Protein AF-0000000078969799 (afdb_homodimer)

Radius of gyration: 35.67 Å; Cα contacts (8 Å, |Δi|>4): 1669; chains: 2; bounding box: 74×113×106 Å

Secondary structure (DSSP, 8-state):
-----------------------S-S-------TTTTTTSHHHHHT---GGGGTS--PPPS----------SSPBPHHHHHHGGGSTTEEEEEEETTEEEEEGGGGGSS-HHHHHHHHHHHHHHHHHHTPPSEEEEEE--SS-------SS-EEBS-EESS-S-TT--------B---HHHHHHH---HHHHHHHHHHHHHHS-GGG-EEEEEEEE-STTTT-S-SS-HHHHHHT----HHHHHHHS-HHHHHHHSHHHHHHHHHTT-TTEEEEES---GGGGT--S-HHHHHHHHHHHHHHHB-----GGGGGGEEEEEE---SS--SHHHHHHHSSS-EEEE--SEE-TTGGG--BTTTBEEE-TT-TTHHHHHHHHHHHHHTT-HHHHHHHHHHHHHHHHHSSHHHHHHHHHHHHHHHHTTB-S-----TTEEE----S--TTS-HHHHHHHHHH-GGG-/-----------------------TTTT------TTTTTTSHHHHHT---GGGGTS--PPPS----------SSPBPHHHHHHGGGSTTEEEEEEETTEEEEETT--S-S-HHHHHHHHHHHHHHHHHHTPPSEEEEEE--SS-------SS-EEES-EESS----S-----EEEE---HHHHHHH---HHHHHHHHHHHHHHS-GGG-EEEEEEEE-STTTT-S-SS-HHHHHHT----HHHHHHHS-HHHHHHHSHHHHHHHHHTT-TTEEEEES---GGGGT--S-HHHHHHHHHHHHHHHB-----GGGGGGEEEEEE---SS--SHHHHHHHSSS-EEEE--SEE-TTGGG--BTTTBEEE-TT-TTHHHHHHHHHHHHHTT-HHHHHHHHHHHHHHHHHSSHHHHHHHHHHHHHHHHTTB-S-----TTEEE----S--TTS-HHHHHHHHHH-GGG-

Organism: NCBI:txid3068

Sequence (926 aa):
MIYRFKTVKITFTIIIVLSVIVTASLLSPRLVTRRQHKDCLSFAQAEYFGDDLVSPRTVPAEFPLVENSWPRTPANQSYFYESWNRPFTTRFKVLNGTVYIDAKAGTYFGPEYVNTFGEMLVVASWLYQLPDMDLVYSSDDVPHIESQTEFPVISTCLGLNDILSDHGRFSMGYTVPHFLQWARYSMSSNQLLAFMQCLDAEYPWERKEAKVFWRGSSTGRLRGWDSPAWNTHHNVSWTPEEALANLDFAEKLAHNRRISASLMSFNYPWMDVGITHIHDYDFHNPGRLTEVNSQLEVFNKLVVRPGLPLEQWNNYLVNLHIHGHGFTDRLPFMLLSNTPLLAVKSHIKEWYHSFFKEGEHFLTASGDLHDLLYVAKQMLDRLRNGDKELRHMVARRQEISRQKFNTIAILDAFAWAVTQAWSWCNWKPDMQEGFEVFKVPKLNNNLPPYIWKTIKKTRPEQFMIYRFKTVKITFTIIIVLSVIVTASLLSPRLVTRRQHKDCLSFAQAEYFGDDLVSPRTVPAEFPLVENSWPRTPANQSYFYESWNRPFTTRFKVLNGTVYIDAKAGTYFGPEYVNTFGEMLVVASWLYQLPDMDLVYSSDDVPHIESQTEFPVISTCLGLNDILSDHGRFSMGYTVPHFLQWARYSMSSNQLLAFMQCLDAEYPWERKEAKVFWRGSSTGRLRGWDSPAWNTHHNVSWTPEEALANLDFAEKLAHNRRISASLMSFNYPWMDVGITHIHDYDFHNPGRLTEVNSQLEVFNKLVVRPGLPLEQWNNYLVNLHIHGHGFTDRLPFMLLSNTPLLAVKSHIKEWYHSFFKEGEHFLTASGDLHDLLYVAKQMLDRLRNGDKELRHMVARRQEISRQKFNTIAILDAFAWAVTQAWSWCNWKPDMQEGFEVFKVPKLNNNLPPYIWKTIKKTRPEQF

InterPro domains:
  IPR051091 Protein O-Glucosyltransferase/Glycosyltransferase 90 [PTHR12203] (86-421)

Nearest PDB structures (foldseek):
  5ub5-assembly1_A  TM=7.654E-01  e=3.758E-14  Homo sapiens
  5f87-assembly3_C  TM=7.331E-01  e=6.661E-11  Drosophila melanogaster
  3s27-assembly1_D  TM=4.113E-01  e=1.335E-02  Arabidopsis thaliana
  3s29-assembly1_B  TM=3.947E-01  e=9.577E-03  Arabidopsis thaliana
  3q3i-assembly2_B  TM=4.659E-01  e=6.458E-01  Actinobacillus pleuropneumoniae serovar 1 str. 4074

Foldseek 3Di:
DPPPPPPPPPPPPPPPPPPPPPPPPPPPQPPPAPVVCCVLVQLVPLLDLDCLLPAADAQDPDAPFPFQPQPLAFADPVLLVVCLPDAQKWKWWADQLFIKTQLSNPDHPDVLFVLLLSQLSSSLCVRHVDHIFMAMEGADQAQCQQPLRSAAYEYQKHQHPFPVPPRPHRRHGGHAHTSLLCLGFQARLSSLVSVQVSLCVVQPLVQAALAEADEEALFAFLTLDPDQCVCVVVVHDDDSVRCLVPPDLLVRQCNRQLLVLQLVCQVPPRYHRAYQYYDVVSSVPPPDVVVNVVSVVVSCVRGHDHDHRLSCSSSHQEYEADDGRGDDPNVLVVLQHQHAYEYEDHSMDGSCVSLDDDPQQHHYAYSNCPCVVVVSVVVSVCVVVPNVSSSNSSVRSNVSSSVQSYSVNSSSSSSNRSSSSRVSHDDGDDDDPRMDGAANDDDSPNDDPVSVVVSCVVPVRND/DDPCPPPPPPPPPPPPPPPPPPPPVVPPQVPPAPVVCCVQPQLVPLLDLDCLLVAADAQDPDAPFPFQPQPLAFADPVLLVVCLPDAQKWKWWADQLFIWTFLSSDDHDDVLFVLLLSQLSSSLCVRHVAHIFMAMEGPDQAQCQQDLRSAEYEYQKHQHPFCCPDRPGDRHGGHAHTSLLCLGFQARLSSLVSVQVSLCVVQPLVQAALAEADEEALFAFLTLDPDQCVCVVVVHDDDSVRCLVPDDLLVRQCNRQLLVLQLVCQVPPRYHRAYQYYDVVSSVPPPPVVVNVVSVVVSCVRGHDHDDRLSCSSSHQEYEADDGRGDDPNVLVVLQHQHAYEYEDHSMDGSCVSLDDDPQQHHYAYSNCPCVVVVSVVVSVCVVVPNVSSSNSSVRSNVSSSVQSYSVNSSSSSSNRSSSSRVSHDDGDDDDPRMDGAANDDDSPNDDPVSVVVSCVVPVRND

Solvent-accessible surface area (backbone atoms only — not comparable to full-atom values): 50503 Å² total; per-residue (Å²): 137,84,80,78,75,75,81,74,79,74,76,77,74,77,71,72,71,73,69,73,68,71,70,79,66,74,81,51,49,65,62,77,42,73,70,74,44,46,77,31,65,54,28,61,68,20,73,64,58,70,71,71,76,74,46,79,44,75,66,52,93,74,69,73,49,70,67,45,83,40,75,89,59,69,32,53,71,68,43,65,67,57,44,68,79,37,87,38,37,35,45,36,35,30,52,91,52,42,45,29,30,37,61,80,44,66,80,55,73,53,62,61,43,54,49,39,49,50,40,52,48,46,55,34,20,64,38,40,59,42,68,61,32,64,42,39,36,38,57,52,58,47,48,58,32,65,42,63,40,73,35,51,33,34,24,42,34,41,51,77,65,58,64,71,46,82,47,78,38,17,44,48,31,32,32,26,77,41,48,65,51,55,60,71,30,30,28,32,54,50,24,45,49,21,46,41,49,46,50,41,68,72,42,41,78,90,72,32,42,85,26,38,35,35,72,42,51,49,56,32,38,58,50,69,54,89,64,58,18,64,27,62,76,65,72,50,87,63,50,55,70,50,38,50,74,68,49,53,69,62,53,48,48,58,52,14,53,60,46,34,53,10,55,64,28,56,65,34,66,47,39,51,40,25,28,55,43,80,57,60,77,68,51,68,60,82,81,55,54,68,66,47,44,50,44,47,51,50,48,45,72,62,24,49,38,86,75,69,40,65,66,61,52,40,46,23,49,26,35,49,43,72,80,47,60,39,68,68,82,57,55,66,56,49,43,47,37,83,37,40,43,38,33,39,46,66,55,65,40,38,44,62,54,67,81,55,43,80,78,53,38,32,43,68,28,46,49,75,46,52,36,33,53,38,52,51,52,51,50,50,53,39,54,74,69,62,42,59,66,60,54,50,19,27,53,50,24,27,55,54,34,47,63,50,52,13,38,65,40,46,45,40,47,34,44,30,29,56,50,56,46,33,67,39,48,82,72,79,67,71,94,54,90,60,53,40,72,39,57,58,85,74,79,61,77,56,50,60,65,69,51,52,52,52,46,43,71,77,43,47,79,34,96,138,80,83,78,75,74,79,71,82,74,76,76,74,75,71,73,69,73,70,73,70,71,64,69,70,78,69,50,48,70,63,80,42,74,70,74,45,45,77,30,67,53,29,61,69,19,72,60,58,68,71,71,77,76,48,79,44,76,65,53,93,74,69,73,49,68,71,47,87,41,76,90,60,70,30,53,71,68,45,65,66,57,44,69,80,37,87,41,37,37,45,36,35,29,53,92,52,42,45,28,31,36,61,77,45,58,85,57,74,51,62,61,42,55,50,40,50,50,41,50,48,44,52,35,20,63,36,40,60,44,68,62,33,65,43,39,37,38,57,50,58,50,44,56,40,58,40,52,38,71,36,54,33,35,24,41,34,41,50,73,65,62,64,70,64,80,50,76,36,14,43,47,35,33,34,26,76,41,49,64,50,54,59,70,32,31,26,32,56,50,25,44,50,22,46,42,51,45,50,42,67,72,43,40,79,88,72,30,42,84,26,39,37,35,72,42,50,48,54,31,39,56,50,69,53,89,62,60,17,65,25,62,77,65,73,49,87,61,51,58,70,51,39,48,73,66,49,54,69,60,54,48,49,58,50,13,53,61,48,35,53,10,53,64,28,54,64,35,67,46,39,50,40,26,28,55,43,80,58,60,76,68,50,68,59,80,82,53,53,66,66,45,44,49,45,45,51,50,48,45,71,60,25,49,38,84,76,70,42,68,70,60,53,42,46,23,48,25,36,51,43,72,79,47,58,39,70,70,83,56,55,65,56,49,45,46,37,83,38,40,43,39,33,40,47,65,55,65,40,40,45,63,54,66,80,55,45,80,79,51,38,31,45,66,27,46,49,74,45,55,35,35,54,37,52,51,51,51,51,50,53,39,54,74,70,62,42,59,65,61,53,49,18,26,52,51,26,28,54,52,33,47,64,49,52,13,37,66,40,46,44,40,46,35,44,31,29,55,49,56,45,34,68,40,48,81,72,80,66,71,92,52,92,59,53,38,71,39,58,57,84,71,80,60,78,55,47,59,65,69,51,52,54,52,47,42,70,76,43,46,80,35,95

pLDDT: mean 79.21, std 20.75, range [23.05, 98.75]

Structure (mmCIF, N/CA/C/O backbone):
data_AF-0000000078969799-model_v1
#
loop_
_entity.id
_entity.type
_entity.pdbx_description
1 polymer 'Uncharacterized protein'
#
loop_
_atom_site.group_PDB
_atom_site.id
_atom_site.type_symbol
_atom_site.label_atom_id
_atom_site.label_alt_id
_atom_site.label_comp_id
_atom_site.label_asym_id
_atom_site.label_entity_id
_atom_site.label_seq_id
_atom_site.pdbx_PDB_ins_code
_atom_site.Cartn_x
_atom_site.Cartn_y
_atom_site.Cartn_z
_atom_site.occupancy
_atom_site.B_iso_or_equiv
_atom_site.auth_seq_id
_atom_site.auth_comp_id
_atom_site.auth_asym_id
_atom_site.auth_atom_id
_atom_site.pdbx_PDB_model_num
ATOM 1 N N . MET A 1 1 ? 49.375 13.625 44.688 1 24.94 1 MET A N 1
ATOM 2 C CA . MET A 1 1 ? 49.438 13.25 43.281 1 24.94 1 MET A CA 1
ATOM 3 C C . MET A 1 1 ? 48.562 14.164 42.438 1 24.94 1 MET A C 1
ATOM 5 O O . MET A 1 1 ? 47.375 14.258 42.656 1 24.94 1 MET A O 1
ATOM 9 N N . ILE A 1 2 ? 49.062 15.297 41.781 1 24.59 2 ILE A N 1
ATOM 10 C CA . ILE A 1 2 ? 48.594 16.484 41.094 1 24.59 2 ILE A CA 1
ATOM 11 C C . ILE A 1 2 ? 47.969 16.094 39.75 1 24.59 2 ILE A C 1
ATOM 13 O O . ILE A 1 2 ? 48.656 15.484 38.906 1 24.59 2 ILE A O 1
ATOM 17 N N . TYR A 1 3 ? 46.656 15.883 39.688 1 23.27 3 TYR A N 1
ATOM 18 C CA . TYR A 1 3 ? 45.844 15.422 38.562 1 23.27 3 TYR A CA 1
ATOM 19 C C . TYR A 1 3 ? 45.969 16.359 37.375 1 23.27 3 TYR A C 1
ATOM 21 O O . TYR A 1 3 ? 45.719 17.562 37.469 1 23.27 3 TYR A O 1
ATOM 29 N N . ARG A 1 4 ? 46.969 16.156 36.469 1 25.11 4 ARG A N 1
ATOM 30 C CA . ARG A 1 4 ? 47.375 16.953 35.344 1 25.11 4 ARG A CA 1
ATOM 31 C C . ARG A 1 4 ? 46.219 17.156 34.375 1 25.11 4 ARG A C 1
ATOM 33 O O . ARG A 1 4 ? 45.656 16.203 33.844 1 25.11 4 ARG A O 1
ATOM 40 N N . PHE A 1 5 ? 45.375 18.203 34.469 1 25.06 5 PHE A N 1
ATOM 41 C CA . PHE A 1 5 ? 44.188 18.625 33.719 1 25.06 5 PHE A CA 1
ATOM 42 C C . PHE A 1 5 ? 44.562 18.922 32.281 1 25.06 5 PHE A C 1
ATOM 44 O O . PHE A 1 5 ? 45.344 19.844 32 1 25.06 5 PHE A O 1
ATOM 51 N N . LYS A 1 6 ? 44.969 17.922 31.531 1 27.47 6 LYS A N 1
ATOM 52 C CA . LYS A 1 6 ? 45.406 18.297 30.188 1 27.47 6 LYS A CA 1
ATOM 53 C C . LYS A 1 6 ? 44.344 19.141 29.469 1 27.47 6 LYS A C 1
ATOM 55 O O . LYS A 1 6 ? 43.156 18.875 29.609 1 27.47 6 LYS A O 1
ATOM 60 N N . THR A 1 7 ? 44.562 20.391 29.141 1 25.92 7 THR A N 1
ATOM 61 C CA . THR A 1 7 ? 43.906 21.453 28.406 1 25.92 7 THR A CA 1
ATOM 62 C C . THR A 1 7 ? 43.406 20.938 27.047 1 25.92 7 THR A C 1
ATOM 64 O O . THR A 1 7 ? 44.219 20.578 26.188 1 25.92 7 THR A O 1
ATOM 67 N N . VAL A 1 8 ? 42.469 20.094 27.047 1 25.62 8 VAL A N 1
ATOM 68 C CA . VAL A 1 8 ? 41.906 19.562 25.812 1 25.62 8 VAL A CA 1
ATOM 69 C C . VAL A 1 8 ? 41.469 20.719 24.906 1 25.62 8 VAL A C 1
ATOM 71 O O . VAL A 1 8 ? 40.719 21.594 25.344 1 25.62 8 VAL A O 1
ATOM 74 N N . LYS A 1 9 ? 42.375 21.156 24 1 24.97 9 LYS A N 1
ATOM 75 C CA . LYS A 1 9 ? 42.156 22.109 22.922 1 24.97 9 LYS A CA 1
ATOM 76 C C . LYS A 1 9 ? 40.812 21.844 22.219 1 24.97 9 LYS A C 1
ATOM 78 O O . LYS A 1 9 ? 40.656 20.812 21.562 1 24.97 9 LYS A O 1
ATOM 83 N N . ILE A 1 10 ? 39.656 22.219 22.797 1 23.81 10 ILE A N 1
ATOM 84 C CA . ILE A 1 10 ? 38.312 22.234 22.219 1 23.81 10 ILE A CA 1
ATOM 85 C C . ILE A 1 10 ? 38.312 23.094 20.953 1 23.81 10 ILE A C 1
ATOM 87 O O . ILE A 1 10 ? 38.5 24.312 21.016 1 23.81 10 ILE A O 1
ATOM 91 N N . THR A 1 11 ? 39.094 22.75 19.938 1 24.45 11 THR A N 1
ATOM 92 C CA . THR A 1 11 ? 38.969 23.5 18.703 1 24.45 11 THR A CA 1
ATOM 93 C C . THR A 1 11 ? 37.469 23.656 18.312 1 24.45 11 THR A C 1
ATOM 95 O O . THR A 1 11 ? 36.781 22.656 18.141 1 24.45 11 THR A O 1
ATOM 98 N N . PHE A 1 12 ? 36.844 24.75 18.672 1 23.92 12 PHE A N 1
ATOM 99 C CA . PHE A 1 12 ? 35.562 25.328 18.281 1 23.92 12 PHE A CA 1
ATOM 100 C C . PHE A 1 12 ? 35.438 25.312 16.766 1 23.92 12 PHE A C 1
ATOM 102 O O . PHE A 1 12 ? 36 26.141 16.062 1 23.92 12 PHE A O 1
ATOM 109 N N . THR A 1 13 ? 35.625 24.219 16.047 1 25.41 13 THR A N 1
ATOM 110 C CA . THR A 1 13 ? 35.219 24.281 14.648 1 25.41 13 THR A CA 1
ATOM 111 C C . THR A 1 13 ? 33.812 24.844 14.523 1 25.41 13 THR A C 1
ATOM 113 O O . THR A 1 13 ? 32.844 24.297 15.086 1 25.41 13 THR A O 1
ATOM 116 N N . ILE A 1 14 ? 33.688 26.172 14.312 1 23.95 14 ILE A N 1
ATOM 117 C CA . ILE A 1 14 ? 32.531 26.953 13.852 1 23.95 14 ILE A CA 1
ATOM 118 C C . ILE A 1 14 ? 31.797 26.188 12.758 1 23.95 14 ILE A C 1
ATOM 120 O O . ILE A 1 14 ? 32.312 26.016 11.648 1 23.95 14 ILE A O 1
ATOM 124 N N . ILE A 1 15 ? 31.188 25.094 13.094 1 25.36 15 ILE A N 1
ATOM 125 C CA . ILE A 1 15 ? 30.188 24.562 12.188 1 25.36 15 ILE A CA 1
ATOM 126 C C . ILE A 1 15 ? 29.25 25.672 11.727 1 25.36 15 ILE A C 1
ATOM 128 O O . ILE A 1 15 ? 28.516 26.25 12.531 1 25.36 15 ILE A O 1
ATOM 132 N N . ILE A 1 16 ? 29.75 26.547 10.797 1 24.16 16 ILE A N 1
ATOM 133 C CA . ILE A 1 16 ? 28.891 27.391 10 1 24.16 16 ILE A CA 1
ATOM 134 C C . ILE A 1 16 ? 27.594 26.641 9.664 1 24.16 16 ILE A C 1
ATOM 136 O O . ILE A 1 16 ? 27.625 25.641 8.93 1 24.16 16 ILE A O 1
ATOM 140 N N . VAL A 1 17 ? 26.781 26.531 10.633 1 24.92 17 VAL A N 1
ATOM 141 C CA . VAL A 1 17 ? 25.359 26.297 10.359 1 24.92 17 VAL A CA 1
ATOM 142 C C . VAL A 1 17 ? 24.922 27.141 9.164 1 24.92 17 VAL A C 1
ATOM 144 O O . VAL A 1 17 ? 24.844 28.375 9.258 1 24.92 17 VAL A O 1
ATOM 147 N N . LEU A 1 18 ? 25.594 26.969 8.008 1 25.11 18 LEU A N 1
ATOM 148 C CA . LEU A 1 18 ? 24.875 27.453 6.832 1 25.11 18 LEU A CA 1
ATOM 149 C C . LEU A 1 18 ? 23.375 27.266 6.996 1 25.11 18 LEU A C 1
ATOM 151 O O . LEU A 1 18 ? 22.875 26.141 7.062 1 25.11 18 LEU A O 1
ATOM 155 N N . SER A 1 19 ? 22.812 28.141 7.781 1 25.03 19 SER A N 1
ATOM 156 C CA . SER A 1 19 ? 21.391 28.5 7.695 1 25.03 19 SER A CA 1
ATOM 157 C C . SER A 1 19 ? 20.906 28.484 6.246 1 25.03 19 SER A C 1
ATOM 159 O O . SER A 1 19 ? 21.281 29.359 5.461 1 25.03 19 SER A O 1
ATOM 161 N N . VAL A 1 20 ? 21.094 27.422 5.566 1 27.14 20 VAL A N 1
ATOM 162 C CA . VAL A 1 20 ? 20.25 27.344 4.375 1 27.14 20 VAL A CA 1
ATOM 163 C C . VAL A 1 20 ? 18.906 28.031 4.641 1 27.14 20 VAL A C 1
ATOM 165 O O . VAL A 1 20 ? 18.094 27.531 5.43 1 27.14 20 VAL A O 1
ATOM 168 N N . ILE A 1 21 ? 18.938 29.359 4.715 1 26 21 ILE A N 1
ATOM 169 C CA . ILE A 1 21 ? 17.781 30.156 4.375 1 26 21 ILE A CA 1
ATOM 170 C C . ILE A 1 21 ? 17.062 29.562 3.172 1 26 21 ILE A C 1
ATOM 172 O O . ILE A 1 21 ? 17.578 29.578 2.053 1 26 21 ILE A O 1
ATOM 176 N N . VAL A 1 22 ? 16.594 28.406 3.273 1 27.7 22 VAL A N 1
ATOM 177 C CA . VAL A 1 22 ? 15.5 28.094 2.363 1 27.7 22 VAL A CA 1
ATOM 178 C C . VAL A 1 22 ? 14.672 29.359 2.098 1 27.7 22 VAL A C 1
ATOM 180 O O . VAL A 1 22 ? 14.031 29.891 3.008 1 27.7 22 VAL A O 1
ATOM 183 N N . THR A 1 23 ? 15.219 30.266 1.33 1 27.02 23 THR A N 1
ATOM 184 C CA . THR A 1 23 ? 14.359 31.266 0.706 1 27.02 23 THR A CA 1
ATOM 185 C C . THR A 1 23 ? 12.984 30.688 0.388 1 27.02 23 THR A C 1
ATOM 187 O O . THR A 1 23 ? 12.883 29.641 -0.25 1 27.02 23 THR A O 1
ATOM 190 N N . ALA A 1 24 ? 12.047 30.875 1.206 1 30.72 24 ALA A N 1
ATOM 191 C CA . ALA A 1 24 ? 10.602 30.922 0.99 1 30.72 24 ALA A CA 1
ATOM 192 C C . ALA A 1 24 ? 10.273 31.469 -0.393 1 30.72 24 ALA A C 1
ATOM 194 O O . ALA A 1 24 ? 9.133 31.859 -0.657 1 30.72 24 ALA A O 1
ATOM 195 N N . SER A 1 25 ? 11.25 31.891 -1.227 1 28.5 25 SER A N 1
ATOM 196 C CA . SER A 1 25 ? 10.789 32.438 -2.498 1 28.5 25 SER A CA 1
ATOM 197 C C . SER A 1 25 ? 9.773 31.516 -3.16 1 28.5 25 SER A C 1
ATOM 199 O O . SER A 1 25 ? 8.734 31.969 -3.639 1 28.5 25 SER A O 1
ATOM 201 N N . LEU A 1 26 ? 10.305 30.469 -4.035 1 29.3 26 LEU A N 1
ATOM 202 C CA . LEU A 1 26 ? 9.734 29.953 -5.277 1 29.3 26 LEU A CA 1
ATOM 203 C C . LEU A 1 26 ? 8.469 29.156 -5.004 1 29.3 26 LEU A C 1
ATOM 205 O O . LEU A 1 26 ? 7.695 28.875 -5.922 1 29.3 26 LEU A O 1
ATOM 209 N N . LEU A 1 27 ? 8.609 28.109 -4.238 1 30.41 27 LEU A N 1
ATOM 210 C CA . LEU A 1 27 ? 7.48 27.219 -4.465 1 30.41 27 LEU A CA 1
ATOM 211 C C . LEU A 1 27 ? 6.176 27.844 -4 1 30.41 27 LEU A C 1
ATOM 213 O O . LEU A 1 27 ? 5.578 27.406 -3.02 1 30.41 27 LEU A O 1
ATOM 217 N N . SER A 1 28 ? 6.289 29.141 -3.785 1 30.23 28 SER A N 1
ATOM 218 C CA . SER A 1 28 ? 4.949 29.547 -3.385 1 30.23 28 SER A CA 1
ATOM 219 C C . SER A 1 28 ? 3.904 29.094 -4.398 1 30.23 28 SER A C 1
ATOM 221 O O . SER A 1 28 ? 3.988 29.438 -5.578 1 30.23 28 SER A O 1
ATOM 223 N N . PRO A 1 29 ? 3.424 28 -4.242 1 35.81 29 PRO A N 1
ATOM 224 C CA . PRO A 1 29 ? 2.279 27.797 -5.137 1 35.81 29 PRO A CA 1
ATOM 225 C C . PRO A 1 29 ? 1.536 29.094 -5.438 1 35.81 29 PRO A C 1
ATOM 227 O O . PRO A 1 29 ? 1.39 29.953 -4.555 1 35.81 29 PRO A O 1
ATOM 230 N N . ARG A 1 30 ? 1.609 29.656 -6.625 1 37 30 ARG A N 1
ATOM 231 C CA . ARG A 1 30 ? 0.666 30.719 -6.973 1 37 30 ARG A CA 1
ATOM 232 C C . ARG A 1 30 ? -0.628 30.578 -6.18 1 37 30 ARG A C 1
ATOM 234 O O . ARG A 1 30 ? -1.393 29.625 -6.387 1 37 30 ARG A O 1
ATOM 241 N N . LEU A 1 31 ? -0.494 30.906 -4.898 1 36.69 31 LEU A N 1
ATOM 242 C CA . LEU A 1 31 ? -1.653 30.984 -4.016 1 36.69 31 LEU A CA 1
ATOM 243 C C . LEU A 1 31 ? -2.879 31.484 -4.773 1 36.69 31 LEU A C 1
ATOM 245 O O . LEU A 1 31 ? -2.768 32.375 -5.625 1 36.69 31 LEU A O 1
ATOM 249 N N . VAL A 1 32 ? -3.73 30.781 -4.945 1 40.94 32 VAL A N 1
ATOM 250 C CA . VAL A 1 32 ? -5.047 31.25 -5.375 1 40.94 32 VAL A CA 1
ATOM 251 C C . VAL A 1 32 ? -5.402 32.531 -4.645 1 40.94 32 VAL A C 1
ATOM 253 O O . VAL A 1 32 ? -5.625 32.531 -3.432 1 40.94 32 VAL A O 1
ATOM 256 N N . THR A 1 33 ? -4.645 33.625 -4.91 1 42.47 33 THR A N 1
ATOM 257 C CA . THR A 1 33 ? -4.902 34.875 -4.238 1 42.47 33 THR A CA 1
ATOM 258 C C . THR A 1 33 ? -6.277 35.438 -4.629 1 42.47 33 THR A C 1
ATOM 260 O O . THR A 1 33 ? -6.855 35 -5.633 1 42.47 33 THR A O 1
ATOM 263 N N . ARG A 1 34 ? -6.785 36.219 -3.711 1 46.88 34 ARG A N 1
ATOM 264 C CA . ARG A 1 34 ? -7.883 37.156 -3.98 1 46.88 34 ARG A CA 1
ATOM 265 C C . ARG A 1 34 ? -7.758 37.75 -5.371 1 46.88 34 ARG A C 1
ATOM 267 O O . ARG A 1 34 ? -8.766 37.969 -6.055 1 46.88 34 ARG A O 1
ATOM 274 N N . ARG A 1 35 ? -6.57 37.906 -5.715 1 46.59 35 ARG A N 1
ATOM 275 C CA . ARG A 1 35 ? -6.348 38.688 -6.938 1 46.59 35 ARG A CA 1
ATOM 276 C C . ARG A 1 35 ? -6.746 37.875 -8.164 1 46.59 35 ARG A C 1
ATOM 278 O O . ARG A 1 35 ? -7.281 38.438 -9.133 1 46.59 35 ARG A O 1
ATOM 285 N N . GLN A 1 36 ? -6.488 36.625 -7.988 1 49.94 36 GLN A N 1
ATOM 286 C CA . GLN A 1 36 ? -6.695 35.875 -9.234 1 49.94 36 GLN A CA 1
ATOM 287 C C . GLN A 1 36 ? -8.18 35.75 -9.555 1 49.94 36 GLN A C 1
ATOM 289 O O . GLN A 1 36 ? -8.555 35.531 -10.711 1 49.94 36 GLN A O 1
ATOM 294 N N . HIS A 1 37 ? -9.008 35.812 -8.5 1 53.31 37 HIS A N 1
ATOM 295 C CA . HIS A 1 37 ? -10.406 35.625 -8.844 1 53.31 37 HIS A CA 1
ATOM 296 C C . HIS A 1 37 ? -11.18 36.938 -8.758 1 53.31 37 HIS A C 1
ATOM 298 O O . HIS A 1 37 ? -12.406 36.906 -8.586 1 53.31 37 HIS A O 1
ATOM 304 N N . LYS A 1 38 ? -10.43 37.969 -8.656 1 51.19 38 LYS A N 1
ATOM 305 C CA . LYS A 1 38 ? -11.102 39.25 -8.695 1 51.19 38 LYS A CA 1
ATOM 306 C C . LYS A 1 38 ? -12 39.375 -9.93 1 51.19 38 LYS A C 1
ATOM 308 O O . LYS A 1 38 ? -12.992 40.094 -9.914 1 51.19 38 LYS A O 1
ATOM 313 N N . ASP A 1 39 ? -11.523 38.594 -10.805 1 52.72 39 ASP A N 1
ATOM 314 C CA . ASP A 1 39 ? -12.305 38.719 -12.031 1 52.72 39 ASP A CA 1
ATOM 315 C C . ASP A 1 39 ? -13.586 37.906 -11.953 1 52.72 39 ASP A C 1
ATOM 317 O O . ASP A 1 39 ? -14.398 37.938 -12.891 1 52.72 39 ASP A O 1
ATOM 321 N N . CYS A 1 40 ? -13.602 37.188 -10.883 1 56 40 CYS A N 1
ATOM 322 C CA . CYS A 1 40 ? -14.891 36.531 -10.719 1 56 40 CYS A CA 1
ATOM 323 C C . CYS A 1 40 ? -15.945 37.5 -10.211 1 56 40 CYS A C 1
ATOM 325 O O . CYS A 1 40 ? -15.727 38.219 -9.211 1 56 40 CYS A O 1
ATOM 327 N N . LEU A 1 41 ? -16.875 37.844 -11.023 1 49.38 41 LEU A N 1
ATOM 328 C CA . LEU A 1 41 ? -17.922 38.812 -10.82 1 49.38 41 LEU A CA 1
ATOM 329 C C . LEU A 1 41 ? -18.453 38.781 -9.391 1 49.38 41 LEU A C 1
ATOM 331 O O . LEU A 1 41 ? -18.656 39.812 -8.758 1 49.38 41 LEU A O 1
ATOM 335 N N . SER A 1 42 ? -18.641 37.625 -8.953 1 52.41 42 SER A N 1
ATOM 336 C CA . SER A 1 42 ? -19.281 37.5 -7.652 1 52.41 42 SER A CA 1
ATOM 337 C C . SER A 1 42 ? -18.391 38 -6.531 1 52.41 42 SER A C 1
ATOM 339 O O . SER A 1 42 ? -18.859 38.656 -5.594 1 52.41 42 SER A O 1
ATOM 341 N N . PHE A 1 43 ? -17.125 37.781 -6.711 1 58.09 43 PHE A N 1
ATOM 342 C CA . PHE A 1 43 ? -16.219 38.219 -5.672 1 58.09 43 PHE A CA 1
ATOM 343 C C . PHE A 1 43 ? -16.141 39.75 -5.641 1 58.09 43 PHE A C 1
ATOM 345 O O . PHE A 1 43 ? -16.109 40.344 -4.566 1 58.09 43 PHE A O 1
ATOM 352 N N . ALA A 1 44 ? -16.141 40.281 -6.77 1 50.81 44 ALA A N 1
ATOM 353 C CA . ALA A 1 44 ? -16.062 41.75 -6.895 1 50.81 44 ALA A CA 1
ATOM 354 C C . ALA A 1 44 ? -17.234 42.406 -6.176 1 50.81 44 ALA A C 1
ATOM 356 O O . ALA A 1 44 ? -17.094 43.531 -5.656 1 50.81 44 ALA A O 1
ATOM 357 N N . GLN A 1 45 ? -18.328 41.719 -6.102 1 50.47 45 GLN A N 1
ATOM 358 C CA . GLN A 1 45 ? -19.531 42.312 -5.543 1 50.47 45 GLN A CA 1
ATOM 359 C C . GLN A 1 45 ? -19.594 42.125 -4.031 1 50.47 45 GLN A C 1
ATOM 361 O O . GLN A 1 45 ? -20.375 42.781 -3.344 1 50.47 45 GLN A O 1
ATOM 366 N N . ALA A 1 46 ? -18.797 41.25 -3.58 1 53.69 46 ALA A N 1
ATOM 367 C CA . ALA A 1 46 ? -18.969 40.781 -2.203 1 53.69 46 ALA A CA 1
ATOM 368 C C . ALA A 1 46 ? -18.109 41.594 -1.243 1 53.69 46 ALA A C 1
ATOM 370 O O . ALA A 1 46 ? -17.906 41.219 -0.093 1 53.69 46 ALA A O 1
ATOM 371 N N . GLU A 1 47 ? -17.656 42.719 -1.584 1 55.09 47 GLU A N 1
ATOM 372 C CA . GLU A 1 47 ? -16.641 43.406 -0.798 1 55.09 47 GLU A CA 1
ATOM 373 C C . GLU A 1 47 ? -17.219 43.906 0.522 1 55.09 47 GLU A C 1
ATOM 375 O O . GLU A 1 47 ? -16.5 44.469 1.35 1 55.09 47 GLU A O 1
ATOM 380 N N . TYR A 1 48 ? -18.484 43.688 0.814 1 54.38 48 TYR A N 1
ATOM 381 C CA . TYR A 1 48 ? -18.953 44.469 1.959 1 54.38 48 TYR A CA 1
ATOM 382 C C . TYR A 1 48 ? -18.953 43.594 3.225 1 54.38 48 TYR A C 1
ATOM 384 O O . TYR A 1 48 ? -19.562 42.531 3.258 1 54.38 48 TYR A O 1
ATOM 392 N N . PHE A 1 49 ? -17.969 43.812 4.176 1 57.41 49 PHE A N 1
ATOM 393 C CA . PHE A 1 49 ? -17.922 43.188 5.488 1 57.41 49 PHE A CA 1
ATOM 394 C C . PHE A 1 49 ? -19.141 43.562 6.324 1 57.41 49 PHE A C 1
ATOM 396 O O . PHE A 1 49 ? -19.391 43 7.383 1 57.41 49 PHE A O 1
ATOM 403 N N . GLY A 1 50 ? -20.016 44.188 5.707 1 53.41 50 GLY A N 1
ATOM 404 C CA . GLY A 1 50 ? -21.094 44.719 6.535 1 53.41 50 GLY A CA 1
ATOM 405 C C . GLY A 1 50 ? -20.578 45.438 7.777 1 53.41 50 GLY A C 1
ATOM 406 O O . GLY A 1 50 ? -19.453 45.906 7.805 1 53.41 50 GLY A O 1
ATOM 407 N N . ASP A 1 51 ? -21.391 45.562 8.883 1 54.06 51 ASP A N 1
ATOM 408 C CA . ASP A 1 51 ? -21.141 46.25 10.141 1 54.06 51 ASP A CA 1
ATOM 409 C C . ASP A 1 51 ? -20.375 45.375 11.117 1 54.06 51 ASP A C 1
ATOM 411 O O . ASP A 1 51 ? -20.047 45.781 12.227 1 54.06 51 ASP A O 1
ATOM 415 N N . ASP A 1 52 ? -19.953 44.25 10.734 1 62.12 52 ASP A N 1
ATOM 416 C CA . ASP A 1 52 ? -19.5 43.25 11.695 1 62.12 52 ASP A CA 1
ATOM 417 C C . ASP A 1 52 ? -18.094 43.562 12.195 1 62.12 52 ASP A C 1
ATOM 419 O O . ASP A 1 52 ? -17.719 43.156 13.297 1 62.12 52 ASP A O 1
ATOM 423 N N . LEU A 1 53 ? -17.375 44.469 11.5 1 67.38 53 LEU A N 1
ATOM 424 C CA . LEU A 1 53 ? -16.016 44.75 11.969 1 67.38 53 LEU A CA 1
ATOM 425 C C . LEU A 1 53 ? -15.898 46.156 12.531 1 67.38 53 LEU A C 1
ATOM 427 O O . LEU A 1 53 ? -14.797 46.688 12.672 1 67.38 53 LEU A O 1
ATOM 431 N N . VAL A 1 54 ? -17.047 46.75 12.75 1 66.31 54 VAL A N 1
ATOM 432 C CA . VAL A 1 54 ? -16.906 48.125 13.203 1 66.31 54 VAL A CA 1
ATOM 433 C C . VAL A 1 54 ? -17.453 48.281 14.625 1 66.31 54 VAL A C 1
ATOM 435 O O . VAL A 1 54 ? -17.172 49.25 15.32 1 66.31 54 VAL A O 1
ATOM 438 N N . SER A 1 55 ? -18.094 47.281 15.117 1 74.69 55 SER A N 1
ATOM 439 C CA . SER A 1 55 ? -18.609 47.344 16.484 1 74.69 55 SER A CA 1
ATOM 440 C C . SER A 1 55 ? -17.859 46.406 17.406 1 74.69 55 SER A C 1
ATOM 442 O O . SER A 1 55 ? -17.406 45.344 16.984 1 74.69 55 SER A O 1
ATOM 444 N N . PRO A 1 56 ? -17.734 46.906 18.688 1 84 56 PRO A N 1
ATOM 445 C CA . PRO A 1 56 ? -17.094 46.031 19.656 1 84 56 PRO A CA 1
ATOM 446 C C . PRO A 1 56 ? -17.766 44.656 19.766 1 84 56 PRO A C 1
ATOM 448 O O . PRO A 1 56 ? -19 44.562 19.672 1 84 56 PRO A O 1
ATOM 451 N N . ARG A 1 57 ? -16.906 43.656 19.922 1 90.75 57 ARG A N 1
ATOM 452 C CA . ARG A 1 57 ? -17.391 42.281 20.016 1 90.75 57 ARG A CA 1
ATOM 453 C C . ARG A 1 57 ? -17 41.656 21.344 1 90.75 57 ARG A C 1
ATOM 455 O O . ARG A 1 57 ? -16.094 42.125 22.016 1 90.75 57 ARG A O 1
ATOM 462 N N . THR A 1 58 ? -17.766 40.625 21.688 1 91.94 58 THR A N 1
ATOM 463 C CA . THR A 1 58 ? -17.438 39.844 22.875 1 91.94 58 THR A CA 1
ATOM 464 C C . THR A 1 58 ? -16.688 38.562 22.484 1 91.94 58 THR A C 1
ATOM 466 O O . THR A 1 5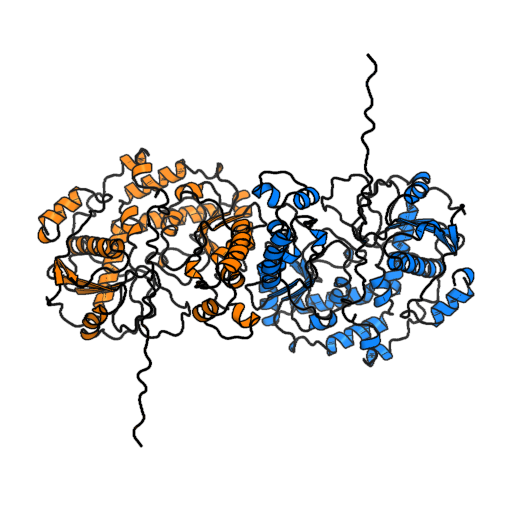8 ? -17.047 37.906 21.5 1 91.94 58 THR A O 1
ATOM 469 N N . VAL A 1 59 ? -15.664 38.281 23.281 1 92.25 59 VAL A N 1
ATOM 470 C CA . VAL A 1 59 ? -14.969 37 23.078 1 92.25 59 VAL A CA 1
ATOM 471 C C . VAL A 1 59 ? -15.945 35.844 23.266 1 92.25 59 VAL A C 1
ATOM 473 O O . VAL A 1 59 ? -16.688 35.812 24.25 1 92.25 59 VAL A O 1
ATOM 476 N N . PRO A 1 60 ? -15.914 34.938 22.297 1 88.06 60 PRO A N 1
ATOM 477 C CA . PRO A 1 60 ? -16.828 33.812 22.453 1 88.06 60 PRO A CA 1
ATOM 478 C C . PRO A 1 60 ? -16.547 33 23.719 1 88.06 60 PRO A C 1
ATOM 480 O O . PRO A 1 60 ? -15.391 32.812 24.109 1 88.06 60 PRO A O 1
ATOM 483 N N . ALA A 1 61 ? -17.625 32.531 24.391 1 76.75 61 ALA A N 1
ATOM 484 C CA . ALA A 1 61 ? -17.516 31.766 25.641 1 76.75 61 ALA A CA 1
ATOM 485 C C . ALA A 1 61 ? -16.906 30.391 25.391 1 76.75 61 ALA A C 1
ATOM 487 O O . ALA A 1 61 ? -16.188 29.859 26.25 1 76.75 61 ALA A O 1
ATOM 488 N N . GLU A 1 62 ? -17.312 29.797 24.266 1 72.19 62 GLU A N 1
ATOM 489 C CA . GLU A 1 62 ? -16.812 28.453 23.953 1 72.19 62 GLU A CA 1
ATOM 490 C C . GLU A 1 62 ? -16.266 28.391 22.516 1 72.19 62 GLU A C 1
ATOM 492 O O . GLU A 1 62 ? -16.828 29.016 21.609 1 72.19 62 GLU A O 1
ATOM 497 N N . PHE A 1 63 ? -15.102 27.938 22.484 1 66.88 63 PHE A N 1
ATOM 498 C CA . PHE A 1 63 ? -14.555 27.594 21.172 1 66.88 63 PHE A CA 1
ATOM 499 C C . PHE A 1 63 ? -13.977 26.188 21.188 1 66.88 63 PHE A C 1
ATOM 501 O O . PHE A 1 63 ? -13.188 25.844 22.062 1 66.88 63 PHE A O 1
ATOM 508 N N . PRO A 1 64 ? -14.664 25.234 20.406 1 59.03 64 PRO A N 1
ATOM 509 C CA . PRO A 1 64 ? -14.234 23.828 20.438 1 59.03 64 PRO A CA 1
ATOM 510 C C . PRO A 1 64 ? -12.758 23.656 20.109 1 59.03 64 PRO A C 1
ATOM 512 O O . PRO A 1 64 ? -12.414 23.344 18.969 1 59.03 64 PRO A O 1
ATOM 515 N N . LEU A 1 65 ? -11.977 24.375 20.797 1 57.16 65 LEU A N 1
ATOM 516 C CA . LEU A 1 65 ? -10.57 24.219 20.438 1 57.16 65 LEU A CA 1
ATOM 517 C C . LEU A 1 65 ? -10.031 22.875 20.938 1 57.16 65 LEU A C 1
ATOM 519 O O . LEU A 1 65 ? -10.555 22.312 21.891 1 57.16 65 LEU A O 1
ATOM 523 N N . VAL A 1 66 ? -9.109 22.281 20.125 1 53.75 66 VAL A N 1
ATOM 524 C CA . VAL A 1 66 ? -8.383 21.078 20.469 1 53.75 66 VAL A CA 1
ATOM 525 C C . VAL A 1 66 ? -7.512 21.328 21.703 1 53.75 66 VAL A C 1
ATOM 527 O O . VAL A 1 66 ? -6.625 22.188 21.688 1 53.75 66 VAL A O 1
ATOM 530 N N . GLU A 1 67 ? -8.203 21.406 22.906 1 50.38 67 GLU A N 1
ATOM 531 C CA . GLU A 1 67 ? -7.445 21.75 24.109 1 50.38 67 GLU A CA 1
ATOM 532 C C . GLU A 1 67 ? -6.453 20.656 24.484 1 50.38 67 GLU A C 1
ATOM 534 O O . GLU A 1 67 ? -6.727 19.469 24.281 1 50.38 67 GLU A O 1
ATOM 539 N N . ASN A 1 68 ? -5.191 21.016 24.375 1 53.97 68 ASN A N 1
ATOM 540 C CA . ASN A 1 68 ? -4.246 20.141 25.062 1 53.97 68 ASN A CA 1
ATOM 541 C C . ASN A 1 68 ? -4.465 20.125 26.562 1 53.97 68 ASN A C 1
ATOM 543 O O . ASN A 1 68 ? -4.996 21.094 27.125 1 53.97 68 ASN A O 1
ATOM 547 N N . SER A 1 69 ? -4.461 18.969 27.156 1 50.5 69 SER A N 1
ATOM 548 C CA . SER A 1 69 ? -4.586 18.797 28.609 1 50.5 69 SER A CA 1
ATOM 549 C C . SER A 1 69 ? -3.541 19.609 29.359 1 50.5 69 SER A C 1
ATOM 551 O O . SER A 1 69 ? -2.375 19.203 29.438 1 50.5 69 SER A O 1
ATOM 553 N N . TRP A 1 70 ? -3.424 20.844 29.219 1 52.84 70 TRP A N 1
ATOM 554 C CA . TRP A 1 70 ? -2.529 21.609 30.078 1 52.84 70 TRP A CA 1
ATOM 555 C C . TRP A 1 70 ? -2.887 21.406 31.547 1 52.84 70 TRP A C 1
ATOM 557 O O . TRP A 1 70 ? -4.062 21.25 31.891 1 52.84 70 TRP A O 1
ATOM 567 N N . PRO A 1 71 ? -1.679 21.016 32.25 1 53.66 71 PRO A N 1
ATOM 568 C CA . PRO A 1 71 ? -2.004 20.906 33.656 1 53.66 71 PRO A CA 1
ATOM 569 C C . PRO A 1 71 ? -2.738 22.125 34.219 1 53.66 71 PRO A C 1
ATOM 571 O O . PRO A 1 71 ? -2.445 23.25 33.812 1 53.66 71 PRO A O 1
ATOM 574 N N . ARG A 1 72 ? -3.82 21.891 34.75 1 56.34 72 ARG A N 1
ATOM 575 C CA . ARG A 1 72 ? -4.809 22.812 35.344 1 56.34 72 ARG A CA 1
ATOM 576 C C . ARG A 1 72 ? -4.23 23.578 36.531 1 56.34 72 ARG A C 1
ATOM 578 O O . ARG A 1 72 ? -4.973 24 37.406 1 56.34 72 ARG A O 1
ATOM 585 N N . THR A 1 73 ? -2.826 23.703 36.531 1 62.38 73 THR A N 1
ATOM 586 C CA . THR A 1 73 ? -2.361 24.594 37.594 1 62.38 73 THR A CA 1
ATOM 587 C C . THR A 1 73 ? -2.057 25.984 37.031 1 62.38 73 THR A C 1
ATOM 589 O O . THR A 1 73 ? -1.548 26.109 35.906 1 62.38 73 THR A O 1
ATOM 592 N N . PRO A 1 74 ? -2.373 26.984 37.844 1 70.12 74 PRO A N 1
ATOM 593 C CA . PRO A 1 74 ? -2.1 28.359 37.438 1 70.12 74 PRO A CA 1
ATOM 594 C C . PRO A 1 74 ? -0.622 28.594 37.125 1 70.12 74 PRO A C 1
ATOM 596 O O . PRO A 1 74 ? 0.247 28.078 37.844 1 70.12 74 PRO A O 1
ATOM 599 N N . ALA A 1 75 ? -0.382 29.328 36.031 1 75.38 75 ALA A N 1
ATOM 600 C CA . ALA A 1 75 ? 0.986 29.641 35.625 1 75.38 75 ALA A CA 1
ATOM 601 C C . ALA A 1 75 ? 1.621 30.641 36.594 1 75.38 75 ALA A C 1
ATOM 603 O O . ALA A 1 75 ? 0.928 31.484 37.156 1 75.38 75 ALA A O 1
ATOM 604 N N . ASN A 1 76 ? 2.869 30.375 36.812 1 75.31 76 ASN A N 1
ATOM 605 C CA . ASN A 1 76 ? 3.67 31.328 37.594 1 75.31 76 ASN A CA 1
ATOM 606 C C . ASN A 1 76 ? 4.305 32.375 36.656 1 75.31 76 ASN A C 1
ATOM 608 O O . ASN A 1 76 ? 4.789 32.062 35.594 1 75.31 76 ASN A O 1
ATOM 612 N N . GLN A 1 77 ? 4.262 33.688 37.156 1 82.44 77 GLN A N 1
ATOM 613 C CA . GLN A 1 77 ? 4.773 34.781 36.406 1 82.44 77 GLN A CA 1
ATOM 614 C C . GLN A 1 77 ? 6.242 34.594 36.031 1 82.44 77 GLN A C 1
ATOM 616 O O . GLN A 1 77 ? 6.695 35.031 34.969 1 82.44 77 GLN A O 1
ATOM 621 N N . SER A 1 78 ? 6.906 33.938 36.875 1 78.44 78 SER A N 1
ATOM 622 C CA . SER A 1 78 ? 8.328 33.719 36.625 1 78.44 78 SER A CA 1
ATOM 623 C C . SER A 1 78 ? 8.531 32.938 35.312 1 78.44 78 SER A C 1
ATOM 625 O O . SER A 1 78 ? 9.531 33.156 34.625 1 78.44 78 SER A O 1
ATOM 627 N N . TYR A 1 79 ? 7.543 32.188 34.969 1 76.31 79 TYR A N 1
ATOM 628 C CA . TYR A 1 79 ? 7.656 31.391 33.781 1 76.31 79 TYR A CA 1
ATOM 629 C C . TYR A 1 79 ? 7.512 32.25 32.531 1 76.31 79 TYR A C 1
ATOM 631 O O . TYR A 1 79 ? 8.125 31.969 31.484 1 76.31 79 TYR A O 1
ATOM 639 N N . PHE A 1 80 ? 6.695 33.25 32.594 1 82.12 80 PHE A N 1
ATOM 640 C CA . PHE A 1 80 ? 6.574 34.188 31.5 1 82.12 80 PHE A CA 1
ATOM 641 C C . PHE A 1 80 ? 7.918 34.875 31.203 1 82.12 80 PHE A C 1
ATOM 643 O O . PHE A 1 80 ? 8.336 34.938 30.047 1 82.12 80 PHE A O 1
ATOM 650 N N . TYR A 1 81 ? 8.633 35.156 32.281 1 76.12 81 TYR A N 1
ATOM 651 C CA . TYR A 1 81 ? 9.891 35.875 32.094 1 76.12 81 TYR A CA 1
ATOM 652 C C . TYR A 1 81 ? 11.008 34.906 31.688 1 76.12 81 TYR A C 1
ATOM 654 O O . TYR A 1 81 ? 11.945 35.312 30.984 1 76.12 81 TYR A O 1
ATOM 662 N N . GLU A 1 82 ? 10.859 33.688 32 1 71.56 82 GLU A N 1
ATOM 663 C CA . GLU A 1 82 ? 11.875 32.688 31.656 1 71.56 82 GLU A CA 1
ATOM 664 C C . GLU A 1 82 ? 11.719 32.219 30.219 1 71.56 82 GLU A C 1
ATOM 666 O O . GLU A 1 82 ? 12.648 31.656 29.641 1 71.56 82 GLU A O 1
ATOM 671 N N . SER A 1 83 ? 10.555 32.5 29.688 1 69.5 83 SER A N 1
ATOM 672 C CA . SER A 1 83 ? 10.281 32 28.328 1 69.5 83 SER A CA 1
ATOM 673 C C . SER A 1 83 ? 11.117 32.75 27.297 1 69.5 83 SER A C 1
ATOM 675 O O . SER A 1 83 ? 11.242 32.312 26.156 1 69.5 83 SER A O 1
ATOM 677 N N . TRP A 1 84 ? 11.781 33.812 27.672 1 63.41 84 TRP A N 1
ATOM 678 C CA . TRP A 1 84 ? 12.57 34.625 26.75 1 63.41 84 TRP A CA 1
ATOM 679 C C . TRP A 1 84 ? 13.742 33.844 26.188 1 63.41 84 TRP A C 1
ATOM 681 O O . TRP A 1 84 ? 14.219 34.125 25.094 1 63.41 84 TRP A O 1
ATOM 691 N N . ASN A 1 85 ? 14.125 32.812 26.75 1 60.69 85 ASN A N 1
ATOM 692 C CA . ASN A 1 85 ? 15.344 32.125 26.375 1 60.69 85 ASN A CA 1
ATOM 693 C C . ASN A 1 85 ? 15.039 30.891 25.516 1 60.69 85 ASN A C 1
ATOM 695 O O . ASN A 1 85 ? 15.945 30.141 25.156 1 60.69 85 ASN A O 1
ATOM 699 N N . ARG A 1 86 ? 13.867 30.953 25.094 1 66.5 86 ARG A N 1
ATOM 700 C CA . ARG A 1 86 ? 13.531 29.766 24.312 1 66.5 86 ARG A CA 1
ATOM 701 C C . ARG A 1 86 ? 13.484 30.094 22.828 1 66.5 86 ARG A C 1
ATOM 703 O O . ARG A 1 86 ? 13 31.156 22.438 1 66.5 86 ARG A O 1
ATOM 710 N N . PRO A 1 87 ? 13.945 29.078 22.141 1 69.06 87 PRO A N 1
ATOM 711 C CA . PRO A 1 87 ? 13.891 29.328 20.688 1 69.06 87 PRO A CA 1
ATOM 712 C C . PRO A 1 87 ? 12.469 29.438 20.156 1 69.06 87 PRO A C 1
ATOM 714 O O . PRO A 1 87 ? 11.57 28.734 20.641 1 69.06 87 PRO A O 1
ATOM 717 N N . PHE A 1 88 ? 12.195 30.375 19.359 1 75.75 88 PHE A N 1
ATOM 718 C CA . PHE A 1 88 ? 10.984 30.562 18.578 1 75.75 88 PHE A CA 1
ATOM 719 C C . PHE A 1 88 ? 9.844 31.062 19.438 1 75.75 88 PHE A C 1
ATOM 721 O O . PHE A 1 88 ? 8.672 30.891 19.109 1 75.75 88 PHE A O 1
ATOM 728 N N . THR A 1 89 ? 10.227 31.562 20.625 1 80.75 89 THR A N 1
ATOM 729 C CA . THR A 1 89 ? 9.188 32.125 21.5 1 80.75 89 THR A CA 1
ATOM 730 C C . THR A 1 89 ? 9.258 33.656 21.516 1 80.75 89 THR A C 1
ATOM 732 O O . THR A 1 89 ? 10.344 34.219 21.547 1 80.75 89 THR A O 1
ATOM 735 N N . THR A 1 90 ? 8.125 34.219 21.438 1 85.94 90 THR A N 1
ATOM 736 C CA . THR A 1 90 ? 7.996 35.688 21.531 1 85.94 90 THR A CA 1
ATOM 737 C C . THR A 1 90 ? 6.949 36.062 22.578 1 85.94 90 THR A C 1
ATOM 739 O O . THR A 1 90 ? 5.844 35.531 22.578 1 85.94 90 THR A O 1
ATOM 742 N N . ARG A 1 91 ? 7.348 37.031 23.406 1 90.81 91 ARG A N 1
ATOM 743 C CA . ARG A 1 91 ? 6.434 37.5 24.438 1 90.81 91 ARG A CA 1
ATOM 744 C C . ARG A 1 91 ? 5.688 38.75 23.969 1 90.81 91 ARG A C 1
ATOM 746 O O . ARG A 1 91 ? 6.281 39.656 23.359 1 90.81 91 ARG A O 1
ATOM 753 N N . PHE A 1 92 ? 4.41 38.719 24.219 1 93.31 92 PHE A N 1
ATOM 754 C CA . PHE A 1 92 ? 3.541 39.875 23.938 1 93.31 92 PHE A CA 1
ATOM 755 C C . PHE A 1 92 ? 2.807 40.312 25.203 1 93.31 92 PHE A C 1
ATOM 757 O O . PHE A 1 92 ? 2.596 39.5 26.109 1 93.31 92 PHE A O 1
ATOM 764 N N . LYS A 1 93 ? 2.49 41.625 25.25 1 95.56 93 LYS A N 1
ATOM 765 C CA . LYS A 1 93 ? 1.618 42.188 26.281 1 95.56 93 LYS A CA 1
ATOM 766 C C . LYS A 1 93 ? 0.489 43 25.672 1 95.56 93 LYS A C 1
ATOM 768 O O . LYS A 1 93 ? 0.668 43.625 24.625 1 95.56 93 LYS A O 1
ATOM 773 N N . VAL A 1 94 ? -0.585 42.906 26.219 1 97.25 94 VAL A N 1
ATOM 774 C CA . VAL A 1 94 ? -1.653 43.875 26 1 97.25 94 VAL A CA 1
ATOM 775 C C . VAL A 1 94 ? -1.884 44.688 27.266 1 97.25 94 VAL A C 1
ATOM 777 O O . VAL A 1 94 ? -2.176 44.125 28.328 1 97.25 94 VAL A O 1
ATOM 780 N N . LEU A 1 95 ? -1.721 45.969 27.219 1 96.88 95 LEU A N 1
ATOM 781 C CA . LEU A 1 95 ? -1.964 46.875 28.328 1 96.88 95 LEU A CA 1
ATOM 782 C C . LEU A 1 95 ? -2.848 48.031 27.875 1 96.88 95 LEU A C 1
ATOM 784 O O . LEU A 1 95 ? -2.484 48.812 26.969 1 96.88 95 LEU A O 1
ATOM 788 N N . ASN A 1 96 ? -3.986 48.188 28.531 1 94.38 96 ASN A N 1
ATOM 789 C CA . ASN A 1 96 ? -4.949 49.219 28.188 1 94.38 96 ASN A CA 1
ATOM 790 C C . ASN A 1 96 ? -5.25 49.219 26.688 1 94.38 96 ASN A C 1
ATOM 792 O O . ASN A 1 96 ? -5.238 50.281 26.062 1 94.38 96 ASN A O 1
ATOM 796 N N . GLY A 1 97 ? -5.258 48.031 26.078 1 93.94 97 GLY A N 1
ATOM 797 C CA . GLY A 1 97 ? -5.629 47.875 24.688 1 93.94 97 GLY A CA 1
ATOM 798 C C . GLY A 1 97 ? -4.449 47.969 23.734 1 93.94 97 GLY A C 1
ATOM 799 O O . GLY A 1 97 ? -4.562 47.625 22.562 1 93.94 97 GLY A O 1
ATOM 800 N N . THR A 1 98 ? -3.316 48.438 24.219 1 96.38 98 THR A N 1
ATOM 801 C CA . THR A 1 98 ? -2.125 48.562 23.391 1 96.38 98 THR A CA 1
ATOM 802 C C . THR A 1 98 ? -1.304 47.281 23.422 1 96.38 98 THR A C 1
ATOM 804 O O . THR A 1 98 ? -1.095 46.688 24.5 1 96.38 98 THR A O 1
ATOM 807 N N . VAL A 1 99 ? -0.862 46.875 22.203 1 97.19 99 VAL A N 1
ATOM 808 C CA . VAL A 1 99 ? -0.074 45.656 22.078 1 97.19 99 VAL A CA 1
ATOM 809 C C . VAL A 1 99 ? 1.414 46 22.156 1 97.19 99 VAL A C 1
ATOM 811 O O . VAL A 1 99 ? 1.887 46.906 21.469 1 97.19 99 VAL A O 1
ATOM 814 N N . TYR A 1 100 ? 2.145 45.25 23 1 95.69 100 TYR A N 1
ATOM 815 C CA . TYR A 1 100 ? 3.59 45.375 23.156 1 95.69 100 TYR A CA 1
ATOM 816 C C . TYR A 1 100 ? 4.285 44.062 22.797 1 95.69 100 TYR A C 1
ATOM 818 O O . TYR A 1 100 ? 3.703 43 22.953 1 95.69 100 TYR A O 1
ATOM 826 N N . ILE A 1 101 ? 5.473 44.125 22.297 1 93.19 101 ILE A N 1
ATOM 827 C CA . ILE A 1 101 ? 6.281 42.969 21.938 1 93.19 101 ILE A CA 1
ATOM 828 C C . ILE A 1 101 ? 7.633 43.062 22.641 1 93.19 101 ILE A C 1
ATOM 830 O O . ILE A 1 101 ? 8.156 44.156 22.859 1 93.19 101 ILE A O 1
ATOM 834 N N . ASP A 1 102 ? 8.102 41.875 23.094 1 89.5 102 ASP A N 1
ATOM 835 C CA . ASP A 1 102 ? 9.445 41.812 23.672 1 89.5 102 ASP A CA 1
ATOM 836 C C . ASP A 1 102 ? 10.508 42.156 22.641 1 89.5 102 ASP A C 1
ATOM 838 O O . ASP A 1 102 ? 10.633 41.469 21.609 1 89.5 102 ASP A O 1
ATOM 842 N N . ALA A 1 103 ? 11.258 43.25 22.891 1 76.5 103 ALA A N 1
ATOM 843 C CA . ALA A 1 103 ? 12.234 43.781 21.953 1 76.5 103 ALA A CA 1
ATOM 844 C C . ALA A 1 103 ? 13.297 42.75 21.594 1 76.5 103 ALA A C 1
ATOM 846 O O . ALA A 1 103 ? 13.938 42.844 20.547 1 76.5 103 ALA A O 1
ATOM 847 N N . LYS A 1 104 ? 13.555 41.875 22.469 1 67.62 104 LYS A N 1
ATOM 848 C CA . LYS A 1 104 ? 14.539 40.844 22.203 1 67.62 104 LYS A CA 1
ATOM 849 C C . LYS A 1 104 ? 13.961 39.75 21.297 1 67.62 104 LYS A C 1
ATOM 851 O O . LYS A 1 104 ? 14.648 38.781 20.969 1 67.62 104 LYS A O 1
ATOM 856 N N . ALA A 1 105 ? 12.68 39.844 21.031 1 59.66 105 ALA A N 1
ATOM 857 C CA . ALA A 1 105 ? 11.977 38.844 20.234 1 59.66 105 ALA A CA 1
ATOM 858 C C . ALA A 1 105 ? 12.523 38.812 18.812 1 59.66 105 ALA A C 1
ATOM 860 O O . ALA A 1 105 ? 12.172 37.906 18.047 1 59.66 105 ALA A O 1
ATOM 861 N N . GLY A 1 106 ? 13.32 39.781 18.391 1 50.16 106 GLY A N 1
ATOM 862 C CA . GLY A 1 106 ? 13.617 39.969 16.984 1 50.16 106 GLY A CA 1
ATOM 863 C C . GLY A 1 106 ? 14.141 38.719 16.312 1 50.16 106 GLY A C 1
ATOM 864 O O . GLY A 1 106 ? 14.094 38.594 15.078 1 50.16 106 GLY A O 1
ATOM 865 N N . THR A 1 107 ? 15.234 38.125 16.812 1 47.56 107 THR A N 1
ATOM 866 C CA . THR A 1 107 ? 16.203 37.5 15.922 1 47.56 107 THR A CA 1
ATOM 867 C C . THR A 1 107 ? 15.711 36.156 15.438 1 47.56 107 THR A C 1
ATOM 869 O O . THR A 1 107 ? 16.422 35.438 14.719 1 47.56 107 THR A O 1
ATOM 872 N N . TYR A 1 108 ? 14.695 35.688 16.016 1 49.16 108 TYR A N 1
ATOM 873 C CA . TYR A 1 108 ? 14.641 34.281 15.586 1 49.16 108 TYR A CA 1
ATOM 874 C C . TYR A 1 108 ? 13.914 34.156 14.25 1 49.16 108 TYR A C 1
ATOM 876 O O . TYR A 1 108 ? 13.406 35.156 13.711 1 49.16 108 TYR A O 1
ATOM 884 N N . PHE A 1 109 ? 13.602 32.875 13.938 1 53.28 109 PHE A N 1
ATOM 885 C CA . PHE A 1 109 ? 13.078 32.281 12.719 1 53.28 109 PHE A CA 1
ATOM 886 C C . PHE A 1 109 ? 11.609 32.656 12.516 1 53.28 109 PHE A C 1
ATOM 888 O O . PHE A 1 109 ? 10.805 32.531 13.445 1 53.28 109 PHE A O 1
ATOM 895 N N . GLY A 1 110 ? 11.242 33.438 11.477 1 62.94 110 GLY A N 1
ATOM 896 C CA . GLY A 1 110 ? 9.922 33.562 10.883 1 62.94 110 GLY A CA 1
ATOM 897 C C . GLY A 1 110 ? 9.234 34.875 11.234 1 62.94 110 GLY A C 1
ATOM 898 O O . GLY A 1 110 ? 8.172 34.875 11.852 1 62.94 110 GLY A O 1
ATOM 899 N N . PRO A 1 111 ? 9.852 35.969 10.992 1 75.88 111 PRO A N 1
ATOM 900 C CA . PRO A 1 111 ? 9.25 37.281 11.305 1 75.88 111 PRO A CA 1
ATOM 901 C C . PRO A 1 111 ? 7.805 37.375 10.836 1 75.88 111 PRO A C 1
ATOM 903 O O . PRO A 1 111 ? 6.996 38.062 11.469 1 75.88 111 PRO A O 1
ATOM 906 N N . GLU A 1 112 ? 7.551 36.625 9.867 1 81.88 112 GLU A N 1
ATOM 907 C CA . GLU A 1 112 ? 6.184 36.656 9.352 1 81.88 112 GLU A CA 1
ATOM 908 C C . GLU A 1 112 ? 5.188 36.094 10.359 1 81.88 112 GLU A C 1
ATOM 910 O O . GLU A 1 112 ? 4.082 36.625 10.5 1 81.88 112 GLU A O 1
ATOM 915 N N . TYR A 1 113 ? 5.621 35.094 11.125 1 85.62 113 TYR A N 1
ATOM 916 C CA . TYR A 1 113 ? 4.754 34.5 12.133 1 85.62 113 TYR A CA 1
ATOM 917 C C . TYR A 1 113 ? 4.469 35.5 13.258 1 85.62 113 TYR A C 1
ATOM 919 O O . TYR A 1 113 ? 3.312 35.688 13.641 1 85.62 113 TYR A O 1
ATOM 927 N N . VAL A 1 114 ? 5.492 36.062 13.641 1 87.19 114 VAL A N 1
ATOM 928 C CA . VAL A 1 114 ? 5.406 36.969 14.797 1 87.19 114 VAL A CA 1
ATOM 929 C C . VAL A 1 114 ? 4.641 38.219 14.414 1 87.19 114 VAL A C 1
ATOM 931 O O . VAL A 1 114 ? 3.77 38.688 15.156 1 87.19 114 VAL A O 1
ATOM 934 N N . ASN A 1 115 ? 4.934 38.75 13.242 1 89.19 115 ASN A N 1
ATOM 935 C CA . ASN A 1 115 ? 4.27 39.969 12.781 1 89.19 115 ASN A CA 1
ATOM 936 C C . ASN A 1 115 ? 2.773 39.75 12.578 1 89.19 115 ASN A C 1
ATOM 938 O O . ASN A 1 115 ? 1.964 40.594 12.922 1 89.19 115 ASN A O 1
ATOM 942 N N . THR A 1 116 ? 2.48 38.656 12.055 1 91.06 116 THR A N 1
ATOM 943 C CA . THR A 1 116 ? 1.072 38.375 11.805 1 91.06 116 THR A CA 1
ATOM 944 C C . THR A 1 116 ? 0.333 38.125 13.109 1 91.06 116 THR A C 1
ATOM 946 O O . THR A 1 116 ? -0.816 38.531 13.273 1 91.06 116 THR A O 1
ATOM 949 N N . PHE A 1 117 ? 0.994 37.406 13.977 1 91.75 117 PHE A N 1
ATOM 950 C CA . PHE A 1 117 ? 0.399 37.25 15.297 1 91.75 117 PHE A CA 1
ATOM 951 C C . PHE A 1 117 ? 0.138 38.594 15.945 1 91.75 117 PHE A C 1
ATOM 953 O O . PHE A 1 117 ? -0.949 38.844 16.469 1 91.75 117 PHE A O 1
ATOM 960 N N . GLY A 1 118 ? 1.131 39.469 15.891 1 93.25 118 GLY A N 1
ATOM 961 C CA . GLY A 1 118 ? 0.979 40.812 16.422 1 93.25 118 GLY A CA 1
ATOM 962 C C . GLY A 1 118 ? -0.152 41.594 15.781 1 93.25 118 GLY A C 1
ATOM 963 O O . GLY A 1 118 ? -0.914 42.281 16.469 1 93.25 118 GLY A O 1
ATOM 964 N N . GLU A 1 119 ? -0.247 41.469 14.5 1 93.94 119 GLU A N 1
ATOM 965 C CA . GLU A 1 119 ? -1.324 42.156 13.797 1 93.94 119 GLU A CA 1
ATOM 966 C C . GLU A 1 119 ? -2.691 41.656 14.25 1 93.94 119 GLU A C 1
ATOM 968 O O . GLU A 1 119 ? -3.592 42.469 14.516 1 93.94 119 GLU A O 1
ATOM 973 N N . MET A 1 120 ? -2.812 40.406 14.328 1 94.25 120 MET A N 1
ATOM 974 C CA . MET A 1 120 ? -4.078 39.844 14.797 1 94.25 120 MET A CA 1
ATOM 975 C C . MET A 1 120 ? -4.391 40.281 16.219 1 94.25 120 MET A C 1
ATOM 977 O O . MET A 1 120 ? -5.543 40.594 16.547 1 94.25 120 MET A O 1
ATOM 981 N N . LEU A 1 121 ? -3.369 40.375 17 1 96.31 121 LEU A N 1
ATOM 982 C CA . LEU A 1 121 ? -3.547 40.781 18.391 1 96.31 121 LEU A CA 1
ATOM 983 C C . LEU A 1 121 ? -3.998 42.25 18.453 1 96.31 121 LEU A C 1
ATOM 985 O O . LEU A 1 121 ? -4.844 42.594 19.281 1 96.31 121 LEU A O 1
ATOM 989 N N . VAL A 1 122 ? -3.463 43.062 17.609 1 95.62 122 VAL A N 1
ATOM 990 C CA . VAL A 1 122 ? -3.867 44.469 17.531 1 95.62 122 VAL A CA 1
ATOM 991 C C . VAL A 1 122 ? -5.34 44.562 17.141 1 95.62 122 VAL A C 1
ATOM 993 O O . VAL A 1 122 ? -6.121 45.25 17.797 1 95.62 122 VAL A O 1
ATOM 996 N N . VAL A 1 123 ? -5.703 43.844 16.125 1 92.81 123 VAL A N 1
ATOM 997 C CA . VAL A 1 123 ? -7.074 43.906 15.625 1 92.81 123 VAL A CA 1
ATOM 998 C C . VAL A 1 123 ? -8.023 43.312 16.672 1 92.81 123 VAL A C 1
ATOM 1000 O O . VAL A 1 123 ? -9.078 43.906 16.938 1 92.81 123 VAL A O 1
ATOM 1003 N N . ALA A 1 124 ? -7.617 42.25 17.266 1 94.44 124 ALA A N 1
ATOM 1004 C CA . ALA A 1 124 ? -8.453 41.594 18.281 1 94.44 124 ALA A CA 1
ATOM 1005 C C . ALA A 1 124 ? -8.602 42.5 19.516 1 94.44 124 ALA A C 1
ATOM 1007 O O . ALA A 1 124 ? -9.68 42.594 20.094 1 94.44 124 ALA A O 1
ATOM 1008 N N . SER A 1 125 ? -7.48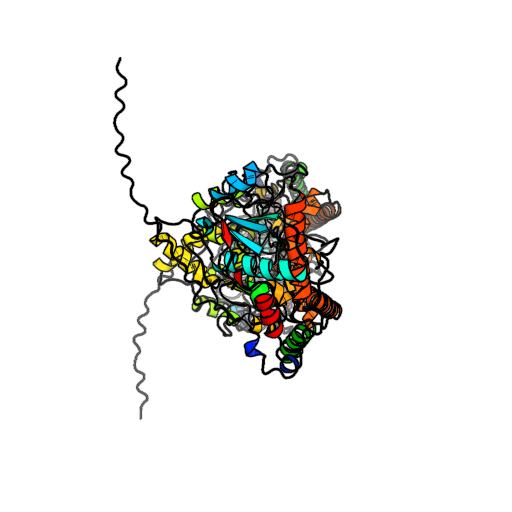 43.062 19.922 1 95.19 125 SER A N 1
ATOM 1009 C CA . SER A 1 125 ? -7.539 43.938 21.078 1 95.19 125 SER A CA 1
ATOM 1010 C C . SER A 1 125 ? -8.516 45.094 20.859 1 95.19 125 SER A C 1
ATOM 1012 O O . SER A 1 125 ? -9.242 45.469 21.766 1 95.19 125 SER A O 1
ATOM 1014 N N . TRP A 1 126 ? -8.469 45.625 19.719 1 92.62 126 TRP A N 1
ATOM 1015 C CA . TRP A 1 126 ? -9.352 46.719 19.359 1 92.62 126 TRP A CA 1
ATOM 1016 C C . TRP A 1 126 ? -10.805 46.25 19.281 1 92.62 126 TRP A C 1
ATOM 1018 O O . TRP A 1 126 ? -11.695 46.875 19.828 1 92.62 126 TRP A O 1
ATOM 1028 N N . LEU A 1 127 ? -11.078 45.188 18.625 1 91.88 127 LEU A N 1
ATOM 1029 C CA . LEU A 1 127 ? -12.43 44.719 18.328 1 91.88 127 LEU A CA 1
ATOM 1030 C C . LEU A 1 127 ? -13.078 44.125 19.578 1 91.88 127 LEU A C 1
ATOM 1032 O O . LEU A 1 127 ? -14.281 44.281 19.781 1 91.88 127 LEU A O 1
ATOM 1036 N N . TYR A 1 128 ? -12.258 43.438 20.406 1 94.5 128 TYR A N 1
ATOM 1037 C CA . TYR A 1 128 ? -12.836 42.688 21.516 1 94.5 128 TYR A CA 1
ATOM 1038 C C . TYR A 1 128 ? -12.523 43.375 22.844 1 94.5 128 TYR A C 1
ATOM 1040 O O . TYR A 1 128 ? -12.93 42.875 23.906 1 94.5 128 TYR A O 1
ATOM 1048 N N . GLN A 1 129 ? -11.844 44.469 22.797 1 92.81 129 GLN A N 1
ATOM 1049 C CA . GLN A 1 129 ? -11.422 45.125 24.031 1 92.81 129 GLN A CA 1
ATOM 1050 C C . GLN A 1 129 ? -10.773 44.125 25 1 92.81 129 GLN A C 1
ATOM 1052 O O . GLN A 1 129 ? -11.188 44.031 26.156 1 92.81 129 GLN A O 1
ATOM 1057 N N . LEU A 1 130 ? -9.797 43.469 24.562 1 96.06 130 LEU A N 1
ATOM 1058 C CA . LEU A 1 130 ? -9.109 42.469 25.344 1 96.06 130 LEU A CA 1
ATOM 1059 C C . LEU A 1 130 ? -8.562 43.031 26.641 1 96.06 130 LEU A C 1
ATOM 1061 O O . LEU A 1 130 ? -8.133 44.188 26.688 1 96.06 130 LEU A O 1
ATOM 1065 N N . PRO A 1 131 ? -8.648 42.219 27.703 1 95.25 131 PRO A N 1
ATOM 1066 C CA . PRO A 1 131 ? -8.039 42.719 28.953 1 95.25 131 PRO A CA 1
ATOM 1067 C C . PRO A 1 131 ? -6.52 42.781 28.875 1 95.25 131 PRO A C 1
ATOM 1069 O O . PRO A 1 131 ? -5.922 42.281 27.906 1 95.25 131 PRO A O 1
ATOM 1072 N N . ASP A 1 132 ? -5.973 43.375 29.906 1 97.06 132 ASP A N 1
ATOM 1073 C CA . ASP A 1 132 ? -4.52 43.312 30.016 1 97.06 132 ASP A CA 1
ATOM 1074 C C . ASP A 1 132 ? -4.051 41.875 30.172 1 97.06 132 ASP A C 1
ATOM 1076 O O . ASP A 1 132 ? -4.617 41.094 30.953 1 97.06 132 ASP A O 1
ATOM 1080 N N . MET A 1 133 ? -3.059 41.469 29.391 1 95.88 133 MET A N 1
ATOM 1081 C CA . MET A 1 133 ? -2.607 40.094 29.422 1 95.88 133 MET A CA 1
ATOM 1082 C C . MET A 1 133 ? -1.146 39.969 29 1 95.88 133 MET A C 1
ATOM 1084 O O . MET A 1 133 ? -0.643 40.844 28.266 1 95.88 133 MET A O 1
ATOM 1088 N N . ASP A 1 134 ? -0.46 38.969 29.531 1 93.31 134 ASP A N 1
ATOM 1089 C CA . ASP A 1 134 ? 0.859 38.5 29.109 1 93.31 134 ASP A CA 1
ATOM 1090 C C . ASP A 1 134 ? 0.757 37.219 28.297 1 93.31 134 ASP A C 1
ATOM 1092 O O . ASP A 1 134 ? 0.091 36.25 28.719 1 93.31 134 ASP A O 1
ATOM 1096 N N . LEU A 1 135 ? 1.391 37.25 27.109 1 90.5 135 LEU A N 1
ATOM 1097 C CA . LEU A 1 135 ? 1.267 36.125 26.203 1 90.5 135 LEU A CA 1
ATOM 1098 C C . LEU A 1 135 ? 2.639 35.625 25.734 1 90.5 135 LEU A C 1
ATOM 1100 O O . LEU A 1 135 ? 3.553 36.438 25.562 1 90.5 135 LEU A O 1
ATOM 1104 N N . VAL A 1 136 ? 2.695 34.344 25.531 1 85.19 136 VAL A N 1
ATOM 1105 C CA . VAL A 1 136 ? 3.867 33.719 24.906 1 85.19 136 VAL A CA 1
ATOM 1106 C C . VAL A 1 136 ? 3.451 33 23.625 1 85.19 136 VAL A C 1
ATOM 1108 O O . VAL A 1 136 ? 2.615 32.094 23.656 1 85.19 136 VAL A O 1
ATOM 1111 N N . TYR A 1 137 ? 3.99 33.438 22.5 1 85.56 137 TYR A N 1
ATOM 1112 C CA . TYR A 1 137 ? 3.709 32.875 21.188 1 85.56 137 TYR A CA 1
ATOM 1113 C C . TYR A 1 137 ? 4.91 32.094 20.672 1 85.56 137 TYR A C 1
ATOM 1115 O O . TYR A 1 137 ? 6.039 32.594 20.703 1 85.56 137 TYR A O 1
ATOM 1123 N N . SER A 1 138 ? 4.574 30.844 20.281 1 81.31 138 SER A N 1
ATOM 1124 C CA . SER A 1 138 ? 5.602 30.047 19.625 1 81.31 138 SER A CA 1
ATOM 1125 C C . SER A 1 138 ? 5.441 30.094 18.109 1 81.31 138 SER A C 1
ATOM 1127 O O . SER A 1 138 ? 4.406 29.703 17.578 1 81.31 138 SER A O 1
ATOM 1129 N N . SER A 1 139 ? 6.562 30.531 17.422 1 79.25 139 SER A N 1
ATOM 1130 C CA . SER A 1 139 ? 6.543 30.578 15.953 1 79.25 139 SER A CA 1
ATOM 1131 C C . SER A 1 139 ? 7.117 29.297 15.352 1 79.25 139 SER A C 1
ATOM 1133 O O . SER A 1 139 ? 7.371 29.234 14.148 1 79.25 139 SER A O 1
ATOM 1135 N N . ASP A 1 140 ? 7.273 28.266 16.172 1 73.31 140 ASP A N 1
ATOM 1136 C CA . ASP A 1 140 ? 7.832 27 15.695 1 73.31 140 ASP A CA 1
ATOM 1137 C C . ASP A 1 140 ? 6.773 26.188 14.961 1 73.31 140 ASP A C 1
ATOM 1139 O O . ASP A 1 140 ? 5.59 26.25 15.297 1 73.31 140 ASP A O 1
ATOM 1143 N N . ASP A 1 141 ? 7.301 25.422 13.906 1 67.12 141 ASP A N 1
ATOM 1144 C CA . ASP A 1 141 ? 6.422 24.516 13.164 1 67.12 141 ASP A CA 1
ATOM 1145 C C . ASP A 1 141 ? 6.094 23.266 13.984 1 67.12 141 ASP A C 1
ATOM 1147 O O . ASP A 1 141 ? 5.066 22.625 13.758 1 67.12 141 ASP A O 1
ATOM 1151 N N . VAL A 1 142 ? 7.211 22.969 14.836 1 60.97 142 VAL A N 1
ATOM 1152 C CA . VAL A 1 142 ? 7.074 21.688 15.516 1 60.97 142 VAL A CA 1
ATOM 1153 C C . VAL A 1 142 ? 6.219 21.844 16.766 1 60.97 142 VAL A C 1
ATOM 1155 O O . VAL A 1 142 ? 6.367 22.828 17.516 1 60.97 142 VAL A O 1
ATOM 1158 N N . PRO A 1 143 ? 5.16 21.125 16.766 1 52.5 143 PRO A N 1
ATOM 1159 C CA . PRO A 1 143 ? 4.418 21.203 18.031 1 52.5 143 PRO A CA 1
ATOM 1160 C C . PRO A 1 143 ? 5.324 21.125 19.25 1 52.5 143 PRO A C 1
ATOM 1162 O O . PRO A 1 143 ? 6.129 20.203 19.375 1 52.5 143 PRO A O 1
ATOM 1165 N N . HIS A 1 144 ? 6.012 22.219 19.484 1 48.53 144 HIS A N 1
ATOM 1166 C CA . HIS A 1 144 ? 7.066 22.328 20.484 1 48.53 144 HIS A CA 1
ATOM 1167 C C . HIS A 1 144 ? 6.656 21.656 21.797 1 48.53 144 HIS A C 1
ATOM 1169 O O . HIS A 1 144 ? 5.773 22.141 22.5 1 48.53 144 HIS A O 1
ATOM 1175 N N . ILE A 1 145 ? 6.586 20.469 21.859 1 46.88 145 ILE A N 1
ATOM 1176 C CA . ILE A 1 145 ? 6.391 19.844 23.172 1 46.88 145 ILE A CA 1
ATOM 1177 C C . ILE A 1 145 ? 7.551 20.203 24.094 1 46.88 145 ILE A C 1
ATOM 1179 O O . ILE A 1 145 ? 7.453 20.031 25.312 1 46.88 145 ILE A O 1
ATOM 1183 N N . GLU A 1 146 ? 8.711 20.641 23.5 1 46.12 146 GLU A N 1
ATOM 1184 C CA . GLU A 1 146 ? 9.789 20.625 24.484 1 46.12 146 GLU A CA 1
ATOM 1185 C C . GLU A 1 146 ? 9.625 21.766 25.5 1 46.12 146 GLU A C 1
ATOM 1187 O O . GLU A 1 146 ? 10.508 21.984 26.328 1 46.12 146 GLU A O 1
ATOM 1192 N N . SER A 1 147 ? 8.602 22.5 25.328 1 45.19 147 SER A N 1
ATOM 1193 C CA . SER A 1 147 ? 8.859 23.656 26.172 1 45.19 147 SER A CA 1
ATOM 1194 C C . SER A 1 147 ? 8.406 23.391 27.609 1 45.19 147 SER A C 1
ATOM 1196 O O . SER A 1 147 ? 7.336 22.828 27.828 1 45.19 147 SER A O 1
ATOM 1198 N N . GLN A 1 148 ? 9.359 22.969 28.469 1 47.69 148 GLN A N 1
ATOM 1199 C CA . GLN A 1 148 ? 9.188 22.875 29.906 1 47.69 148 GLN A CA 1
ATOM 1200 C C . GLN A 1 148 ? 8.555 24.141 30.469 1 47.69 148 GLN A C 1
ATOM 1202 O O . GLN A 1 148 ? 8.93 24.609 31.547 1 47.69 148 GLN A O 1
ATOM 1207 N N . THR A 1 149 ? 7.762 24.734 29.562 1 53.91 149 THR A N 1
ATOM 1208 C CA . THR A 1 149 ? 7.262 25.938 30.234 1 53.91 149 THR A CA 1
ATOM 1209 C C . THR A 1 149 ? 5.906 25.672 30.875 1 53.91 149 THR A C 1
ATOM 1211 O O . THR A 1 149 ? 5.055 25 30.281 1 53.91 149 THR A O 1
ATOM 1214 N N . GLU A 1 150 ? 5.816 25.688 32.125 1 63.56 150 GLU A N 1
ATOM 1215 C CA . GLU A 1 150 ? 4.586 25.672 32.906 1 63.56 150 GLU A CA 1
ATOM 1216 C C . GLU A 1 150 ? 3.709 26.875 32.562 1 63.56 150 GLU A C 1
ATOM 1218 O O . GLU A 1 150 ? 2.879 27.297 33.375 1 63.56 150 GLU A O 1
ATOM 1223 N N . PHE A 1 151 ? 4.027 27.469 31.406 1 71.88 151 PHE A N 1
ATOM 1224 C CA . PHE A 1 151 ? 3.234 28.578 30.906 1 71.88 151 PHE A CA 1
ATOM 1225 C C . PHE A 1 151 ? 2.516 28.219 29.609 1 71.88 151 PHE A C 1
ATOM 1227 O O . PHE A 1 151 ? 3.096 27.562 28.734 1 71.88 151 PHE A O 1
ATOM 1234 N N . PRO A 1 152 ? 1.239 28.594 29.531 1 77.94 152 PRO A N 1
ATOM 1235 C CA . PRO A 1 152 ? 0.56 28.281 28.281 1 77.94 152 PRO A CA 1
ATOM 1236 C C . PRO A 1 152 ? 1.199 28.984 27.078 1 77.94 152 PRO A C 1
ATOM 1238 O O . PRO A 1 152 ? 1.369 30.219 27.094 1 77.94 152 PRO A O 1
ATOM 1241 N N . VAL A 1 153 ? 1.538 28.172 26.125 1 79 153 VAL A N 1
ATOM 1242 C CA . VAL A 1 153 ? 2.135 28.719 24.906 1 79 153 VAL A CA 1
ATOM 1243 C C . VAL A 1 153 ? 1.133 28.641 23.75 1 79 153 VAL A C 1
ATOM 1245 O O . VAL A 1 153 ? 0.487 27.609 23.562 1 79 153 VAL A O 1
ATOM 1248 N N . ILE A 1 154 ? 0.96 29.781 23.125 1 83.94 154 ILE A N 1
ATOM 1249 C CA . ILE A 1 154 ? 0.106 29.844 21.953 1 83.94 154 ILE A CA 1
ATOM 1250 C C . ILE A 1 154 ? 0.902 29.438 20.703 1 83.94 154 ILE A C 1
ATOM 1252 O O . ILE A 1 154 ? 2.045 29.859 20.531 1 83.94 154 ILE A O 1
ATOM 1256 N N . SER A 1 155 ? 0.294 28.484 19.953 1 82.56 155 SER A N 1
ATOM 1257 C CA . SER A 1 155 ? 0.976 28.016 18.75 1 82.56 155 SER A CA 1
ATOM 1258 C C . SER A 1 155 ? 0.001 27.844 17.594 1 82.56 155 SER A C 1
ATOM 1260 O O . SER A 1 155 ? -1.203 28.062 17.75 1 82.56 155 SER A O 1
ATOM 1262 N N . THR A 1 156 ? 0.584 27.562 16.438 1 82.75 156 THR A N 1
ATOM 1263 C CA . THR A 1 156 ? -0.258 27.391 15.258 1 82.75 156 THR A CA 1
ATOM 1264 C C . THR A 1 156 ? -0.814 25.969 15.188 1 82.75 156 THR A C 1
ATOM 1266 O O . THR A 1 156 ? -1.803 25.719 14.5 1 82.75 156 THR A O 1
ATOM 1269 N N . CYS A 1 157 ? -0.182 25.047 15.766 1 82.75 157 CYS A N 1
ATOM 1270 C CA . CYS A 1 157 ? -0.686 23.672 15.797 1 82.75 157 CYS A CA 1
ATOM 1271 C C . CYS A 1 157 ? -0.253 22.969 17.078 1 82.75 157 CYS A C 1
ATOM 1273 O O . CYS A 1 157 ? 0.632 23.438 17.781 1 82.75 157 CYS A O 1
ATOM 1275 N N . LEU A 1 158 ? -1.047 21.891 17.359 1 75.19 158 LEU A N 1
ATOM 1276 C CA . LEU A 1 158 ? -0.724 21 18.469 1 75.19 158 LEU A CA 1
ATOM 1277 C C . LEU A 1 158 ? -0.432 19.594 17.969 1 75.19 158 LEU A C 1
ATOM 1279 O O . LEU A 1 158 ? -0.902 19.203 16.906 1 75.19 158 LEU A O 1
ATOM 1283 N N . GLY A 1 159 ? 0.683 18.922 18.594 1 65.44 159 GLY A N 1
ATOM 1284 C CA . GLY A 1 159 ? 0.918 17.516 18.312 1 65.44 159 GLY A CA 1
ATOM 1285 C C . GLY A 1 159 ? 0.621 16.625 19.5 1 65.44 159 GLY A C 1
ATOM 1286 O O . GLY A 1 159 ? 1.097 16.875 20.609 1 65.44 159 GLY A O 1
ATOM 1287 N N . LEU A 1 160 ? -0.62 15.992 19.781 1 51.97 160 LEU A N 1
ATOM 1288 C CA . LEU A 1 160 ? -1.003 15.258 20.984 1 51.97 160 LEU A CA 1
ATOM 1289 C C . LEU A 1 160 ? 0.011 14.156 21.297 1 51.97 160 LEU A C 1
ATOM 1291 O O . LEU A 1 160 ? 0.416 13.992 22.438 1 51.97 160 LEU A O 1
ATOM 1295 N N . ASN A 1 161 ? 0.021 13.102 20.578 1 47.91 161 ASN A N 1
ATOM 1296 C CA . ASN A 1 161 ? 0.783 11.891 20.875 1 47.91 161 ASN A CA 1
ATOM 1297 C C . ASN A 1 161 ? 2.082 11.844 20.078 1 47.91 161 ASN A C 1
ATOM 1299 O O . ASN A 1 161 ? 2.785 10.828 20.094 1 47.91 161 ASN A O 1
ATOM 1303 N N . ASP A 1 162 ? 2.125 12.648 19.344 1 44.94 162 ASP A N 1
ATOM 1304 C CA . ASP A 1 162 ? 3.297 12.32 18.547 1 44.94 162 ASP A CA 1
ATOM 1305 C C . ASP A 1 162 ? 4.559 12.266 19.406 1 44.94 162 ASP A C 1
ATOM 1307 O O . ASP A 1 162 ? 4.777 13.141 20.234 1 44.94 162 ASP A O 1
ATOM 1311 N N . ILE A 1 163 ? 4.859 11.055 19.781 1 37.22 163 ILE A N 1
ATOM 1312 C CA . ILE A 1 163 ? 5.949 10.531 20.594 1 37.22 163 ILE A CA 1
ATOM 1313 C C . ILE A 1 163 ? 7.168 11.445 20.484 1 37.22 163 ILE A C 1
ATOM 1315 O O . ILE A 1 163 ? 8.086 11.172 19.703 1 37.22 163 ILE A O 1
ATOM 1319 N N . LEU A 1 164 ? 7.117 12.32 19.75 1 39.62 164 LEU A N 1
ATOM 1320 C CA . LEU A 1 164 ? 8.406 12.828 20.203 1 39.62 164 LEU A CA 1
ATOM 1321 C C . LEU A 1 164 ? 8.398 13.023 21.719 1 39.62 164 LEU A C 1
ATOM 1323 O O . LEU A 1 164 ? 8.039 14.094 22.219 1 39.62 164 LEU A O 1
ATOM 1327 N N . SER A 1 165 ? 7.562 12.102 22.266 1 35.22 165 SER A N 1
ATOM 1328 C CA . SER A 1 165 ? 7.141 12.172 23.656 1 35.22 165 SER A CA 1
ATOM 1329 C C . SER A 1 165 ? 8.32 12.469 24.578 1 35.22 165 SER A C 1
ATOM 1331 O O . SER A 1 165 ? 8.164 12.523 25.797 1 35.22 165 SER A O 1
ATOM 1333 N N . ASP A 1 166 ? 9.352 11.945 24.25 1 34.09 166 ASP A N 1
ATOM 1334 C CA . ASP A 1 166 ? 10.109 11.906 25.5 1 34.09 166 ASP A CA 1
ATOM 1335 C C . ASP A 1 166 ? 10.055 13.258 26.219 1 34.09 166 ASP A C 1
ATOM 1337 O O . ASP A 1 166 ? 10.672 13.43 27.266 1 34.09 166 ASP A O 1
ATOM 1341 N N . HIS A 1 167 ? 9.82 14.234 25.422 1 33.56 167 HIS A N 1
ATOM 1342 C CA . HIS A 1 167 ? 10.18 15.422 26.203 1 33.56 167 HIS A CA 1
ATOM 1343 C C . HIS A 1 167 ? 8.969 15.977 26.938 1 33.56 167 HIS A C 1
ATOM 1345 O O . HIS A 1 167 ? 7.98 16.375 26.312 1 33.56 167 HIS A O 1
ATOM 1351 N N . GLY A 1 168 ? 8.664 15.469 28.109 1 32.91 168 GLY A N 1
ATOM 1352 C CA . GLY A 1 168 ? 7.688 15.703 29.156 1 32.91 168 GLY A CA 1
ATOM 1353 C C . GLY A 1 168 ? 7.266 17.156 29.266 1 32.91 168 GLY A C 1
ATOM 1354 O O . GLY A 1 168 ? 6.434 17.5 30.109 1 32.91 168 GLY A O 1
ATOM 1355 N N . ARG A 1 169 ? 8.039 18.188 28.953 1 37.66 169 ARG A N 1
ATOM 1356 C CA . ARG A 1 169 ? 7.758 19.375 29.75 1 37.66 169 ARG A CA 1
ATOM 1357 C C . ARG A 1 169 ? 6.746 20.281 29.062 1 37.66 169 ARG A C 1
ATOM 1359 O O . ARG A 1 169 ? 6.391 21.344 29.594 1 37.66 169 ARG A O 1
ATOM 1366 N N . PHE A 1 170 ? 6.91 20.734 27.891 1 41.53 170 PHE A N 1
ATOM 1367 C CA . PHE A 1 170 ? 5.957 21.75 27.484 1 41.53 170 PHE A CA 1
ATOM 1368 C C . PHE A 1 170 ? 4.59 21.141 27.203 1 41.53 170 PHE A C 1
ATOM 1370 O O . PHE A 1 170 ? 4.492 20.094 26.562 1 41.53 170 PHE A O 1
ATOM 1377 N N . SER A 1 171 ? 3.615 21.578 28.172 1 48.38 171 SER A N 1
ATOM 1378 C CA . SER A 1 171 ? 2.256 21.188 27.812 1 48.38 171 SER A CA 1
ATOM 1379 C C . SER A 1 171 ? 1.611 22.203 26.891 1 48.38 171 SER A C 1
ATOM 1381 O O . SER A 1 171 ? 1.638 23.406 27.172 1 48.38 171 SER A O 1
ATOM 1383 N N . MET A 1 172 ? 1.579 22.109 25.562 1 57.28 172 MET A N 1
ATOM 1384 C CA . MET A 1 172 ? 0.988 22.984 24.547 1 57.28 172 MET A CA 1
ATOM 1385 C C . MET A 1 172 ? -0.428 23.391 24.938 1 57.28 172 MET A C 1
ATOM 1387 O O . MET A 1 172 ? -1.169 22.594 25.516 1 57.28 172 MET A O 1
ATOM 1391 N N . GLY A 1 173 ? -0.572 24.844 25.047 1 67.75 173 GLY A N 1
ATOM 1392 C CA . GLY A 1 173 ? -1.812 25.484 25.453 1 67.75 173 GLY A CA 1
ATOM 1393 C C . GLY A 1 173 ? -2.869 25.5 24.375 1 67.75 173 GLY A C 1
ATOM 1394 O O . GLY A 1 173 ? -3.488 24.469 24.078 1 67.75 173 GLY A O 1
ATOM 1395 N N . TYR A 1 174 ? -2.92 26.609 23.5 1 78.31 174 TYR A N 1
ATOM 1396 C CA . TYR A 1 174 ? -4.023 26.859 22.578 1 78.31 174 TYR A CA 1
ATOM 1397 C C . TYR A 1 174 ? -3.502 27.188 21.188 1 78.31 174 TYR A C 1
ATOM 1399 O O . TYR A 1 174 ? -2.457 27.828 21.047 1 78.31 174 TYR A O 1
ATOM 1407 N N . THR A 1 175 ? -4.238 26.719 20.203 1 84.06 175 THR A N 1
ATOM 1408 C CA . THR A 1 175 ? -3.863 27 18.828 1 84.06 175 THR A CA 1
ATOM 1409 C C . THR A 1 175 ? -4.586 28.234 18.297 1 84.06 175 THR A C 1
ATOM 1411 O O . THR A 1 175 ? -5.734 28.484 18.672 1 84.06 175 THR A O 1
ATOM 1414 N N . VAL A 1 176 ? -3.867 28.953 17.469 1 88.56 176 VAL A N 1
ATOM 1415 C CA . VAL A 1 176 ? -4.438 30.109 16.797 1 88.56 176 VAL A CA 1
ATOM 1416 C C . VAL A 1 176 ? -4.316 29.969 15.289 1 88.56 176 VAL A C 1
ATOM 1418 O O . VAL A 1 176 ? -3.523 29.156 14.805 1 88.56 176 VAL A O 1
ATOM 1421 N N . PRO A 1 177 ? -5.109 30.766 14.57 1 89.94 177 PRO A N 1
ATOM 1422 C CA . PRO A 1 177 ? -4.945 30.734 13.109 1 89.94 177 PRO A CA 1
ATOM 1423 C C . PRO A 1 177 ? -3.531 31.109 12.672 1 89.94 177 PRO A C 1
ATOM 1425 O O . PRO A 1 177 ? -2.918 32 13.258 1 89.94 177 PRO A O 1
ATOM 1428 N N . HIS A 1 178 ? -3.123 30.391 11.703 1 85.62 178 HIS A N 1
ATOM 1429 C CA . HIS A 1 178 ? -1.784 30.609 11.164 1 85.62 178 HIS A CA 1
ATOM 1430 C C . HIS A 1 178 ? -1.729 31.875 10.328 1 85.62 178 HIS A C 1
ATOM 1432 O O . HIS A 1 178 ? -2.758 32.344 9.836 1 85.62 178 HIS A O 1
ATOM 1438 N N . PHE A 1 179 ? -0.489 32.406 10.156 1 82.56 179 PHE A N 1
ATOM 1439 C CA . PHE A 1 179 ? -0.298 33.656 9.461 1 82.56 179 PHE A CA 1
ATOM 1440 C C . PHE A 1 179 ? -0.835 33.594 8.039 1 82.56 179 PHE A C 1
ATOM 1442 O O . PHE A 1 179 ? -1.412 34.562 7.531 1 82.56 179 PHE A O 1
ATOM 1449 N N . LEU A 1 180 ? -0.745 32.406 7.473 1 82.5 180 LEU A N 1
ATOM 1450 C CA . LEU A 1 180 ? -1.223 32.25 6.102 1 82.5 180 LEU A CA 1
ATOM 1451 C C . LEU A 1 180 ? -2.746 32.25 6.055 1 82.5 180 LEU A C 1
ATOM 1453 O O . LEU A 1 180 ? -3.346 32.75 5.098 1 82.5 180 LEU A O 1
ATOM 1457 N N . GLN A 1 181 ? -3.32 31.781 7.023 1 85.5 181 GLN A N 1
ATOM 1458 C CA . GLN A 1 181 ? -4.777 31.766 7.098 1 85.5 181 GLN A CA 1
ATOM 1459 C C . GLN A 1 181 ? -5.332 33.188 7.289 1 85.5 181 GLN A C 1
ATOM 1461 O O . GLN A 1 181 ? -6.336 33.531 6.676 1 85.5 181 GLN A O 1
ATOM 1466 N N . TRP A 1 182 ? -4.641 33.906 8.125 1 87 182 TRP A N 1
ATOM 1467 C CA . TRP A 1 182 ? -5.004 35.281 8.305 1 87 182 TRP A CA 1
ATOM 1468 C C . TRP A 1 182 ? -4.816 36.062 7.008 1 87 182 TRP A C 1
ATOM 1470 O O . TRP A 1 182 ? -5.695 36.844 6.609 1 87 182 TRP A O 1
ATOM 1480 N N . ALA A 1 183 ? -3.771 35.781 6.398 1 79.94 183 ALA A N 1
ATOM 1481 C CA . ALA A 1 183 ? -3.459 36.531 5.176 1 79.94 183 ALA A CA 1
ATOM 1482 C C . ALA A 1 183 ? -4.414 36.156 4.047 1 79.94 183 ALA A C 1
ATOM 1484 O O . ALA A 1 183 ? -4.816 37 3.254 1 79.94 183 ALA A O 1
ATOM 1485 N N . ARG A 1 184 ? -4.887 34.938 4.008 1 78.25 184 ARG A N 1
ATOM 1486 C CA . ARG A 1 184 ? -5.598 34.438 2.838 1 78.25 184 ARG A CA 1
ATOM 1487 C C . ARG A 1 184 ? -7.109 34.5 3.051 1 78.25 184 ARG A C 1
ATOM 1489 O O . ARG A 1 184 ? -7.867 34.656 2.098 1 78.25 184 ARG A O 1
ATOM 1496 N N . TYR A 1 185 ? -7.52 34.344 4.234 1 79 185 TYR A N 1
ATOM 1497 C CA . TYR A 1 185 ? -8.945 34.094 4.43 1 79 185 TYR A CA 1
ATOM 1498 C C . TYR A 1 185 ? -9.57 35.219 5.258 1 79 185 TYR A C 1
ATOM 1500 O O . TYR A 1 185 ? -10.664 35.062 5.812 1 79 185 TYR A O 1
ATOM 1508 N N . SER A 1 186 ? -8.844 36.281 5.363 1 78.06 186 SER A N 1
ATOM 1509 C CA . SER A 1 186 ? -9.438 37.438 6 1 78.06 186 SER A CA 1
ATOM 1510 C C . SER A 1 186 ? -10.453 38.125 5.082 1 78.06 186 SER A C 1
ATOM 1512 O O . SER A 1 186 ? -10.266 39.25 4.66 1 78.06 186 SER A O 1
ATOM 1514 N N . MET A 1 187 ? -11.516 37.281 4.797 1 79.69 187 MET A N 1
ATOM 1515 C CA . MET A 1 187 ? -12.617 37.688 3.93 1 79.69 187 MET A CA 1
ATOM 1516 C C . MET A 1 187 ? -13.945 37.656 4.688 1 79.69 187 MET A C 1
ATOM 1518 O O . MET A 1 187 ? -14.102 36.875 5.637 1 79.69 187 MET A O 1
ATOM 1522 N N . SER A 1 188 ? -14.812 38.594 4.156 1 77.25 188 SER A N 1
ATOM 1523 C CA . SER A 1 188 ? -16.156 38.5 4.695 1 77.25 188 SER A CA 1
ATOM 1524 C C . SER A 1 188 ? -16.844 37.219 4.262 1 77.25 188 SER A C 1
ATOM 1526 O O . SER A 1 188 ? -16.375 36.531 3.34 1 77.25 188 SER A O 1
ATOM 1528 N N . SER A 1 189 ? -17.906 36.875 4.941 1 78.62 189 SER A N 1
ATOM 1529 C CA . SER A 1 189 ? -18.672 35.688 4.582 1 78.62 189 SER A CA 1
ATOM 1530 C C . SER A 1 189 ? -19.141 35.75 3.131 1 78.62 189 SER A C 1
ATOM 1532 O O . SER A 1 189 ? -19.125 34.719 2.432 1 78.62 189 SER A O 1
ATOM 1534 N N . ASN A 1 190 ? -19.484 36.938 2.719 1 78.94 190 ASN A N 1
ATOM 1535 C CA . ASN A 1 190 ? -19.969 37.125 1.351 1 78.94 190 ASN A CA 1
ATOM 1536 C C . ASN A 1 190 ? -18.828 37 0.34 1 78.94 190 ASN A C 1
ATOM 1538 O O . ASN A 1 190 ? -19.016 36.438 -0.746 1 78.94 190 ASN A O 1
ATOM 1542 N N . GLN A 1 191 ? -17.719 37.531 0.689 1 79.81 191 GLN A N 1
ATOM 1543 C CA . GLN A 1 191 ? -16.562 37.375 -0.18 1 79.81 191 GLN A CA 1
ATOM 1544 C C . GLN A 1 191 ? -16.109 35.938 -0.292 1 79.81 191 GLN A C 1
ATOM 1546 O O . GLN A 1 191 ? -15.734 35.469 -1.373 1 79.81 191 GLN A O 1
ATOM 1551 N N . LEU A 1 192 ? -16.188 35.312 0.831 1 84.44 192 LEU A N 1
ATOM 1552 C CA . LEU A 1 192 ? -15.797 33.906 0.846 1 84.44 192 LEU A CA 1
ATOM 1553 C C . LEU A 1 192 ? -16.766 33.062 0.006 1 84.44 192 LEU A C 1
ATOM 1555 O O . LEU A 1 192 ? -16.328 32.188 -0.727 1 84.44 192 LEU A O 1
ATOM 1559 N N . LEU A 1 193 ? -18.047 33.344 0.134 1 84.62 193 LEU A N 1
ATOM 1560 C CA . LEU A 1 193 ? -19.047 32.656 -0.682 1 84.62 193 LEU A CA 1
ATOM 1561 C C . LEU A 1 193 ? -18.781 32.875 -2.166 1 84.62 193 LEU A C 1
ATOM 1563 O O . LEU A 1 193 ? -18.859 31.938 -2.963 1 84.62 193 LEU A O 1
ATOM 1567 N N . ALA A 1 194 ? -18.516 34.156 -2.473 1 83.94 194 ALA A N 1
ATOM 1568 C CA . ALA A 1 194 ? -18.234 34.469 -3.867 1 83.94 194 ALA A CA 1
ATOM 1569 C C . ALA A 1 194 ? -16.984 33.719 -4.355 1 83.94 194 ALA A C 1
ATOM 1571 O O . ALA A 1 194 ? -16.953 33.25 -5.488 1 83.94 194 ALA A O 1
ATOM 1572 N N . PHE A 1 195 ? -16.047 33.688 -3.52 1 83.31 195 PHE A N 1
ATOM 1573 C CA . PHE A 1 195 ? -14.82 32.969 -3.83 1 83.31 195 PHE A CA 1
ATOM 1574 C C . PHE A 1 195 ? -15.109 31.5 -4.094 1 83.31 195 PHE A C 1
ATOM 1576 O O . PHE A 1 195 ? -14.648 30.938 -5.09 1 83.31 195 PHE A O 1
ATOM 1583 N N . MET A 1 196 ? -15.852 30.875 -3.275 1 88.12 196 MET A N 1
ATOM 1584 C CA . MET A 1 196 ? -16.203 29.453 -3.393 1 88.12 196 MET A CA 1
ATOM 1585 C C . MET A 1 196 ? -17 29.203 -4.668 1 88.12 196 MET A C 1
ATOM 1587 O O . MET A 1 196 ? -16.766 28.203 -5.355 1 88.12 196 MET A O 1
ATOM 1591 N N . GLN A 1 197 ? -17.859 30.094 -4.941 1 87.25 197 GLN A N 1
ATOM 1592 C CA . GLN A 1 197 ? -18.672 29.969 -6.148 1 87.25 197 GLN A CA 1
ATOM 1593 C C . GLN A 1 197 ? -17.812 30.062 -7.402 1 87.25 197 GLN A C 1
ATOM 1595 O O . GLN A 1 197 ? -18.047 29.375 -8.391 1 87.25 197 GLN A O 1
ATOM 1600 N N . CYS A 1 198 ? -16.859 30.984 -7.355 1 85.56 198 CYS A N 1
ATOM 1601 C CA . CYS A 1 198 ? -15.914 31.109 -8.469 1 85.56 198 CYS A CA 1
ATOM 1602 C C . CYS A 1 198 ? -15.109 29.828 -8.656 1 85.56 198 CYS A C 1
ATOM 1604 O O . CYS A 1 198 ? -14.906 29.391 -9.789 1 85.56 198 CYS A O 1
ATOM 1606 N N . LEU A 1 199 ? -14.68 29.281 -7.594 1 87.69 199 LEU A N 1
ATOM 1607 C CA . LEU A 1 199 ? -13.93 28.031 -7.637 1 87.69 199 LEU A CA 1
ATOM 1608 C C . LEU A 1 199 ? -14.789 26.906 -8.203 1 87.69 199 LEU A C 1
ATOM 1610 O O . LEU A 1 199 ? -14.32 26.125 -9.031 1 87.69 199 LEU A O 1
ATOM 1614 N N . ASP A 1 200 ? -16.016 26.859 -7.781 1 90.25 200 ASP A N 1
ATOM 1615 C CA . ASP A 1 200 ? -16.938 25.812 -8.242 1 90.25 200 ASP A CA 1
ATOM 1616 C C . ASP A 1 200 ? -17.188 25.922 -9.742 1 90.25 200 ASP A C 1
ATOM 1618 O O . ASP A 1 200 ? -17.312 24.922 -10.43 1 90.25 200 ASP A O 1
ATOM 1622 N N . ALA A 1 201 ? -17.297 27.141 -10.141 1 88.38 201 ALA A N 1
ATOM 1623 C CA . ALA A 1 201 ? -17.562 27.375 -11.562 1 88.38 201 ALA A CA 1
ATOM 1624 C C . ALA A 1 201 ? -16.359 27 -12.414 1 88.38 201 ALA A C 1
ATOM 1626 O O . ALA A 1 201 ? -16.5 26.516 -13.539 1 88.38 201 ALA A O 1
ATOM 1627 N N . GLU A 1 202 ? -15.25 27.234 -11.875 1 90.31 202 GLU A N 1
ATOM 1628 C CA . GLU A 1 202 ? -14.016 26.969 -12.609 1 90.31 202 GLU A CA 1
ATOM 1629 C C . GLU A 1 202 ? -13.711 25.484 -12.641 1 90.31 202 GLU A C 1
ATOM 1631 O O . GLU A 1 202 ? -13.148 24.969 -13.617 1 90.31 202 GLU A O 1
ATOM 1636 N N . TYR A 1 203 ? -14.031 24.766 -11.617 1 94.44 203 TYR A N 1
ATOM 1637 C CA . TYR A 1 203 ? -13.703 23.359 -11.5 1 94.44 203 TYR A CA 1
ATOM 1638 C C . TYR A 1 203 ? -14.953 22.531 -11.25 1 94.44 203 TYR A C 1
ATOM 1640 O O . TYR A 1 203 ? -15.086 21.875 -10.203 1 94.44 203 TYR A O 1
ATOM 1648 N N . PRO A 1 204 ? -15.758 22.422 -12.266 1 93.06 204 PRO A N 1
ATOM 1649 C CA . PRO A 1 204 ? -17 21.641 -12.094 1 93.06 204 PRO A CA 1
ATOM 1650 C C . PRO A 1 204 ? -16.734 20.141 -11.992 1 93.06 204 PRO A C 1
ATOM 1652 O O . PRO A 1 204 ? -15.742 19.641 -12.523 1 93.06 204 PRO A O 1
ATOM 1655 N N . TRP A 1 205 ? -17.641 19.438 -11.359 1 92 205 TRP A N 1
ATOM 1656 C CA . TRP A 1 205 ? -17.516 18.016 -11.086 1 92 205 TRP A CA 1
ATOM 1657 C C . TRP A 1 205 ? -17.312 17.219 -12.375 1 92 205 TRP A C 1
ATOM 1659 O O . TRP A 1 205 ? -16.516 16.297 -12.422 1 92 205 TRP A O 1
ATOM 1669 N N . GLU A 1 206 ? -17.969 17.578 -13.383 1 91.12 206 GLU A N 1
ATOM 1670 C CA . GLU A 1 206 ? -18.031 16.828 -14.641 1 91.12 206 GLU A CA 1
ATOM 1671 C C . GLU A 1 206 ? -16.703 16.844 -15.375 1 91.12 206 GLU A C 1
ATOM 1673 O O . GLU A 1 206 ? -16.438 15.992 -16.234 1 91.12 206 GLU A O 1
ATOM 1678 N N . ARG A 1 207 ? -15.891 17.781 -15.039 1 94.56 207 ARG A N 1
ATOM 1679 C CA . ARG A 1 207 ? -14.641 17.953 -15.773 1 94.56 207 ARG A CA 1
ATOM 1680 C C . ARG A 1 207 ? -13.461 17.375 -15 1 94.56 207 ARG A C 1
ATOM 1682 O O . ARG A 1 207 ? -12.344 17.312 -15.508 1 94.56 207 ARG A O 1
ATOM 1689 N N . LYS A 1 208 ? -13.672 16.891 -13.875 1 96.19 208 LYS A N 1
ATOM 1690 C CA . LYS A 1 208 ? -12.578 16.422 -13.023 1 96.19 208 LYS A CA 1
ATOM 1691 C C . LYS A 1 208 ? -12.078 15.062 -13.484 1 96.19 208 LYS A C 1
ATOM 1693 O O . LYS A 1 208 ? -12.867 14.195 -13.859 1 96.19 208 LYS A O 1
ATOM 1698 N N . GLU A 1 209 ? -10.734 14.969 -13.469 1 96.5 209 GLU A N 1
ATOM 1699 C CA . GLU A 1 209 ? -10.109 13.68 -13.758 1 96.5 209 GLU A CA 1
ATOM 1700 C C . GLU A 1 209 ? -10.297 12.703 -12.602 1 96.5 209 GLU A C 1
ATOM 1702 O O . GLU A 1 209 ? -10.172 13.086 -11.438 1 96.5 209 GLU A O 1
ATOM 1707 N N . ALA A 1 210 ? -10.516 11.438 -12.938 1 95.88 210 ALA A N 1
ATOM 1708 C CA . ALA A 1 210 ? -10.812 10.422 -11.93 1 95.88 210 ALA A CA 1
ATOM 1709 C C . ALA A 1 210 ? -9.531 9.922 -11.266 1 95.88 210 ALA A C 1
ATOM 1711 O O . ALA A 1 210 ? -9.156 8.758 -11.43 1 95.88 210 ALA A O 1
ATOM 1712 N N . LYS A 1 211 ? -8.914 10.836 -10.469 1 97.62 211 LYS A N 1
ATOM 1713 C CA . LYS A 1 211 ? -7.68 10.523 -9.742 1 97.62 211 LYS A CA 1
ATOM 1714 C C . LYS A 1 211 ? -7.707 11.117 -8.336 1 97.62 211 LYS A C 1
ATOM 1716 O O . LYS A 1 211 ? -8.43 12.078 -8.07 1 97.62 211 LYS A O 1
ATOM 1721 N N . VAL A 1 212 ? -6.988 10.422 -7.5 1 98.62 212 VAL A N 1
ATOM 1722 C CA . VAL A 1 212 ? -6.59 11.008 -6.227 1 98.62 212 VAL A CA 1
ATOM 1723 C C . VAL A 1 212 ? -5.293 11.789 -6.398 1 98.62 212 VAL A C 1
ATOM 1725 O O . VAL A 1 212 ? -4.32 11.281 -6.961 1 98.62 212 VAL A O 1
ATOM 1728 N N . PHE A 1 213 ? -5.301 13.07 -5.957 1 98.5 213 PHE A N 1
ATOM 1729 C CA . PHE A 1 213 ? -4.168 13.945 -6.23 1 98.5 213 PHE A CA 1
ATOM 1730 C C . PHE A 1 213 ? -3.541 14.438 -4.934 1 98.5 213 PHE A C 1
ATOM 1732 O O . PHE A 1 213 ? -4.254 14.805 -3.992 1 98.5 213 PHE A O 1
ATOM 1739 N N . TRP A 1 214 ? -2.203 14.453 -4.906 1 98.44 214 TRP A N 1
ATOM 1740 C CA . TRP A 1 214 ? -1.478 15.062 -3.799 1 98.44 214 TRP A CA 1
ATOM 1741 C C . TRP A 1 214 ? -0.065 15.453 -4.223 1 98.44 214 TRP A C 1
ATOM 1743 O O . TRP A 1 214 ? 0.592 14.719 -4.965 1 98.44 214 TRP A O 1
ATOM 1753 N N . ARG A 1 215 ? 0.379 16.625 -3.711 1 97.56 215 ARG A N 1
ATOM 1754 C CA . ARG A 1 215 ? 1.767 17.062 -3.826 1 97.56 215 ARG A CA 1
ATOM 1755 C C . ARG A 1 215 ? 2.275 17.625 -2.504 1 97.56 215 ARG A C 1
ATOM 1757 O O . ARG A 1 215 ? 1.546 18.328 -1.8 1 97.56 215 ARG A O 1
ATOM 1764 N N . GLY A 1 216 ? 3.434 17.344 -2.139 1 95.38 216 GLY A N 1
ATOM 1765 C CA . GLY A 1 216 ? 4.117 17.906 -0.987 1 95.38 216 GLY A CA 1
ATOM 1766 C C . GLY A 1 216 ? 5.586 17.531 -0.924 1 95.38 216 GLY A C 1
ATOM 1767 O O . GLY A 1 216 ? 6.051 16.688 -1.688 1 95.38 216 GLY A O 1
ATOM 1768 N N . SER A 1 217 ? 6.305 18.219 -0.115 1 93.69 217 SER A N 1
ATOM 1769 C CA . SER A 1 217 ? 7.711 17.875 0.072 1 93.69 217 SER A CA 1
ATOM 1770 C C . SER A 1 217 ? 7.879 16.766 1.104 1 93.69 217 SER A C 1
ATOM 1772 O O . SER A 1 217 ? 6.891 16.25 1.633 1 93.69 217 SER A O 1
ATOM 1774 N N . SER A 1 218 ? 9.164 16.422 1.343 1 91.81 218 SER A N 1
ATOM 1775 C CA . SER A 1 218 ? 9.453 15.32 2.248 1 91.81 218 SER A CA 1
ATOM 1776 C C . SER A 1 218 ? 9.461 15.781 3.701 1 91.81 218 SER A C 1
ATOM 1778 O O . SER A 1 218 ? 9.992 15.086 4.574 1 91.81 218 SER A O 1
ATOM 1780 N N . THR A 1 219 ? 8.812 16.875 3.922 1 86.81 219 THR A N 1
ATOM 1781 C CA . THR A 1 219 ? 8.797 17.375 5.297 1 86.81 219 THR A CA 1
ATOM 1782 C C . THR A 1 219 ? 8.047 16.391 6.203 1 86.81 219 THR A C 1
ATOM 1784 O O . THR A 1 219 ? 7.246 15.594 5.73 1 86.81 219 THR A O 1
ATOM 1787 N N . GLY A 1 220 ? 8.445 16.266 7.414 1 83.88 220 GLY A N 1
ATOM 1788 C CA . GLY A 1 220 ? 7.824 15.367 8.383 1 83.88 220 GLY A CA 1
ATOM 1789 C C . GLY A 1 220 ? 8.789 14.344 8.945 1 83.88 220 GLY A C 1
ATOM 1790 O O . GLY A 1 220 ? 8.5 13.703 9.953 1 83.88 220 GLY A O 1
ATOM 1791 N N . ARG A 1 221 ? 9.914 14.148 8.203 1 86.25 221 ARG A N 1
ATOM 1792 C CA . ARG A 1 221 ? 10.953 13.219 8.641 1 86.25 221 ARG A CA 1
ATOM 1793 C C . ARG A 1 221 ? 10.383 11.812 8.836 1 86.25 221 ARG A C 1
ATOM 1795 O O . ARG A 1 221 ? 9.75 11.266 7.938 1 86.25 221 ARG A O 1
ATOM 1802 N N . LEU A 1 222 ? 10.578 11.297 10.094 1 88 222 LEU A N 1
ATOM 1803 C CA . LEU A 1 222 ? 10.109 9.938 10.328 1 88 222 LEU A CA 1
ATOM 1804 C C . LEU A 1 222 ? 8.914 9.93 11.289 1 88 222 LEU A C 1
ATOM 1806 O O . LEU A 1 222 ? 8.609 8.906 11.898 1 88 222 LEU A O 1
ATOM 1810 N N . ARG A 1 223 ? 8.141 11.016 11.211 1 80.25 223 ARG A N 1
ATOM 1811 C CA . ARG A 1 223 ? 7.039 11.18 12.148 1 80.25 223 ARG A CA 1
ATOM 1812 C C . ARG A 1 223 ? 5.75 10.594 11.578 1 80.25 223 ARG A C 1
ATOM 1814 O O . ARG A 1 223 ? 5.648 10.352 10.375 1 80.25 223 ARG A O 1
ATOM 1821 N N . GLY A 1 224 ? 4.844 10.305 12.531 1 78.25 224 GLY A N 1
ATOM 1822 C CA . GLY A 1 224 ? 3.49 9.977 12.117 1 78.25 224 GLY A CA 1
ATOM 1823 C C . GLY A 1 224 ? 3.182 8.492 12.211 1 78.25 224 GLY A C 1
ATOM 1824 O O . GLY A 1 224 ? 2.045 8.07 11.984 1 78.25 224 GLY A O 1
ATOM 1825 N N . TRP A 1 225 ? 4.23 7.707 12.625 1 82.06 225 TRP A N 1
ATOM 1826 C CA . TRP A 1 225 ? 4.008 6.27 12.75 1 82.06 225 TRP A CA 1
ATOM 1827 C C . TRP A 1 225 ? 3.691 5.895 14.195 1 82.06 225 TRP A C 1
ATOM 1829 O O . TRP A 1 225 ? 4.41 6.285 15.117 1 82.06 225 TRP A O 1
ATOM 1839 N N . ASP A 1 226 ? 2.594 5.188 14.391 1 71.69 226 ASP A N 1
ATOM 1840 C CA . ASP A 1 226 ? 2.277 4.715 15.734 1 71.69 226 ASP A CA 1
ATOM 1841 C C . ASP A 1 226 ? 3.24 3.615 16.172 1 71.69 226 ASP A C 1
ATOM 1843 O O . ASP A 1 226 ? 3.668 3.578 17.328 1 71.69 226 ASP A O 1
ATOM 1847 N N . SER A 1 227 ? 3.545 2.73 15.305 1 77.62 227 SER A N 1
ATOM 1848 C CA . SER A 1 227 ? 4.465 1.62 15.523 1 77.62 227 SER A CA 1
ATOM 1849 C C . SER A 1 227 ? 5.512 1.541 14.422 1 77.62 227 SER A C 1
ATOM 1851 O O . SER A 1 227 ? 5.324 0.825 13.43 1 77.62 227 SER A O 1
ATOM 1853 N N . PRO A 1 228 ? 6.605 2.281 14.703 1 85.38 228 PRO A N 1
ATOM 1854 C CA . PRO A 1 228 ? 7.578 2.346 13.617 1 85.38 228 PRO A CA 1
ATOM 1855 C C . PRO A 1 228 ? 8.211 0.99 13.305 1 85.38 228 PRO A C 1
ATOM 1857 O O . PRO A 1 228 ? 8.75 0.34 14.203 1 85.38 228 PRO A O 1
ATOM 1860 N N . ALA A 1 229 ? 8.266 0.653 12.094 1 91.25 229 ALA A N 1
ATOM 1861 C CA . ALA A 1 229 ? 8.711 -0.662 11.633 1 91.25 229 ALA A CA 1
ATOM 1862 C C . ALA A 1 229 ? 10.227 -0.814 11.789 1 91.25 229 ALA A C 1
ATOM 1864 O O . ALA A 1 229 ? 10.734 -1.934 11.852 1 91.25 229 ALA A O 1
ATOM 1865 N N . TRP A 1 230 ? 10.945 0.327 11.883 1 92.88 230 TRP A N 1
ATOM 1866 C CA . TRP A 1 230 ? 12.398 0.226 11.969 1 92.88 230 TRP A CA 1
ATOM 1867 C C . TRP A 1 230 ? 12.812 -0.439 13.281 1 92.88 230 TRP A C 1
ATOM 1869 O O . TRP A 1 230 ? 13.883 -1.05 13.352 1 92.88 230 TRP A O 1
ATOM 1879 N N . ASN A 1 231 ? 12.016 -0.341 14.281 1 91.38 231 ASN A N 1
ATOM 1880 C CA . ASN A 1 231 ? 12.344 -1 15.547 1 91.38 231 ASN A CA 1
ATOM 1881 C C . ASN A 1 231 ? 12.305 -2.52 15.406 1 91.38 231 ASN A C 1
ATOM 1883 O O . ASN A 1 231 ? 13.172 -3.217 15.938 1 91.38 231 ASN A O 1
ATOM 1887 N N . THR A 1 232 ? 11.344 -2.959 14.68 1 90.38 232 THR A N 1
ATOM 1888 C CA . THR A 1 232 ? 11.227 -4.395 14.438 1 90.38 232 THR A CA 1
ATOM 1889 C C . THR A 1 232 ? 12.312 -4.867 13.469 1 90.38 232 THR A C 1
ATOM 1891 O O . THR A 1 232 ? 12.953 -5.895 13.703 1 90.38 232 THR A O 1
ATOM 1894 N N . HIS A 1 233 ? 12.57 -4.125 12.461 1 90.06 233 HIS A N 1
ATOM 1895 C CA . HIS A 1 233 ? 13.531 -4.5 11.43 1 90.06 233 HIS A CA 1
ATOM 1896 C C . HIS A 1 233 ? 14.938 -4.617 12.016 1 90.06 233 HIS A C 1
ATOM 1898 O O . HIS A 1 233 ? 15.719 -5.48 11.602 1 90.06 233 HIS A O 1
ATOM 1904 N N . HIS A 1 234 ? 15.18 -3.762 12.953 1 92.31 234 HIS A N 1
ATOM 1905 C CA . HIS A 1 234 ? 16.547 -3.676 13.445 1 92.31 234 HIS A CA 1
ATOM 1906 C C . HIS A 1 234 ? 16.641 -4.195 14.883 1 92.31 234 HIS A C 1
ATOM 1908 O O . HIS A 1 234 ? 17.719 -4.141 15.492 1 92.31 234 HIS A O 1
ATOM 1914 N N . ASN A 1 235 ? 15.562 -4.707 15.375 1 92.75 235 ASN A N 1
ATOM 1915 C CA . ASN A 1 235 ? 15.5 -5.199 16.75 1 92.75 235 ASN A CA 1
ATOM 1916 C C . ASN A 1 235 ? 16.031 -4.164 17.734 1 92.75 235 ASN A C 1
ATOM 1918 O O . ASN A 1 235 ? 16.953 -4.449 18.5 1 92.75 235 ASN A O 1
ATOM 1922 N N . VAL A 1 236 ? 15.422 -2.912 17.609 1 94.31 236 VAL A N 1
ATOM 1923 C CA . VAL A 1 236 ? 15.828 -1.775 18.438 1 94.31 236 VAL A CA 1
ATOM 1924 C C . VAL A 1 236 ? 14.594 -1.085 19.016 1 94.31 236 VAL A C 1
ATOM 1926 O O . VAL A 1 236 ? 13.469 -1.52 18.781 1 94.31 236 VAL A O 1
ATOM 1929 N N . SER A 1 237 ? 14.883 -0.098 19.859 1 91.69 237 SER A N 1
ATOM 1930 C CA . SER A 1 237 ? 13.836 0.766 20.391 1 91.69 237 SER A CA 1
ATOM 1931 C C . SER A 1 237 ? 14.188 2.238 20.203 1 91.69 237 SER A C 1
ATOM 1933 O O . SER A 1 237 ? 14.172 3.014 21.156 1 91.69 237 SER A O 1
ATOM 1935 N N . TRP A 1 238 ? 14.43 2.602 18.922 1 88.69 238 TRP A N 1
ATOM 1936 C CA . TRP A 1 238 ? 14.836 3.965 18.594 1 88.69 238 TRP A CA 1
ATOM 1937 C C . TRP A 1 238 ? 13.625 4.891 18.516 1 88.69 238 TRP A C 1
ATOM 1939 O O . TRP A 1 238 ? 12.57 4.508 18 1 88.69 238 TRP A O 1
ATOM 1949 N N . THR A 1 239 ? 13.781 6.066 19.062 1 81.25 239 THR A N 1
ATOM 1950 C CA . THR A 1 239 ? 12.883 7.168 18.734 1 81.25 239 THR A CA 1
ATOM 1951 C C . THR A 1 239 ? 13.055 7.59 17.266 1 81.25 239 THR A C 1
ATOM 1953 O O . THR A 1 239 ? 14.016 7.195 16.609 1 81.25 239 THR A O 1
ATOM 1956 N N . PRO A 1 240 ? 12.141 8.336 16.734 1 82.12 240 PRO A N 1
ATOM 1957 C CA . PRO A 1 240 ? 12.305 8.828 15.367 1 82.12 240 PRO A CA 1
ATOM 1958 C C . PRO A 1 240 ? 13.625 9.57 15.164 1 82.12 240 PRO A C 1
ATOM 1960 O O . PRO A 1 240 ? 14.258 9.438 14.117 1 82.12 240 PRO A O 1
ATOM 1963 N N . GLU A 1 241 ? 14.07 10.312 16.188 1 78.38 241 GLU A N 1
ATOM 1964 C CA . GLU A 1 241 ? 15.328 11.047 16.062 1 78.38 241 GLU A CA 1
ATOM 1965 C C . GLU A 1 241 ? 16.531 10.102 16.062 1 78.38 241 GLU A C 1
ATOM 1967 O O . GLU A 1 241 ? 17.484 10.305 15.312 1 78.38 241 GLU A O 1
ATOM 1972 N N . GLU A 1 242 ? 16.422 9.078 16.844 1 84.5 242 GLU A N 1
ATOM 1973 C CA . GLU A 1 242 ? 17.484 8.07 16.859 1 84.5 242 GLU A CA 1
ATOM 1974 C C . GLU A 1 242 ? 17.516 7.297 15.539 1 84.5 242 GLU A C 1
ATOM 1976 O O . GLU A 1 242 ? 18.594 6.984 15.023 1 84.5 242 GLU A O 1
ATOM 1981 N N . ALA A 1 243 ? 16.328 7.027 15.078 1 89.12 243 ALA A N 1
ATOM 1982 C CA . ALA A 1 243 ? 16.25 6.336 13.797 1 89.12 243 ALA A CA 1
ATOM 1983 C C . ALA A 1 243 ? 16.859 7.176 12.68 1 89.12 243 ALA A C 1
ATOM 1985 O O . ALA A 1 243 ? 17.578 6.652 11.82 1 89.12 243 ALA A O 1
ATOM 1986 N N . LEU A 1 244 ? 16.609 8.453 12.758 1 87.12 244 LEU A N 1
ATOM 1987 C CA . LEU A 1 244 ? 17.172 9.367 11.766 1 87.12 244 LEU A CA 1
ATOM 1988 C C . LEU A 1 244 ? 18.703 9.344 11.812 1 87.12 244 LEU A C 1
ATOM 1990 O O . LEU A 1 244 ? 19.359 9.5 10.781 1 87.12 244 LEU A O 1
ATOM 1994 N N . ALA A 1 245 ? 19.234 9.133 12.953 1 85.12 245 ALA A N 1
ATOM 1995 C CA . ALA A 1 245 ? 20.688 9.156 13.133 1 85.12 245 ALA A CA 1
ATOM 1996 C C . ALA A 1 245 ? 21.312 7.836 12.703 1 85.12 245 ALA A C 1
ATOM 1998 O O . ALA A 1 245 ? 22.469 7.797 12.289 1 85.12 245 ALA A O 1
ATOM 1999 N N . ASN A 1 246 ? 20.484 6.734 12.688 1 89.81 246 ASN A N 1
ATOM 2000 C CA . ASN A 1 246 ? 21.125 5.426 12.609 1 89.81 246 ASN A CA 1
ATOM 2001 C C . ASN A 1 246 ? 20.75 4.699 11.312 1 89.81 246 ASN A C 1
ATOM 2003 O O . ASN A 1 246 ? 21.5 3.842 10.844 1 89.81 246 ASN A O 1
ATOM 2007 N N . LEU A 1 247 ? 19.609 5.031 10.758 1 90.62 247 LEU A N 1
ATOM 2008 C CA . LEU A 1 247 ? 19.156 4.316 9.57 1 90.62 247 LEU A CA 1
ATOM 2009 C C . LEU A 1 247 ? 19.953 4.742 8.336 1 90.62 247 LEU A C 1
ATOM 2011 O O . LEU A 1 247 ? 20.469 5.859 8.281 1 90.62 247 LEU A O 1
ATOM 2015 N N . ASP A 1 248 ? 19.984 3.811 7.48 1 87.69 248 ASP A N 1
ATOM 2016 C CA . ASP A 1 248 ? 20.5 4.152 6.16 1 87.69 248 ASP A CA 1
ATOM 2017 C C . ASP A 1 248 ? 19.578 5.152 5.457 1 87.69 248 ASP A C 1
ATOM 2019 O O . ASP A 1 248 ? 18.375 5.207 5.727 1 87.69 248 ASP A O 1
ATOM 2023 N N . PHE A 1 249 ? 20.219 5.891 4.535 1 89.12 249 PHE A N 1
ATOM 2024 C CA . PHE A 1 249 ? 19.5 6.98 3.879 1 89.12 249 PHE A CA 1
ATOM 2025 C C . PHE A 1 249 ? 18.266 6.465 3.168 1 89.12 249 PHE A C 1
ATOM 2027 O O . PHE A 1 249 ? 17.188 7.051 3.283 1 89.12 249 PHE A O 1
ATOM 2034 N N . ALA A 1 250 ? 18.375 5.355 2.453 1 90.62 250 ALA A N 1
ATOM 2035 C CA . ALA A 1 250 ? 17.234 4.797 1.732 1 90.62 250 ALA A CA 1
ATOM 2036 C C . ALA A 1 250 ? 16.109 4.395 2.697 1 90.62 250 ALA A C 1
ATOM 2038 O O . ALA A 1 250 ? 14.938 4.594 2.408 1 90.62 250 ALA A O 1
ATOM 2039 N N . GLU A 1 251 ? 16.469 3.885 3.824 1 92.62 251 GLU A N 1
ATOM 2040 C CA . GLU A 1 251 ? 15.492 3.508 4.832 1 92.62 251 GLU A CA 1
ATOM 2041 C C . GLU A 1 251 ? 14.789 4.738 5.406 1 92.62 251 GLU A C 1
ATOM 2043 O O . GLU A 1 251 ? 13.578 4.727 5.621 1 92.62 251 GLU A O 1
ATOM 2048 N N . LYS A 1 252 ? 15.602 5.746 5.652 1 92.31 252 LYS A N 1
ATOM 2049 C CA . LYS A 1 252 ? 15.008 6.988 6.145 1 92.31 252 LYS A CA 1
ATOM 2050 C C . LYS A 1 252 ? 13.938 7.504 5.188 1 92.31 252 LYS A C 1
ATOM 2052 O O . LYS A 1 252 ? 12.836 7.844 5.613 1 92.31 252 LYS A O 1
ATOM 2057 N N . LEU A 1 253 ? 14.281 7.48 3.92 1 93.44 253 LEU A N 1
ATOM 2058 C CA . LEU A 1 253 ? 13.336 7.969 2.924 1 93.44 253 LEU A CA 1
ATOM 2059 C C . LEU A 1 253 ? 12.094 7.09 2.879 1 93.44 253 LEU A C 1
ATOM 2061 O O . LEU A 1 253 ? 10.969 7.598 2.842 1 93.44 253 LEU A O 1
ATOM 2065 N N . ALA A 1 254 ? 12.289 5.805 2.986 1 94.94 254 ALA A N 1
ATOM 2066 C CA . ALA A 1 254 ? 11.18 4.863 2.881 1 94.94 254 ALA A CA 1
ATOM 2067 C C . ALA A 1 254 ? 10.266 4.957 4.098 1 94.94 254 ALA A C 1
ATOM 2069 O O . ALA A 1 254 ? 9.078 4.617 4.016 1 94.94 254 ALA A O 1
ATOM 2070 N N . HIS A 1 255 ? 10.805 5.488 5.234 1 95 255 HIS A N 1
ATOM 2071 C CA . HIS A 1 255 ? 10.016 5.605 6.453 1 95 255 HIS A CA 1
ATOM 2072 C C . HIS A 1 255 ? 9.312 6.961 6.527 1 95 255 HIS A C 1
ATOM 2074 O O . HIS A 1 255 ? 8.477 7.184 7.41 1 95 255 HIS A O 1
ATOM 2080 N N . ASN A 1 256 ? 9.672 7.895 5.652 1 94.19 256 ASN A N 1
ATOM 2081 C CA . ASN A 1 256 ? 8.914 9.133 5.574 1 94.19 256 ASN A CA 1
ATOM 2082 C C . ASN A 1 256 ? 7.488 8.891 5.086 1 94.19 256 ASN A C 1
ATOM 2084 O O . ASN A 1 256 ? 7.285 8.328 4.008 1 94.19 256 ASN A O 1
ATOM 2088 N N . ARG A 1 257 ? 6.574 9.281 5.84 1 94.06 257 ARG A N 1
ATOM 2089 C CA . ARG A 1 257 ? 5.184 8.93 5.586 1 94.06 257 ARG A CA 1
ATOM 2090 C C . ARG A 1 257 ? 4.727 9.453 4.227 1 94.06 257 ARG A C 1
ATOM 2092 O O . ARG A 1 257 ? 3.959 8.789 3.527 1 94.06 257 ARG A O 1
ATOM 2099 N N . ARG A 1 258 ? 5.129 10.594 3.846 1 96.25 258 ARG A N 1
ATOM 2100 C CA . ARG A 1 258 ? 4.734 11.188 2.574 1 96.25 258 ARG A CA 1
ATOM 2101 C C . ARG A 1 258 ? 5.402 10.469 1.403 1 96.25 258 ARG A C 1
ATOM 2103 O O . ARG A 1 258 ? 4.758 10.195 0.389 1 96.25 258 ARG A O 1
ATOM 2110 N N . ILE A 1 259 ? 6.629 10.141 1.607 1 96.75 259 ILE A N 1
ATOM 2111 C CA . ILE A 1 259 ? 7.316 9.367 0.579 1 96.75 259 ILE A CA 1
ATOM 2112 C C . ILE A 1 259 ? 6.699 7.973 0.481 1 96.75 259 ILE A C 1
ATOM 2114 O O . ILE A 1 259 ? 6.484 7.457 -0.619 1 96.75 259 ILE A O 1
ATOM 2118 N N . SER A 1 260 ? 6.426 7.43 1.618 1 96.75 260 SER A N 1
ATOM 2119 C CA . SER A 1 260 ? 5.785 6.117 1.64 1 96.75 260 SER A CA 1
ATOM 2120 C C . SER A 1 260 ? 4.453 6.145 0.893 1 96.75 260 SER A C 1
ATOM 2122 O O . SER A 1 260 ? 4.152 5.227 0.123 1 96.75 260 SER A O 1
ATOM 2124 N N . ALA A 1 261 ? 3.643 7.148 1.11 1 97.75 261 ALA A N 1
ATOM 2125 C CA . ALA A 1 261 ? 2.375 7.289 0.4 1 97.75 261 ALA A CA 1
ATOM 2126 C C . ALA A 1 261 ? 2.596 7.355 -1.108 1 97.75 261 ALA A C 1
ATOM 2128 O O . ALA A 1 261 ? 1.844 6.758 -1.881 1 97.75 261 ALA A O 1
ATOM 2129 N N . SER A 1 262 ? 3.594 8.086 -1.492 1 97.81 262 SER A N 1
ATOM 2130 C CA . SER A 1 262 ? 3.912 8.203 -2.912 1 97.81 262 SER A CA 1
ATOM 2131 C C . SER A 1 262 ? 4.379 6.867 -3.486 1 97.81 262 SER A C 1
ATOM 2133 O O . SER A 1 262 ? 3.943 6.469 -4.566 1 97.81 262 SER A O 1
ATOM 2135 N N . LEU A 1 263 ? 5.23 6.172 -2.783 1 96.94 263 LEU A N 1
ATOM 2136 C CA . LEU A 1 263 ? 5.727 4.875 -3.227 1 96.94 263 LEU A CA 1
ATOM 2137 C C . LEU A 1 263 ? 4.578 3.881 -3.389 1 96.94 263 LEU A C 1
ATOM 2139 O O . LEU A 1 263 ? 4.504 3.17 -4.391 1 96.94 263 LEU A O 1
ATOM 2143 N N . MET A 1 264 ? 3.703 3.865 -2.439 1 96.69 264 MET A N 1
ATOM 2144 C CA . MET A 1 264 ? 2.572 2.941 -2.479 1 96.69 264 MET A CA 1
ATOM 2145 C C . MET A 1 264 ? 1.656 3.254 -3.658 1 96.69 264 MET A C 1
ATOM 2147 O O . MET A 1 264 ? 0.972 2.365 -4.168 1 96.69 264 MET A O 1
ATOM 2151 N N . SER A 1 265 ? 1.649 4.469 -4.066 1 96.69 265 SER A N 1
ATOM 2152 C CA . SER A 1 265 ? 0.746 4.938 -5.113 1 96.69 265 SER A CA 1
ATOM 2153 C C . SER A 1 265 ? 1.336 4.703 -6.5 1 96.69 265 SER A C 1
ATOM 2155 O O . SER A 1 265 ? 0.643 4.852 -7.508 1 96.69 265 SER A O 1
ATOM 2157 N N . PHE A 1 266 ? 2.531 4.246 -6.57 1 96.25 266 PHE A N 1
ATOM 2158 C CA . PHE A 1 266 ? 3.34 4.242 -7.785 1 96.25 266 PHE A CA 1
ATOM 2159 C C . PHE A 1 266 ? 2.676 3.408 -8.875 1 96.25 266 PHE A C 1
ATOM 2161 O O . PHE A 1 266 ? 2.732 3.76 -10.055 1 96.25 266 PHE A O 1
ATOM 2168 N N . ASN A 1 267 ? 2.055 2.373 -8.508 1 96.31 267 ASN A N 1
ATOM 2169 C CA . ASN A 1 267 ? 1.591 1.411 -9.5 1 96.31 267 ASN A CA 1
ATOM 2170 C C . ASN A 1 267 ? 0.121 1.628 -9.852 1 96.31 267 ASN A C 1
ATOM 2172 O O . ASN A 1 267 ? -0.493 0.795 -10.516 1 96.31 267 ASN A O 1
ATOM 2176 N N . TYR A 1 268 ? -0.481 2.703 -9.484 1 96.5 268 TYR A N 1
ATOM 2177 C CA . TYR A 1 268 ? -1.907 2.916 -9.703 1 96.5 268 TYR A CA 1
ATOM 2178 C C . TYR A 1 268 ? -2.15 4.176 -10.531 1 96.5 268 TYR A C 1
ATOM 2180 O O . TYR A 1 268 ? -1.963 5.293 -10.039 1 96.5 268 TYR A O 1
ATOM 2188 N N . PRO A 1 269 ? -2.602 4.016 -11.75 1 94.81 269 PRO A N 1
ATOM 2189 C CA . PRO A 1 269 ? -2.826 5.18 -12.609 1 94.81 269 PRO A CA 1
ATOM 2190 C C . PRO A 1 269 ? -3.855 6.148 -12.031 1 94.81 269 PRO A C 1
ATOM 2192 O O . PRO A 1 269 ? -3.883 7.324 -12.414 1 94.81 269 PRO A O 1
ATOM 2195 N N . TRP A 1 270 ? -4.664 5.707 -11.125 1 96.75 270 TRP A N 1
ATOM 2196 C CA . TRP A 1 270 ? -5.711 6.543 -10.539 1 96.75 270 TRP A CA 1
ATOM 2197 C C . TRP A 1 270 ? -5.199 7.277 -9.305 1 96.75 270 TRP A C 1
ATOM 2199 O O . TRP A 1 270 ? -5.941 8.023 -8.672 1 96.75 270 TRP A O 1
ATOM 2209 N N . MET A 1 271 ? -3.918 7.07 -8.961 1 97.38 271 MET A N 1
ATOM 2210 C CA . MET A 1 271 ? -3.24 7.816 -7.91 1 97.38 271 MET A CA 1
ATOM 2211 C C . MET A 1 271 ? -2.172 8.734 -8.492 1 97.38 271 MET A C 1
ATOM 2213 O O . MET A 1 271 ? -1.214 8.266 -9.109 1 97.38 271 MET A O 1
ATOM 2217 N N . ASP A 1 272 ? -2.322 9.992 -8.367 1 97.5 272 ASP A N 1
ATOM 2218 C CA . ASP A 1 272 ? -1.277 10.953 -8.695 1 97.5 272 ASP A CA 1
ATOM 2219 C C . ASP A 1 272 ? -0.735 11.625 -7.43 1 97.5 272 ASP A C 1
ATOM 2221 O O . ASP A 1 272 ? -0.997 12.805 -7.184 1 97.5 272 ASP A O 1
ATOM 2225 N N . VAL A 1 273 ? -0.042 10.891 -6.656 1 98.25 273 VAL A N 1
ATOM 2226 C CA . VAL A 1 273 ? 0.536 11.258 -5.367 1 98.25 273 VAL A CA 1
ATOM 2227 C C . VAL A 1 273 ? 2.055 11.352 -5.492 1 98.25 273 VAL A C 1
ATOM 2229 O O . VAL A 1 273 ? 2.723 10.359 -5.785 1 98.25 273 VAL A O 1
ATOM 2232 N N . GLY A 1 274 ? 2.584 12.562 -5.312 1 97.5 274 GLY A N 1
ATOM 2233 C CA . GLY A 1 274 ? 4.008 12.727 -5.566 1 97.5 274 GLY A CA 1
ATOM 2234 C C . GLY A 1 274 ? 4.668 13.719 -4.625 1 97.5 274 GLY A C 1
ATOM 2235 O O . GLY A 1 274 ? 4 14.586 -4.059 1 97.5 274 GLY A O 1
ATOM 2236 N N . ILE A 1 275 ? 5.961 13.539 -4.531 1 97.12 275 ILE A N 1
ATOM 2237 C CA . ILE A 1 275 ? 6.836 14.43 -3.779 1 97.12 275 ILE A CA 1
ATOM 2238 C C . ILE A 1 275 ? 7.379 15.516 -4.703 1 97.12 275 ILE A C 1
ATOM 2240 O O . ILE A 1 275 ? 7.863 15.219 -5.801 1 97.12 275 ILE A O 1
ATOM 2244 N N . THR A 1 276 ? 7.238 16.75 -4.258 1 96.19 276 THR A N 1
ATOM 2245 C CA . THR A 1 276 ? 7.75 17.828 -5.09 1 96.19 276 THR A CA 1
ATOM 2246 C C . THR A 1 276 ? 9.258 17.969 -4.93 1 96.19 276 THR A C 1
ATOM 2248 O O . THR A 1 276 ? 9.961 18.312 -5.883 1 96.19 276 THR A O 1
ATOM 2251 N N . HIS A 1 277 ? 9.664 17.75 -3.66 1 92.38 277 HIS A N 1
ATOM 2252 C CA . HIS A 1 277 ? 11.086 17.875 -3.359 1 92.38 277 HIS A CA 1
ATOM 2253 C C . HIS A 1 277 ? 11.461 17.062 -2.117 1 92.38 277 HIS A C 1
ATOM 2255 O O . HIS A 1 277 ? 10.734 17.078 -1.119 1 92.38 277 HIS A O 1
ATOM 2261 N N . ILE A 1 278 ? 12.586 16.328 -2.254 1 90.5 278 ILE A N 1
ATOM 2262 C CA . ILE A 1 278 ? 13.133 15.633 -1.092 1 90.5 278 ILE A CA 1
ATOM 2263 C C . ILE A 1 278 ? 14.188 16.5 -0.413 1 90.5 278 ILE A C 1
ATOM 2265 O O . ILE A 1 278 ? 15.227 16.797 -1.001 1 90.5 278 ILE A O 1
ATOM 2269 N N . HIS A 1 279 ? 13.867 16.875 0.817 1 83 279 HIS A N 1
ATOM 2270 C CA . HIS A 1 279 ? 14.805 17.688 1.592 1 83 279 HIS A CA 1
ATOM 2271 C C . HIS A 1 279 ? 15.867 16.812 2.256 1 83 279 HIS A C 1
ATOM 2273 O O . HIS A 1 279 ? 15.602 16.172 3.273 1 83 279 HIS A O 1
ATOM 2279 N N . ASP A 1 280 ? 17.016 16.844 1.733 1 72.44 280 ASP A N 1
ATOM 2280 C CA . ASP A 1 280 ? 18.078 15.984 2.229 1 72.44 280 ASP A CA 1
ATOM 2281 C C . ASP A 1 280 ? 18.438 16.328 3.672 1 72.44 280 ASP A C 1
ATOM 2283 O O . ASP A 1 280 ? 18.781 15.445 4.457 1 72.44 280 ASP A O 1
ATOM 2287 N N . TYR A 1 281 ? 18.297 17.625 4.008 1 67.56 281 TYR A N 1
ATOM 2288 C CA . TYR A 1 281 ? 18.688 18.062 5.34 1 67.56 281 TYR A CA 1
ATOM 2289 C C . TYR A 1 281 ? 17.797 17.438 6.406 1 67.56 281 TYR A C 1
ATOM 2291 O O . TYR A 1 281 ? 18.203 17.297 7.562 1 67.56 281 TYR A O 1
ATOM 2299 N N . ASP A 1 282 ? 16.672 17.047 5.98 1 71.38 282 ASP A N 1
ATOM 2300 C CA . ASP A 1 282 ? 15.742 16.422 6.91 1 71.38 282 ASP A CA 1
ATOM 2301 C C . ASP A 1 282 ? 16.234 15.023 7.309 1 71.38 282 ASP A C 1
ATOM 2303 O O . ASP A 1 282 ? 15.797 14.469 8.32 1 71.38 282 ASP A O 1
ATOM 2307 N N . PHE A 1 283 ? 17.156 14.586 6.582 1 76.44 283 PHE A N 1
ATOM 2308 C CA . PHE A 1 283 ? 17.562 13.203 6.805 1 76.44 283 PHE A CA 1
ATOM 2309 C C . PHE A 1 283 ? 19.047 13.125 7.18 1 76.44 283 PHE A C 1
ATOM 2311 O O . PHE A 1 283 ? 19.641 12.047 7.141 1 76.44 283 PHE A O 1
ATOM 2318 N N . HIS A 1 284 ? 19.672 14.25 7.902 1 62.16 284 HIS A N 1
ATOM 2319 C CA . HIS A 1 284 ? 20.984 14.438 8.508 1 62.16 284 HIS A CA 1
ATOM 2320 C C . HIS A 1 284 ? 22.062 13.742 7.695 1 62.16 284 HIS A C 1
ATOM 2322 O O . HIS A 1 284 ? 22.969 13.133 8.266 1 62.16 284 HIS A O 1
ATOM 2328 N N . ASN A 1 285 ? 22.094 13.711 6.422 1 56.19 285 ASN A N 1
ATOM 2329 C CA . ASN A 1 285 ? 23.125 12.836 5.891 1 56.19 285 ASN A CA 1
ATOM 2330 C C . ASN A 1 285 ? 24.375 13.617 5.484 1 56.19 285 ASN A C 1
ATOM 2332 O O . ASN A 1 285 ? 24.609 13.844 4.297 1 56.19 285 ASN A O 1
ATOM 2336 N N . PRO A 1 286 ? 25.078 14.359 6.453 1 53.38 286 PRO A N 1
ATOM 2337 C CA . PRO A 1 286 ? 26.203 15.211 6.07 1 53.38 286 PRO A CA 1
ATOM 2338 C C . PRO A 1 286 ? 27.266 14.453 5.277 1 53.38 286 PRO A C 1
ATOM 2340 O O . PRO A 1 286 ? 27.938 15.039 4.43 1 53.38 286 PRO A O 1
ATOM 2343 N N . GLY A 1 287 ? 27.703 13.32 5.766 1 50.53 287 GLY A N 1
ATOM 2344 C CA . GLY A 1 287 ? 28.984 12.797 5.328 1 50.53 287 GLY A CA 1
ATOM 2345 C C . GLY A 1 287 ? 28.922 12.102 3.986 1 50.53 287 GLY A C 1
ATOM 2346 O O . GLY A 1 287 ? 29.969 11.852 3.359 1 50.53 287 GLY A O 1
ATOM 2347 N N . ARG A 1 288 ? 28.141 11.219 3.793 1 52.38 288 ARG A N 1
ATOM 2348 C CA . ARG A 1 288 ? 28.266 10.273 2.686 1 52.38 288 ARG A CA 1
ATOM 2349 C C . ARG A 1 288 ? 27.438 10.727 1.488 1 52.38 288 ARG A C 1
ATOM 2351 O O . ARG A 1 288 ? 26.516 10.023 1.071 1 52.38 288 ARG A O 1
ATOM 2358 N N . LEU A 1 289 ? 27.812 11.742 0.913 1 54.5 289 LEU A N 1
ATOM 2359 C CA . LEU A 1 289 ? 27.078 12.445 -0.131 1 54.5 289 LEU A CA 1
ATOM 2360 C C . LEU A 1 289 ? 26.875 11.555 -1.349 1 54.5 289 LEU A C 1
ATOM 2362 O O . LEU A 1 289 ? 25.797 11.539 -1.942 1 54.5 289 LEU A O 1
ATOM 2366 N N . THR A 1 290 ? 27.953 10.781 -1.7 1 52.75 290 THR A N 1
ATOM 2367 C CA . THR A 1 290 ? 27.844 10.008 -2.934 1 52.75 290 THR A CA 1
ATOM 2368 C C . THR A 1 290 ? 26.766 8.938 -2.814 1 52.75 290 THR A C 1
ATOM 2370 O O . THR A 1 290 ? 25.969 8.742 -3.732 1 52.75 290 THR A O 1
ATOM 2373 N N . GLU A 1 291 ? 26.922 8.211 -1.762 1 58 291 GLU A N 1
ATOM 2374 C CA . GLU A 1 291 ? 25.938 7.16 -1.547 1 58 291 GLU A CA 1
ATOM 2375 C C . GLU A 1 291 ? 24.531 7.746 -1.433 1 58 291 GLU A C 1
ATOM 2377 O O . GLU A 1 291 ? 23.578 7.191 -1.985 1 58 291 GLU A O 1
ATOM 2382 N N . VAL A 1 292 ? 24.578 8.828 -0.939 1 64.69 292 VAL A N 1
ATOM 2383 C CA . VAL A 1 292 ? 23.312 9.531 -0.744 1 64.69 292 VAL A CA 1
ATOM 2384 C C . VAL A 1 292 ? 22.766 9.969 -2.094 1 64.69 292 VAL A C 1
ATOM 2386 O O . VAL A 1 292 ? 21.562 9.852 -2.342 1 64.69 292 VAL A O 1
ATOM 2389 N N . ASN A 1 293 ? 23.672 10.109 -2.928 1 74.62 293 ASN A N 1
ATOM 2390 C CA . ASN A 1 293 ? 23.219 10.617 -4.219 1 74.62 293 ASN A CA 1
ATOM 2391 C C . ASN A 1 293 ? 22.578 9.523 -5.055 1 74.62 293 ASN A C 1
ATOM 2393 O O . ASN A 1 293 ? 21.531 9.742 -5.676 1 74.62 293 ASN A O 1
ATOM 2397 N N . SER A 1 294 ? 23.219 8.43 -4.996 1 77.81 294 SER A N 1
ATOM 2398 C CA . SER A 1 294 ? 22.672 7.34 -5.797 1 77.81 294 SER A CA 1
ATOM 2399 C C . SER A 1 294 ? 21.312 6.887 -5.258 1 77.81 294 SER A C 1
ATOM 2401 O O . SER A 1 294 ? 20.406 6.574 -6.027 1 77.81 294 SER A O 1
ATOM 2403 N N . GLN A 1 295 ? 21.156 6.859 -4.012 1 85.44 295 GLN A N 1
ATOM 2404 C CA . GLN A 1 295 ? 19.891 6.48 -3.395 1 85.44 295 GLN A CA 1
ATOM 2405 C C . GLN A 1 295 ? 18.812 7.527 -3.666 1 85.44 295 GLN A C 1
ATOM 2407 O O . GLN A 1 295 ? 17.672 7.18 -3.979 1 85.44 295 GLN A O 1
ATOM 2412 N N . LEU A 1 296 ? 19.297 8.719 -3.629 1 87.5 296 LEU A N 1
ATOM 2413 C CA . LEU A 1 296 ? 18.375 9.828 -3.904 1 87.5 296 LEU A CA 1
ATOM 2414 C C . LEU A 1 296 ? 17.859 9.758 -5.336 1 87.5 296 LEU A C 1
ATOM 2416 O O . LEU A 1 296 ? 16.688 10.047 -5.594 1 87.5 296 LEU A O 1
ATOM 2420 N N . GLU A 1 297 ? 18.703 9.383 -6.172 1 88.12 297 GLU A N 1
ATOM 2421 C CA . GLU A 1 297 ? 18.312 9.297 -7.574 1 88.12 297 GLU A CA 1
ATOM 2422 C C . GLU A 1 297 ? 17.188 8.273 -7.773 1 88.12 297 GLU A C 1
ATOM 2424 O O . GLU A 1 297 ? 16.266 8.508 -8.547 1 88.12 297 GLU A O 1
ATOM 2429 N N . VAL A 1 298 ? 17.297 7.18 -7.121 1 91.25 298 VAL A N 1
ATOM 2430 C CA . VAL A 1 298 ? 16.281 6.137 -7.219 1 91.25 298 VAL A CA 1
ATOM 2431 C C . VAL A 1 298 ? 14.93 6.672 -6.727 1 91.25 298 VAL A C 1
ATOM 2433 O O . VAL A 1 298 ? 13.914 6.539 -7.41 1 91.25 298 VAL A O 1
ATOM 2436 N N . PHE A 1 299 ? 14.93 7.324 -5.633 1 93.38 299 PHE A N 1
ATOM 2437 C CA . PHE A 1 299 ? 13.695 7.852 -5.066 1 93.38 299 PHE A CA 1
ATOM 2438 C C . PHE A 1 299 ? 13.148 8.984 -5.926 1 93.38 299 PHE A C 1
ATOM 2440 O O . PHE A 1 299 ? 11.938 9.109 -6.105 1 93.38 299 PHE A O 1
ATOM 2447 N N . ASN A 1 300 ? 14.008 9.805 -6.457 1 92.56 300 ASN A N 1
ATOM 2448 C CA . ASN A 1 300 ? 13.555 10.867 -7.348 1 92.56 300 ASN A CA 1
ATOM 2449 C C . ASN A 1 300 ? 12.766 10.305 -8.531 1 92.56 300 ASN A C 1
ATOM 2451 O O . ASN A 1 300 ? 11.711 10.844 -8.883 1 92.56 300 ASN A O 1
ATOM 2455 N N . LYS A 1 301 ? 13.219 9.234 -9.008 1 90.69 301 LYS A N 1
ATOM 2456 C CA . LYS A 1 301 ? 12.57 8.617 -10.164 1 90.69 301 LYS A CA 1
ATOM 2457 C C . LYS A 1 301 ? 11.211 8.039 -9.781 1 90.69 301 LYS A C 1
ATOM 2459 O O . LYS A 1 301 ? 10.273 8.062 -10.586 1 90.69 301 LYS A O 1
ATOM 2464 N N . LEU A 1 302 ? 11.109 7.578 -8.641 1 94.75 302 LEU A N 1
ATOM 2465 C CA . LEU A 1 302 ? 9.922 6.832 -8.242 1 94.75 302 LEU A CA 1
ATOM 2466 C C . LEU A 1 302 ? 8.859 7.766 -7.668 1 94.75 302 LEU A C 1
ATOM 2468 O O . LEU A 1 302 ? 7.66 7.547 -7.867 1 94.75 302 LEU A O 1
ATOM 2472 N N . VAL A 1 303 ? 9.305 8.891 -6.984 1 96.38 303 VAL A N 1
ATOM 2473 C CA . VAL A 1 303 ? 8.289 9.531 -6.156 1 96.38 303 VAL A CA 1
ATOM 2474 C C . VAL A 1 303 ? 8.195 11.016 -6.516 1 96.38 303 VAL A C 1
ATOM 2476 O O . VAL A 1 303 ? 7.219 11.68 -6.172 1 96.38 303 VAL A O 1
ATOM 2479 N N . VAL A 1 304 ? 9.156 11.609 -7.145 1 95.75 304 VAL A N 1
ATOM 2480 C CA . VAL A 1 304 ? 9.141 13.047 -7.387 1 95.75 304 VAL A CA 1
ATOM 2481 C C . VAL A 1 304 ? 8.289 13.359 -8.609 1 95.75 304 VAL A C 1
ATOM 2483 O O . VAL A 1 304 ? 8.406 12.695 -9.641 1 95.75 304 VAL A O 1
ATOM 2486 N N . ARG A 1 305 ? 7.441 14.25 -8.477 1 95.75 305 ARG A N 1
ATOM 2487 C CA . ARG A 1 305 ? 6.547 14.75 -9.516 1 95.75 305 ARG A CA 1
ATOM 2488 C C . ARG A 1 305 ? 6.492 16.266 -9.5 1 95.75 305 ARG A C 1
ATOM 2490 O O . ARG A 1 305 ? 6.688 16.891 -8.453 1 95.75 305 ARG A O 1
ATOM 2497 N N . PRO A 1 306 ? 6.199 16.859 -10.641 1 94.88 306 PRO A N 1
ATOM 2498 C CA . PRO A 1 306 ? 6.066 18.312 -10.664 1 94.88 306 PRO A CA 1
ATOM 2499 C C . PRO A 1 306 ? 4.898 18.812 -9.812 1 94.88 306 PRO A C 1
ATOM 2501 O O . PRO A 1 306 ? 3.844 18.172 -9.773 1 94.88 306 PRO A O 1
ATOM 2504 N N . GLY A 1 307 ? 5.121 19.938 -9.172 1 95.12 307 GLY A N 1
ATOM 2505 C CA . GLY A 1 307 ? 4.062 20.578 -8.398 1 95.12 307 GLY A CA 1
ATOM 2506 C C . GLY A 1 307 ? 2.984 21.203 -9.258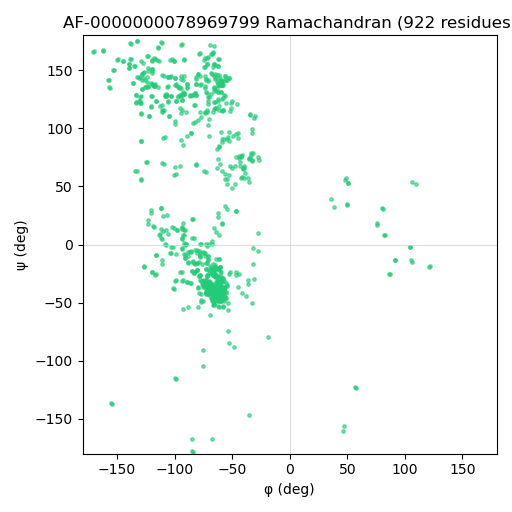 1 95.12 307 GLY A C 1
ATOM 2507 O O . GLY A 1 307 ? 3.17 21.375 -10.461 1 95.12 307 GLY A O 1
ATOM 2508 N N . LEU A 1 308 ? 1.858 21.422 -8.617 1 94.19 308 LEU A N 1
ATOM 2509 C CA . LEU A 1 308 ? 0.738 22.156 -9.188 1 94.19 308 LEU A CA 1
ATOM 2510 C C . LEU A 1 308 ? 0.242 23.234 -8.219 1 94.19 308 LEU A C 1
ATOM 2512 O O . LEU A 1 308 ? 0.215 23.016 -7.008 1 94.19 308 LEU A O 1
ATOM 2516 N N . PRO A 1 309 ? -0.141 24.328 -8.852 1 91.25 309 PRO A N 1
ATOM 2517 C CA . PRO A 1 309 ? -0.799 25.281 -7.953 1 91.25 309 PRO A CA 1
ATOM 2518 C C . PRO A 1 309 ? -1.99 24.672 -7.219 1 91.25 309 PRO A C 1
ATOM 2520 O O . PRO A 1 309 ? -2.729 23.859 -7.789 1 91.25 309 PRO A O 1
ATOM 2523 N N . LEU A 1 310 ? -2.188 25.078 -6.027 1 90.88 310 LEU A N 1
ATOM 2524 C CA . LEU A 1 310 ? -3.168 24.469 -5.141 1 90.88 310 LEU A CA 1
ATOM 2525 C C . LEU A 1 310 ? -4.559 24.5 -5.762 1 90.88 310 LEU A C 1
ATOM 2527 O O . LEU A 1 310 ? -5.305 23.516 -5.66 1 90.88 310 LEU A O 1
ATOM 2531 N N . GLU A 1 311 ? -4.91 25.516 -6.457 1 91.06 311 GLU A N 1
ATOM 2532 C CA . GLU A 1 311 ? -6.223 25.625 -7.082 1 91.06 311 GLU A CA 1
ATOM 2533 C C . GLU A 1 311 ? -6.434 24.531 -8.117 1 91.06 311 GLU A C 1
ATOM 2535 O O . GLU A 1 311 ? -7.547 24.016 -8.273 1 91.06 311 GLU A O 1
ATOM 2540 N N . GLN A 1 312 ? -5.375 24.172 -8.727 1 95.31 312 GLN A N 1
ATOM 2541 C CA . GLN A 1 312 ? -5.457 23.203 -9.82 1 95.31 312 GLN A CA 1
ATOM 2542 C C . GLN A 1 312 ? -5.613 21.781 -9.281 1 95.31 312 GLN A C 1
ATOM 2544 O O . GLN A 1 312 ? -5.922 20.859 -10.039 1 95.31 312 GLN A O 1
ATOM 2549 N N . TRP A 1 313 ? -5.457 21.625 -7.996 1 97.06 313 TRP A N 1
ATOM 2550 C CA . TRP A 1 313 ? -5.762 20.328 -7.414 1 97.06 313 TRP A CA 1
ATOM 2551 C C . TRP A 1 313 ? -7.23 19.969 -7.621 1 97.06 313 TRP A C 1
ATOM 2553 O O . TRP A 1 313 ? -7.59 18.781 -7.621 1 97.06 313 TRP A O 1
ATOM 2563 N N . ASN A 1 314 ? -8.031 20.969 -7.863 1 96.69 314 ASN A N 1
ATOM 2564 C CA . ASN A 1 314 ? -9.461 20.781 -8.055 1 96.69 314 ASN A CA 1
ATOM 2565 C C . ASN A 1 314 ? -9.773 20.234 -9.445 1 96.69 314 ASN A C 1
ATOM 2567 O O . ASN A 1 314 ? -10.93 19.969 -9.773 1 96.69 314 ASN A O 1
ATOM 2571 N N . ASN A 1 315 ? -8.734 20 -10.258 1 97.62 315 ASN A N 1
ATOM 2572 C CA . ASN A 1 315 ? -8.922 19.312 -11.523 1 97.62 315 ASN A CA 1
ATOM 2573 C C . ASN A 1 315 ? -9.148 17.812 -11.32 1 97.62 315 ASN A C 1
ATOM 2575 O O . ASN A 1 315 ? -9.562 17.109 -12.242 1 97.62 315 ASN A O 1
ATOM 2579 N N . TYR A 1 316 ? -9 17.344 -10.117 1 97.94 316 TYR A N 1
ATOM 2580 C CA . TYR A 1 316 ? -9.07 15.922 -9.82 1 97.94 316 TYR A CA 1
ATOM 2581 C C . TYR A 1 316 ? -10.234 15.617 -8.883 1 97.94 316 TYR A C 1
ATOM 2583 O O . TYR A 1 316 ? -10.695 16.5 -8.156 1 97.94 316 TYR A O 1
ATOM 2591 N N . LEU A 1 317 ? -10.672 14.406 -8.836 1 97.5 317 LEU A N 1
ATOM 2592 C CA . LEU A 1 317 ? -11.914 14.047 -8.156 1 97.5 317 LEU A CA 1
ATOM 2593 C C . LEU A 1 317 ? -11.711 14.008 -6.645 1 97.5 317 LEU A C 1
ATOM 2595 O O . LEU A 1 317 ? -12.656 14.211 -5.883 1 97.5 317 LEU A O 1
ATOM 2599 N N . VAL A 1 318 ? -10.469 13.641 -6.234 1 98.5 318 VAL A N 1
ATOM 2600 C CA . VAL A 1 318 ? -10.211 13.547 -4.801 1 98.5 318 VAL A CA 1
ATOM 2601 C C . VAL A 1 318 ? -8.898 14.242 -4.465 1 98.5 318 VAL A C 1
ATOM 2603 O O . VAL A 1 318 ? -7.883 14.031 -5.133 1 98.5 318 VAL A O 1
ATOM 2606 N N . ASN A 1 319 ? -8.938 15.109 -3.506 1 98.38 319 ASN A N 1
ATOM 2607 C CA . ASN A 1 319 ? -7.711 15.648 -2.928 1 98.38 319 ASN A CA 1
ATOM 2608 C C . ASN A 1 319 ? -7.281 14.859 -1.696 1 98.38 319 ASN A C 1
ATOM 2610 O O . ASN A 1 319 ? -8.086 14.617 -0.794 1 98.38 319 ASN A O 1
ATOM 2614 N N . LEU A 1 320 ? -6.055 14.461 -1.696 1 98.69 320 LEU A N 1
ATOM 2615 C CA . LEU A 1 320 ? -5.445 13.781 -0.554 1 98.69 320 LEU A CA 1
ATOM 2616 C C . LEU A 1 320 ? -4.672 14.773 0.311 1 98.69 320 LEU A C 1
ATOM 2618 O O . LEU A 1 320 ? -3.988 15.656 -0.21 1 98.69 320 LEU A O 1
ATOM 2622 N N . HIS A 1 321 ? -4.867 14.648 1.602 1 98 321 HIS A N 1
ATOM 2623 C CA . HIS A 1 321 ? -4.102 15.477 2.531 1 98 321 HIS A CA 1
ATOM 2624 C C . HIS A 1 321 ? -3.26 14.609 3.465 1 98 321 HIS A C 1
ATOM 2626 O O . HIS A 1 321 ? -3.781 13.703 4.117 1 98 321 HIS A O 1
ATOM 2632 N N . ILE A 1 322 ? -1.997 14.906 3.523 1 96 322 ILE A N 1
ATOM 2633 C CA . ILE A 1 322 ? -1.043 14.273 4.43 1 96 322 ILE A CA 1
ATOM 2634 C C . ILE A 1 322 ? -0.242 15.344 5.164 1 96 322 ILE A C 1
ATOM 2636 O O . ILE A 1 322 ? 0.435 16.156 4.535 1 96 322 ILE A O 1
ATOM 2640 N N . HIS A 1 323 ? -0.292 15.289 6.473 1 91.25 323 HIS A N 1
ATOM 2641 C CA . HIS A 1 323 ? 0.484 16.266 7.242 1 91.25 323 HIS A CA 1
ATOM 2642 C C . HIS A 1 323 ? 1.98 16.016 7.086 1 91.25 323 HIS A C 1
ATOM 2644 O O . HIS A 1 323 ? 2.41 14.875 6.902 1 91.25 323 HIS A O 1
ATOM 265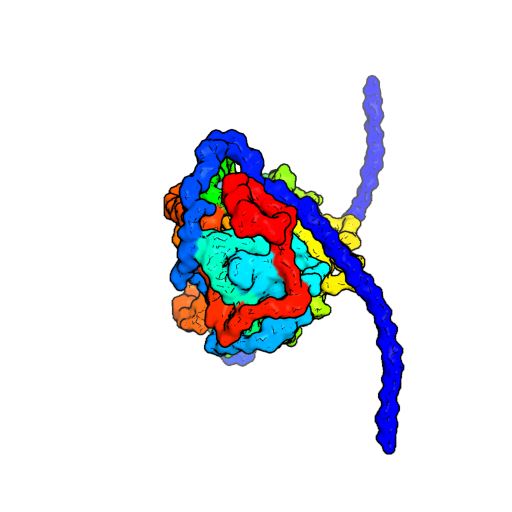0 N N . GLY A 1 324 ? 2.729 17.125 7.137 1 86.69 324 GLY A N 1
ATOM 2651 C CA . GLY A 1 324 ? 4.18 17.047 7.227 1 86.69 324 GLY A CA 1
ATOM 2652 C C . GLY A 1 324 ? 4.699 17.25 8.633 1 86.69 324 GLY A C 1
ATOM 2653 O O . GLY A 1 324 ? 4.273 16.562 9.57 1 86.69 324 GLY A O 1
ATOM 2654 N N . HIS A 1 325 ? 5.41 18.297 8.797 1 79.12 325 HIS A N 1
ATOM 2655 C CA . HIS A 1 325 ? 6.094 18.594 10.055 1 79.12 325 HIS A CA 1
ATOM 2656 C C . HIS A 1 325 ? 5.176 19.344 11.023 1 79.12 325 HIS A C 1
ATOM 2658 O O . HIS A 1 325 ? 5.262 19.141 12.234 1 79.12 325 HIS A O 1
ATOM 2664 N N . GLY A 1 326 ? 4.32 20.141 10.547 1 80.56 326 GLY A N 1
ATOM 2665 C CA . GLY A 1 326 ? 3.504 20.984 11.391 1 80.56 326 GLY A CA 1
ATOM 2666 C C . GLY A 1 326 ? 2.197 21.406 10.742 1 80.56 326 GLY A C 1
ATOM 2667 O O . GLY A 1 326 ? 1.531 20.578 10.102 1 80.56 326 GLY A O 1
ATOM 2668 N N . PHE A 1 327 ? 1.893 22.609 10.891 1 83.31 327 PHE A N 1
ATOM 2669 C CA . PHE A 1 327 ? 0.643 23.141 10.352 1 83.31 327 PHE A CA 1
ATOM 2670 C C . PHE A 1 327 ? 0.615 23.016 8.836 1 83.31 327 PHE A C 1
ATOM 2672 O O . PHE A 1 327 ? 1.657 22.828 8.203 1 83.31 327 PHE A O 1
ATOM 2679 N N . THR A 1 328 ? -0.604 23.062 8.328 1 87.81 328 THR A N 1
ATOM 2680 C CA . THR A 1 328 ? -0.75 22.969 6.879 1 87.81 328 THR A CA 1
ATOM 2681 C C . THR A 1 328 ? -1.503 24.172 6.328 1 87.81 328 THR A C 1
ATOM 2683 O O . THR A 1 328 ? -2.496 24.609 6.914 1 87.81 328 THR A O 1
ATOM 2686 N N . ASP A 1 329 ? -0.977 24.656 5.289 1 82.38 329 ASP A N 1
ATOM 2687 C CA . ASP A 1 329 ? -1.639 25.781 4.629 1 82.38 329 ASP A CA 1
ATOM 2688 C C . ASP A 1 329 ? -2.611 25.281 3.559 1 82.38 329 ASP A C 1
ATOM 2690 O O . ASP A 1 329 ? -3.457 26.047 3.084 1 82.38 329 ASP A O 1
ATOM 2694 N N . ARG A 1 330 ? -2.596 24.094 3.283 1 90.81 330 ARG A N 1
ATOM 2695 C CA . ARG A 1 330 ? -3.371 23.594 2.148 1 90.81 330 ARG A CA 1
ATOM 2696 C C . ARG A 1 330 ? -4.75 23.125 2.594 1 90.81 330 ARG A C 1
ATOM 2698 O O . ARG A 1 330 ? -5.723 23.234 1.848 1 90.81 330 ARG A O 1
ATOM 2705 N N . LEU A 1 331 ? -4.82 22.656 3.787 1 93.69 331 LEU A N 1
ATOM 2706 C CA . LEU A 1 331 ? -6.039 21.969 4.215 1 93.69 331 LEU A CA 1
ATOM 2707 C C . LEU A 1 331 ? -7.211 22.953 4.273 1 93.69 331 LEU A C 1
ATOM 2709 O O . LEU A 1 331 ? -8.305 22.641 3.801 1 93.69 331 LEU A O 1
ATOM 2713 N N . PRO A 1 332 ? -7.074 24.141 4.809 1 92.19 332 PRO A N 1
ATOM 2714 C CA . PRO A 1 332 ? -8.195 25.078 4.781 1 92.19 332 PRO A CA 1
ATOM 2715 C C . PRO A 1 332 ? -8.719 25.328 3.369 1 92.19 332 PRO A C 1
ATOM 2717 O O . PRO A 1 332 ? -9.938 25.391 3.16 1 92.19 332 PRO A O 1
ATOM 2720 N N . PHE A 1 333 ? -7.832 25.453 2.461 1 92.06 333 PHE A N 1
ATOM 2721 C CA . PHE A 1 333 ? -8.242 25.641 1.074 1 92.06 333 PHE A CA 1
ATOM 2722 C C . PHE A 1 333 ? -9.039 24.438 0.584 1 92.06 333 PHE A C 1
ATOM 2724 O O . PHE A 1 333 ? -10.062 24.578 -0.08 1 92.06 333 PHE A O 1
ATOM 2731 N N . MET A 1 334 ? -8.586 23.312 0.908 1 96 334 MET A N 1
ATOM 2732 C CA . MET A 1 334 ? -9.266 22.078 0.505 1 96 334 MET A CA 1
ATOM 2733 C C . MET A 1 334 ? -10.641 21.984 1.146 1 96 334 MET A C 1
ATOM 2735 O O . MET A 1 334 ? -11.578 21.469 0.533 1 96 334 MET A O 1
ATOM 2739 N N . LEU A 1 335 ? -10.727 22.438 2.312 1 95.81 335 LEU A N 1
ATOM 2740 C CA . LEU A 1 335 ? -11.992 22.406 3.031 1 95.81 335 LEU A CA 1
ATOM 2741 C C . LEU A 1 335 ? -13.008 23.344 2.381 1 95.81 335 LEU A C 1
ATOM 2743 O O . LEU A 1 335 ? -14.211 23.094 2.43 1 95.81 335 LEU A O 1
ATOM 2747 N N . LEU A 1 336 ? -12.539 24.359 1.691 1 93.31 336 LEU A N 1
ATOM 2748 C CA . LEU A 1 336 ? -13.398 25.328 1.026 1 93.31 336 LEU A CA 1
ATOM 2749 C C . LEU A 1 336 ? -13.82 24.844 -0.354 1 93.31 336 LEU A C 1
ATOM 2751 O O . LEU A 1 336 ? -14.836 25.281 -0.897 1 93.31 336 LEU A O 1
ATOM 2755 N N . SER A 1 337 ? -13.062 23.953 -0.91 1 94.75 337 SER A N 1
ATOM 2756 C CA . SER A 1 337 ? -13.242 23.547 -2.299 1 94.75 337 SER A CA 1
ATOM 2757 C C . SER A 1 337 ? -14.406 22.578 -2.443 1 94.75 337 SER A C 1
ATOM 2759 O O . SER A 1 337 ? -14.898 22.031 -1.451 1 94.75 337 SER A O 1
ATOM 2761 N N . ASN A 1 338 ? -14.859 22.375 -3.664 1 95.19 338 ASN A N 1
ATOM 2762 C CA . ASN A 1 338 ? -15.938 21.438 -3.93 1 95.19 338 ASN A CA 1
ATOM 2763 C C . ASN A 1 338 ? -15.398 20.047 -4.262 1 95.19 338 ASN A C 1
ATOM 2765 O O . ASN A 1 338 ? -16.125 19.203 -4.801 1 95.19 338 ASN A O 1
ATOM 2769 N N . THR A 1 339 ? -14.141 19.828 -4.023 1 97.44 339 THR A N 1
ATOM 2770 C CA . THR A 1 339 ? -13.5 18.562 -4.301 1 97.44 339 THR A CA 1
ATOM 2771 C C . THR A 1 339 ? -13.492 17.672 -3.057 1 97.44 339 THR A C 1
ATOM 2773 O O . THR A 1 339 ? -13.102 18.125 -1.976 1 97.44 339 THR A O 1
ATOM 2776 N N . PRO A 1 340 ? -13.961 16.422 -3.168 1 97.81 340 PRO A N 1
ATOM 2777 C CA . PRO A 1 340 ? -13.883 15.5 -2.027 1 97.81 340 PRO A CA 1
ATOM 2778 C C . PRO A 1 340 ? -12.477 15.398 -1.447 1 97.81 340 PRO A C 1
ATOM 2780 O O . PRO A 1 340 ? -11.492 15.453 -2.189 1 97.81 340 PRO A O 1
ATOM 2783 N N . LEU A 1 341 ? -12.461 15.273 -0.125 1 98.44 341 LEU A N 1
ATOM 2784 C CA . LEU A 1 341 ? -11.203 15.281 0.61 1 98.44 341 LEU A CA 1
ATOM 2785 C C . LEU A 1 341 ? -10.969 13.938 1.301 1 98.44 341 LEU A C 1
ATOM 2787 O O . LEU A 1 341 ? -11.836 13.453 2.027 1 98.44 341 LEU A O 1
ATOM 2791 N N . LEU A 1 342 ? -9.852 13.305 1.026 1 98.75 342 LEU A N 1
ATOM 2792 C CA . LEU A 1 342 ? -9.32 12.18 1.79 1 98.75 342 LEU A CA 1
ATOM 2793 C C . LEU A 1 342 ? -8.148 12.609 2.656 1 98.75 342 LEU A C 1
ATOM 2795 O O . LEU A 1 342 ? -7.074 12.938 2.141 1 98.75 342 LEU A O 1
ATOM 2799 N N . ALA A 1 343 ? -8.367 12.609 3.971 1 98.12 343 ALA A N 1
ATOM 2800 C CA . ALA A 1 343 ? -7.32 13.07 4.875 1 98.12 343 ALA A CA 1
ATOM 2801 C C . ALA A 1 343 ? -6.703 11.906 5.645 1 98.12 343 ALA A C 1
ATOM 2803 O O . ALA A 1 343 ? -7.418 11.102 6.238 1 98.12 343 ALA A O 1
ATOM 2804 N N . VAL A 1 344 ? -5.391 11.805 5.625 1 96.44 344 VAL A N 1
ATOM 2805 C CA . VAL A 1 344 ? -4.711 10.836 6.473 1 96.44 344 VAL A CA 1
ATOM 2806 C C . VAL A 1 344 ? -4.762 11.297 7.93 1 96.44 344 VAL A C 1
ATOM 2808 O O . VAL A 1 344 ? -4.445 12.445 8.234 1 96.44 344 VAL A O 1
ATOM 2811 N N . LYS A 1 345 ? -5.141 10.422 8.766 1 92.5 345 LYS A N 1
ATOM 2812 C CA . LYS A 1 345 ? -5.254 10.766 10.18 1 92.5 345 LYS A CA 1
ATOM 2813 C C . LYS A 1 345 ? -3.908 11.227 10.742 1 92.5 345 LYS A C 1
ATOM 2815 O O . LYS A 1 345 ? -2.863 10.664 10.398 1 92.5 345 LYS A O 1
ATOM 2820 N N . SER A 1 346 ? -3.99 12.234 11.5 1 86.94 346 SER A N 1
ATOM 2821 C CA . SER A 1 346 ? -2.795 12.852 12.062 1 86.94 346 SER A CA 1
ATOM 2822 C C . SER A 1 346 ? -3.02 13.266 13.516 1 86.94 346 SER A C 1
ATOM 2824 O O . SER A 1 346 ? -4.152 13.523 13.93 1 86.94 346 SER A O 1
ATOM 2826 N N . HIS A 1 347 ? -1.95 13.352 14.234 1 78.56 347 HIS A N 1
ATOM 2827 C CA . HIS A 1 347 ? -2.018 13.836 15.609 1 78.56 347 HIS A CA 1
ATOM 2828 C C . HIS A 1 347 ? -1.9 15.359 15.664 1 78.56 347 HIS A C 1
ATOM 2830 O O . HIS A 1 347 ? -2.074 15.953 16.734 1 78.56 347 HIS A O 1
ATOM 2836 N N . ILE A 1 348 ? -1.637 15.93 14.539 1 82.12 348 ILE A N 1
ATOM 2837 C CA . ILE A 1 348 ? -1.52 17.391 14.477 1 82.12 348 ILE A CA 1
ATOM 2838 C C . ILE A 1 348 ? -2.91 18.016 14.391 1 82.12 348 ILE A C 1
ATOM 2840 O O . ILE A 1 348 ? -3.729 17.609 13.562 1 82.12 348 ILE A O 1
ATOM 2844 N N . LYS A 1 349 ? -3.102 18.969 15.305 1 82.56 349 LYS A N 1
ATOM 2845 C CA . LYS A 1 349 ? -4.383 19.672 15.312 1 82.56 349 LYS A CA 1
ATOM 2846 C C . LYS A 1 349 ? -4.188 21.188 15.219 1 82.56 349 LYS A C 1
ATOM 2848 O O . LYS A 1 349 ? -3.273 21.734 15.836 1 82.56 349 LYS A O 1
ATOM 2853 N N . GLU A 1 350 ? -4.949 21.734 14.422 1 87 350 GLU A N 1
ATOM 2854 C CA . GLU A 1 350 ? -5.031 23.188 14.297 1 87 350 GLU A CA 1
ATOM 2855 C C . GLU A 1 350 ? -6.367 23.703 14.812 1 87 350 GLU A C 1
ATOM 2857 O O . GLU A 1 350 ? -7.246 22.922 15.18 1 87 350 GLU A O 1
ATOM 2862 N N . TRP A 1 351 ? -6.555 24.969 14.891 1 86.44 351 TRP A N 1
ATOM 2863 C CA . TRP A 1 351 ? -7.664 25.625 15.578 1 86.44 351 TRP A CA 1
ATOM 2864 C C . TRP A 1 351 ? -9 25.188 14.977 1 86.44 351 TRP A C 1
ATOM 2866 O O . TRP A 1 351 ? -10.023 25.203 15.664 1 86.44 351 TRP A O 1
ATOM 2876 N N . TYR A 1 352 ? -9.055 24.75 13.773 1 90.5 352 TYR A N 1
ATOM 2877 C CA . TYR A 1 352 ? -10.32 24.547 13.078 1 90.5 352 TYR A CA 1
ATOM 2878 C C . TYR A 1 352 ? -10.688 23.078 13.023 1 90.5 352 TYR A C 1
ATOM 2880 O O . TYR A 1 352 ? -11.797 22.719 12.602 1 90.5 352 TYR A O 1
ATOM 2888 N N . HIS A 1 353 ? -9.852 22.156 13.422 1 89.5 353 HIS A N 1
ATOM 2889 C CA . HIS A 1 353 ? -10.047 20.734 13.219 1 89.5 353 HIS A CA 1
ATOM 2890 C C . HIS A 1 353 ? -11.312 20.25 13.914 1 89.5 353 HIS A C 1
ATOM 2892 O O . HIS A 1 353 ? -11.977 19.328 13.438 1 89.5 353 HIS A O 1
ATOM 2898 N N . SER A 1 354 ? -11.688 20.875 14.977 1 86.62 354 SER A N 1
ATOM 2899 C CA . SER A 1 354 ? -12.82 20.422 15.766 1 86.62 354 SER A CA 1
ATOM 2900 C C . SER A 1 354 ? -14.141 20.672 15.047 1 86.62 354 SER A C 1
ATOM 2902 O O . SER A 1 354 ? -15.172 20.094 15.398 1 86.62 354 SER A O 1
ATOM 2904 N N . PHE A 1 355 ? -14.148 21.516 14.023 1 91.62 355 PHE A N 1
ATOM 2905 C CA . PHE A 1 355 ? -15.383 21.859 13.32 1 91.62 355 PHE A CA 1
ATOM 2906 C C . PHE A 1 355 ? -15.75 20.781 12.312 1 91.62 355 PHE A C 1
ATOM 2908 O O . PHE A 1 355 ? -16.875 20.75 11.812 1 91.62 355 PHE A O 1
ATOM 2915 N N . PHE A 1 356 ? -14.781 19.953 12.031 1 94.38 356 PHE A N 1
ATOM 2916 C CA . PHE A 1 356 ? -14.984 19 10.953 1 94.38 356 PHE A CA 1
ATOM 2917 C C . PHE A 1 356 ? -14.914 17.562 11.477 1 94.38 356 PHE A C 1
ATOM 2919 O O . PHE A 1 356 ? -14.062 17.25 12.305 1 94.38 356 PHE A O 1
ATOM 2926 N N . LYS A 1 357 ? -15.852 16.828 10.977 1 93.94 357 LYS A N 1
ATOM 2927 C CA . LYS A 1 357 ? -15.969 15.453 11.438 1 93.94 357 LYS A CA 1
ATOM 2928 C C . LYS A 1 357 ? -15.766 14.469 10.289 1 93.94 357 LYS A C 1
ATOM 2930 O O . LYS A 1 357 ? -16.312 14.664 9.203 1 93.94 357 LYS A O 1
ATOM 2935 N N . GLU A 1 358 ? -14.992 13.445 10.656 1 95.19 358 GLU A N 1
ATOM 2936 C CA . GLU A 1 358 ? -14.844 12.336 9.719 1 95.19 358 GLU A CA 1
ATOM 2937 C C . GLU A 1 358 ? -16.188 11.711 9.383 1 95.19 358 GLU A C 1
ATOM 2939 O O . GLU A 1 358 ? -17.031 11.531 10.266 1 95.19 358 GLU A O 1
ATOM 2944 N N . GLY A 1 359 ? -16.438 11.375 8.07 1 95.88 359 GLY A N 1
ATOM 2945 C CA . GLY A 1 359 ? -17.688 10.766 7.637 1 95.88 359 GLY A CA 1
ATOM 2946 C C . GLY A 1 359 ? -18.766 11.789 7.309 1 95.88 359 GLY A C 1
ATOM 2947 O O . GLY A 1 359 ? -19.688 11.508 6.531 1 95.88 359 GLY A O 1
ATOM 2948 N N . GLU A 1 360 ? -18.688 12.93 7.891 1 97.38 360 GLU A N 1
ATOM 2949 C CA . GLU A 1 360 ? -19.672 13.977 7.641 1 97.38 360 GLU A CA 1
ATOM 2950 C C . GLU A 1 360 ? -19.141 15.016 6.66 1 97.38 360 GLU A C 1
ATOM 2952 O O . GLU A 1 360 ? -19.891 15.508 5.809 1 97.38 360 GLU A O 1
ATOM 2957 N N . HIS A 1 361 ? -17.828 15.336 6.801 1 97.94 361 HIS A N 1
ATOM 2958 C CA . HIS A 1 361 ? -17.281 16.438 6.02 1 97.94 361 HIS A CA 1
ATOM 2959 C C . HIS A 1 361 ? -16.156 15.961 5.102 1 97.94 361 HIS A C 1
ATOM 2961 O O . HIS A 1 361 ? -15.797 16.656 4.148 1 97.94 361 HIS A O 1
ATOM 2967 N N . PHE A 1 362 ? -15.578 14.883 5.477 1 98.19 362 PHE A N 1
ATOM 2968 C CA . PHE A 1 362 ? -14.523 14.266 4.684 1 98.19 362 PHE A CA 1
ATOM 2969 C C . PHE A 1 362 ? -14.32 12.812 5.102 1 98.19 362 PHE A C 1
ATOM 2971 O O . PHE A 1 362 ? -14.898 12.352 6.086 1 98.19 362 PHE A O 1
ATOM 2978 N N . LEU A 1 363 ? -13.602 12.078 4.316 1 98.19 363 LEU A N 1
ATOM 2979 C CA . LEU A 1 363 ? -13.195 10.719 4.684 1 98.19 363 LEU A CA 1
ATOM 2980 C C . LEU A 1 363 ? -11.727 10.688 5.105 1 98.19 363 LEU A C 1
ATOM 2982 O O . LEU A 1 363 ? -10.977 11.617 4.809 1 98.19 363 LEU A O 1
ATOM 2986 N N . THR A 1 364 ? -11.383 9.633 5.855 1 98 364 THR A N 1
ATOM 2987 C CA . THR A 1 364 ? -10.016 9.555 6.355 1 98 364 THR A CA 1
ATOM 2988 C C . THR A 1 364 ? -9.375 8.219 5.988 1 98 364 THR A C 1
ATOM 2990 O O . THR A 1 364 ? -10.078 7.23 5.754 1 98 364 THR A O 1
ATOM 2993 N N . ALA A 1 365 ? -8.117 8.164 5.77 1 97.56 365 ALA A N 1
ATOM 2994 C CA . ALA A 1 365 ? -7.27 6.973 5.828 1 97.56 365 ALA A CA 1
ATOM 2995 C C . ALA A 1 365 ? -6.5 6.914 7.145 1 97.56 365 ALA A C 1
ATOM 2997 O O . ALA A 1 365 ? -6.301 7.941 7.801 1 97.56 365 ALA A O 1
ATOM 2998 N N . SER A 1 366 ? -6.086 5.773 7.504 1 95.38 366 SER A N 1
ATOM 2999 C CA . SER A 1 366 ? -5.344 5.57 8.742 1 95.38 366 SER A CA 1
ATOM 3000 C C . SER A 1 366 ? -4.023 6.336 8.727 1 95.38 366 SER A C 1
ATOM 3002 O O . SER A 1 366 ? -3.418 6.516 7.664 1 95.38 366 SER A O 1
ATOM 3004 N N . GLY A 1 367 ? -3.561 6.668 9.938 1 93.06 367 GLY A N 1
ATOM 3005 C CA . GLY A 1 367 ? -2.316 7.41 10.07 1 93.06 367 GLY A CA 1
ATOM 3006 C C . GLY A 1 367 ? -1.106 6.645 9.57 1 93.06 367 GLY A C 1
ATOM 3007 O O . GLY A 1 367 ? -0.129 7.246 9.117 1 93.06 367 GLY A O 1
ATOM 3008 N N . ASP A 1 368 ? -1.2 5.352 9.609 1 93.75 368 ASP A N 1
ATOM 3009 C CA . ASP A 1 368 ? -0.069 4.547 9.156 1 93.75 368 ASP A CA 1
ATOM 3010 C C . ASP A 1 368 ? -0.216 4.164 7.688 1 93.75 368 ASP A C 1
ATOM 3012 O O . ASP A 1 368 ? 0.62 3.441 7.145 1 93.75 368 ASP A O 1
ATOM 3016 N N . LEU A 1 369 ? -1.321 4.496 7 1 96.81 369 LEU A N 1
ATOM 3017 C CA . LEU A 1 369 ? -1.53 4.422 5.559 1 96.81 369 LEU A CA 1
ATOM 3018 C C . LEU A 1 369 ? -1.925 3.01 5.137 1 96.81 369 LEU A C 1
ATOM 3020 O O . LEU A 1 369 ? -2.053 2.725 3.945 1 96.81 369 LEU A O 1
ATOM 3024 N N . HIS A 1 370 ? -2.203 2.049 6.055 1 96.81 370 HIS A N 1
ATOM 3025 C CA . HIS A 1 370 ? -2.412 0.667 5.637 1 96.81 370 HIS A CA 1
ATOM 3026 C C . HIS A 1 370 ? -3.688 0.528 4.809 1 96.81 370 HIS A C 1
ATOM 3028 O O . HIS A 1 370 ? -3.852 -0.449 4.074 1 96.81 370 HIS A O 1
ATOM 3034 N N . ASP A 1 371 ? -4.605 1.481 4.941 1 97.94 371 ASP A N 1
ATOM 3035 C CA . ASP A 1 371 ? -5.871 1.389 4.215 1 97.94 371 ASP A CA 1
ATOM 3036 C C . ASP A 1 371 ? -5.98 2.488 3.162 1 97.94 371 ASP A C 1
ATOM 3038 O O . ASP A 1 371 ? -7.043 2.686 2.572 1 97.94 371 ASP A O 1
ATOM 3042 N N . LEU A 1 372 ? -4.918 3.227 2.918 1 98.38 372 LEU A N 1
ATOM 3043 C CA . LEU A 1 372 ? -4.957 4.391 2.041 1 98.38 372 LEU A CA 1
ATOM 3044 C C . LEU A 1 372 ? -5.441 4.008 0.648 1 98.38 372 LEU A C 1
ATOM 3046 O O . LEU A 1 372 ? -6.398 4.598 0.134 1 98.38 372 LEU A O 1
ATOM 3050 N N . LEU A 1 373 ? -4.793 2.98 0.01 1 98.5 373 LEU A N 1
ATOM 3051 C CA . LEU A 1 373 ? -5.145 2.592 -1.352 1 98.5 373 LEU A CA 1
ATOM 3052 C C . LEU A 1 373 ? -6.566 2.053 -1.411 1 98.5 373 LEU A C 1
ATOM 3054 O O . LEU A 1 373 ? -7.305 2.34 -2.355 1 98.5 373 LEU A O 1
ATOM 3058 N N . TYR A 1 374 ? -6.941 1.359 -0.415 1 98.44 374 TYR A N 1
ATOM 3059 C CA . TYR A 1 374 ? -8.273 0.762 -0.364 1 98.44 374 TYR A CA 1
ATOM 3060 C C . TYR A 1 374 ? -9.352 1.837 -0.295 1 98.44 374 TYR A C 1
ATOM 3062 O O . TYR A 1 374 ? -10.281 1.84 -1.1 1 98.44 374 TYR A O 1
ATOM 3070 N N . VAL A 1 375 ? -9.203 2.752 0.635 1 98.56 375 VAL A N 1
ATOM 3071 C CA . VAL A 1 375 ? -10.195 3.799 0.837 1 98.56 375 VAL A CA 1
ATOM 3072 C C . VAL A 1 375 ? -10.227 4.727 -0.376 1 98.56 375 VAL A C 1
ATOM 3074 O O . VAL A 1 375 ? -11.297 5.148 -0.817 1 98.56 375 VAL A O 1
ATOM 3077 N N . ALA A 1 376 ? -9.039 5.039 -0.919 1 98.62 376 ALA A N 1
ATOM 3078 C CA . ALA A 1 376 ? -8.953 5.891 -2.104 1 98.62 376 ALA A CA 1
ATOM 3079 C C . ALA A 1 376 ? -9.695 5.266 -3.281 1 98.62 376 ALA A C 1
ATOM 3081 O O . ALA A 1 376 ? -10.484 5.934 -3.953 1 98.62 376 ALA A O 1
ATOM 3082 N N . LYS A 1 377 ? -9.453 3.992 -3.545 1 97.88 377 LYS A N 1
ATOM 3083 C CA . LYS A 1 377 ? -10.109 3.295 -4.645 1 97.88 377 LYS A CA 1
ATOM 3084 C C . LYS A 1 377 ? -11.625 3.27 -4.453 1 97.88 377 LYS A C 1
ATOM 3086 O O . LYS A 1 377 ? -12.375 3.529 -5.391 1 97.88 377 LYS A O 1
ATOM 3091 N N . GLN A 1 378 ? -12.031 2.967 -3.246 1 97.69 378 GLN A N 1
ATOM 3092 C CA . GLN A 1 378 ? -13.453 2.941 -2.941 1 97.69 378 GLN A CA 1
ATOM 3093 C C . GLN A 1 378 ? -14.094 4.305 -3.184 1 97.69 378 GLN A C 1
ATOM 3095 O O . GLN A 1 378 ? -15.188 4.395 -3.756 1 97.69 378 GLN A O 1
ATOM 3100 N N . MET A 1 379 ? -13.414 5.316 -2.75 1 97.81 379 MET A N 1
ATOM 3101 C CA . MET A 1 379 ? -13.938 6.672 -2.92 1 97.81 379 MET A CA 1
ATOM 3102 C C . MET A 1 379 ? -14.078 7.02 -4.398 1 97.81 379 MET A C 1
ATOM 3104 O O . MET A 1 379 ? -15.117 7.523 -4.824 1 97.81 379 MET A O 1
ATOM 3108 N N . LEU A 1 380 ? -13.078 6.711 -5.195 1 97.62 380 LEU A N 1
ATOM 3109 C CA . LEU A 1 380 ? -13.109 7 -6.625 1 97.62 380 LEU A CA 1
ATOM 3110 C C . LEU A 1 380 ? -14.227 6.223 -7.312 1 97.62 380 LEU A C 1
ATOM 3112 O O . LEU A 1 380 ? -14.953 6.77 -8.141 1 97.62 380 LEU A O 1
ATOM 3116 N N . ASP A 1 381 ? -14.344 4.965 -6.977 1 96.69 381 ASP A N 1
ATOM 3117 C CA . ASP A 1 381 ? -15.383 4.141 -7.574 1 96.69 381 ASP A CA 1
ATOM 3118 C C . ASP A 1 381 ? -16.766 4.676 -7.238 1 96.69 381 ASP A C 1
ATOM 3120 O O . ASP A 1 381 ? -17.656 4.734 -8.102 1 96.69 381 ASP A O 1
ATOM 3124 N N . ARG A 1 382 ? -16.969 5.086 -5.984 1 96.62 382 ARG A N 1
ATOM 3125 C CA . ARG A 1 382 ? -18.234 5.656 -5.551 1 96.62 382 ARG A CA 1
ATOM 3126 C C . ARG A 1 382 ? -18.547 6.945 -6.305 1 96.62 382 ARG A C 1
ATOM 3128 O O . ARG A 1 382 ? -19.672 7.156 -6.746 1 96.62 382 ARG A O 1
ATOM 3135 N N . LEU A 1 383 ? -17.562 7.785 -6.48 1 95.94 383 LEU A N 1
ATOM 3136 C CA . LEU A 1 383 ? -17.75 9.062 -7.164 1 95.94 383 LEU A CA 1
ATOM 3137 C C . LEU A 1 383 ? -18.031 8.844 -8.648 1 95.94 383 LEU A C 1
ATOM 3139 O O . LEU A 1 383 ? -18.922 9.492 -9.211 1 95.94 383 LEU A O 1
ATOM 3143 N N . ARG A 1 384 ? -17.328 7.91 -9.227 1 93 384 ARG A N 1
ATOM 3144 C CA . ARG A 1 384 ? -17.547 7.586 -10.633 1 93 384 ARG A CA 1
ATOM 3145 C C . ARG A 1 384 ? -18.938 7.023 -10.859 1 93 384 ARG A C 1
ATOM 3147 O O . ARG A 1 384 ? -19.547 7.234 -11.922 1 93 384 ARG A O 1
ATOM 3154 N N . ASN A 1 385 ? -19.422 6.438 -9.891 1 92.31 385 ASN A N 1
ATOM 3155 C CA . ASN A 1 385 ? -20.75 5.828 -10 1 92.31 385 ASN A CA 1
ATOM 3156 C C . ASN A 1 385 ? -21.844 6.785 -9.555 1 92.31 385 ASN A C 1
ATOM 3158 O O . ASN A 1 385 ? -23 6.379 -9.391 1 92.31 385 ASN A O 1
ATOM 3162 N N . GLY A 1 386 ? -21.516 8.023 -9.312 1 88.62 386 GLY A N 1
ATOM 3163 C CA . GLY A 1 386 ? -22.5 9.055 -9.031 1 88.62 386 GLY A CA 1
ATOM 3164 C C . GLY A 1 386 ? -23 9.039 -7.598 1 88.62 386 GLY A C 1
ATOM 3165 O O . GLY A 1 386 ? -24.156 9.359 -7.324 1 88.62 386 GLY A O 1
ATOM 3166 N N . ASP A 1 387 ? -22.156 8.633 -6.699 1 89.5 387 ASP A N 1
ATOM 3167 C CA . ASP A 1 387 ? -22.516 8.578 -5.285 1 89.5 387 ASP A CA 1
ATOM 3168 C C . ASP A 1 387 ? -22.938 9.953 -4.777 1 89.5 387 ASP A C 1
ATOM 3170 O O . ASP A 1 387 ? -22.094 10.836 -4.586 1 89.5 387 ASP A O 1
ATOM 3174 N N . LYS A 1 388 ? -24.125 10.156 -4.379 1 92.81 388 LYS A N 1
ATOM 3175 C CA . LYS A 1 388 ? -24.688 11.43 -3.939 1 92.81 388 LYS A CA 1
ATOM 3176 C C . LYS A 1 388 ? -24.266 11.742 -2.506 1 92.81 388 LYS A C 1
ATOM 3178 O O . LYS A 1 388 ? -24.203 12.914 -2.117 1 92.81 388 LYS A O 1
ATOM 3183 N N . GLU A 1 389 ? -24.016 10.68 -1.812 1 95.69 389 GLU A N 1
ATOM 3184 C CA . GLU A 1 389 ? -23.656 10.898 -0.417 1 95.69 389 GLU A CA 1
ATOM 3185 C C . GLU A 1 389 ? -22.328 11.641 -0.308 1 95.69 389 GLU A C 1
ATOM 3187 O O . GLU A 1 389 ? -22.156 12.516 0.548 1 95.69 389 GLU A O 1
ATOM 3192 N N . LEU A 1 390 ? -21.406 11.352 -1.12 1 95.94 390 LEU A N 1
ATOM 3193 C CA . LEU A 1 390 ? -20.125 12.031 -1.104 1 95.94 390 LEU A CA 1
ATOM 3194 C C . LEU A 1 390 ? -20.266 13.484 -1.547 1 95.94 390 LEU A C 1
ATOM 3196 O O . LEU A 1 390 ? -19.578 14.367 -1.029 1 95.94 390 LEU A O 1
ATOM 3200 N N . ARG A 1 391 ? -21.141 13.734 -2.422 1 93.56 391 ARG A N 1
ATOM 3201 C CA . ARG A 1 391 ? -21.406 15.109 -2.854 1 93.56 391 ARG A CA 1
ATOM 3202 C C . ARG A 1 391 ? -22.047 15.922 -1.739 1 93.56 391 ARG A C 1
ATOM 3204 O O . ARG A 1 391 ? -21.719 17.094 -1.546 1 93.56 391 ARG A O 1
ATOM 3211 N N . HIS A 1 392 ? -22.953 15.281 -1.067 1 96.88 392 HIS A N 1
ATOM 3212 C CA . HIS A 1 392 ? -23.578 15.945 0.074 1 96.88 392 HIS A CA 1
ATOM 3213 C C . HIS A 1 392 ? -22.547 16.234 1.168 1 96.88 392 HIS A C 1
ATOM 3215 O O . HIS A 1 392 ? -22.625 17.266 1.84 1 96.88 392 HIS A O 1
ATOM 3221 N N . MET A 1 393 ? -21.656 15.32 1.338 1 97.88 393 MET A N 1
ATOM 3222 C CA . MET A 1 393 ? -20.562 15.516 2.295 1 97.88 393 MET A CA 1
ATOM 3223 C C . MET A 1 393 ? -19.766 16.766 1.961 1 97.88 393 MET A C 1
ATOM 3225 O O . MET A 1 393 ? -19.453 17.562 2.848 1 97.88 393 MET A O 1
ATOM 3229 N N . VAL A 1 394 ? -19.5 16.969 0.7 1 97.19 394 VAL A N 1
ATOM 3230 C CA . VAL A 1 394 ? -18.75 18.125 0.237 1 97.19 394 VAL A CA 1
ATOM 3231 C C . VAL A 1 394 ? -19.531 19.406 0.484 1 97.19 394 VAL A C 1
ATOM 3233 O O . VAL A 1 394 ? -18.984 20.406 0.944 1 97.19 394 VAL A O 1
ATOM 3236 N N . ALA A 1 395 ? -20.812 19.328 0.22 1 96.31 395 ALA A N 1
ATOM 3237 C CA . ALA A 1 395 ? -21.672 20.5 0.426 1 96.31 395 ALA A CA 1
ATOM 3238 C C . ALA A 1 395 ? -21.719 20.891 1.9 1 96.31 395 ALA A C 1
ATOM 3240 O O . ALA A 1 395 ? -21.656 22.062 2.238 1 96.31 395 ALA A O 1
ATOM 3241 N N . ARG A 1 396 ? -21.828 19.906 2.75 1 97.62 396 ARG A N 1
ATOM 3242 C CA . ARG A 1 396 ? -21.828 20.156 4.188 1 97.62 396 ARG A CA 1
ATOM 3243 C C . ARG A 1 396 ? -20.516 20.781 4.629 1 97.62 396 ARG A C 1
ATOM 3245 O O . ARG A 1 396 ? -20.5 21.719 5.441 1 97.62 396 ARG A O 1
ATOM 3252 N N . ARG A 1 397 ? -19.469 20.266 4.094 1 97.81 397 ARG A N 1
ATOM 3253 C CA . ARG A 1 397 ? -18.141 20.781 4.414 1 97.81 397 ARG A CA 1
ATOM 3254 C C . ARG A 1 397 ? -18 22.234 3.975 1 97.81 397 ARG A C 1
ATOM 3256 O O . ARG A 1 397 ? -17.5 23.062 4.73 1 97.81 397 ARG A O 1
ATOM 3263 N N . GLN A 1 398 ? -18.422 22.531 2.82 1 95.31 398 GLN A N 1
ATOM 3264 C CA . GLN A 1 398 ? -18.344 23.891 2.303 1 95.31 398 GLN A CA 1
ATOM 3265 C C . GLN A 1 398 ? -19.141 24.859 3.168 1 95.31 398 GLN A C 1
ATOM 3267 O O . GLN A 1 398 ? -18.703 25.984 3.428 1 95.31 398 GLN A O 1
ATOM 3272 N N . GLU A 1 399 ? -20.25 24.438 3.586 1 94.69 399 GLU A N 1
ATOM 3273 C CA . GLU A 1 399 ? -21.109 25.297 4.406 1 94.69 399 GLU A CA 1
ATOM 3274 C C . GLU A 1 399 ? -20.422 25.641 5.727 1 94.69 399 GLU A C 1
ATOM 3276 O O . GLU A 1 399 ? -20.391 26.812 6.113 1 94.69 399 GLU A O 1
ATOM 3281 N N . ILE A 1 400 ? -19.906 24.672 6.359 1 95.06 400 ILE A N 1
ATOM 3282 C CA . ILE A 1 400 ? -19.234 24.922 7.633 1 95.06 400 ILE A CA 1
ATOM 3283 C C . ILE A 1 400 ? -17.969 25.75 7.398 1 95.06 400 ILE A C 1
ATOM 3285 O O . ILE A 1 400 ? -17.641 26.609 8.211 1 95.06 400 ILE A O 1
ATOM 3289 N N . SER A 1 401 ? -17.312 25.5 6.316 1 94.06 401 SER A N 1
ATOM 3290 C CA . SER A 1 401 ? -16.094 26.234 6 1 94.06 401 SER A CA 1
ATOM 3291 C C . SER A 1 401 ? -16.391 27.719 5.797 1 94.06 401 SER A C 1
ATOM 3293 O O . SER A 1 401 ? -15.641 28.578 6.273 1 94.06 401 SER A O 1
ATOM 3295 N N . ARG A 1 402 ? -17.422 27.984 5.133 1 89.94 402 ARG A N 1
ATOM 3296 C CA . ARG A 1 402 ? -17.844 29.375 4.922 1 89.94 402 ARG A CA 1
ATOM 3297 C C . ARG A 1 402 ? -18.109 30.078 6.246 1 89.94 402 ARG A C 1
ATOM 3299 O O . ARG A 1 402 ? -17.75 31.25 6.418 1 89.94 402 ARG A O 1
ATOM 3306 N N . GLN A 1 403 ? -18.594 29.391 7.105 1 89.62 403 GLN A N 1
ATOM 3307 C CA . GLN A 1 403 ? -18.969 29.953 8.398 1 89.62 403 GLN A CA 1
ATOM 3308 C C . GLN A 1 403 ? -17.734 30.141 9.289 1 89.62 403 GLN A C 1
ATOM 3310 O O . GLN A 1 403 ? -17.688 31.062 10.109 1 89.62 403 GLN A O 1
ATOM 3315 N N . LYS A 1 404 ? -16.75 29.297 8.977 1 90.19 404 LYS A N 1
ATOM 3316 C CA . LYS A 1 404 ? -15.695 29.25 9.992 1 90.19 404 LYS A CA 1
ATOM 3317 C C . LYS A 1 404 ? -14.406 29.859 9.469 1 90.19 404 LYS A C 1
ATOM 3319 O O . LYS A 1 404 ? -13.508 30.188 10.258 1 90.19 404 LYS A O 1
ATOM 3324 N N . PHE A 1 405 ? -14.289 30.078 8.211 1 89.94 405 PHE A N 1
ATOM 3325 C CA . PHE A 1 405 ? -13.023 30.578 7.688 1 89.94 405 PHE A CA 1
ATOM 3326 C C . PHE A 1 405 ? -13.172 32.031 7.227 1 89.94 405 PHE A C 1
ATOM 3328 O O . PHE A 1 405 ? -12.383 32.5 6.41 1 89.94 405 PHE A O 1
ATOM 3335 N N . ASN A 1 406 ? -14.102 32.719 7.762 1 84.94 406 ASN A N 1
ATOM 3336 C CA . ASN A 1 406 ? -14.195 34.156 7.484 1 84.94 406 ASN A CA 1
ATOM 3337 C C . ASN A 1 406 ? -13.469 35 8.547 1 84.94 406 ASN A C 1
ATOM 3339 O O . ASN A 1 406 ? -13.07 34.469 9.578 1 84.94 406 ASN A O 1
ATOM 3343 N N . THR A 1 407 ? -13.375 36.25 8.289 1 85.88 407 THR A N 1
ATOM 3344 C CA . THR A 1 407 ? -12.57 37.156 9.109 1 85.88 407 THR A CA 1
ATOM 3345 C C . THR A 1 407 ? -13.047 37.125 10.562 1 85.88 407 THR A C 1
ATOM 3347 O O . THR A 1 407 ? -12.242 37.062 11.484 1 85.88 407 THR A O 1
ATOM 3350 N N . ILE A 1 408 ? -14.273 37.188 10.758 1 85.94 408 ILE A N 1
ATOM 3351 C CA . ILE A 1 408 ? -14.836 37.25 12.102 1 85.94 408 ILE A CA 1
ATOM 3352 C C . ILE A 1 408 ? -14.578 35.938 12.852 1 85.94 408 ILE A C 1
ATOM 3354 O O . ILE A 1 408 ? -14.188 35.969 14.023 1 85.94 408 ILE A O 1
ATOM 3358 N N . ALA A 1 409 ? -14.812 34.875 12.219 1 88 409 ALA A N 1
ATOM 3359 C CA . ALA A 1 409 ? -14.594 33.562 12.844 1 88 409 ALA A CA 1
ATOM 3360 C C . ALA A 1 409 ? -13.125 33.375 13.203 1 88 409 ALA A C 1
ATOM 3362 O O . ALA A 1 409 ? -12.805 32.812 14.258 1 88 409 ALA A O 1
ATOM 3363 N N . ILE A 1 410 ? -12.258 33.812 12.367 1 90.56 410 ILE A N 1
ATOM 3364 C CA . ILE A 1 410 ? -10.82 33.719 12.609 1 90.56 410 ILE A CA 1
ATOM 3365 C C . ILE A 1 410 ? -10.453 34.562 13.828 1 90.56 410 ILE A C 1
ATOM 3367 O O . ILE A 1 410 ? -9.734 34.094 14.719 1 90.56 410 ILE A O 1
ATOM 3371 N N . LEU A 1 411 ? -11.023 35.75 13.891 1 91.25 411 LEU A N 1
ATOM 3372 C CA . LEU A 1 411 ? -10.734 36.625 15.008 1 91.25 411 LEU A CA 1
ATOM 3373 C C . LEU A 1 411 ? -11.383 36.125 16.297 1 91.25 411 LEU A C 1
ATOM 3375 O O . LEU A 1 411 ? -10.828 36.281 17.375 1 91.25 411 LEU A O 1
ATOM 3379 N N . ASP A 1 412 ? -12.562 35.5 16.156 1 91.31 412 ASP A N 1
ATOM 3380 C CA . ASP A 1 412 ? -13.188 34.844 17.312 1 91.31 412 ASP A CA 1
ATOM 3381 C C . ASP A 1 412 ? -12.289 33.75 17.875 1 91.31 412 ASP A C 1
ATOM 3383 O O . ASP A 1 412 ? -12.094 33.688 19.094 1 91.31 412 ASP A O 1
ATOM 3387 N N . ALA A 1 413 ? -11.773 32.969 17.016 1 91.19 413 ALA A N 1
ATOM 3388 C CA . ALA A 1 413 ? -10.891 31.875 17.438 1 91.19 413 ALA A CA 1
ATOM 3389 C C . ALA A 1 413 ? -9.625 32.438 18.094 1 91.19 413 ALA A C 1
ATOM 3391 O O . ALA A 1 413 ? -9.18 31.922 19.125 1 91.19 413 ALA A O 1
ATOM 3392 N N . PHE A 1 414 ? -9.086 33.406 17.484 1 93.12 414 PHE A N 1
ATOM 3393 C CA . PHE A 1 414 ? -7.871 34.031 18 1 93.12 414 PHE A CA 1
ATOM 3394 C C . PHE A 1 414 ? -8.102 34.625 19.375 1 93.12 414 PHE A C 1
ATOM 3396 O O . PHE A 1 414 ? -7.355 34.344 20.312 1 93.12 414 PHE A O 1
ATOM 3403 N N . ALA A 1 415 ? -9.125 35.469 19.469 1 93.88 415 ALA A N 1
ATOM 3404 C CA . ALA A 1 415 ? -9.445 36.156 20.719 1 93.88 415 ALA A CA 1
ATOM 3405 C C . ALA A 1 415 ? -9.734 35.125 21.828 1 93.88 415 ALA A C 1
ATOM 3407 O O . ALA A 1 415 ? -9.312 35.312 22.969 1 93.88 415 ALA A O 1
ATOM 3408 N N . TRP A 1 416 ? -10.43 34.156 21.438 1 91.88 416 TRP A N 1
ATOM 3409 C CA . TRP A 1 416 ? -10.727 33.125 22.422 1 91.88 416 TRP A CA 1
ATOM 3410 C C . TRP A 1 416 ? -9.445 32.469 22.906 1 91.88 416 TRP A C 1
ATOM 3412 O O . TRP A 1 416 ? -9.25 32.281 24.109 1 91.88 416 TRP A O 1
ATOM 3422 N N . ALA A 1 417 ? -8.562 32.062 22.047 1 89.12 417 ALA A N 1
ATOM 3423 C CA . ALA A 1 417 ? -7.34 31.344 22.375 1 89.12 417 ALA A CA 1
ATOM 3424 C C . ALA A 1 417 ? -6.441 32.156 23.297 1 89.12 417 ALA A C 1
ATOM 3426 O O . ALA A 1 417 ? -5.934 31.656 24.297 1 89.12 417 ALA A O 1
ATOM 3427 N N . VAL A 1 418 ? -6.258 33.438 22.969 1 91.94 418 VAL A N 1
ATOM 3428 C CA . VAL A 1 418 ? -5.348 34.25 23.766 1 91.94 418 VAL A CA 1
ATOM 3429 C C . VAL A 1 418 ? -5.965 34.5 25.125 1 91.94 418 VAL A C 1
ATOM 3431 O O . VAL A 1 418 ? -5.254 34.562 26.141 1 91.94 418 VAL A O 1
ATOM 3434 N N . THR A 1 419 ? -7.266 34.656 25.141 1 91.38 419 THR A N 1
ATOM 3435 C CA . THR A 1 419 ? -7.941 34.875 26.406 1 91.38 419 THR A CA 1
ATOM 3436 C C . THR A 1 419 ? -7.879 33.625 27.281 1 91.38 419 THR A C 1
ATOM 3438 O O . THR A 1 419 ? -7.668 33.719 28.484 1 91.38 419 THR A O 1
ATOM 3441 N N . GLN A 1 420 ? -8.055 32.531 26.641 1 86.19 420 GLN A N 1
ATOM 3442 C CA . GLN A 1 420 ? -7.977 31.266 27.375 1 86.19 420 GLN A CA 1
ATOM 3443 C C . GLN A 1 420 ? -6.562 31.031 27.906 1 86.19 420 GLN A C 1
ATOM 3445 O O . GLN A 1 420 ? -6.387 30.562 29.031 1 86.19 420 GLN A O 1
ATOM 3450 N N . ALA A 1 421 ? -5.586 31.297 27.078 1 84.19 421 ALA A N 1
ATOM 3451 C CA . ALA A 1 421 ? -4.203 31.156 27.531 1 84.19 421 ALA A CA 1
ATOM 3452 C C . ALA A 1 421 ? -3.934 32.062 28.734 1 84.19 421 ALA A C 1
ATOM 3454 O O . ALA A 1 421 ? -3.303 31.609 29.703 1 84.19 421 ALA A O 1
ATOM 3455 N N . TRP A 1 422 ? -4.438 33.188 28.734 1 89.19 422 TRP A N 1
ATOM 3456 C CA . TRP A 1 422 ? -4.223 34.156 29.812 1 89.19 422 TRP A CA 1
ATOM 3457 C C . TRP A 1 422 ? -4.996 33.75 31.062 1 89.19 422 TRP A C 1
ATOM 3459 O O . TRP A 1 422 ? -4.562 34 32.188 1 89.19 422 TRP A O 1
ATOM 3469 N N . SER A 1 423 ? -6.117 33.094 30.906 1 86 423 SER A N 1
ATOM 3470 C CA . SER A 1 423 ? -6.988 32.75 32.031 1 86 423 SER A CA 1
ATOM 3471 C C . SER A 1 423 ? -6.27 31.828 33.031 1 86 423 SER A C 1
ATOM 3473 O O . SER A 1 423 ? -6.711 31.688 34.156 1 86 423 SER A O 1
ATOM 3475 N N . TRP A 1 424 ? -5.18 31.344 32.594 1 81.25 424 TRP A N 1
ATOM 3476 C CA . TRP A 1 424 ? -4.422 30.469 33.5 1 81.25 424 TRP A CA 1
ATOM 3477 C C . TRP A 1 424 ? -3.406 31.266 34.312 1 81.25 424 TRP A C 1
ATOM 3479 O O . TRP A 1 424 ? -2.695 30.703 35.156 1 81.25 424 TRP A O 1
ATOM 3489 N N . CYS A 1 425 ? -3.391 32.531 34.094 1 82.88 425 CYS A N 1
ATOM 3490 C CA . CYS A 1 425 ? -2.451 33.406 34.781 1 82.88 425 CYS A CA 1
ATOM 3491 C C . CYS A 1 425 ? -3.15 34.188 35.875 1 82.88 425 CYS A C 1
ATOM 3493 O O . CYS A 1 425 ? -4.324 34.531 35.75 1 82.88 425 CYS A O 1
ATOM 3495 N N . ASN A 1 426 ? -2.389 34.406 37.031 1 82.94 426 ASN A N 1
ATOM 3496 C CA . ASN A 1 426 ? -3.051 35 38.156 1 82.94 426 ASN A CA 1
ATOM 3497 C C . ASN A 1 426 ? -2.35 36.281 38.594 1 82.94 426 ASN A C 1
ATOM 3499 O O . ASN A 1 426 ? -2.48 36.719 39.75 1 82.94 426 ASN A O 1
ATOM 3503 N N . TRP A 1 427 ? -1.628 36.875 37.812 1 90.06 427 TRP A N 1
ATOM 3504 C CA . TRP A 1 427 ? -1.006 38.125 38.156 1 90.06 427 TRP A CA 1
ATOM 3505 C C . TRP A 1 427 ? -1.539 39.281 37.281 1 90.06 427 TRP A C 1
ATOM 3507 O O . TRP A 1 427 ? -2.281 39.031 36.312 1 90.06 427 TRP A O 1
ATOM 3517 N N . LYS A 1 428 ? -1.179 40.438 37.688 1 91.56 428 LYS A N 1
ATOM 3518 C CA . LYS A 1 428 ? -1.541 41.594 36.906 1 91.56 428 LYS A CA 1
ATOM 3519 C C . LYS A 1 428 ? -0.422 41.969 35.938 1 91.56 428 LYS A C 1
ATOM 3521 O O . LYS A 1 428 ? 0.717 42.188 36.344 1 91.56 428 LYS A O 1
ATOM 3526 N N . PRO A 1 429 ? -0.834 42.031 34.625 1 93.88 429 PRO A N 1
ATOM 3527 C CA . PRO A 1 429 ? 0.189 42.469 33.688 1 93.88 429 PRO A CA 1
ATOM 3528 C C . PRO A 1 429 ? 0.683 43.875 33.938 1 93.88 429 PRO A C 1
ATOM 3530 O O . PRO A 1 429 ? -0.105 44.75 34.312 1 93.88 429 PRO A O 1
ATOM 3533 N N . ASP A 1 430 ? 1.956 44.031 33.844 1 90.94 430 ASP A N 1
ATOM 3534 C CA . ASP A 1 430 ? 2.559 45.375 34 1 90.94 430 ASP A CA 1
ATOM 3535 C C . ASP A 1 430 ? 3.643 45.594 32.969 1 90.94 430 ASP A C 1
ATOM 3537 O O . ASP A 1 430 ? 4.109 44.656 32.312 1 90.94 430 ASP A O 1
ATOM 3541 N N . MET A 1 431 ? 3.879 46.906 32.812 1 90.5 431 MET A N 1
ATOM 3542 C CA . MET A 1 431 ? 4.93 47.25 31.859 1 90.5 431 MET A CA 1
ATOM 3543 C C . MET A 1 431 ? 6.305 46.875 32.406 1 90.5 431 MET A C 1
ATOM 3545 O O . MET A 1 431 ? 6.59 47.125 33.594 1 90.5 431 MET A O 1
ATOM 3549 N N . GLN A 1 432 ? 6.98 46.125 31.734 1 83.56 432 GLN A N 1
ATOM 3550 C CA . GLN A 1 432 ? 8.328 45.75 32.094 1 83.56 432 GLN A CA 1
ATOM 3551 C C . GLN A 1 432 ? 9.359 46.25 31.109 1 83.56 432 GLN A C 1
ATOM 3553 O O . GLN A 1 432 ? 9.016 46.562 29.953 1 83.56 432 GLN A O 1
ATOM 3558 N N . GLU A 1 433 ? 10.562 46.312 31.609 1 83.81 433 GLU A N 1
ATOM 3559 C CA . GLU A 1 433 ? 11.648 46.688 30.719 1 83.81 433 GLU A CA 1
ATOM 3560 C C . GLU A 1 433 ? 11.828 45.688 29.578 1 83.81 433 GLU A C 1
ATOM 3562 O O . GLU A 1 433 ? 11.664 44.5 29.766 1 83.81 433 GLU A O 1
ATOM 3567 N N . GLY A 1 434 ? 12.078 46.312 28.391 1 87.19 434 GLY A N 1
ATOM 3568 C CA . GLY A 1 434 ? 12.383 45.438 27.25 1 87.19 434 GLY A CA 1
ATOM 3569 C C . GLY A 1 434 ? 11.227 45.344 26.266 1 87.19 434 GLY A C 1
ATOM 3570 O O . GLY A 1 434 ? 11.406 44.844 25.156 1 87.19 434 GLY A O 1
ATOM 3571 N N . PHE A 1 435 ? 10.094 45.781 26.734 1 91.88 435 PHE A N 1
ATOM 3572 C CA . PHE A 1 435 ? 8.945 45.75 25.844 1 91.88 435 PHE A CA 1
ATOM 3573 C C . PHE A 1 435 ? 8.781 47.062 25.109 1 91.88 435 PHE A C 1
ATOM 3575 O O . PHE A 1 435 ? 9.031 48.125 25.688 1 91.88 435 PHE A O 1
ATOM 3582 N N . GLU A 1 436 ? 8.406 46.969 23.875 1 93.19 436 GLU A N 1
ATOM 3583 C CA . GLU A 1 436 ? 8.094 48.156 23.078 1 93.19 436 GLU A CA 1
ATOM 3584 C C . GLU A 1 436 ? 6.73 48 22.406 1 93.19 436 GLU A C 1
ATOM 3586 O O . GLU A 1 436 ? 6.219 46.906 22.25 1 93.19 436 GLU A O 1
ATOM 3591 N N . VAL A 1 437 ? 6.18 49.125 22.062 1 95.06 437 VAL A N 1
ATOM 3592 C CA . VAL A 1 437 ? 4.918 49.094 21.328 1 95.06 437 VAL A CA 1
ATOM 3593 C C . VAL A 1 437 ? 5.094 48.312 20.016 1 95.06 437 VAL A C 1
ATOM 3595 O O . VAL A 1 437 ? 6.039 48.562 19.266 1 95.06 437 VAL A O 1
ATOM 3598 N N . PHE A 1 438 ? 4.246 47.312 19.828 1 94.31 438 PHE A N 1
ATOM 3599 C CA . PHE A 1 438 ? 4.262 46.594 18.562 1 94.31 438 PHE A CA 1
ATOM 3600 C C . PHE A 1 438 ? 3.719 47.469 17.438 1 94.31 438 PHE A C 1
ATOM 3602 O O . PHE A 1 438 ? 2.607 48 17.531 1 94.31 438 PHE A O 1
ATOM 3609 N N . LYS A 1 439 ? 4.477 47.594 16.375 1 93.25 439 LYS A N 1
ATOM 3610 C CA . LYS A 1 439 ? 4.051 48.312 15.18 1 93.25 439 LYS A CA 1
ATOM 3611 C C . LYS A 1 439 ? 3.703 47.344 14.055 1 93.25 439 LYS A C 1
ATOM 3613 O O . LYS A 1 439 ? 4.535 46.531 13.648 1 93.25 439 LYS A O 1
ATOM 3618 N N . VAL A 1 440 ? 2.492 47.469 13.578 1 91.19 440 VAL A N 1
ATOM 3619 C CA . VAL A 1 440 ? 2.064 46.594 12.477 1 91.19 440 VAL A CA 1
ATOM 3620 C C . VAL A 1 440 ? 2.883 46.906 11.227 1 91.19 440 VAL A C 1
ATOM 3622 O O . VAL A 1 440 ? 2.77 48 10.664 1 91.19 440 VAL A O 1
ATOM 3625 N N . PRO A 1 441 ? 3.609 45.969 10.82 1 84.25 441 PRO A N 1
ATOM 3626 C CA . PRO A 1 441 ? 4.508 46.281 9.711 1 84.25 441 PRO A CA 1
ATOM 3627 C C . PRO A 1 441 ? 3.781 46.344 8.367 1 84.25 441 PRO A C 1
ATOM 3629 O O . PRO A 1 441 ? 4.055 47.25 7.555 1 84.25 441 PRO A O 1
ATOM 3632 N N . LYS A 1 442 ? 2.98 45.344 8.047 1 81.69 442 LYS A N 1
ATOM 3633 C CA . LYS A 1 442 ? 2.217 45.25 6.805 1 81.69 442 LYS A CA 1
ATOM 3634 C C . LYS A 1 442 ? 0.769 44.844 7.078 1 81.69 442 LYS A C 1
ATOM 3636 O O . LYS A 1 442 ? 0.506 43.812 7.668 1 81.69 442 LYS A O 1
ATOM 3641 N N . LEU A 1 443 ? -0.015 45.781 6.57 1 79.44 443 LEU A N 1
ATOM 3642 C CA . LEU A 1 443 ? -1.437 45.531 6.812 1 79.44 443 LEU A CA 1
ATOM 3643 C C . LEU A 1 443 ? -1.964 44.406 5.934 1 79.44 443 LEU A C 1
ATOM 3645 O O . LEU A 1 443 ? -1.6 44.312 4.762 1 79.44 443 LEU A O 1
ATOM 3649 N N . ASN A 1 444 ? -2.711 43.562 6.508 1 81.94 444 ASN A N 1
ATOM 3650 C CA . ASN A 1 444 ? -3.445 42.562 5.727 1 81.94 444 ASN A CA 1
ATOM 3651 C C . ASN A 1 444 ? -4.422 43.219 4.762 1 81.94 444 ASN A C 1
ATOM 3653 O O . ASN A 1 444 ? -5.43 43.812 5.184 1 81.94 444 ASN A O 1
ATOM 3657 N N . ASN A 1 445 ? -4.188 43.031 3.539 1 74.06 445 ASN A N 1
ATOM 3658 C CA . ASN A 1 445 ? -4.922 43.781 2.51 1 74.06 445 ASN A CA 1
ATOM 3659 C C . ASN A 1 445 ? -6.301 43.156 2.268 1 74.06 445 ASN A C 1
ATOM 3661 O O . ASN A 1 445 ? -7.125 43.75 1.566 1 74.06 445 ASN A O 1
ATOM 3665 N N . ASN A 1 446 ? -6.543 42.125 2.865 1 73.19 446 ASN A N 1
ATOM 3666 C CA . ASN A 1 446 ? -7.859 41.531 2.693 1 73.19 446 ASN A CA 1
ATOM 3667 C C . ASN A 1 446 ? -8.891 42.156 3.619 1 73.19 446 ASN A C 1
ATOM 3669 O O . ASN A 1 446 ? -10.102 42.031 3.393 1 73.19 446 ASN A O 1
ATOM 3673 N N . LEU A 1 447 ? -8.398 42.906 4.625 1 77.44 447 LEU A N 1
ATOM 3674 C CA . LEU A 1 447 ? -9.312 43.688 5.445 1 77.44 447 LEU A CA 1
ATOM 3675 C C . LEU A 1 447 ? -9.672 45 4.762 1 77.44 447 LEU A C 1
ATOM 3677 O O . LEU A 1 447 ? -8.82 45.625 4.125 1 77.44 447 LEU A O 1
ATOM 3681 N N . PRO A 1 448 ? -10.883 45.406 4.895 1 72.75 448 PRO A N 1
ATOM 3682 C CA . PRO A 1 448 ? -11.266 46.688 4.277 1 72.75 448 PRO A CA 1
ATOM 3683 C C . PRO A 1 448 ? -10.469 47.875 4.832 1 72.75 448 PRO A C 1
ATOM 3685 O O . PRO A 1 448 ? -10.219 47.938 6.039 1 72.75 448 PRO A O 1
ATOM 3688 N N . PRO A 1 449 ? -10.258 48.75 3.957 1 77.25 449 PRO A N 1
ATOM 3689 C CA . PRO A 1 449 ? -9.461 49.906 4.371 1 77.25 449 PRO A CA 1
ATOM 3690 C C . PRO A 1 449 ? -10.109 50.688 5.512 1 77.25 449 PRO A C 1
ATOM 3692 O O . PRO A 1 449 ? -9.406 51.25 6.348 1 77.25 449 PRO A O 1
ATOM 3695 N N . TYR A 1 450 ? -11.406 50.75 5.527 1 78.88 450 TYR A N 1
ATOM 3696 C CA . TYR A 1 450 ? -12.07 51.562 6.547 1 78.88 450 TYR A CA 1
ATOM 3697 C C . TYR A 1 450 ? -11.844 50.969 7.934 1 78.88 450 TYR A C 1
ATOM 3699 O O . TYR A 1 450 ? -11.82 51.719 8.93 1 78.88 450 TYR A O 1
ATOM 3707 N N . ILE A 1 451 ? -11.547 49.719 8.047 1 80.69 451 ILE A N 1
ATOM 3708 C CA . ILE A 1 451 ? -11.242 49.094 9.328 1 80.69 451 ILE A CA 1
ATOM 3709 C C . ILE A 1 451 ? -9.867 49.531 9.812 1 80.69 451 ILE A C 1
ATOM 3711 O O . ILE A 1 451 ? -9.711 49.938 10.969 1 80.69 451 ILE A O 1
ATOM 3715 N N . TRP A 1 452 ? -9.008 49.562 8.938 1 86.44 452 TRP A N 1
ATOM 3716 C CA . TRP A 1 452 ? -7.656 50 9.289 1 86.44 452 TRP A CA 1
ATOM 3717 C C . TRP A 1 452 ? -7.645 51.469 9.672 1 86.44 452 TRP A C 1
ATOM 3719 O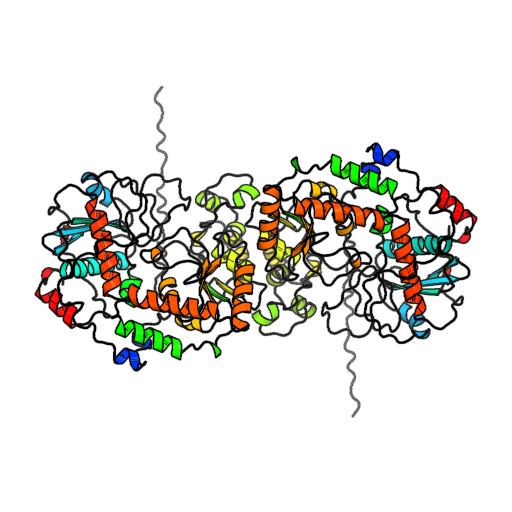 O . TRP A 1 452 ? -6.949 51.875 10.609 1 86.44 452 TRP A O 1
ATOM 3729 N N . LYS A 1 453 ? -8.422 52.219 8.914 1 86.38 453 LYS A N 1
ATOM 3730 C CA . LYS A 1 453 ? -8.516 53.625 9.234 1 86.38 453 LYS A CA 1
ATOM 3731 C C . LYS A 1 453 ? -9.047 53.844 10.648 1 86.38 453 LYS A C 1
ATOM 3733 O O . LYS A 1 453 ? -8.57 54.719 11.375 1 86.38 453 LYS A O 1
ATOM 3738 N N . THR A 1 454 ? -10.008 53.094 11 1 86 454 THR A N 1
ATOM 3739 C CA . THR A 1 454 ? -10.609 53.188 12.32 1 86 454 THR A CA 1
ATOM 3740 C C . THR A 1 454 ? -9.617 52.781 13.406 1 86 454 THR A C 1
ATOM 3742 O O . THR A 1 454 ? -9.492 53.438 14.43 1 86 454 THR A O 1
ATOM 3745 N N . ILE A 1 455 ? -8.875 51.75 13.195 1 89 455 ILE A N 1
ATOM 3746 C CA . ILE A 1 455 ? -7.906 51.281 14.164 1 89 455 ILE A CA 1
ATOM 3747 C C . ILE A 1 455 ? -6.766 52.281 14.305 1 89 455 ILE A C 1
ATOM 3749 O O . ILE A 1 455 ? -6.332 52.594 15.414 1 89 455 ILE A O 1
ATOM 3753 N N . LYS A 1 456 ? -6.367 52.812 13.227 1 91.12 456 LYS A N 1
ATOM 3754 C CA . LYS A 1 456 ? -5.297 53.812 13.227 1 91.12 456 LYS A CA 1
ATOM 3755 C C . LYS A 1 456 ? -5.707 55.062 14 1 91.12 456 LYS A C 1
ATOM 3757 O O . LYS A 1 456 ? -4.883 55.688 14.672 1 91.12 456 LYS A O 1
ATOM 3762 N N . LYS A 1 457 ? -6.891 55.375 13.891 1 90.44 457 LYS A N 1
ATOM 3763 C CA . LYS A 1 457 ? -7.398 56.562 14.578 1 90.44 457 LYS A CA 1
ATOM 3764 C C . LYS A 1 457 ? -7.434 56.344 16.094 1 90.44 457 LYS A C 1
ATOM 3766 O O . LYS A 1 457 ? -7.152 57.25 16.859 1 90.44 457 LYS A O 1
ATOM 3771 N N . THR A 1 458 ? -7.734 55.125 16.484 1 88.38 458 THR A N 1
ATOM 3772 C CA . THR A 1 458 ? -7.953 54.875 17.906 1 88.38 458 THR A CA 1
ATOM 3773 C C . THR A 1 458 ? -6.668 54.375 18.562 1 88.38 458 THR A C 1
ATOM 3775 O O . THR A 1 458 ? -6.5 54.5 19.781 1 88.38 458 THR A O 1
ATOM 3778 N N . ARG A 1 459 ? -5.809 53.812 17.719 1 90.81 459 ARG A N 1
ATOM 3779 C CA . ARG A 1 459 ? -4.543 53.281 18.234 1 90.81 459 ARG A CA 1
ATOM 3780 C C . ARG A 1 459 ? -3.381 53.719 17.344 1 90.81 459 ARG A C 1
ATOM 3782 O O . ARG A 1 459 ? -2.656 52.875 16.812 1 90.81 459 ARG A O 1
ATOM 3789 N N . PRO A 1 460 ? -3.123 54.969 17.25 1 93 460 PRO A N 1
ATOM 3790 C CA . PRO A 1 460 ? -2.105 55.438 16.312 1 93 460 PRO A CA 1
ATOM 3791 C C . PRO A 1 460 ? -0.701 54.969 16.672 1 93 460 PRO A C 1
ATOM 3793 O O . PRO A 1 460 ? 0.142 54.781 15.781 1 93 460 PRO A O 1
ATOM 3796 N N . GLU A 1 461 ? -0.44 54.688 17.859 1 93 461 GLU A N 1
ATOM 3797 C CA . GLU A 1 461 ? 0.887 54.281 18.328 1 93 461 GLU A CA 1
ATOM 3798 C C . GLU A 1 461 ? 1.304 52.969 17.719 1 93 461 GLU A C 1
ATOM 3800 O O . GLU A 1 461 ? 2.488 52.625 17.719 1 93 461 GLU A O 1
ATOM 3805 N N . GLN A 1 462 ? 0.404 52.219 17.234 1 94.56 462 GLN A N 1
ATOM 3806 C CA . GLN A 1 462 ? 0.69 50.875 16.766 1 94.56 462 GLN A CA 1
ATOM 3807 C C . GLN A 1 462 ? 0.985 50.875 15.266 1 94.56 462 GLN A C 1
ATOM 3809 O O . GLN A 1 462 ? 1.147 49.812 14.656 1 94.56 462 GLN A O 1
ATOM 3814 N N . PHE A 1 463 ? 1.036 52.062 14.688 1 92.75 463 PHE A N 1
ATOM 3815 C CA . PHE A 1 463 ? 1.283 52.219 13.25 1 92.75 463 PHE A CA 1
ATOM 3816 C C . PHE A 1 463 ? 2.359 53.25 12.984 1 92.75 463 PHE A C 1
ATOM 3818 O O . PHE A 1 463 ? 2.582 54.156 13.805 1 92.75 463 PHE A O 1
ATOM 3825 N N . MET B 1 1 ? 17.219 -1.897 -63.781 1 24.59 1 MET B N 1
ATOM 3826 C CA . MET B 1 1 ? 17.656 -1.235 -62.562 1 24.59 1 MET B CA 1
ATOM 3827 C C . MET B 1 1 ? 17.609 -2.197 -61.375 1 24.59 1 MET B C 1
ATOM 3829 O O . MET B 1 1 ? 16.531 -2.541 -60.906 1 24.59 1 MET B O 1
ATOM 3833 N N . ILE B 1 2 ? 18.547 -3.162 -61.188 1 24.56 2 ILE B N 1
ATOM 3834 C CA . ILE B 1 2 ? 18.812 -4.348 -60.375 1 24.56 2 ILE B CA 1
ATOM 3835 C C . ILE B 1 2 ? 19.109 -3.936 -58.938 1 24.56 2 ILE B C 1
ATOM 3837 O O . ILE B 1 2 ? 19.953 -3.082 -58.688 1 24.56 2 ILE B O 1
ATOM 3841 N N . TYR B 1 3 ? 18.078 -4.117 -58.031 1 23.05 3 TYR B N 1
ATOM 3842 C CA . TYR B 1 3 ? 18.016 -3.783 -56.594 1 23.05 3 TYR B CA 1
ATOM 3843 C C . TYR B 1 3 ? 19.188 -4.418 -55.844 1 23.05 3 TYR B C 1
ATOM 3845 O O . TYR B 1 3 ? 19.375 -5.637 -55.875 1 23.05 3 TYR B O 1
ATOM 3853 N N . ARG B 1 4 ? 20.328 -3.77 -55.688 1 24.88 4 ARG B N 1
ATOM 3854 C CA . ARG B 1 4 ? 21.641 -4.168 -55.156 1 24.88 4 ARG B CA 1
ATOM 3855 C C . ARG B 1 4 ? 21.516 -4.582 -53.688 1 24.88 4 ARG B C 1
ATOM 3857 O O . ARG B 1 4 ? 21.141 -3.773 -52.844 1 24.88 4 ARG B O 1
ATOM 3864 N N . PHE B 1 5 ? 21.156 -5.867 -53.375 1 25.39 5 PHE B N 1
ATOM 3865 C CA . PHE B 1 5 ? 20.969 -6.484 -52.062 1 25.39 5 PHE B CA 1
ATOM 3866 C C . PHE B 1 5 ? 22.266 -6.449 -51.25 1 25.39 5 PHE B C 1
ATOM 3868 O O . PHE B 1 5 ? 23.266 -7.051 -51.656 1 25.39 5 PHE B O 1
ATOM 3875 N N . LYS B 1 6 ? 22.656 -5.285 -50.844 1 27.09 6 LYS B N 1
ATOM 3876 C CA . LYS B 1 6 ? 23.938 -5.254 -50.125 1 27.09 6 LYS B CA 1
ATOM 3877 C C . LYS B 1 6 ? 23.969 -6.281 -49 1 27.09 6 LYS B C 1
ATOM 3879 O O . LYS B 1 6 ? 22.953 -6.5 -48.312 1 27.09 6 LYS B O 1
ATOM 3884 N N . THR B 1 7 ? 24.812 -7.254 -49 1 25.78 7 THR B N 1
ATOM 3885 C CA . THR B 1 7 ? 25.203 -8.328 -48.094 1 25.78 7 THR B CA 1
ATOM 3886 C C . THR B 1 7 ? 25.484 -7.797 -46.719 1 25.78 7 THR B C 1
ATOM 3888 O O . THR B 1 7 ? 26.438 -7.043 -46.5 1 25.78 7 THR B O 1
ATOM 3891 N N . VAL B 1 8 ? 24.5 -7.297 -46.062 1 25.58 8 VAL B N 1
ATOM 3892 C CA . VAL B 1 8 ? 24.688 -6.805 -44.688 1 25.58 8 VAL B CA 1
ATOM 3893 C C . VAL B 1 8 ? 25.344 -7.891 -43.844 1 25.58 8 VAL B C 1
ATOM 3895 O O . VAL B 1 8 ? 24.875 -9.031 -43.812 1 25.58 8 VAL B O 1
ATOM 3898 N N . LYS B 1 9 ? 26.672 -7.809 -43.688 1 24.8 9 LYS B N 1
ATOM 3899 C CA . LYS B 1 9 ? 27.516 -8.586 -42.781 1 24.8 9 LYS B CA 1
ATOM 3900 C C . LYS B 1 9 ? 26.859 -8.734 -41.406 1 24.8 9 LYS B C 1
ATOM 3902 O O . LYS B 1 9 ? 26.734 -7.758 -40.656 1 24.8 9 LYS B O 1
ATOM 3907 N N . ILE B 1 10 ? 25.828 -9.586 -41.219 1 24.14 10 ILE B N 1
ATOM 3908 C CA . ILE B 1 10 ? 25.203 -9.977 -39.938 1 24.14 10 ILE B CA 1
ATOM 3909 C C . ILE B 1 10 ? 26.25 -10.609 -39.031 1 24.14 10 ILE B C 1
ATOM 3911 O O . ILE B 1 10 ? 26.781 -11.68 -39.344 1 24.14 10 ILE B O 1
ATOM 3915 N N . THR B 1 11 ? 27.297 -9.836 -38.625 1 24.44 11 THR B N 1
ATOM 3916 C CA . THR B 1 11 ? 28.172 -10.391 -37.625 1 24.44 11 THR B CA 1
ATOM 3917 C C . THR B 1 11 ? 27.359 -11.047 -36.5 1 24.44 11 THR B C 1
ATOM 3919 O O . THR B 1 11 ? 26.531 -10.391 -35.844 1 24.44 11 THR B O 1
ATOM 3922 N N . PHE B 1 12 ? 27.156 -12.344 -36.562 1 23.89 12 PHE B N 1
ATOM 3923 C CA . PHE B 1 12 ? 26.641 -13.289 -35.594 1 23.89 12 PHE B CA 1
ATOM 3924 C C . PHE B 1 12 ? 27.359 -13.141 -34.25 1 23.89 12 PHE B C 1
ATOM 3926 O O . PHE B 1 12 ? 28.5 -13.602 -34.094 1 23.89 12 PHE B O 1
ATOM 3933 N N . THR B 1 13 ? 27.516 -11.938 -33.688 1 25.23 13 THR B N 1
ATOM 3934 C CA . THR B 1 13 ? 27.969 -11.961 -32.281 1 25.23 13 THR B CA 1
ATOM 3935 C C . THR B 1 13 ? 27.188 -13.008 -31.484 1 25.23 13 THR B C 1
ATOM 3937 O O . THR B 1 13 ? 25.953 -12.938 -31.406 1 25.23 13 THR B O 1
ATOM 3940 N N . ILE B 1 14 ? 27.703 -14.219 -31.406 1 23.98 14 ILE B N 1
ATOM 3941 C CA . ILE B 1 14 ? 27.375 -15.312 -30.5 1 23.98 14 ILE B CA 1
ATOM 3942 C C . ILE B 1 14 ? 27.141 -14.758 -29.094 1 23.98 14 ILE B C 1
ATOM 3944 O O . ILE B 1 14 ? 28.078 -14.305 -28.438 1 23.98 14 ILE B O 1
ATOM 3948 N N . ILE B 1 15 ? 26.141 -13.969 -28.922 1 25.55 15 ILE B N 1
ATOM 3949 C CA . ILE B 1 15 ? 25.656 -13.734 -27.562 1 25.55 15 ILE B CA 1
ATOM 3950 C C . ILE B 1 15 ? 25.594 -15.055 -26.812 1 25.55 15 ILE B C 1
ATOM 3952 O O . ILE B 1 15 ? 24.812 -15.945 -27.172 1 25.55 15 ILE B O 1
ATOM 3956 N N . ILE B 1 16 ? 26.797 -15.555 -26.391 1 23.67 16 ILE B N 1
ATOM 3957 C CA . ILE B 1 16 ? 26.859 -16.562 -25.344 1 23.67 16 ILE B CA 1
ATOM 3958 C C . ILE B 1 16 ? 25.766 -16.312 -24.312 1 23.67 16 ILE B C 1
ATOM 3960 O O . ILE B 1 16 ? 25.797 -15.305 -23.609 1 23.67 16 ILE B O 1
ATOM 3964 N N . VAL B 1 17 ? 24.594 -16.609 -24.703 1 24.95 17 VAL B N 1
ATOM 3965 C CA . VAL B 1 17 ? 23.562 -16.859 -23.719 1 24.95 17 VAL B CA 1
ATOM 3966 C C . VAL B 1 17 ? 24.141 -17.703 -22.578 1 24.95 17 VAL B C 1
ATOM 3968 O O . VAL B 1 17 ? 24.453 -18.891 -22.766 1 24.95 17 VAL B O 1
ATOM 3971 N N . LEU B 1 18 ? 25.234 -17.203 -21.922 1 25.5 18 LEU B N 1
ATOM 3972 C CA . LEU B 1 18 ? 25.453 -17.812 -20.609 1 25.5 18 LEU B CA 1
ATOM 3973 C C . LEU B 1 18 ? 24.125 -18.172 -19.953 1 25.5 18 LEU B C 1
ATOM 3975 O O . LEU B 1 18 ? 23.328 -17.297 -19.641 1 25.5 18 LEU B O 1
ATOM 3979 N N . SER B 1 19 ? 23.578 -19.266 -20.406 1 25.62 19 SER B N 1
ATOM 3980 C CA . SER B 1 19 ? 22.641 -20.062 -19.641 1 25.62 19 SER B CA 1
ATOM 3981 C C . SER B 1 19 ? 23 -20.094 -18.156 1 25.62 19 SER B C 1
ATOM 3983 O O . SER B 1 19 ? 23.984 -20.703 -17.766 1 25.62 19 SER B O 1
ATOM 3985 N N . VAL B 1 20 ? 23.094 -18.969 -17.547 1 27.19 20 VAL B N 1
ATOM 3986 C CA . VAL B 1 20 ? 23.031 -19.062 -16.094 1 27.19 20 VAL B CA 1
ATOM 3987 C C . VAL B 1 20 ? 22.078 -20.188 -15.703 1 27.19 20 VAL B C 1
ATOM 3989 O O . VAL B 1 20 ? 20.875 -20.094 -15.906 1 27.19 20 VAL B O 1
ATOM 3992 N N . ILE B 1 21 ? 22.547 -21.422 -15.875 1 26.16 21 ILE B N 1
ATOM 3993 C CA . ILE B 1 21 ? 22.078 -22.547 -15.07 1 26.16 21 ILE B CA 1
ATOM 3994 C C . ILE B 1 21 ? 21.938 -22.109 -13.617 1 26.16 21 ILE B C 1
ATOM 3996 O O . ILE B 1 21 ? 22.938 -21.875 -12.922 1 26.16 21 ILE B O 1
ATOM 4000 N N . VAL B 1 22 ? 21.188 -21.156 -13.336 1 28.34 22 VAL B N 1
ATOM 4001 C CA . VAL B 1 22 ? 20.703 -21.125 -11.961 1 28.34 22 VAL B CA 1
ATOM 4002 C C . VAL B 1 22 ? 20.547 -22.547 -11.43 1 28.34 22 VAL B C 1
ATOM 4004 O O . VAL B 1 22 ? 19.734 -23.328 -11.945 1 28.34 22 VAL B O 1
ATOM 4007 N N . THR B 1 23 ? 21.656 -23.156 -11.047 1 27.08 23 THR B N 1
ATOM 4008 C CA . THR B 1 23 ? 21.609 -24.359 -10.234 1 27.08 23 THR B CA 1
ATOM 4009 C C . THR B 1 23 ? 20.406 -24.328 -9.281 1 27.08 23 THR B C 1
ATOM 4011 O O . THR B 1 23 ? 20.219 -23.359 -8.562 1 27.08 23 THR B O 1
ATOM 4014 N N . ALA B 1 24 ? 19.359 -24.969 -9.609 1 30.62 24 ALA B N 1
ATOM 4015 C CA . ALA B 1 24 ? 18.219 -25.484 -8.836 1 30.62 24 ALA B CA 1
ATOM 4016 C C . ALA B 1 24 ? 18.656 -25.891 -7.434 1 30.62 24 ALA B C 1
ATOM 4018 O O . ALA B 1 24 ? 17.812 -26.281 -6.609 1 30.62 24 ALA B O 1
ATOM 4019 N N . SER B 1 25 ? 19.984 -26.078 -7.176 1 29.69 25 SER B N 1
ATOM 4020 C CA . SER B 1 25 ? 20.344 -26.594 -5.859 1 29.69 25 SER B CA 1
ATOM 4021 C C . SER B 1 25 ? 20 -25.578 -4.766 1 29.69 25 SER B C 1
ATOM 4023 O O . SER B 1 25 ? 19.797 -25.953 -3.609 1 29.69 25 SER B O 1
ATOM 4025 N N . LEU B 1 26 ? 20.375 -24.344 -4.914 1 30.69 26 LEU B N 1
ATOM 4026 C CA . LEU B 1 26 ? 20.312 -23.422 -3.783 1 30.69 26 LEU B CA 1
ATOM 4027 C C . LEU B 1 26 ? 18.875 -23.094 -3.424 1 30.69 26 LEU B C 1
ATOM 4029 O O . LEU B 1 26 ? 18.609 -22.516 -2.365 1 30.69 26 LEU B O 1
ATOM 4033 N N . LEU B 1 27 ? 18.125 -22.969 -4.406 1 31.48 27 LEU B N 1
ATOM 4034 C CA . LEU B 1 27 ? 16.781 -22.594 -4.004 1 31.48 27 LEU B CA 1
ATOM 4035 C C . LEU B 1 27 ? 16.031 -23.781 -3.416 1 31.48 27 LEU B C 1
ATOM 4037 O O . LEU B 1 27 ? 14.805 -23.75 -3.285 1 31.48 27 LEU B O 1
ATOM 4041 N N . SER B 1 28 ? 16.688 -24.969 -3.504 1 30.66 28 SER B N 1
ATOM 4042 C CA . SER B 1 28 ? 15.711 -25.969 -3.043 1 30.66 28 SER B CA 1
ATOM 4043 C C . SER B 1 28 ? 15.344 -25.734 -1.581 1 30.66 28 SER B C 1
ATOM 4045 O O . SER B 1 28 ? 16.203 -25.812 -0.699 1 30.66 28 SER B O 1
ATOM 4047 N N . PRO B 1 29 ? 14.492 -24.891 -1.336 1 35.91 29 PRO B N 1
ATOM 4048 C CA . PRO B 1 29 ? 14.039 -24.984 0.055 1 35.91 29 PRO B CA 1
ATOM 4049 C C . PRO B 1 29 ? 14.117 -26.406 0.617 1 35.91 29 PRO B C 1
ATOM 4051 O O . PRO B 1 29 ? 13.883 -27.375 -0.108 1 35.91 29 PRO B O 1
ATOM 4054 N N . ARG B 1 30 ? 15 -26.703 1.541 1 37.72 30 ARG B N 1
ATOM 4055 C CA . ARG B 1 30 ? 14.805 -27.969 2.236 1 37.72 30 ARG B CA 1
ATOM 4056 C C . ARG B 1 30 ? 13.328 -28.375 2.252 1 37.72 30 ARG B C 1
ATOM 4058 O O . ARG B 1 30 ? 12.508 -27.703 2.889 1 37.72 30 ARG B O 1
ATOM 4065 N N . LEU B 1 31 ? 12.875 -28.844 1.078 1 36.62 31 LEU B N 1
ATOM 4066 C CA . LEU B 1 31 ? 11.531 -29.391 0.913 1 36.62 31 LEU B CA 1
ATOM 4067 C C . LEU B 1 31 ? 11.086 -30.125 2.176 1 36.62 31 LEU B C 1
ATOM 4069 O O . LEU B 1 31 ? 11.883 -30.797 2.82 1 36.62 31 LEU B O 1
ATOM 4073 N N . VAL B 1 32 ? 10.258 -29.672 2.789 1 40.62 32 VAL B N 1
ATOM 4074 C CA . VAL B 1 32 ? 9.555 -30.453 3.807 1 40.62 32 VAL B CA 1
ATOM 4075 C C . VAL B 1 32 ? 9.328 -31.875 3.303 1 40.62 32 VAL B C 1
ATOM 4077 O O . VAL B 1 32 ? 8.547 -32.094 2.375 1 40.62 32 VAL B O 1
ATOM 4080 N N . THR B 1 33 ? 10.406 -32.656 3.098 1 43.41 33 THR B N 1
ATOM 4081 C CA . THR B 1 33 ? 10.266 -34 2.562 1 43.41 33 THR B CA 1
ATOM 4082 C C . THR B 1 33 ? 9.547 -34.906 3.557 1 43.41 33 THR B C 1
ATOM 4084 O O . THR B 1 33 ? 9.461 -34.594 4.746 1 43.41 33 THR B O 1
ATOM 4087 N N . ARG B 1 34 ? 8.898 -35.906 2.996 1 47.47 34 ARG B N 1
ATOM 4088 C CA . ARG B 1 34 ? 8.461 -37.094 3.709 1 47.47 34 ARG B CA 1
ATOM 4089 C C . ARG B 1 34 ? 9.469 -37.5 4.773 1 47.47 34 ARG B C 1
ATOM 4091 O O . ARG B 1 34 ? 9.094 -37.969 5.852 1 47.47 34 ARG B O 1
ATOM 4098 N N . ARG B 1 35 ? 10.625 -37.188 4.445 1 46.88 35 ARG B N 1
ATOM 4099 C CA . ARG B 1 35 ? 11.688 -37.719 5.301 1 46.88 35 ARG B CA 1
ATOM 4100 C C . ARG B 1 35 ? 11.719 -37 6.637 1 46.88 35 ARG B C 1
ATOM 4102 O O . ARG B 1 35 ? 11.969 -37.594 7.68 1 46.88 35 ARG B O 1
ATOM 4109 N N . GLN B 1 36 ? 11.414 -35.719 6.488 1 50.25 36 GLN B N 1
ATOM 4110 C CA . GLN B 1 36 ? 11.633 -35 7.738 1 50.25 36 GLN B CA 1
ATOM 4111 C C . GLN B 1 36 ? 10.57 -35.375 8.773 1 50.25 36 GLN B C 1
ATOM 4113 O O . GLN B 1 36 ? 10.789 -35.219 9.977 1 50.25 36 GLN B O 1
ATOM 4118 N N . HIS B 1 37 ? 9.398 -35.781 8.281 1 53.78 37 HIS B N 1
ATOM 4119 C CA . HIS B 1 37 ? 8.391 -36.062 9.297 1 53.78 37 HIS B CA 1
ATOM 4120 C C . HIS B 1 37 ? 8.172 -37.562 9.484 1 53.78 37 HIS B C 1
ATOM 4122 O O . HIS B 1 37 ? 7.125 -37.969 9.984 1 53.78 37 HIS B O 1
ATOM 4128 N N . LYS B 1 38 ? 9.031 -38.281 8.867 1 52.09 38 LYS B N 1
ATOM 4129 C CA . LYS B 1 38 ? 8.961 -39.719 9.109 1 52.09 38 LYS B CA 1
ATOM 4130 C C . LYS B 1 38 ? 8.977 -40 10.609 1 52.09 38 LYS B C 1
ATOM 4132 O O . LYS B 1 38 ? 8.461 -41.031 11.047 1 52.09 38 LYS B O 1
ATOM 4137 N N . ASP B 1 39 ? 9.539 -39 11.18 1 54.12 39 ASP B N 1
ATOM 4138 C CA . ASP B 1 39 ? 9.648 -39.281 12.609 1 54.12 39 ASP B CA 1
ATOM 4139 C C . ASP B 1 39 ? 8.328 -38.969 13.328 1 54.12 39 ASP B C 1
ATOM 4141 O O . ASP B 1 39 ? 8.211 -39.188 14.531 1 54.12 39 ASP B O 1
ATOM 4145 N N . CYS B 1 40 ? 7.473 -38.438 12.484 1 58.38 40 CYS B N 1
ATOM 4146 C CA . CYS B 1 40 ? 6.16 -38.281 13.094 1 58.38 40 CYS B CA 1
ATOM 4147 C C . CYS B 1 40 ? 5.414 -39.625 13.125 1 58.38 40 CYS B C 1
ATOM 4149 O O . CYS B 1 40 ? 5.324 -40.312 12.109 1 58.38 40 CYS B O 1
ATOM 4151 N N . LEU B 1 41 ? 5.18 -40.125 14.281 1 50.09 41 LEU B N 1
ATOM 4152 C CA . LEU B 1 41 ? 4.574 -41.406 14.555 1 50.09 41 LEU B CA 1
ATOM 4153 C C . LEU B 1 41 ? 3.398 -41.688 13.617 1 50.09 41 LEU B C 1
ATOM 4155 O O . LEU B 1 41 ? 3.252 -42.781 13.086 1 50.09 41 LEU B O 1
ATOM 4159 N N . SER B 1 42 ? 2.66 -40.719 13.406 1 55.16 42 SER B N 1
ATOM 4160 C CA . SER B 1 42 ? 1.445 -40.875 12.617 1 55.16 42 SER B CA 1
ATOM 4161 C C . SER B 1 42 ? 1.774 -41.188 11.164 1 55.16 42 SER B C 1
ATOM 4163 O O . SER B 1 42 ? 1.143 -42.062 10.547 1 55.16 42 SER B O 1
ATOM 4165 N N . PHE B 1 43 ? 2.812 -40.594 10.719 1 59.53 43 PHE B N 1
ATOM 4166 C CA . PHE B 1 43 ? 3.168 -40.812 9.32 1 59.53 43 PHE B CA 1
ATOM 4167 C C . PHE B 1 43 ? 3.701 -42.25 9.125 1 59.53 43 PHE B C 1
ATOM 4169 O O . PHE B 1 43 ? 3.385 -42.906 8.133 1 59.53 43 PHE B O 1
ATOM 4176 N N . ALA B 1 44 ? 4.445 -42.656 10.047 1 52.12 44 ALA B N 1
ATOM 4177 C CA . ALA B 1 44 ? 5.031 -44 9.992 1 52.12 44 ALA B CA 1
ATOM 4178 C C . ALA B 1 44 ? 3.951 -45.062 9.898 1 52.12 44 ALA B C 1
ATOM 4180 O O . ALA B 1 44 ? 4.148 -46.094 9.266 1 52.12 44 ALA B O 1
ATOM 4181 N N . GLN B 1 45 ? 2.844 -44.75 10.445 1 51.22 45 GLN B N 1
ATOM 4182 C CA . GLN B 1 45 ? 1.779 -45.75 10.523 1 51.22 45 GLN B CA 1
ATOM 4183 C C . GLN B 1 45 ? 0.899 -45.719 9.281 1 51.22 45 GLN B C 1
ATOM 4185 O O . GLN B 1 45 ? 0.137 -46.656 9.023 1 51.22 45 GLN B O 1
ATOM 4190 N N . ALA B 1 46 ? 1.038 -44.688 8.578 1 54.78 46 ALA B N 1
ATOM 4191 C CA . ALA B 1 46 ? 0.053 -44.438 7.531 1 54.78 46 ALA B CA 1
ATOM 4192 C C . ALA B 1 46 ? 0.514 -45 6.191 1 54.78 46 ALA B C 1
ATOM 4194 O O . ALA B 1 46 ? -0.074 -44.688 5.148 1 54.78 46 ALA B O 1
ATOM 4195 N N . GLU B 1 47 ? 1.44 -45.812 6.148 1 55.81 47 GLU B N 1
ATOM 4196 C CA . GLU B 1 47 ? 2.07 -46.219 4.895 1 55.81 47 GLU B CA 1
ATOM 4197 C C . GLU B 1 47 ? 1.115 -47.031 4.035 1 55.81 47 GLU B C 1
ATOM 4199 O O . GLU B 1 47 ? 1.47 -47.469 2.93 1 55.81 47 GLU B O 1
ATOM 4204 N N . TYR B 1 48 ? -0.113 -47.219 4.438 1 54.69 48 TYR B N 1
ATOM 4205 C CA . TYR B 1 48 ? -0.824 -48.219 3.641 1 54.69 48 TYR B CA 1
ATOM 4206 C C . TYR B 1 48 ? -1.729 -47.562 2.613 1 54.69 48 TYR B C 1
ATOM 4208 O O . TYR B 1 48 ? -2.584 -46.75 2.967 1 54.69 48 TYR B O 1
ATOM 4216 N N . PHE B 1 49 ? -1.336 -47.531 1.277 1 57.66 49 PHE B N 1
ATOM 4217 C CA . PHE B 1 49 ? -2.158 -47.031 0.17 1 57.66 49 PHE B CA 1
ATOM 4218 C C . PHE B 1 49 ? -3.404 -47.906 0.011 1 57.66 49 PHE B C 1
ATOM 4220 O O . PHE B 1 49 ? -4.332 -47.531 -0.712 1 57.66 49 PHE B O 1
ATOM 4227 N N . GLY B 1 50 ? -3.623 -48.719 0.931 1 53.31 50 GLY B N 1
ATOM 4228 C CA . GLY B 1 50 ? -4.715 -49.625 0.697 1 53.31 50 GLY B CA 1
ATOM 4229 C C . GLY B 1 50 ? -4.691 -50.25 -0.692 1 53.31 50 GLY B C 1
ATOM 4230 O O . GLY B 1 50 ? -3.645 -50.281 -1.342 1 53.31 50 GLY B O 1
ATOM 4231 N N . ASP B 1 51 ? -5.812 -50.812 -1.268 1 53.44 51 ASP B N 1
ATOM 4232 C CA . ASP B 1 51 ? -5.996 -51.5 -2.543 1 53.44 51 ASP B CA 1
ATOM 4233 C C . ASP B 1 51 ? -6.191 -50.5 -3.68 1 53.44 51 ASP B C 1
ATOM 4235 O O . ASP B 1 51 ? -6.328 -50.875 -4.84 1 53.44 51 ASP B O 1
ATOM 4239 N N . ASP B 1 52 ? -6.074 -49.281 -3.445 1 61.78 52 ASP B N 1
ATOM 4240 C CA . ASP B 1 52 ? -6.547 -48.281 -4.406 1 61.78 52 ASP B CA 1
ATOM 4241 C C . ASP B 1 52 ? -5.574 -48.156 -5.578 1 61.78 52 ASP B C 1
ATOM 4243 O O . ASP B 1 52 ? -5.965 -47.75 -6.676 1 61.78 52 ASP B O 1
ATOM 4247 N N . LEU B 1 53 ? -4.332 -48.656 -5.438 1 67.56 53 LEU B N 1
ATOM 4248 C CA . LEU B 1 53 ? -3.404 -48.469 -6.547 1 67.56 53 LEU B CA 1
ATOM 4249 C C . LEU B 1 53 ? -3.117 -49.812 -7.238 1 67.56 53 LEU B C 1
ATOM 4251 O O . LEU B 1 53 ? -2.166 -49.906 -8.016 1 67.56 53 LEU B O 1
ATOM 4255 N N . VAL B 1 54 ? -3.906 -50.781 -6.891 1 66.31 54 VAL B N 1
ATOM 4256 C CA . VAL B 1 54 ? -3.545 -52.062 -7.496 1 66.31 54 VAL B CA 1
ATOM 4257 C C . VAL B 1 54 ? -4.664 -52.531 -8.43 1 66.31 54 VAL B C 1
ATOM 4259 O O . VAL B 1 54 ? -4.449 -53.406 -9.281 1 66.31 54 VAL B O 1
ATOM 4262 N N . SER B 1 55 ? -5.762 -51.875 -8.398 1 74.81 55 SER B N 1
ATOM 4263 C CA . SER B 1 55 ? -6.848 -52.25 -9.297 1 74.81 55 SER B CA 1
ATOM 4264 C C . SER B 1 55 ? -7.047 -51.188 -10.391 1 74.81 55 SER B C 1
ATOM 4266 O O . SER B 1 55 ? -6.855 -50 -10.148 1 74.81 55 SER B O 1
ATOM 4268 N N . PRO B 1 56 ? -7.422 -51.75 -11.602 1 84.06 56 PRO B N 1
ATOM 4269 C CA . PRO B 1 56 ? -7.715 -50.812 -12.68 1 84.06 56 PRO B CA 1
ATOM 4270 C C . PRO B 1 56 ? -8.773 -49.781 -12.297 1 84.06 56 PRO B C 1
ATOM 4272 O O . PRO B 1 56 ? -9.734 -50.094 -11.594 1 84.06 56 PRO B O 1
ATOM 4275 N N . ARG B 1 57 ? -8.523 -48.562 -12.773 1 90.75 57 ARG B N 1
ATOM 4276 C CA . ARG B 1 57 ? -9.43 -47.438 -12.484 1 90.75 57 ARG B CA 1
ATOM 4277 C C . ARG B 1 57 ? -10 -46.875 -13.766 1 90.75 57 ARG B C 1
ATOM 4279 O O . ARG B 1 57 ? -9.461 -47.062 -14.852 1 90.75 57 ARG B O 1
ATOM 4286 N N . THR B 1 58 ? -11.148 -46.188 -13.57 1 91.94 58 THR B N 1
ATOM 4287 C CA . THR B 1 58 ? -11.75 -45.469 -14.68 1 91.94 58 THR B CA 1
ATOM 4288 C C . THR B 1 58 ? -11.406 -43.969 -14.594 1 91.94 58 THR B C 1
ATOM 4290 O O . THR B 1 58 ? -11.422 -43.406 -13.508 1 91.94 58 THR B O 1
ATOM 4293 N N . VAL B 1 59 ? -11.086 -43.438 -15.773 1 92.5 59 VAL B N 1
ATOM 4294 C CA . VAL B 1 59 ? -10.867 -42 -15.82 1 92.5 59 VAL B CA 1
ATOM 4295 C C . VAL B 1 59 ? -12.133 -41.25 -15.375 1 92.5 59 VAL B C 1
ATOM 4297 O O . VAL B 1 59 ? -13.227 -41.562 -15.844 1 92.5 59 VAL B O 1
ATOM 4300 N N . PRO B 1 60 ? -11.93 -40.312 -14.477 1 88.38 60 PRO B N 1
ATOM 4301 C CA . PRO B 1 60 ? -13.133 -39.594 -14.039 1 88.38 60 PRO B CA 1
ATOM 4302 C C . PRO B 1 60 ? -13.828 -38.875 -15.195 1 88.38 60 PRO B C 1
ATOM 4304 O O . PRO B 1 60 ? -13.172 -38.344 -16.094 1 88.38 60 PRO B O 1
ATOM 4307 N N . ALA B 1 61 ? -15.18 -38.844 -15.18 1 77.62 61 ALA B N 1
ATOM 4308 C CA . ALA B 1 61 ? -15.977 -38.219 -16.234 1 77.62 61 ALA B CA 1
ATOM 4309 C C . ALA B 1 61 ? -15.836 -36.688 -16.203 1 77.62 61 ALA B C 1
ATOM 4311 O O . ALA B 1 61 ? -15.883 -36.031 -17.25 1 77.62 61 ALA B O 1
ATOM 4312 N N . GLU B 1 62 ? -15.797 -36.156 -14.969 1 73.56 62 GLU B N 1
ATOM 4313 C CA . GLU B 1 62 ? -15.688 -34.719 -14.812 1 73.56 62 GLU B CA 1
ATOM 4314 C C . GLU B 1 62 ? -14.562 -34.344 -13.859 1 73.56 62 GLU B C 1
ATOM 4316 O O . GLU B 1 62 ? -14.344 -35.031 -12.859 1 73.56 62 GLU B O 1
ATOM 4321 N N . PHE B 1 63 ? -13.773 -33.5 -14.367 1 67.69 63 PHE B N 1
ATOM 4322 C CA . PHE B 1 63 ? -12.797 -32.875 -13.484 1 67.69 63 PHE B CA 1
ATOM 4323 C C . PHE B 1 63 ? -12.828 -31.375 -13.617 1 67.69 63 PHE B C 1
ATOM 4325 O O . PHE B 1 63 ? -12.758 -30.844 -14.727 1 67.69 63 PHE B O 1
ATOM 4332 N N . PRO B 1 64 ? -13.281 -30.672 -12.477 1 59.19 64 PRO B N 1
ATOM 4333 C CA . PRO B 1 64 ? -13.438 -29.219 -12.562 1 59.19 64 PRO B CA 1
ATOM 4334 C C . PRO B 1 64 ? -12.156 -28.516 -12.984 1 59.19 64 PRO B C 1
ATOM 4336 O O . PRO B 1 64 ? -11.414 -28.016 -12.133 1 59.19 64 PRO B O 1
ATOM 4339 N N . LEU B 1 65 ? -11.656 -28.922 -14.125 1 58 65 LEU B N 1
ATOM 4340 C CA . LEU B 1 65 ? -10.422 -28.25 -14.508 1 58 65 LEU B CA 1
ATOM 4341 C C . LEU B 1 65 ? -10.719 -26.859 -15.07 1 58 65 LEU B C 1
ATOM 4343 O O . LEU B 1 65 ? -11.82 -26.609 -15.562 1 58 65 LEU B O 1
ATOM 4347 N N . VAL B 1 66 ? -9.797 -25.938 -14.773 1 53.5 66 VAL B N 1
ATOM 4348 C CA . VAL B 1 66 ? -9.836 -24.594 -15.352 1 53.5 66 VAL B CA 1
ATOM 4349 C C . VAL B 1 66 ? -9.703 -24.672 -16.875 1 53.5 66 VAL B C 1
ATOM 4351 O O . VAL B 1 66 ? -8.734 -25.25 -17.375 1 53.5 66 VAL B O 1
ATOM 4354 N N . GLU B 1 67 ? -10.867 -24.906 -17.562 1 50.31 67 GLU B N 1
ATOM 4355 C CA . GLU B 1 67 ? -10.805 -25.094 -19 1 50.31 67 GLU B CA 1
ATOM 4356 C C . GLU B 1 67 ? -10.5 -23.781 -19.719 1 50.31 67 GLU B C 1
ATOM 4358 O O . GLU B 1 67 ? -10.953 -22.719 -19.297 1 50.31 67 GLU B O 1
ATOM 4363 N N . ASN B 1 68 ? -9.344 -23.797 -20.344 1 53.62 68 ASN B N 1
ATOM 4364 C CA . ASN B 1 68 ? -9.195 -22.719 -21.328 1 53.62 68 ASN B CA 1
ATOM 4365 C C . ASN B 1 68 ? -10.125 -22.922 -22.516 1 53.62 68 ASN B C 1
ATOM 4367 O O . ASN B 1 68 ? -10.477 -24.062 -22.859 1 53.62 68 ASN B O 1
ATOM 4371 N N . SER B 1 69 ? -10.867 -21.891 -22.859 1 49.81 69 SER B N 1
ATOM 4372 C CA . SER B 1 69 ? -11.742 -21.922 -24.031 1 49.81 69 SER B CA 1
ATOM 4373 C C . SER B 1 69 ? -10.977 -22.344 -25.281 1 49.81 69 SER B C 1
ATOM 4375 O O . SER B 1 69 ? -10.219 -21.562 -25.844 1 49.81 69 SER B O 1
ATOM 4377 N N . TRP B 1 70 ? -10.406 -23.422 -25.359 1 52.12 70 TRP B N 1
ATOM 4378 C CA . TRP B 1 70 ? -9.844 -23.891 -26.625 1 52.12 70 TRP B CA 1
ATOM 4379 C C . TRP B 1 70 ? -10.922 -23.938 -27.703 1 52.12 70 TRP B C 1
ATOM 4381 O O . TRP B 1 70 ? -12.086 -24.234 -27.422 1 52.12 70 TRP B O 1
ATOM 4391 N N . PRO B 1 71 ? -10.43 -23.234 -28.859 1 52.88 71 PRO B N 1
ATOM 4392 C CA . PRO B 1 71 ? -11.43 -23.375 -29.922 1 52.88 71 PRO B CA 1
ATOM 4393 C C . PRO B 1 71 ? -11.844 -24.828 -30.156 1 52.88 71 PRO B C 1
ATOM 4395 O O . PRO B 1 71 ? -11.008 -25.734 -30.094 1 52.88 71 PRO B O 1
ATOM 4398 N N . ARG B 1 72 ? -13.039 -25.062 -30.031 1 56.59 72 ARG B N 1
ATOM 4399 C CA . ARG B 1 72 ? -13.789 -26.312 -30.109 1 56.59 72 ARG B CA 1
ATOM 4400 C C . ARG B 1 72 ? -13.68 -26.938 -31.5 1 56.59 72 ARG B C 1
ATOM 4402 O O . ARG B 1 72 ? -14.562 -27.688 -31.922 1 56.59 72 ARG B O 1
ATOM 4409 N N . THR B 1 73 ? -12.508 -26.609 -32.219 1 62.44 73 THR B N 1
ATOM 4410 C CA . THR B 1 73 ? -12.383 -27.375 -33.438 1 62.44 73 THR B CA 1
ATOM 4411 C C . THR B 1 73 ? -11.414 -28.547 -33.25 1 62.44 73 THR B C 1
ATOM 4413 O O . THR B 1 73 ? -10.398 -28.406 -32.562 1 62.44 73 THR B O 1
ATOM 4416 N N . PRO B 1 74 ? -11.758 -29.688 -33.906 1 70.62 74 PRO B N 1
ATOM 4417 C CA . PRO B 1 74 ? -10.875 -30.844 -33.812 1 70.62 74 PRO B CA 1
ATOM 4418 C C . PRO B 1 74 ? -9.469 -30.562 -34.312 1 70.62 74 PRO B C 1
ATOM 4420 O O . PRO B 1 74 ? -9.312 -29.859 -35.312 1 70.62 74 PRO B O 1
ATOM 4423 N N . ALA B 1 75 ? -8.492 -31.062 -33.562 1 75.94 75 ALA B N 1
ATOM 4424 C CA . ALA B 1 75 ? -7.094 -30.875 -33.938 1 75.94 75 ALA B CA 1
ATOM 4425 C C . ALA B 1 75 ? -6.742 -31.703 -35.156 1 75.94 75 ALA B C 1
ATOM 4427 O O . ALA B 1 75 ? -7.312 -32.781 -35.375 1 75.94 75 ALA B O 1
ATOM 4428 N N . ASN B 1 76 ? -5.953 -31.078 -35.969 1 76.31 76 ASN B N 1
ATOM 4429 C CA . ASN B 1 76 ? -5.391 -31.797 -37.125 1 76.31 76 ASN B CA 1
ATOM 4430 C C . ASN B 1 76 ? -4.062 -32.469 -36.781 1 76.31 76 ASN B C 1
ATOM 4432 O O . ASN B 1 76 ? -3.24 -31.875 -36.062 1 76.31 76 ASN B O 1
ATOM 4436 N N . GLN B 1 77 ? -3.91 -33.719 -37.281 1 82.88 77 GLN B N 1
ATOM 4437 C CA . GLN B 1 77 ? -2.721 -34.531 -37 1 82.88 77 GLN B CA 1
ATOM 4438 C C . GLN B 1 77 ? -1.451 -33.781 -37.406 1 82.88 77 GLN B C 1
ATOM 4440 O O . GLN B 1 77 ? -0.402 -33.938 -36.781 1 82.88 77 GLN B O 1
ATOM 4445 N N . SER B 1 78 ? -1.582 -33.031 -38.406 1 78.94 78 SER B N 1
ATOM 4446 C CA . SER B 1 78 ? -0.413 -32.312 -38.906 1 78.94 78 SER B CA 1
ATOM 4447 C C . SER B 1 78 ? 0.142 -31.375 -37.812 1 78.94 78 SER B C 1
ATOM 4449 O O . SER B 1 78 ? 1.352 -31.156 -37.75 1 78.94 78 SER B O 1
ATOM 4451 N N . TYR B 1 79 ? -0.733 -30.953 -36.969 1 76.81 79 TYR B N 1
ATOM 4452 C CA . TYR B 1 79 ? -0.312 -30.047 -35.906 1 76.81 79 TYR B CA 1
ATOM 4453 C C . TYR B 1 79 ? 0.496 -30.766 -34.844 1 76.81 79 TYR B C 1
ATOM 4455 O O . TYR B 1 79 ? 1.406 -30.203 -34.25 1 76.81 79 TYR B O 1
ATOM 4463 N N . PHE B 1 80 ? 0.155 -31.969 -34.562 1 82.31 80 PHE B N 1
ATOM 4464 C CA . PHE B 1 80 ? 0.94 -32.781 -33.656 1 82.31 80 PHE B CA 1
ATOM 4465 C C . PHE B 1 80 ? 2.379 -32.906 -34.156 1 82.31 80 PHE B C 1
ATOM 4467 O O . PHE B 1 80 ? 3.32 -32.719 -33.375 1 82.31 80 PHE B O 1
ATOM 4474 N N . TYR B 1 81 ? 2.516 -33.062 -35.469 1 76.44 81 TYR B N 1
ATOM 4475 C CA . TYR B 1 81 ? 3.848 -33.281 -36 1 76.44 81 TYR B CA 1
ATOM 4476 C C . TYR B 1 81 ? 4.617 -31.969 -36.125 1 76.44 81 TYR B C 1
ATOM 4478 O O . TYR B 1 81 ? 5.848 -31.953 -36.031 1 76.44 81 TYR B O 1
ATOM 4486 N N . GLU B 1 82 ? 3.91 -30.906 -36.188 1 72.19 82 GLU B N 1
ATOM 4487 C CA . GLU B 1 82 ? 4.547 -29.594 -36.312 1 72.19 82 GLU B CA 1
ATOM 4488 C C . GLU B 1 82 ? 4.98 -29.062 -34.938 1 72.19 82 GLU B C 1
ATOM 4490 O O . GLU B 1 82 ? 5.812 -28.156 -34.875 1 72.19 82 GLU B O 1
ATOM 4495 N N . SER B 1 83 ? 4.43 -29.672 -33.938 1 70.19 83 SER B N 1
ATOM 4496 C CA . SER B 1 83 ? 4.715 -29.172 -32.594 1 70.19 83 SER B CA 1
ATOM 4497 C C . SER B 1 83 ? 6.152 -29.484 -32.188 1 70.19 83 SER B C 1
ATOM 4499 O O . SER B 1 83 ? 6.672 -28.891 -31.234 1 70.19 83 SER B O 1
ATOM 4501 N N . TRP B 1 84 ? 6.852 -30.297 -32.969 1 63.81 84 TRP B N 1
ATOM 4502 C CA . TRP B 1 84 ? 8.219 -30.688 -32.625 1 63.81 84 TRP B CA 1
ATOM 4503 C C . TRP B 1 84 ? 9.156 -29.484 -32.688 1 63.81 84 TRP B C 1
ATOM 4505 O O . TRP B 1 84 ? 10.18 -29.453 -32 1 63.81 84 TRP B O 1
ATOM 4515 N N . ASN B 1 85 ? 8.812 -28.438 -33.281 1 61.16 85 ASN B N 1
ATOM 4516 C CA . ASN B 1 85 ? 9.719 -27.312 -33.5 1 61.16 85 ASN B CA 1
ATOM 4517 C C . ASN B 1 85 ? 9.492 -26.203 -32.5 1 61.16 85 ASN B C 1
ATOM 4519 O O . ASN B 1 85 ? 10.156 -25.156 -32.531 1 61.16 85 ASN B O 1
ATOM 4523 N N . ARG B 1 86 ? 8.789 -26.609 -31.531 1 66.62 86 ARG B N 1
ATOM 4524 C CA . ARG B 1 86 ? 8.523 -25.547 -30.562 1 66.62 86 ARG B CA 1
ATOM 4525 C C . ARG B 1 86 ? 9.367 -25.734 -29.297 1 66.62 86 ARG B C 1
ATOM 4527 O O . ARG B 1 86 ? 9.555 -26.859 -28.844 1 66.62 86 ARG B O 1
ATOM 4534 N N . PRO B 1 87 ? 9.734 -24.547 -28.844 1 69.19 87 PRO B N 1
ATOM 4535 C CA . PRO B 1 87 ? 10.523 -24.672 -27.609 1 69.19 87 PRO B CA 1
ATOM 4536 C C . PRO B 1 87 ? 9.711 -25.219 -26.438 1 69.19 87 PRO B C 1
ATOM 4538 O O . PRO B 1 87 ? 8.516 -24.922 -26.328 1 69.19 87 PRO B O 1
ATOM 4541 N N . PHE B 1 88 ? 10.219 -26.109 -25.719 1 76.06 88 PHE B N 1
ATOM 4542 C CA . PHE B 1 88 ? 9.734 -26.641 -24.453 1 76.06 88 PHE B CA 1
ATOM 4543 C C . PHE B 1 88 ? 8.562 -27.578 -24.672 1 76.06 88 PHE B C 1
ATOM 4545 O O . PHE B 1 88 ? 7.738 -27.781 -23.766 1 76.06 88 PHE B O 1
ATOM 4552 N N . THR B 1 89 ? 8.453 -28.031 -25.922 1 80.69 89 THR B N 1
ATOM 4553 C CA . THR B 1 89 ? 7.379 -28.984 -26.203 1 80.69 89 THR B CA 1
ATOM 4554 C C . THR B 1 89 ? 7.941 -30.391 -26.406 1 80.69 89 THR B C 1
ATOM 4556 O O . THR B 1 89 ? 8.984 -30.562 -27.031 1 80.69 89 THR B O 1
ATOM 4559 N N . THR B 1 90 ? 7.281 -31.312 -25.812 1 86.12 90 THR B N 1
ATOM 4560 C CA . THR B 1 90 ? 7.629 -32.719 -25.984 1 86.12 90 THR B CA 1
ATOM 4561 C C . THR B 1 90 ? 6.402 -33.531 -26.375 1 86.12 90 THR B C 1
ATOM 4563 O O . THR B 1 90 ? 5.34 -33.406 -25.766 1 86.12 90 THR B O 1
ATOM 4566 N N . ARG B 1 91 ? 6.609 -34.375 -27.391 1 91.06 91 ARG B N 1
ATOM 4567 C CA . ARG B 1 91 ? 5.523 -35.25 -27.859 1 91.06 91 ARG B CA 1
ATOM 4568 C C . ARG B 1 91 ? 5.598 -36.625 -27.203 1 91.06 91 ARG B C 1
ATOM 4570 O O . ARG B 1 91 ? 6.68 -37.188 -27.078 1 91.06 91 ARG B O 1
ATOM 4577 N N . PHE B 1 92 ? 4.453 -37.062 -26.766 1 93.38 92 PHE B N 1
ATOM 4578 C CA . PHE B 1 92 ? 4.293 -38.375 -26.188 1 93.38 92 PHE B CA 1
ATOM 4579 C C . PHE B 1 92 ? 3.223 -39.156 -26.953 1 93.38 92 PHE B C 1
ATOM 4581 O O . PHE B 1 92 ? 2.32 -38.594 -27.547 1 93.38 92 PHE B O 1
ATOM 4588 N N . LYS B 1 93 ? 3.418 -40.531 -26.969 1 95.62 93 LYS B N 1
ATOM 4589 C CA . LYS B 1 93 ? 2.395 -41.438 -27.453 1 95.62 93 LYS B CA 1
ATOM 4590 C C . LYS B 1 93 ? 2.092 -42.531 -26.438 1 95.62 93 LYS B C 1
ATOM 4592 O O . LYS B 1 93 ? 2.977 -42.969 -25.688 1 95.62 93 LYS B O 1
ATOM 4597 N N . VAL B 1 94 ? 0.915 -42.875 -26.375 1 97.25 94 VAL B N 1
ATOM 4598 C CA . VAL B 1 94 ? 0.515 -44.125 -25.734 1 97.25 94 VAL B CA 1
ATOM 4599 C C . VAL B 1 94 ? -0.034 -45.094 -26.781 1 97.25 94 VAL B C 1
ATOM 4601 O O . VAL B 1 94 ? -0.998 -44.75 -27.484 1 97.25 94 VAL B O 1
ATOM 4604 N N . LEU B 1 95 ? 0.572 -46.219 -26.938 1 96.88 95 LEU B N 1
ATOM 4605 C CA . LEU B 1 95 ? 0.133 -47.25 -27.844 1 96.88 95 LEU B CA 1
ATOM 4606 C C . LEU B 1 95 ? 0.061 -48.594 -27.125 1 96.88 95 LEU B C 1
ATOM 4608 O O . LEU B 1 95 ? 1.069 -49.094 -26.625 1 96.88 95 LEU B O 1
ATOM 4612 N N . ASN B 1 96 ? -1.129 -49.188 -27.125 1 94.31 96 ASN B N 1
ATOM 4613 C CA . ASN B 1 96 ? -1.355 -50.469 -26.438 1 94.31 96 ASN B CA 1
ATOM 4614 C C . ASN B 1 96 ? -0.826 -50.438 -25.016 1 94.31 96 ASN B C 1
ATOM 4616 O O . ASN B 1 96 ? -0.134 -51.344 -24.578 1 94.31 96 ASN B O 1
ATOM 4620 N N . GLY B 1 97 ? -0.927 -49.25 -24.375 1 93.81 97 GLY B N 1
ATOM 4621 C CA . GLY B 1 97 ? -0.568 -49.094 -22.969 1 93.81 97 GLY B CA 1
ATOM 4622 C C . GLY B 1 97 ? 0.882 -48.688 -22.766 1 93.81 97 GLY B C 1
ATOM 4623 O O . GLY B 1 97 ? 1.276 -48.312 -21.672 1 93.81 97 GLY B O 1
ATOM 4624 N N . THR B 1 98 ? 1.683 -48.781 -23.797 1 96.19 98 THR B N 1
ATOM 4625 C CA . THR B 1 98 ? 3.09 -48.406 -23.703 1 96.19 98 THR B CA 1
ATOM 4626 C C . THR B 1 98 ? 3.283 -46.938 -24.031 1 96.19 98 THR B C 1
ATOM 4628 O O . THR B 1 98 ? 2.707 -46.438 -25 1 96.19 98 THR B O 1
ATOM 4631 N N . VAL B 1 99 ? 4.109 -46.281 -23.156 1 97.06 99 VAL B N 1
ATOM 4632 C CA . VAL B 1 99 ? 4.371 -44.875 -23.328 1 97.06 99 VAL B CA 1
ATOM 4633 C C . VAL B 1 99 ? 5.625 -44.656 -24.188 1 97.06 99 VAL B C 1
ATOM 4635 O O . VAL B 1 99 ? 6.656 -45.281 -23.938 1 97.06 99 VAL B O 1
ATOM 4638 N N . TYR B 1 100 ? 5.516 -43.812 -25.203 1 95.5 100 TYR B N 1
ATOM 4639 C CA . TYR B 1 100 ? 6.621 -43.469 -26.078 1 95.5 100 TYR B CA 1
ATOM 4640 C C . TYR B 1 100 ? 6.898 -41.969 -26.016 1 95.5 100 TYR B C 1
ATOM 4642 O O . TYR B 1 100 ? 5.992 -41.156 -25.734 1 95.5 100 TYR B O 1
ATOM 4650 N N . ILE B 1 101 ? 8.133 -41.562 -26.172 1 93.19 101 ILE B N 1
ATOM 4651 C CA . ILE B 1 101 ? 8.555 -40.156 -26.172 1 93.19 101 ILE B CA 1
ATOM 4652 C C . ILE B 1 101 ? 9.289 -39.844 -27.469 1 93.19 101 ILE B C 1
ATOM 4654 O O . ILE B 1 101 ? 9.977 -40.688 -28.031 1 93.19 101 ILE B O 1
ATOM 4658 N N . ASP B 1 102 ? 9.023 -38.656 -28.016 1 89.69 102 ASP B N 1
ATOM 4659 C CA . ASP B 1 102 ? 9.766 -38.188 -29.188 1 89.69 102 ASP B CA 1
ATOM 4660 C C . ASP B 1 102 ? 11.258 -38.062 -28.875 1 89.69 102 ASP B C 1
ATOM 4662 O O . ASP B 1 102 ? 11.633 -37.25 -28 1 89.69 102 ASP B O 1
ATOM 4666 N N . ALA B 1 103 ? 12.078 -38.844 -29.625 1 76.81 103 ALA B N 1
ATOM 4667 C CA . ALA B 1 103 ? 13.516 -38.906 -29.375 1 76.81 103 ALA B CA 1
ATOM 4668 C C . ALA B 1 103 ? 14.172 -37.531 -29.547 1 76.81 103 ALA B C 1
ATOM 4670 O O . ALA B 1 103 ? 15.258 -37.312 -29.016 1 76.81 103 ALA B O 1
ATOM 4671 N N . LYS B 1 104 ? 13.609 -36.781 -30.438 1 68.69 104 LYS B N 1
ATOM 4672 C CA . LYS B 1 104 ? 14.141 -35.438 -30.641 1 68.69 104 LYS B CA 1
ATOM 4673 C C . LYS B 1 104 ? 13.766 -34.5 -29.5 1 68.69 104 LYS B C 1
ATOM 4675 O O . LYS B 1 104 ? 14.117 -33.312 -29.5 1 68.69 104 LYS B O 1
ATOM 4680 N N . ALA B 1 105 ? 12.898 -35.062 -28.734 1 58.97 105 ALA B N 1
ATOM 4681 C CA . ALA B 1 105 ? 12.461 -34.281 -27.578 1 58.97 105 ALA B CA 1
ATOM 4682 C C . ALA B 1 105 ? 13.648 -33.875 -26.719 1 58.97 105 ALA B C 1
ATOM 4684 O O . ALA B 1 105 ? 14.25 -34.719 -26.031 1 58.97 105 ALA B O 1
ATOM 4685 N N . GLY B 1 106 ? 14.789 -33.656 -27.547 1 50.41 106 GLY B N 1
ATOM 4686 C CA . GLY B 1 106 ? 16.016 -33.375 -26.844 1 50.41 106 GLY B CA 1
ATOM 4687 C C . GLY B 1 106 ? 15.805 -32.562 -25.578 1 50.41 106 GLY B C 1
ATOM 4688 O O . GLY B 1 106 ? 14.664 -32.312 -25.188 1 50.41 106 GLY B O 1
ATOM 4689 N N . THR B 1 107 ? 17.031 -31.672 -25.438 1 48.16 107 THR B N 1
ATOM 4690 C CA . THR B 1 107 ? 17.891 -30.969 -24.484 1 48.16 107 THR B CA 1
ATOM 4691 C C . THR B 1 107 ? 17.141 -29.812 -23.812 1 48.16 107 THR B C 1
ATOM 4693 O O . THR B 1 107 ? 17.75 -28.938 -23.203 1 48.16 107 THR B O 1
ATOM 4696 N N . TYR B 1 108 ? 15.977 -29.703 -24.188 1 47.47 108 TYR B N 1
ATOM 4697 C CA . TYR B 1 108 ? 15.625 -28.391 -23.672 1 47.47 108 TYR B CA 1
ATOM 4698 C C . TYR B 1 108 ? 15.586 -28.391 -22.156 1 47.47 108 TYR B C 1
ATOM 4700 O O . TYR B 1 108 ? 15.781 -29.438 -21.516 1 47.47 108 TYR B O 1
ATOM 4708 N N . PHE B 1 109 ? 15.016 -27.281 -21.75 1 53.28 109 PHE B N 1
ATOM 4709 C CA . PHE B 1 109 ? 14.953 -26.797 -20.375 1 53.28 109 PHE B CA 1
ATOM 4710 C C . PHE B 1 109 ? 14.016 -27.672 -19.531 1 53.28 109 PHE B C 1
ATOM 4712 O O . PHE B 1 109 ? 12.883 -27.938 -19.938 1 53.28 109 PHE B O 1
ATOM 4719 N N . GLY B 1 110 ? 14.523 -28.484 -18.625 1 62.91 110 GLY B N 1
ATOM 4720 C CA . GLY B 1 110 ? 13.82 -29.031 -17.469 1 62.91 110 GLY B CA 1
ATOM 4721 C C . GLY B 1 110 ? 13.547 -30.516 -17.578 1 62.91 110 GLY B C 1
ATOM 4722 O O . GLY B 1 110 ? 12.391 -30.938 -17.578 1 62.91 110 GLY B O 1
ATOM 4723 N N . PRO B 1 111 ? 14.531 -31.297 -17.844 1 75.75 111 PRO B N 1
ATOM 4724 C CA . PRO B 1 111 ? 14.352 -32.75 -17.938 1 75.75 111 PRO B CA 1
ATOM 4725 C C . PRO B 1 111 ? 13.477 -33.312 -16.812 1 75.75 111 PRO B C 1
ATOM 4727 O O . PRO B 1 111 ? 12.758 -34.281 -17.031 1 75.75 111 PRO B O 1
ATOM 4730 N N . GLU B 1 112 ? 13.492 -32.594 -15.797 1 81.88 112 GLU B N 1
ATOM 4731 C CA . GLU B 1 112 ? 12.688 -33.062 -14.672 1 81.88 112 GLU B CA 1
ATOM 4732 C C . GLU B 1 112 ? 11.195 -32.969 -14.984 1 81.88 112 GLU B C 1
ATOM 4734 O O . GLU B 1 112 ? 10.422 -33.875 -14.609 1 81.88 112 GLU B O 1
ATOM 4739 N N . TYR B 1 113 ? 10.82 -31.984 -15.773 1 85.75 113 TYR B N 1
ATOM 4740 C CA . TYR B 1 113 ? 9.414 -31.812 -16.156 1 85.75 113 TYR B CA 1
ATOM 4741 C C . TYR B 1 113 ? 8.969 -32.938 -17.062 1 85.75 113 TYR B C 1
ATOM 4743 O O . TYR B 1 113 ? 7.93 -33.562 -16.828 1 85.75 113 TYR B O 1
ATOM 4751 N N . VAL B 1 114 ? 9.789 -33.188 -17.984 1 87.25 114 VAL B N 1
ATOM 4752 C CA . VAL B 1 114 ? 9.453 -34.156 -19.016 1 87.25 114 VAL B CA 1
ATOM 4753 C C . VAL B 1 114 ? 9.469 -35.562 -18.422 1 87.25 114 VAL B C 1
ATOM 4755 O O . VAL B 1 114 ? 8.555 -36.344 -18.656 1 87.25 114 VAL B O 1
ATOM 4758 N N . ASN B 1 115 ? 10.461 -35.844 -17.609 1 89 115 ASN B N 1
ATOM 4759 C CA . ASN B 1 115 ? 10.586 -37.156 -16.984 1 89 115 ASN B CA 1
ATOM 4760 C C . ASN B 1 115 ? 9.43 -37.438 -16.047 1 89 115 ASN B C 1
ATOM 4762 O O . ASN B 1 115 ? 8.906 -38.562 -16.016 1 89 115 ASN B O 1
ATOM 4766 N N . THR B 1 116 ? 9.094 -36.5 -15.344 1 90.94 116 THR B N 1
ATOM 4767 C CA . THR B 1 116 ? 8.008 -36.688 -14.391 1 90.94 116 THR B CA 1
ATOM 4768 C C . THR B 1 116 ? 6.672 -36.812 -15.117 1 90.94 116 THR B C 1
ATOM 4770 O O . THR B 1 116 ? 5.824 -37.625 -14.719 1 90.94 116 THR B O 1
ATOM 4773 N N . PHE B 1 117 ? 6.512 -36.031 -16.109 1 91.62 117 PHE B N 1
ATOM 4774 C CA . PHE B 1 117 ? 5.316 -36.188 -16.938 1 91.62 117 PHE B CA 1
ATOM 4775 C C . PHE B 1 117 ? 5.242 -37.625 -17.484 1 91.62 117 PHE B C 1
ATOM 4777 O O . PHE B 1 117 ? 4.195 -38.25 -17.406 1 91.62 117 PHE B O 1
ATOM 4784 N N . GLY B 1 118 ? 6.344 -38.062 -18.031 1 93.19 118 GLY B N 1
ATOM 4785 C CA . GLY B 1 118 ? 6.41 -39.438 -18.547 1 93.19 118 GLY B CA 1
ATOM 4786 C C . GLY B 1 118 ? 6.105 -40.469 -17.5 1 93.19 118 GLY B C 1
ATOM 4787 O O . GLY B 1 118 ? 5.391 -41.438 -17.766 1 93.19 118 GLY B O 1
ATOM 4788 N N . GLU B 1 119 ? 6.645 -40.281 -16.344 1 93.88 119 GLU B N 1
ATOM 4789 C CA . GLU B 1 119 ? 6.387 -41.219 -15.258 1 93.88 119 GLU B CA 1
ATOM 4790 C C . GLU B 1 119 ? 4.902 -41.281 -14.906 1 93.88 119 GLU B C 1
ATOM 4792 O O . GLU B 1 119 ? 4.328 -42.344 -14.766 1 93.88 119 GLU B O 1
ATOM 4797 N N . MET B 1 120 ? 4.332 -40.156 -14.797 1 94.25 120 MET B N 1
ATOM 4798 C CA . MET B 1 120 ? 2.904 -40.094 -14.5 1 94.25 120 MET B CA 1
ATOM 4799 C C . MET B 1 120 ? 2.096 -40.781 -15.602 1 94.25 120 MET B C 1
ATOM 4801 O O . MET B 1 120 ? 1.121 -41.469 -15.32 1 94.25 120 MET B O 1
ATOM 4805 N N . LEU B 1 121 ? 2.537 -40.562 -16.797 1 96.25 121 LEU B N 1
ATOM 4806 C CA . LEU B 1 121 ? 1.838 -41.156 -17.938 1 96.25 121 LEU B CA 1
ATOM 4807 C C . LEU B 1 121 ? 1.941 -42.656 -17.906 1 96.25 121 LEU B C 1
ATOM 4809 O O . LEU B 1 121 ? 0.972 -43.375 -18.219 1 96.25 121 LEU B O 1
ATOM 4813 N N . VAL B 1 122 ? 3.078 -43.188 -17.531 1 95.56 122 VAL B N 1
ATOM 4814 C CA . VAL B 1 122 ? 3.268 -44.625 -17.406 1 95.56 122 VAL B CA 1
ATOM 4815 C C . VAL B 1 122 ? 2.338 -45.188 -16.328 1 95.56 122 VAL B C 1
ATOM 4817 O O . VAL B 1 122 ? 1.618 -46.156 -16.562 1 95.56 122 VAL B O 1
ATOM 4820 N N . VAL B 1 123 ? 2.326 -44.531 -15.211 1 92.69 123 VAL B N 1
ATOM 4821 C CA . VAL B 1 123 ? 1.507 -44.969 -14.094 1 92.69 123 VAL B CA 1
ATOM 4822 C C . VAL B 1 123 ? 0.028 -44.875 -14.453 1 92.69 123 VAL B C 1
ATOM 4824 O O . VAL B 1 123 ? -0.748 -45.812 -14.211 1 92.69 123 VAL B O 1
ATOM 4827 N N . ALA B 1 124 ? -0.329 -43.781 -15.062 1 94.38 124 ALA B N 1
ATOM 4828 C CA . ALA B 1 124 ? -1.723 -43.562 -15.445 1 94.38 124 ALA B CA 1
ATOM 4829 C C . ALA B 1 124 ? -2.156 -44.562 -16.516 1 94.38 124 ALA B C 1
ATOM 4831 O O . ALA B 1 124 ? -3.271 -45.094 -16.469 1 94.38 124 ALA B O 1
ATOM 4832 N N . SER B 1 125 ? -1.276 -44.75 -17.484 1 95.12 125 SER B N 1
ATOM 4833 C CA . SER B 1 125 ? -1.605 -45.719 -18.547 1 95.12 125 SER B CA 1
ATOM 4834 C C . SER B 1 125 ? -1.87 -47.094 -17.969 1 95.12 125 SER B C 1
ATOM 4836 O O . SER B 1 125 ? -2.779 -47.812 -18.422 1 95.12 125 SER B O 1
ATOM 4838 N N . TRP B 1 126 ? -1.069 -47.469 -17.062 1 92.44 126 TRP B N 1
ATOM 4839 C CA . TRP B 1 126 ? -1.215 -48.75 -16.406 1 92.44 126 TRP B CA 1
ATOM 4840 C C . TRP B 1 126 ? -2.484 -48.812 -15.57 1 92.44 126 TRP B C 1
ATOM 4842 O O . TRP B 1 126 ? -3.26 -49.75 -15.656 1 92.44 126 TRP B O 1
ATOM 4852 N N . LEU B 1 127 ? -2.742 -47.844 -14.766 1 91.75 127 LEU B N 1
ATOM 4853 C CA . LEU B 1 127 ? -3.822 -47.844 -13.781 1 91.75 127 LEU B CA 1
ATOM 4854 C C . LEU B 1 127 ? -5.172 -47.625 -14.461 1 91.75 127 LEU B C 1
ATOM 4856 O O . LEU B 1 127 ? -6.172 -48.219 -14.055 1 91.75 127 LEU B O 1
ATOM 4860 N N . TYR B 1 128 ? -5.172 -46.781 -15.508 1 94.44 128 TYR B N 1
ATOM 4861 C CA . TYR B 1 128 ? -6.449 -46.375 -16.094 1 94.44 128 TYR B CA 1
ATOM 4862 C C . TYR B 1 128 ? -6.645 -47.062 -17.469 1 94.44 128 TYR B C 1
ATOM 4864 O O . TYR B 1 128 ? -7.664 -46.844 -18.125 1 94.44 128 TYR B O 1
ATOM 4872 N N . GLN B 1 129 ? -5.707 -47.844 -17.891 1 92.81 129 GLN B N 1
ATOM 4873 C CA . GLN B 1 129 ? -5.77 -48.438 -19.219 1 92.81 129 GLN B CA 1
ATOM 4874 C C . GLN B 1 129 ? -6.086 -47.375 -20.281 1 92.81 129 GLN B C 1
ATOM 4876 O O . GLN B 1 129 ? -7.031 -47.531 -21.047 1 92.81 129 GLN B O 1
ATOM 4881 N N . LEU B 1 130 ? -5.305 -46.406 -20.344 1 96.06 130 LEU B N 1
ATOM 4882 C CA . LEU B 1 130 ? -5.508 -45.281 -21.25 1 96.06 130 LEU B CA 1
ATOM 4883 C C . LEU B 1 130 ? -5.539 -45.75 -22.703 1 96.06 130 LEU B C 1
ATOM 4885 O O . LEU B 1 130 ? -4.828 -46.688 -23.062 1 96.06 130 LEU B O 1
ATOM 4889 N N . PRO B 1 131 ? -6.434 -45.156 -23.5 1 95.31 131 PRO B N 1
ATOM 4890 C CA . PRO B 1 131 ? -6.422 -45.5 -24.922 1 95.31 131 PRO B CA 1
ATOM 4891 C C . PRO B 1 131 ? -5.156 -45.062 -25.641 1 95.31 131 PRO B C 1
ATOM 4893 O O . PRO B 1 131 ? -4.363 -44.281 -25.062 1 95.31 131 PRO B O 1
ATOM 4896 N N . ASP B 1 132 ? -5.039 -45.531 -26.859 1 97.12 132 ASP B N 1
ATOM 4897 C CA . ASP B 1 132 ? -3.973 -44.969 -27.688 1 97.12 132 ASP B CA 1
ATOM 4898 C C . ASP B 1 132 ? -4.168 -43.469 -27.922 1 97.12 132 ASP B C 1
ATOM 4900 O O . ASP B 1 132 ? -5.273 -43.031 -28.234 1 97.12 132 ASP B O 1
ATOM 4904 N N . MET B 1 133 ? -3.119 -42.688 -27.703 1 95.88 133 MET B N 1
ATOM 4905 C CA . MET B 1 133 ? -3.252 -41.25 -27.812 1 95.88 133 MET B CA 1
ATOM 4906 C C . MET B 1 133 ? -1.92 -40.594 -28.188 1 95.88 133 MET B C 1
ATOM 4908 O O . MET B 1 133 ? -0.857 -41.156 -27.906 1 95.88 133 MET B O 1
ATOM 4912 N N . ASP B 1 134 ? -1.991 -39.469 -28.891 1 93.31 134 ASP B N 1
ATOM 4913 C CA . ASP B 1 134 ? -0.895 -38.531 -29.141 1 93.31 134 ASP B CA 1
ATOM 4914 C C . ASP B 1 134 ? -1.009 -37.281 -28.266 1 93.31 134 ASP B C 1
ATOM 4916 O O . ASP B 1 134 ? -2.076 -36.688 -28.188 1 93.31 134 ASP B O 1
ATOM 4920 N N . LEU B 1 135 ? 0.116 -37 -27.578 1 90.5 135 LEU B N 1
ATOM 4921 C CA . LEU B 1 135 ? 0.084 -35.906 -26.625 1 90.5 135 LEU B CA 1
ATOM 4922 C C . LEU B 1 135 ? 1.242 -34.938 -26.875 1 90.5 135 LEU B C 1
ATOM 4924 O O . LEU B 1 135 ? 2.332 -35.375 -27.266 1 90.5 135 LEU B O 1
ATOM 4928 N N . VAL B 1 136 ? 0.949 -33.688 -26.609 1 85.31 136 VAL B N 1
ATOM 4929 C CA . VAL B 1 136 ? 1.992 -32.656 -26.594 1 85.31 136 VAL B CA 1
ATOM 4930 C C . VAL B 1 136 ? 2.062 -32 -25.219 1 85.31 136 VAL B C 1
ATOM 4932 O O . VAL B 1 136 ? 1.073 -31.453 -24.734 1 85.31 136 VAL B O 1
ATOM 4935 N N . TYR B 1 137 ? 3.219 -32.125 -24.578 1 85.81 137 TYR B N 1
ATOM 4936 C CA . TYR B 1 137 ? 3.461 -31.547 -23.25 1 85.81 137 TYR B CA 1
ATOM 4937 C C . TYR B 1 137 ? 4.406 -30.344 -23.344 1 85.81 137 TYR B C 1
ATOM 4939 O O . TYR B 1 137 ? 5.453 -30.422 -23.984 1 85.81 137 TYR B O 1
ATOM 4947 N N . SER B 1 138 ? 3.9 -29.266 -22.703 1 81.38 138 SER B N 1
ATOM 4948 C CA . SER B 1 138 ? 4.781 -28.109 -22.578 1 81.38 138 SER B CA 1
ATOM 4949 C C . SER B 1 138 ? 5.441 -28.062 -21.203 1 81.38 138 SER B C 1
ATOM 4951 O O . SER B 1 138 ? 4.754 -28 -20.172 1 81.38 138 SER B O 1
ATOM 4953 N N . SER B 1 139 ? 6.82 -28.031 -21.219 1 79.44 139 SER B N 1
ATOM 4954 C CA . SER B 1 139 ? 7.566 -27.938 -19.969 1 79.44 139 SER B CA 1
ATOM 4955 C C . SER B 1 139 ? 7.887 -26.484 -19.625 1 79.44 139 SER B C 1
ATOM 4957 O O . SER B 1 139 ? 8.688 -26.219 -18.734 1 79.44 139 SER B O 1
ATOM 4959 N N . ASP B 1 140 ? 7.211 -25.531 -20.312 1 73.69 140 ASP B N 1
ATOM 4960 C CA . ASP B 1 140 ? 7.457 -24.125 -20.078 1 73.69 140 ASP B CA 1
ATOM 4961 C C . ASP B 1 140 ? 6.723 -23.641 -18.828 1 73.69 140 ASP B C 1
ATOM 4963 O O . ASP B 1 140 ? 5.645 -24.141 -18.5 1 73.69 140 ASP B O 1
ATOM 4967 N N . ASP B 1 141 ? 7.41 -22.625 -18.109 1 67.06 141 ASP B N 1
ATOM 4968 C CA . ASP B 1 141 ? 6.785 -22 -16.938 1 67.06 141 ASP B CA 1
ATOM 4969 C C . ASP B 1 141 ? 5.699 -21.016 -17.359 1 67.06 141 ASP B C 1
ATOM 4971 O O . ASP B 1 141 ? 4.773 -20.75 -16.594 1 67.06 141 ASP B O 1
ATOM 4975 N N . VAL B 1 142 ? 6.031 -20.453 -18.609 1 61.06 142 VAL B N 1
ATOM 4976 C CA . VAL B 1 142 ? 5.18 -19.328 -18.984 1 61.06 142 VAL B CA 1
ATOM 4977 C C . VAL B 1 142 ? 3.881 -19.844 -19.594 1 61.06 142 VAL B C 1
ATOM 4979 O O . VAL B 1 142 ? 3.893 -20.781 -20.391 1 61.06 142 VAL B O 1
ATOM 4982 N N . PRO B 1 143 ? 2.838 -19.484 -18.953 1 52.78 143 PRO B N 1
ATOM 4983 C CA . PRO B 1 143 ? 1.584 -19.875 -19.609 1 52.78 143 PRO B CA 1
ATOM 4984 C C . PRO B 1 143 ? 1.61 -19.672 -21.109 1 52.78 143 PRO B C 1
ATOM 4986 O O . PRO B 1 143 ? 1.938 -18.578 -21.594 1 52.78 143 PRO B O 1
ATOM 4989 N N . HIS B 1 144 ? 2.285 -20.578 -21.797 1 48.91 144 HIS B N 1
ATOM 4990 C CA . HIS B 1 144 ? 2.564 -20.484 -23.234 1 48.91 144 HIS B CA 1
ATOM 4991 C C . HIS B 1 144 ? 1.333 -20.016 -24 1 48.91 144 HIS B C 1
ATOM 4993 O O . HIS B 1 144 ? 0.365 -20.766 -24.141 1 48.91 144 HIS B O 1
ATOM 4999 N N . ILE B 1 145 ? 0.894 -18.906 -23.875 1 47.62 145 ILE B N 1
ATOM 5000 C CA . ILE B 1 145 ? -0.154 -18.484 -24.797 1 47.62 145 ILE B CA 1
ATOM 5001 C C . ILE B 1 145 ? 0.383 -18.484 -26.234 1 47.62 145 ILE B C 1
ATOM 5003 O O . ILE B 1 145 ? -0.391 -18.5 -27.188 1 47.62 145 ILE B O 1
ATOM 5007 N N . GLU B 1 146 ? 1.764 -18.422 -26.328 1 46.28 146 GLU B N 1
ATOM 5008 C CA . GLU B 1 146 ? 2.131 -18.109 -27.719 1 46.28 146 GLU B CA 1
ATOM 5009 C C . GLU B 1 146 ? 1.882 -19.312 -28.625 1 46.28 146 GLU B C 1
ATOM 5011 O O . GLU B 1 146 ? 2.242 -19.281 -29.812 1 46.28 146 GLU B O 1
ATOM 5016 N N . SER B 1 147 ? 1.443 -20.344 -28.094 1 44.66 147 SER B N 1
ATOM 5017 C CA . SER B 1 147 ? 1.624 -21.406 -29.094 1 44.66 147 SER B CA 1
ATOM 5018 C C . SER B 1 147 ? 0.409 -21.516 -30 1 44.66 147 SER B C 1
ATOM 5020 O O . SER B 1 147 ? -0.731 -21.5 -29.531 1 44.66 147 SER B O 1
ATOM 5022 N N . GLN B 1 148 ? 0.474 -20.812 -31.141 1 46.91 148 GLN B N 1
ATOM 5023 C CA . GLN B 1 148 ? -0.457 -20.969 -32.25 1 46.91 148 GLN B CA 1
ATOM 5024 C C . GLN B 1 148 ? -0.685 -22.438 -32.594 1 46.91 148 GLN B C 1
ATOM 5026 O O . GLN B 1 148 ? -0.813 -22.797 -33.75 1 46.91 148 GLN B O 1
ATOM 5031 N N . THR B 1 149 ? -0.552 -23.219 -31.578 1 52.56 149 THR B N 1
ATOM 5032 C CA . THR B 1 149 ? -0.777 -24.578 -32.062 1 52.56 149 THR B CA 1
ATOM 5033 C C . THR B 1 149 ? -2.25 -24.953 -31.953 1 52.56 149 THR B C 1
ATOM 5035 O O . THR B 1 149 ? -2.9 -24.625 -30.953 1 52.56 149 THR B O 1
ATOM 5038 N N . GLU B 1 150 ? -2.883 -25.141 -33 1 63.56 150 GLU B N 1
ATOM 5039 C CA . GLU B 1 150 ? -4.234 -25.688 -33.094 1 63.56 150 GLU B CA 1
ATOM 5040 C C . GLU B 1 150 ? -4.316 -27.078 -32.469 1 63.56 150 GLU B C 1
ATOM 5042 O O . GLU B 1 150 ? -5.191 -27.859 -32.844 1 63.56 150 GLU B O 1
ATOM 5047 N N . PHE B 1 151 ? -3.283 -27.375 -31.625 1 72.44 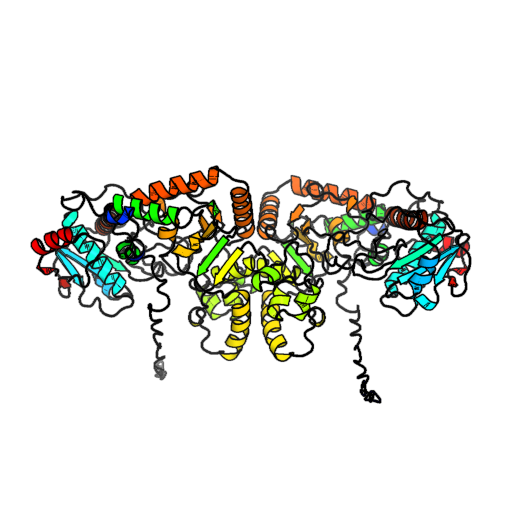151 PHE B N 1
ATOM 5048 C CA . PHE B 1 151 ? -3.283 -28.641 -30.922 1 72.44 151 PHE B CA 1
ATOM 5049 C C . PHE B 1 151 ? -3.342 -28.422 -29.406 1 72.44 151 PHE B C 1
ATOM 5051 O O . PHE B 1 151 ? -2.678 -27.531 -28.891 1 72.44 151 PHE B O 1
ATOM 5058 N N . PRO B 1 152 ? -4.176 -29.219 -28.75 1 78.12 152 PRO B N 1
ATOM 5059 C CA . PRO B 1 152 ? -4.195 -29.062 -27.297 1 78.12 152 PRO B CA 1
ATOM 5060 C C . PRO B 1 152 ? -2.848 -29.375 -26.641 1 78.12 152 PRO B C 1
ATOM 5062 O O . PRO B 1 152 ? -2.299 -30.469 -26.859 1 78.12 152 PRO B O 1
ATOM 5065 N N . VAL B 1 153 ? -2.369 -28.391 -25.922 1 79.06 153 VAL B N 1
ATOM 5066 C CA . VAL B 1 153 ? -1.099 -28.578 -25.219 1 79.06 153 VAL B CA 1
ATOM 5067 C C . VAL B 1 153 ? -1.346 -28.734 -23.719 1 79.06 153 VAL B C 1
ATOM 5069 O O . VAL B 1 153 ? -2.119 -27.969 -23.125 1 79.06 153 VAL B O 1
ATOM 5072 N N . ILE B 1 154 ? -0.766 -29.797 -23.219 1 84 154 ILE B N 1
ATOM 5073 C CA . ILE B 1 154 ? -0.826 -30.016 -21.781 1 84 154 ILE B CA 1
ATOM 5074 C C . ILE B 1 154 ? 0.288 -29.25 -21.078 1 84 154 ILE B C 1
ATOM 5076 O O . ILE B 1 154 ? 1.433 -29.234 -21.547 1 84 154 ILE B O 1
ATOM 5080 N N . SER B 1 155 ? -0.143 -28.484 -20.047 1 82.62 155 SER B N 1
ATOM 5081 C CA . SER B 1 155 ? 0.839 -27.688 -19.312 1 82.62 155 SER B CA 1
ATOM 5082 C C . SER B 1 155 ? 0.599 -27.75 -17.812 1 82.62 155 SER B C 1
ATOM 5084 O O . SER B 1 155 ? -0.351 -28.391 -17.359 1 82.62 155 SER B O 1
ATOM 5086 N N . THR B 1 156 ? 1.553 -27.172 -17.094 1 82.75 156 THR B N 1
ATOM 5087 C CA . THR B 1 156 ? 1.423 -27.188 -15.633 1 82.75 156 THR B CA 1
ATOM 5088 C C . THR B 1 156 ? 0.528 -26.047 -15.156 1 82.75 156 THR B C 1
ATOM 5090 O O . THR B 1 156 ? 0.01 -26.078 -14.039 1 82.75 156 THR B O 1
ATOM 5093 N N . CYS B 1 157 ? 0.406 -25.031 -15.883 1 83.06 157 CYS B N 1
ATOM 5094 C CA . CYS B 1 157 ? -0.478 -23.938 -15.516 1 83.06 157 CYS B CA 1
ATOM 5095 C C . CYS B 1 157 ? -1.033 -23.234 -16.75 1 83.06 157 CYS B C 1
ATOM 5097 O O . CYS B 1 157 ? -0.54 -23.453 -17.859 1 83.06 157 CYS B O 1
ATOM 5099 N N . LEU B 1 158 ? -2.188 -22.531 -16.5 1 75.69 158 LEU B N 1
ATOM 5100 C CA . LEU B 1 158 ? -2.807 -21.703 -17.531 1 75.69 158 LEU B CA 1
ATOM 5101 C C . LEU B 1 158 ? -2.807 -20.234 -17.109 1 75.69 158 LEU B C 1
ATOM 5103 O O . LEU B 1 158 ? -2.803 -19.922 -15.922 1 75.69 158 LEU B O 1
ATOM 5107 N N . GLY B 1 159 ? -2.428 -19.312 -18.141 1 65.56 159 GLY B N 1
ATOM 5108 C CA . GLY B 1 159 ? -2.584 -17.891 -17.891 1 65.56 159 GLY B CA 1
ATOM 5109 C C . GLY B 1 159 ? -3.717 -17.266 -18.672 1 65.56 159 GLY B C 1
ATOM 5110 O O . GLY B 1 159 ? -3.826 -17.484 -19.891 1 65.56 159 GLY B O 1
ATOM 5111 N N . LEU B 1 160 ? -5.078 -17.109 -18.219 1 51.56 160 LEU B N 1
ATOM 5112 C CA . LEU B 1 160 ? -6.211 -16.641 -19.016 1 51.56 160 LEU B CA 1
ATOM 5113 C C . LEU B 1 160 ? -5.887 -15.305 -19.688 1 51.56 160 LEU B C 1
ATOM 5115 O O . LEU B 1 160 ? -6.094 -15.148 -20.891 1 51.56 160 LEU B O 1
ATOM 5119 N N . ASN B 1 161 ? -6.09 -14.211 -18.953 1 47.53 161 ASN B N 1
ATOM 5120 C CA . ASN B 1 161 ? -6.055 -12.852 -19.484 1 47.53 161 ASN B CA 1
ATOM 5121 C C . ASN B 1 161 ? -4.641 -12.273 -19.453 1 47.53 161 ASN B C 1
ATOM 5123 O O . ASN B 1 161 ? -4.445 -11.086 -19.703 1 47.53 161 ASN B O 1
ATOM 5127 N N . ASP B 1 162 ? -4.016 -12.938 -18.891 1 44.47 162 ASP B N 1
ATOM 5128 C CA . ASP B 1 162 ? -2.803 -12.125 -18.812 1 44.47 162 ASP B CA 1
ATOM 5129 C C . ASP B 1 162 ? -2.289 -11.781 -20.219 1 44.47 162 ASP B C 1
ATOM 5131 O O . ASP B 1 162 ? -2.141 -12.664 -21.062 1 44.47 162 ASP B O 1
ATOM 5135 N N . ILE B 1 163 ? -2.84 -10.617 -20.625 1 36.25 163 ILE B N 1
ATOM 5136 C CA . ILE B 1 163 ? -2.588 -9.922 -21.891 1 36.25 163 ILE B CA 1
ATOM 5137 C C . ILE B 1 163 ? -1.192 -10.273 -22.391 1 36.25 163 ILE B C 1
ATOM 5139 O O . ILE B 1 163 ? -0.214 -9.609 -22.047 1 36.25 163 ILE B O 1
ATOM 5143 N N . LEU B 1 164 ? -0.566 -11.094 -21.922 1 37.56 164 LEU B N 1
ATOM 5144 C CA . LEU B 1 164 ? 0.428 -11.07 -23 1 37.56 164 LEU B CA 1
ATOM 5145 C C . LEU B 1 164 ? -0.238 -11.188 -24.359 1 37.56 164 LEU B C 1
ATOM 5147 O O . LEU B 1 164 ? -0.878 -12.195 -24.656 1 37.56 164 LEU B O 1
ATOM 5151 N N . SER B 1 165 ? -0.977 -10.078 -24.656 1 34 165 SER B N 1
ATOM 5152 C CA . SER B 1 165 ? -1.77 -9.789 -25.859 1 34 165 SER B CA 1
ATOM 5153 C C . SER B 1 165 ? -1.358 -10.68 -27.016 1 34 165 SER B C 1
ATOM 5155 O O . SER B 1 165 ? -2.213 -11.219 -27.734 1 34 165 SER B O 1
ATOM 5157 N N . ASP B 1 166 ? -0.324 -10.266 -27.562 1 33.38 166 ASP B N 1
ATOM 5158 C CA . ASP B 1 166 ? -0.283 -10.289 -29.031 1 33.38 166 ASP B CA 1
ATOM 5159 C C . ASP B 1 166 ? -0.278 -11.727 -29.547 1 33.38 166 ASP B C 1
ATOM 5161 O O . ASP B 1 166 ? -0.181 -11.953 -30.75 1 33.38 166 ASP B O 1
ATOM 5165 N N . HIS B 1 167 ? 0.215 -12.625 -28.719 1 33.41 167 HIS B N 1
ATOM 5166 C CA . HIS B 1 167 ? 0.582 -13.742 -29.562 1 33.41 167 HIS B CA 1
ATOM 5167 C C . HIS B 1 167 ? -0.531 -14.789 -29.625 1 33.41 167 HIS B C 1
ATOM 5169 O O . HIS B 1 167 ? -0.968 -15.281 -28.578 1 33.41 167 HIS B O 1
ATOM 5175 N N . GLY B 1 168 ? -1.453 -14.703 -30.547 1 32.91 168 GLY B N 1
ATOM 5176 C CA . GLY B 1 168 ? -2.635 -15.43 -30.984 1 32.91 168 GLY B CA 1
ATOM 5177 C C . GLY B 1 168 ? -2.525 -16.922 -30.781 1 32.91 168 GLY B C 1
ATOM 5178 O O . GLY B 1 168 ? -3.504 -17.656 -30.969 1 32.91 168 GLY B O 1
ATOM 5179 N N . ARG B 1 169 ? -1.512 -17.688 -31.172 1 39.31 169 ARG B N 1
ATOM 5180 C CA . ARG B 1 169 ? -1.866 -18.953 -31.812 1 39.31 169 ARG B CA 1
ATOM 5181 C C . ARG B 1 169 ? -2.031 -20.062 -30.781 1 39.31 169 ARG B C 1
ATOM 5183 O O . ARG B 1 169 ? -2.426 -21.188 -31.125 1 39.31 169 ARG B O 1
ATOM 5190 N N . PHE B 1 170 ? -1.165 -20.422 -29.875 1 44.62 170 PHE B N 1
ATOM 5191 C CA . PHE B 1 170 ? -1.454 -21.641 -29.109 1 44.62 170 PHE B CA 1
ATOM 5192 C C . PHE B 1 170 ? -2.564 -21.391 -28.109 1 44.62 170 PHE B C 1
ATOM 5194 O O . PHE B 1 170 ? -2.562 -20.375 -27.406 1 44.62 170 PHE B O 1
ATOM 5201 N N . SER B 1 171 ? -3.746 -22.156 -28.422 1 48.91 171 SER B N 1
ATOM 5202 C CA . SER B 1 171 ? -4.77 -22.109 -27.375 1 48.91 171 SER B CA 1
ATOM 5203 C C . SER B 1 171 ? -4.453 -23.062 -26.234 1 48.91 171 SER B C 1
ATOM 5205 O O . SER B 1 171 ? -4.012 -24.188 -26.469 1 48.91 171 SER B O 1
ATOM 5207 N N . MET B 1 172 ? -4.043 -22.656 -25.047 1 58.47 172 MET B N 1
ATOM 5208 C CA . MET B 1 172 ? -3.711 -23.516 -23.922 1 58.47 172 MET B CA 1
ATOM 5209 C C . MET B 1 172 ? -4.875 -24.453 -23.578 1 58.47 172 MET B C 1
ATOM 5211 O O . MET B 1 172 ? -6.039 -24.062 -23.703 1 58.47 172 MET B O 1
ATOM 5215 N N . GLY B 1 173 ? -4.5 -25.859 -23.641 1 68.12 173 GLY B N 1
ATOM 5216 C CA . GLY B 1 173 ? -5.402 -26.969 -23.375 1 68.12 173 GLY B CA 1
ATOM 5217 C C . GLY B 1 173 ? -5.688 -27.172 -21.891 1 68.12 173 GLY B C 1
ATOM 5218 O O . GLY B 1 173 ? -6.266 -26.297 -21.25 1 68.12 173 GLY B O 1
ATOM 5219 N N . TYR B 1 174 ? -5.047 -28.25 -21.281 1 78.62 174 TYR B N 1
ATOM 5220 C CA . TYR B 1 174 ? -5.391 -28.734 -19.953 1 78.62 174 TYR B CA 1
ATOM 5221 C C . TYR B 1 174 ? -4.172 -28.734 -19.031 1 78.62 174 TYR B C 1
ATOM 5223 O O . TYR B 1 174 ? -3.049 -28.969 -19.484 1 78.62 174 TYR B O 1
ATOM 5231 N N . THR B 1 175 ? -4.426 -28.422 -17.797 1 84.38 175 THR B N 1
ATOM 5232 C CA . THR B 1 175 ? -3.35 -28.406 -16.812 1 84.38 175 THR B CA 1
ATOM 5233 C C . THR B 1 175 ? -3.238 -29.766 -16.125 1 84.38 175 THR B C 1
ATOM 5235 O O . THR B 1 175 ? -4.246 -30.438 -15.891 1 84.38 175 THR B O 1
ATOM 5238 N N . VAL B 1 176 ? -2.01 -30.094 -15.836 1 88.44 176 VAL B N 1
ATOM 5239 C CA . VAL B 1 176 ? -1.728 -31.328 -15.102 1 88.44 176 VAL B CA 1
ATOM 5240 C C . VAL B 1 176 ? -0.918 -31 -13.844 1 88.44 176 VAL B C 1
ATOM 5242 O O . VAL B 1 176 ? -0.324 -29.922 -13.75 1 88.44 176 VAL B O 1
ATOM 5245 N N . PRO B 1 177 ? -0.907 -31.953 -12.906 1 89.88 177 PRO B N 1
ATOM 5246 C CA . PRO B 1 177 ? -0.048 -31.734 -11.742 1 89.88 177 PRO B CA 1
ATOM 5247 C C . PRO B 1 177 ? 1.422 -31.562 -12.117 1 89.88 177 PRO B C 1
ATOM 5249 O O . PRO B 1 177 ? 1.924 -32.25 -13.008 1 89.88 177 PRO B O 1
ATOM 5252 N N . HIS B 1 178 ? 1.982 -30.625 -11.43 1 85.75 178 HIS B N 1
ATOM 5253 C CA . HIS B 1 178 ? 3.389 -30.312 -11.672 1 85.75 178 HIS B CA 1
ATOM 5254 C C . HIS B 1 178 ? 4.297 -31.406 -11.102 1 85.75 178 HIS B C 1
ATOM 5256 O O . HIS B 1 178 ? 3.893 -32.156 -10.211 1 85.75 178 HIS B O 1
ATOM 5262 N N . PHE B 1 179 ? 5.543 -31.438 -11.617 1 82.75 179 PHE B N 1
ATOM 5263 C CA . PHE B 1 179 ? 6.48 -32.5 -11.25 1 82.75 179 PHE B CA 1
ATOM 5264 C C . PHE B 1 179 ? 6.754 -32.469 -9.75 1 82.75 179 PHE B C 1
ATOM 5266 O O . PHE B 1 179 ? 6.883 -33.531 -9.117 1 82.75 179 PHE B O 1
ATOM 5273 N N . LEU B 1 180 ? 6.711 -31.281 -9.188 1 82.69 180 LEU B N 1
ATOM 5274 C CA . LEU B 1 180 ? 6.98 -31.188 -7.758 1 82.69 180 LEU B CA 1
ATOM 5275 C C . LEU B 1 180 ? 5.797 -31.703 -6.945 1 82.69 180 LEU B C 1
ATOM 5277 O O . LEU B 1 180 ? 5.977 -32.281 -5.875 1 82.69 180 LEU B O 1
ATOM 5281 N N . GLN B 1 181 ? 4.676 -31.547 -7.438 1 85.56 181 GLN B N 1
ATOM 5282 C CA . GLN B 1 181 ? 3.482 -32.062 -6.762 1 85.56 181 GLN B CA 1
ATOM 5283 C C . GLN B 1 181 ? 3.434 -33.562 -6.781 1 85.56 181 GLN B C 1
ATOM 5285 O O . GLN B 1 181 ? 3.082 -34.188 -5.781 1 85.56 181 GLN B O 1
ATOM 5290 N N . TRP B 1 182 ? 3.801 -34.062 -7.926 1 86.88 182 TRP B N 1
ATOM 5291 C CA . TRP B 1 182 ? 3.906 -35.531 -8.031 1 86.88 182 TRP B CA 1
ATOM 5292 C C . TRP B 1 182 ? 4.98 -36.062 -7.094 1 86.88 182 TRP B C 1
ATOM 5294 O O . TRP B 1 182 ? 4.758 -37.062 -6.379 1 86.88 182 TRP B O 1
ATOM 5304 N N . ALA B 1 183 ? 6.023 -35.375 -7.066 1 79.88 183 ALA B N 1
ATOM 5305 C CA . ALA B 1 183 ? 7.145 -35.844 -6.254 1 79.88 183 ALA B CA 1
ATOM 5306 C C . ALA B 1 183 ? 6.836 -35.719 -4.766 1 79.88 183 ALA B C 1
ATOM 5308 O O . ALA B 1 183 ? 7.215 -36.562 -3.969 1 79.88 183 ALA B O 1
ATOM 5309 N N . ARG B 1 184 ? 6.051 -34.719 -4.383 1 78.25 184 ARG B N 1
ATOM 5310 C CA . ARG B 1 184 ? 5.906 -34.406 -2.969 1 78.25 184 ARG B CA 1
ATOM 5311 C C . ARG B 1 184 ? 4.629 -35 -2.395 1 78.25 184 ARG B C 1
ATOM 5313 O O . ARG B 1 184 ? 4.574 -35.344 -1.215 1 78.25 184 ARG B O 1
ATOM 5320 N N . TYR B 1 185 ? 3.648 -35.125 -3.182 1 78.75 185 TYR B N 1
ATOM 5321 C CA . TYR B 1 185 ? 2.342 -35.406 -2.605 1 78.75 185 TYR B CA 1
ATOM 5322 C C . TYR B 1 185 ? 1.817 -36.75 -3.117 1 78.75 185 TYR B C 1
ATOM 5324 O O . TYR B 1 185 ? 0.615 -37.031 -3.053 1 78.75 185 TYR B O 1
ATOM 5332 N N . SER B 1 186 ? 2.713 -37.5 -3.668 1 78.38 186 SER B N 1
ATOM 5333 C CA . SER B 1 186 ? 2.328 -38.875 -4.027 1 78.38 186 SER B CA 1
ATOM 5334 C C . SER B 1 186 ? 2.199 -39.75 -2.793 1 78.38 186 SER B C 1
ATOM 5336 O O . SER B 1 186 ? 2.953 -40.719 -2.629 1 78.38 186 SER B O 1
ATOM 5338 N N . MET B 1 187 ? 1.22 -39.312 -1.935 1 79.94 187 MET B N 1
ATOM 5339 C CA . MET B 1 187 ? 0.917 -39.969 -0.673 1 79.94 187 MET B CA 1
ATOM 5340 C C . MET B 1 187 ? -0.525 -40.469 -0.652 1 79.94 187 MET B C 1
ATOM 5342 O O . MET B 1 187 ? -1.393 -39.906 -1.313 1 79.94 187 MET B O 1
ATOM 5346 N N . SER B 1 188 ? -0.633 -41.594 0.165 1 77.56 188 SER B N 1
ATOM 5347 C CA . SER B 1 188 ? -2.012 -42 0.396 1 77.56 188 SER B CA 1
ATOM 5348 C C . SER B 1 188 ? -2.77 -41 1.235 1 77.56 188 SER B C 1
ATOM 5350 O O . SER B 1 188 ? -2.16 -40.125 1.85 1 77.56 188 SER B O 1
ATOM 5352 N N . SER B 1 189 ? -4.078 -41.125 1.22 1 78.94 189 SER B N 1
ATOM 5353 C CA . SER B 1 189 ? -4.902 -40.219 2.027 1 78.94 189 SER B CA 1
ATOM 5354 C C . SER B 1 189 ? -4.516 -40.312 3.5 1 78.94 189 SER B C 1
ATOM 5356 O O . SER B 1 189 ? -4.492 -39.281 4.191 1 78.94 189 SER B O 1
ATOM 5358 N N . ASN B 1 190 ? -4.191 -41.5 3.916 1 79.31 190 ASN B N 1
ATOM 5359 C CA . ASN B 1 190 ? -3.82 -41.688 5.316 1 79.31 190 ASN B CA 1
ATOM 5360 C C . ASN B 1 190 ? -2.449 -41.094 5.617 1 79.31 190 ASN B C 1
ATOM 5362 O O . ASN B 1 190 ? -2.232 -40.531 6.695 1 79.31 190 ASN B O 1
ATOM 5366 N N . GLN B 1 191 ? -1.559 -41.25 4.707 1 80.12 191 GLN B N 1
ATOM 5367 C CA . GLN B 1 191 ? -0.239 -40.656 4.875 1 80.12 191 GLN B CA 1
ATOM 5368 C C . GLN B 1 191 ? -0.325 -39.125 4.887 1 80.12 191 GLN B C 1
ATOM 5370 O O . GLN B 1 191 ? 0.369 -38.469 5.664 1 80.12 191 GLN B O 1
ATOM 5375 N N . LEU B 1 192 ? -1.165 -38.688 4.02 1 84.62 192 LEU B N 1
ATOM 5376 C CA . LEU B 1 192 ? -1.347 -37.219 3.951 1 84.62 192 LEU B CA 1
ATOM 5377 C C . LEU B 1 192 ? -1.964 -36.688 5.238 1 84.62 192 LEU B C 1
ATOM 5379 O O . LEU B 1 192 ? -1.556 -35.656 5.738 1 84.62 192 LEU B O 1
ATOM 5383 N N . LEU B 1 193 ? -2.965 -37.406 5.75 1 84.94 193 LEU B N 1
ATOM 5384 C CA . LEU B 1 193 ? -3.57 -37.031 7.023 1 84.94 193 LEU B CA 1
ATOM 5385 C C . LEU B 1 193 ? -2.529 -37 8.141 1 84.94 193 LEU B C 1
ATOM 5387 O O . LEU B 1 193 ? -2.504 -36.094 8.953 1 84.94 193 LEU B O 1
ATOM 5391 N N . ALA B 1 194 ? -1.733 -38.062 8.148 1 84.06 194 ALA B N 1
ATOM 5392 C CA . ALA B 1 194 ? -0.683 -38.125 9.156 1 84.06 194 ALA B CA 1
ATOM 5393 C C . ALA B 1 194 ? 0.293 -36.969 9.023 1 84.06 194 ALA B C 1
ATOM 5395 O O . ALA B 1 194 ? 0.727 -36.406 10.023 1 84.06 194 ALA B O 1
ATOM 5396 N N . PHE B 1 195 ? 0.606 -36.688 7.82 1 83.62 195 PHE B N 1
ATOM 5397 C CA . PHE B 1 195 ? 1.489 -35.562 7.535 1 83.62 195 PHE B CA 1
ATOM 5398 C C . PHE B 1 195 ? 0.89 -34.281 8.055 1 83.62 195 PHE B C 1
ATOM 5400 O O . PHE B 1 195 ? 1.569 -33.5 8.727 1 83.62 195 PHE B O 1
ATOM 5407 N N . MET B 1 196 ? -0.331 -34 7.789 1 88.44 196 MET B N 1
ATOM 5408 C CA . MET B 1 196 ? -1.033 -32.812 8.211 1 88.44 196 MET B CA 1
ATOM 5409 C C . MET B 1 196 ? -1.103 -32.719 9.727 1 88.44 196 MET B C 1
ATOM 5411 O O . MET B 1 196 ? -0.914 -31.641 10.305 1 88.44 196 MET B O 1
ATOM 5415 N N . GLN B 1 197 ? -1.341 -33.812 10.32 1 87.5 197 GLN B N 1
ATOM 5416 C CA . GLN B 1 197 ? -1.412 -33.875 11.773 1 87.5 197 GLN B CA 1
ATOM 5417 C C . GLN B 1 197 ? -0.056 -33.562 12.398 1 87.5 197 GLN B C 1
ATOM 5419 O O . GLN B 1 197 ? 0.019 -32.875 13.438 1 87.5 197 GLN B O 1
ATOM 5424 N N . CYS B 1 198 ? 0.983 -34.094 11.781 1 86 198 CYS B N 1
ATOM 5425 C CA . CYS B 1 198 ? 2.332 -33.781 12.25 1 86 198 CYS B CA 1
ATOM 5426 C C . CYS B 1 198 ? 2.629 -32.281 12.133 1 86 198 CYS B C 1
ATOM 5428 O O . CYS B 1 198 ? 3.209 -31.703 13.039 1 86 198 CYS B O 1
ATOM 5430 N N . LEU B 1 199 ? 2.26 -31.75 11.055 1 88.12 199 LEU B N 1
ATOM 5431 C CA . LEU B 1 199 ? 2.449 -30.312 10.828 1 88.12 199 LEU B CA 1
ATOM 5432 C C . LEU B 1 199 ? 1.671 -29.5 11.852 1 88.12 199 LEU B C 1
ATOM 5434 O O . LEU B 1 199 ? 2.191 -28.516 12.398 1 88.12 199 LEU B O 1
ATOM 5438 N N . ASP B 1 200 ? 0.466 -29.906 12.133 1 90.38 200 ASP B N 1
ATOM 5439 C CA . ASP B 1 200 ? -0.385 -29.203 13.094 1 90.38 200 ASP B CA 1
ATOM 5440 C C . ASP B 1 200 ? 0.215 -29.25 14.492 1 90.38 200 ASP B C 1
ATOM 5442 O O . ASP B 1 200 ? 0.121 -28.281 15.25 1 90.38 200 ASP B O 1
ATOM 5446 N N . ALA B 1 201 ? 0.741 -30.375 14.773 1 88.56 201 ALA B N 1
ATOM 5447 C CA . ALA B 1 201 ? 1.334 -30.547 16.094 1 88.56 201 ALA B CA 1
ATOM 5448 C C . ALA B 1 201 ? 2.594 -29.703 16.25 1 88.56 201 ALA B C 1
ATOM 5450 O O . ALA B 1 201 ? 2.881 -29.188 17.328 1 88.56 201 ALA B O 1
ATOM 5451 N N . GLU B 1 202 ? 3.266 -29.609 15.211 1 90.38 202 GLU B N 1
ATOM 5452 C CA . GLU B 1 202 ? 4.523 -28.859 15.234 1 90.38 202 GLU B CA 1
ATOM 5453 C C . GLU B 1 202 ? 4.27 -27.359 15.25 1 90.38 202 GLU B C 1
ATOM 5455 O O . GLU B 1 202 ? 5.039 -26.609 15.852 1 90.38 202 GLU B O 1
ATOM 5460 N N . TYR B 1 203 ? 3.268 -26.891 14.617 1 94.44 203 TYR B N 1
ATOM 5461 C CA . TYR B 1 203 ? 2.984 -25.469 14.484 1 94.44 203 TYR B CA 1
ATOM 5462 C C . TYR B 1 203 ? 1.582 -25.156 14.992 1 94.44 203 TYR B C 1
ATOM 5464 O O . TYR B 1 203 ? 0.731 -24.688 14.219 1 94.44 203 TYR B O 1
ATOM 5472 N N . PRO B 1 204 ? 1.412 -25.234 16.281 1 93.06 204 PRO B N 1
ATOM 5473 C CA . PRO B 1 204 ? 0.087 -24.938 16.828 1 93.06 204 PRO B CA 1
ATOM 5474 C C . PRO B 1 204 ? -0.275 -23.469 16.766 1 93.06 204 PRO B C 1
ATOM 5476 O O . PRO B 1 204 ? 0.613 -22.609 16.766 1 93.06 204 PRO B O 1
ATOM 5479 N N . TRP B 1 205 ? -1.538 -23.188 16.75 1 91.88 205 TRP B N 1
ATOM 5480 C CA . TRP B 1 205 ? -2.066 -21.828 16.594 1 91.88 205 TRP B CA 1
ATOM 5481 C C . TRP B 1 205 ? -1.52 -20.906 17.688 1 91.88 205 TRP B C 1
ATOM 5483 O O . TRP B 1 205 ? -1.173 -19.75 17.406 1 91.88 205 TRP B O 1
ATOM 5493 N N . GLU B 1 206 ? -1.41 -21.359 18.844 1 90.69 206 GLU B N 1
ATOM 5494 C CA . GLU B 1 206 ? -1.092 -20.562 20.031 1 90.69 206 GLU B CA 1
ATOM 5495 C C . GLU B 1 206 ? 0.348 -20.062 19.984 1 90.69 206 GLU B C 1
ATOM 5497 O O . GLU B 1 206 ? 0.693 -19.094 20.672 1 90.69 206 GLU B O 1
ATOM 5502 N N . ARG B 1 207 ? 1.141 -20.688 19.172 1 94.44 207 ARG B N 1
ATOM 5503 C CA . ARG B 1 207 ? 2.559 -20.344 19.172 1 94.44 207 ARG B CA 1
ATOM 5504 C C . ARG B 1 207 ? 2.902 -19.469 17.969 1 94.44 207 ARG B C 1
ATOM 5506 O O . ARG B 1 207 ? 4.031 -19 17.828 1 94.44 207 ARG B O 1
ATOM 5513 N N . LYS B 1 208 ? 1.992 -19.203 17.156 1 96.12 208 LYS B N 1
ATOM 5514 C CA . LYS B 1 208 ? 2.271 -18.469 15.922 1 96.12 208 LYS B CA 1
ATOM 5515 C C . LYS B 1 208 ? 2.441 -16.984 16.188 1 96.12 208 LYS B C 1
ATOM 5517 O O . LYS B 1 208 ? 1.71 -16.406 17 1 96.12 208 LYS B O 1
ATOM 5522 N N . GLU B 1 209 ? 3.453 -16.438 15.508 1 96.44 209 GLU B N 1
ATOM 5523 C CA . GLU B 1 209 ? 3.656 -14.992 15.562 1 96.44 209 GLU B CA 1
ATOM 5524 C C . GLU B 1 209 ? 2.588 -14.25 14.766 1 96.44 209 GLU B C 1
ATOM 5526 O O . GLU B 1 209 ? 2.225 -14.672 13.664 1 96.44 209 GLU B O 1
ATOM 5531 N N . ALA B 1 210 ? 2.152 -13.117 15.281 1 95.81 210 ALA B N 1
ATOM 5532 C CA . ALA B 1 210 ? 1.058 -12.359 14.672 1 95.81 210 ALA B CA 1
ATOM 5533 C C . ALA B 1 210 ? 1.557 -11.516 13.508 1 95.81 210 ALA B C 1
ATOM 5535 O O . ALA B 1 210 ? 1.528 -10.289 13.562 1 95.81 210 ALA B O 1
ATOM 5536 N N . LYS B 1 211 ? 1.956 -12.219 12.422 1 97.56 211 LYS B N 1
ATOM 5537 C CA . LYS B 1 211 ? 2.457 -11.578 11.211 1 97.56 211 LYS B CA 1
ATOM 5538 C C . LYS B 1 211 ? 1.925 -12.266 9.961 1 97.56 211 LYS B C 1
ATOM 5540 O O . LYS B 1 211 ? 1.546 -13.438 10.008 1 97.56 211 LYS B O 1
ATOM 5545 N N . VAL B 1 212 ? 1.833 -11.477 8.945 1 98.62 212 VAL B N 1
ATOM 5546 C CA . VAL B 1 212 ? 1.702 -12.016 7.594 1 98.62 212 VAL B CA 1
ATOM 5547 C C . VAL B 1 212 ? 3.086 -12.289 7.012 1 98.62 212 VAL B C 1
ATOM 5549 O O . VAL B 1 212 ? 3.967 -11.43 7.047 1 98.62 212 VAL B O 1
ATOM 5552 N N . PHE B 1 213 ? 3.293 -13.516 6.5 1 98.5 213 PHE B N 1
ATOM 5553 C CA . PHE B 1 213 ? 4.625 -13.914 6.074 1 98.5 213 PHE B CA 1
ATOM 5554 C C . PHE B 1 213 ? 4.633 -14.289 4.594 1 98.5 213 PHE B C 1
ATOM 5556 O O . PHE B 1 213 ? 3.715 -14.961 4.117 1 98.5 213 PHE B O 1
ATOM 5563 N N . TRP B 1 214 ? 5.68 -13.859 3.904 1 98.44 214 TRP B N 1
ATOM 5564 C CA . TRP B 1 214 ? 5.902 -14.289 2.527 1 98.44 214 TRP B CA 1
ATOM 5565 C C . TRP B 1 214 ? 7.367 -14.133 2.137 1 98.44 214 TRP B C 1
ATOM 5567 O O . TRP B 1 214 ? 8.016 -13.148 2.51 1 98.44 214 TRP B O 1
ATOM 5577 N N . ARG B 1 215 ? 7.848 -15.109 1.363 1 97.56 215 ARG B N 1
ATOM 5578 C CA . ARG B 1 215 ? 9.156 -15.031 0.714 1 97.56 215 ARG B CA 1
ATOM 5579 C C . ARG B 1 215 ? 9.078 -15.516 -0.731 1 97.56 215 ARG B C 1
ATOM 5581 O O . ARG B 1 215 ? 8.383 -16.484 -1.031 1 97.56 215 ARG B O 1
ATOM 5588 N N . GLY B 1 216 ? 9.703 -14.891 -1.606 1 95.44 216 GLY B N 1
ATOM 5589 C CA . GLY B 1 216 ? 9.852 -15.297 -2.996 1 95.44 216 GLY B CA 1
ATOM 5590 C C . GLY B 1 216 ? 10.859 -14.453 -3.76 1 95.44 216 GLY B C 1
ATOM 5591 O O . GLY B 1 216 ? 11.328 -13.43 -3.26 1 95.44 216 GLY B O 1
ATOM 5592 N N . SER B 1 217 ? 11.234 -14.914 -4.879 1 93.69 217 SER B N 1
ATOM 5593 C CA . SER B 1 217 ? 12.141 -14.133 -5.723 1 93.69 217 SER B CA 1
ATOM 5594 C C . SER B 1 217 ? 11.367 -13.141 -6.586 1 93.69 217 SER B C 1
ATOM 5596 O O . SER B 1 217 ? 10.148 -13.039 -6.484 1 93.69 217 SER B O 1
ATOM 5598 N N . SER B 1 218 ? 12.148 -12.43 -7.422 1 91.81 218 SER B N 1
ATOM 5599 C CA . SER B 1 218 ? 11.539 -11.383 -8.242 1 91.81 218 SER B CA 1
ATOM 5600 C C . SER B 1 218 ? 10.961 -11.961 -9.531 1 91.81 218 SER B C 1
ATOM 5602 O O . SER B 1 218 ? 10.703 -11.219 -10.477 1 91.81 218 SER B O 1
ATOM 5604 N N . THR B 1 219 ? 10.703 -13.227 -9.469 1 86.81 219 THR B N 1
ATOM 5605 C CA . THR B 1 219 ? 10.156 -13.828 -10.68 1 86.81 219 THR B CA 1
ATOM 5606 C C . THR B 1 219 ? 8.766 -13.266 -10.984 1 86.81 219 THR B C 1
ATOM 5608 O O . THR B 1 219 ? 8.094 -12.75 -10.086 1 86.81 219 THR B O 1
ATOM 5611 N N . GLY B 1 220 ? 8.438 -13.109 -12.211 1 84 220 GLY B N 1
ATOM 5612 C CA . GLY B 1 220 ? 7.16 -12.57 -12.648 1 84 220 GLY B CA 1
ATOM 5613 C C . GLY B 1 220 ? 7.297 -11.328 -13.508 1 84 220 GLY B C 1
ATOM 5614 O O . GLY B 1 220 ? 6.336 -10.914 -14.164 1 84 220 GLY B O 1
ATOM 5615 N N . ARG B 1 221 ? 8.484 -10.695 -13.43 1 86.19 221 ARG B N 1
ATOM 5616 C CA . ARG B 1 221 ? 8.781 -9.516 -14.234 1 86.19 221 ARG B CA 1
ATOM 5617 C C . ARG B 1 221 ? 7.75 -8.414 -13.984 1 86.19 221 ARG B C 1
ATOM 5619 O O . ARG B 1 221 ? 7.512 -8.031 -12.836 1 86.19 221 ARG B O 1
ATOM 5626 N N . LEU B 1 222 ? 7.082 -7.977 -15.094 1 88.06 222 LEU B N 1
ATOM 5627 C CA . LEU B 1 222 ? 6.129 -6.887 -14.922 1 88.06 222 LEU B CA 1
ATOM 5628 C C . LEU B 1 222 ? 4.699 -7.379 -15.133 1 88.06 222 LEU B C 1
ATOM 5630 O O . LEU B 1 222 ? 3.797 -6.582 -15.398 1 88.06 222 LEU B O 1
ATOM 5634 N N . ARG B 1 223 ? 4.5 -8.641 -14.781 1 80.31 223 ARG B N 1
ATOM 5635 C CA . ARG B 1 223 ? 3.201 -9.25 -15.047 1 80.31 223 ARG B CA 1
ATOM 5636 C C . ARG B 1 223 ? 2.27 -9.094 -13.844 1 80.31 223 ARG B C 1
ATOM 5638 O O . ARG B 1 223 ? 2.717 -8.781 -12.742 1 80.31 223 ARG B O 1
ATOM 5645 N N . GLY B 1 224 ? 0.966 -9.234 -14.188 1 78.44 224 GLY B N 1
ATOM 5646 C CA . GLY B 1 224 ? -0.014 -9.344 -13.117 1 78.44 224 GLY B CA 1
ATOM 5647 C C . GLY B 1 224 ? -0.811 -8.078 -12.898 1 78.44 224 GLY B C 1
ATOM 5648 O O . GLY B 1 224 ? -1.731 -8.047 -12.078 1 78.44 224 GLY B O 1
ATOM 5649 N N . TRP B 1 225 ? -0.45 -7.012 -13.703 1 82.44 225 TRP B N 1
ATOM 5650 C CA . TRP B 1 225 ? -1.18 -5.758 -13.555 1 82.44 225 TRP B CA 1
ATOM 5651 C C . TRP B 1 225 ? -2.289 -5.652 -14.602 1 82.44 225 TRP B C 1
ATOM 5653 O O . TRP B 1 225 ? -2.053 -5.859 -15.789 1 82.44 225 TRP B O 1
ATOM 5663 N N . ASP B 1 226 ? -3.5 -5.391 -14.148 1 71.69 226 ASP B N 1
ATOM 5664 C CA . ASP B 1 226 ? -4.59 -5.184 -15.094 1 71.69 226 ASP B CA 1
ATOM 5665 C C . ASP B 1 226 ? -4.43 -3.861 -15.836 1 71.69 226 ASP B C 1
ATOM 5667 O O . ASP B 1 226 ? -4.699 -3.783 -17.047 1 71.69 226 ASP B O 1
ATOM 5671 N N . SER B 1 227 ? -4.043 -2.85 -15.156 1 77.69 227 SER B N 1
ATOM 5672 C CA . SER B 1 227 ? -3.807 -1.515 -15.695 1 77.69 227 SER B CA 1
ATOM 5673 C C . SER B 1 227 ? -2.441 -0.981 -15.273 1 77.69 227 SER B C 1
ATOM 5675 O O . SER B 1 227 ? -2.328 -0.279 -14.266 1 77.69 227 SER B O 1
ATOM 5677 N N . PRO B 1 228 ? -1.468 -1.334 -16.156 1 85.69 228 PRO B N 1
ATOM 5678 C CA . PRO B 1 228 ? -0.12 -0.961 -15.719 1 85.69 228 PRO B CA 1
ATOM 5679 C C . PRO B 1 228 ? 0.078 0.552 -15.648 1 85.69 228 PRO B C 1
ATOM 5681 O O . PRO B 1 228 ? -0.169 1.259 -16.625 1 85.69 228 PRO B O 1
ATOM 5684 N N . ALA B 1 229 ? 0.614 1.01 -14.602 1 91.31 229 ALA B N 1
ATOM 5685 C CA . ALA B 1 229 ? 0.753 2.436 -14.312 1 91.31 229 ALA B CA 1
ATOM 5686 C C . ALA B 1 229 ? 1.82 3.072 -15.195 1 91.31 229 ALA B C 1
ATOM 5688 O O . ALA B 1 229 ? 1.814 4.289 -15.406 1 91.31 229 ALA B O 1
ATOM 5689 N N . TRP B 1 230 ? 2.734 2.219 -15.742 1 93 230 TRP B N 1
ATOM 5690 C CA . TRP B 1 230 ? 3.807 2.795 -16.547 1 93 230 TRP B CA 1
ATOM 5691 C C . TRP B 1 230 ? 3.254 3.43 -17.812 1 93 230 TRP B C 1
ATOM 5693 O O . TRP B 1 230 ? 3.855 4.355 -18.359 1 93 230 TRP B O 1
ATOM 5703 N N . ASN B 1 231 ? 2.152 2.975 -18.297 1 91.75 231 ASN B N 1
ATOM 5704 C CA . ASN B 1 231 ? 1.55 3.58 -19.469 1 91.75 231 ASN B CA 1
ATOM 5705 C C . ASN B 1 231 ? 1.065 5 -19.188 1 91.75 231 ASN B C 1
ATOM 5707 O O . ASN B 1 231 ? 1.247 5.898 -20.016 1 91.75 231 ASN B O 1
ATOM 5711 N N . THR B 1 232 ? 0.518 5.16 -18.031 1 90.56 232 THR B N 1
ATOM 5712 C CA . THR B 1 232 ? 0.06 6.484 -17.625 1 90.56 232 THR B CA 1
ATOM 5713 C C . THR B 1 232 ? 1.244 7.391 -17.312 1 90.56 232 THR B C 1
ATOM 5715 O O . THR B 1 232 ? 1.28 8.547 -17.734 1 90.56 232 THR B O 1
ATOM 5718 N N . HIS B 1 233 ? 2.221 6.871 -16.656 1 90.31 233 HIS B N 1
ATOM 5719 C CA . HIS B 1 233 ? 3.377 7.652 -16.219 1 90.31 233 HIS B CA 1
ATOM 5720 C C . HIS B 1 233 ? 4.152 8.188 -17.422 1 90.31 233 HIS B C 1
ATOM 5722 O O . HIS B 1 233 ? 4.684 9.297 -17.375 1 90.31 233 HIS B O 1
ATOM 5728 N N . HIS B 1 234 ? 4.164 7.375 -18.422 1 92.69 234 HIS B N 1
ATOM 5729 C CA . HIS B 1 234 ? 5.02 7.711 -19.547 1 92.69 234 HIS B CA 1
ATOM 5730 C C . HIS B 1 234 ? 4.195 8.094 -20.781 1 92.69 234 HIS B C 1
ATOM 5732 O O . HIS B 1 234 ? 4.746 8.352 -21.844 1 92.69 234 HIS B O 1
ATOM 5738 N N . ASN B 1 235 ? 2.912 8.156 -20.594 1 92.94 235 ASN B N 1
ATOM 5739 C CA . ASN B 1 235 ? 2 8.461 -21.703 1 92.94 235 ASN B CA 1
ATOM 5740 C C . ASN B 1 235 ? 2.271 7.582 -22.906 1 92.94 235 ASN B C 1
ATOM 5742 O O . ASN B 1 235 ? 2.512 8.086 -24.016 1 92.94 235 ASN B O 1
ATOM 5746 N N . VAL B 1 236 ? 2.273 6.219 -22.625 1 94.56 236 VAL B N 1
ATOM 5747 C CA . VAL B 1 236 ? 2.562 5.215 -23.641 1 94.56 236 VAL B CA 1
ATOM 5748 C C . VAL B 1 236 ? 1.523 4.098 -23.594 1 94.56 236 VAL B C 1
ATOM 5750 O O . VAL B 1 236 ? 0.596 4.148 -22.781 1 94.56 236 VAL B O 1
ATOM 5753 N N . SER B 1 237 ? 1.646 3.191 -24.547 1 91.75 237 SER B N 1
ATOM 5754 C CA . SER B 1 237 ? 0.832 1.98 -24.562 1 91.75 237 SER B CA 1
ATOM 5755 C C . SER B 1 237 ? 1.698 0.734 -24.719 1 91.75 237 SER B C 1
ATOM 5757 O O . SER B 1 237 ? 1.452 -0.096 -25.594 1 91.75 237 SER B O 1
ATOM 5759 N N . TRP B 1 238 ? 2.676 0.617 -23.766 1 88.62 238 TRP B N 1
ATOM 5760 C CA . TRP B 1 238 ? 3.627 -0.49 -23.828 1 88.62 238 TRP B CA 1
ATOM 5761 C C . TRP B 1 238 ? 3.02 -1.757 -23.234 1 88.62 238 TRP B C 1
ATOM 5763 O O . TRP B 1 238 ? 2.314 -1.702 -22.219 1 88.62 238 TRP B O 1
ATOM 5773 N N . THR B 1 239 ? 3.266 -2.869 -23.891 1 81.06 239 THR B N 1
ATOM 5774 C CA . THR B 1 239 ? 3.094 -4.172 -23.25 1 81.06 239 THR B CA 1
ATOM 5775 C C . THR B 1 239 ? 4.113 -4.363 -22.125 1 81.06 239 THR B C 1
ATOM 5777 O O . THR B 1 239 ? 5.078 -3.604 -22.031 1 81.06 239 THR B O 1
ATOM 5780 N N . PRO B 1 240 ? 3.922 -5.332 -21.266 1 82.06 240 PRO B N 1
ATOM 5781 C CA . PRO B 1 240 ? 4.922 -5.602 -20.234 1 82.06 24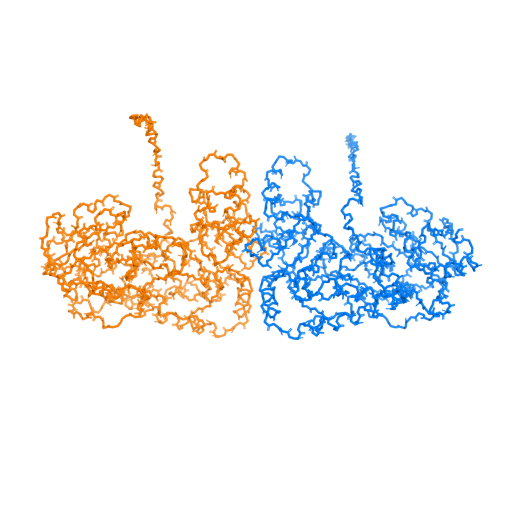0 PRO B CA 1
ATOM 5782 C C . PRO B 1 240 ? 6.32 -5.824 -20.812 1 82.06 240 PRO B C 1
ATOM 5784 O O . PRO B 1 240 ? 7.309 -5.387 -20.219 1 82.06 240 PRO B O 1
ATOM 5787 N N . GLU B 1 241 ? 6.398 -6.449 -22 1 78.06 241 GLU B N 1
ATOM 5788 C CA . GLU B 1 241 ? 7.699 -6.703 -22.609 1 78.06 241 GLU B CA 1
ATOM 5789 C C . GLU B 1 241 ? 8.328 -5.41 -23.109 1 78.06 241 GLU B C 1
ATOM 5791 O O . GLU B 1 241 ? 9.539 -5.207 -22.984 1 78.06 241 GLU B O 1
ATOM 5796 N N . GLU B 1 242 ? 7.512 -4.562 -23.641 1 84.31 242 GLU B N 1
ATOM 5797 C CA . GLU B 1 242 ? 8 -3.264 -24.094 1 84.31 242 GLU B CA 1
ATOM 5798 C C . GLU B 1 242 ? 8.438 -2.402 -22.906 1 84.31 242 GLU B C 1
ATOM 5800 O O . GLU B 1 242 ? 9.445 -1.694 -22.984 1 84.31 242 GLU B O 1
ATOM 5805 N N . ALA B 1 243 ? 7.645 -2.512 -21.875 1 89.06 243 ALA B N 1
ATOM 5806 C CA . ALA B 1 243 ? 7.996 -1.772 -20.656 1 89.06 243 ALA B CA 1
ATOM 5807 C C . ALA B 1 243 ? 9.336 -2.24 -20.094 1 89.06 243 ALA B C 1
ATOM 5809 O O . ALA B 1 243 ? 10.156 -1.425 -19.688 1 89.06 243 ALA B O 1
ATOM 5810 N N . LEU B 1 244 ? 9.531 -3.525 -20.172 1 87.19 244 LEU B N 1
ATOM 5811 C CA . LEU B 1 244 ? 10.789 -4.094 -19.703 1 87.19 244 LEU B CA 1
ATOM 5812 C C . LEU B 1 244 ? 11.969 -3.561 -20.516 1 87.19 244 LEU B C 1
ATOM 5814 O O . LEU B 1 244 ? 13.062 -3.381 -19.984 1 87.19 244 LEU B O 1
ATOM 5818 N N . ALA B 1 245 ? 11.742 -3.303 -21.75 1 84.94 245 ALA B N 1
ATOM 5819 C CA . ALA B 1 245 ? 12.805 -2.85 -22.641 1 84.94 245 ALA B CA 1
ATOM 5820 C C . ALA B 1 245 ? 13.07 -1.358 -22.469 1 84.94 245 ALA B C 1
ATOM 5822 O O . ALA B 1 245 ? 14.188 -0.889 -22.688 1 84.94 245 ALA B O 1
ATOM 5823 N N . ASN B 1 246 ? 12.055 -0.604 -21.922 1 89.56 246 ASN B N 1
ATOM 5824 C CA . ASN B 1 246 ? 12.156 0.847 -22.047 1 89.56 246 ASN B CA 1
ATOM 5825 C C . ASN B 1 246 ? 12.273 1.523 -20.688 1 89.56 246 ASN B C 1
ATOM 5827 O O . ASN B 1 246 ? 12.82 2.623 -20.578 1 89.56 246 ASN B O 1
ATOM 5831 N N . LEU B 1 247 ? 11.758 0.875 -19.656 1 90.69 247 LEU B N 1
ATOM 5832 C CA . LEU B 1 247 ? 11.766 1.502 -18.328 1 90.69 247 LEU B CA 1
ATOM 5833 C C . LEU B 1 247 ? 13.164 1.49 -17.734 1 90.69 247 LEU B C 1
ATOM 5835 O O . LEU B 1 247 ? 13.977 0.62 -18.047 1 90.69 247 LEU B O 1
ATOM 5839 N N . ASP B 1 248 ? 13.312 2.447 -16.922 1 87.56 248 ASP B N 1
ATOM 5840 C CA . ASP B 1 248 ? 14.508 2.428 -16.094 1 87.56 248 ASP B CA 1
ATOM 5841 C C . ASP B 1 248 ? 14.484 1.25 -15.117 1 87.56 248 ASP B C 1
ATOM 5843 O O . ASP B 1 248 ? 13.406 0.767 -14.75 1 87.56 248 ASP B O 1
ATOM 5847 N N . PHE B 1 249 ? 15.695 0.865 -14.719 1 89.12 249 PHE B N 1
ATOM 5848 C CA . PHE B 1 249 ? 15.836 -0.334 -13.906 1 89.12 249 PHE B CA 1
ATOM 5849 C C . PHE B 1 249 ? 15.039 -0.204 -12.609 1 89.12 249 PHE B C 1
ATOM 5851 O O . PHE B 1 249 ? 14.328 -1.131 -12.219 1 89.12 249 PHE B O 1
ATOM 5858 N N . ALA B 1 250 ? 15.117 0.944 -11.953 1 90.69 250 ALA B N 1
ATOM 5859 C CA . ALA B 1 250 ? 14.391 1.149 -10.703 1 90.69 250 ALA B CA 1
ATOM 5860 C C . ALA B 1 250 ? 12.883 1.059 -10.922 1 90.69 250 ALA B C 1
ATOM 5862 O O . ALA B 1 250 ? 12.156 0.493 -10.102 1 90.69 250 ALA B O 1
ATOM 5863 N N . GLU B 1 251 ? 12.414 1.554 -12.023 1 92.75 251 GLU B N 1
ATOM 5864 C CA . GLU B 1 251 ? 10.992 1.475 -12.344 1 92.75 251 GLU B CA 1
ATOM 5865 C C . GLU B 1 251 ? 10.57 0.033 -12.594 1 92.75 251 GLU B C 1
ATOM 5867 O O . GLU B 1 251 ? 9.492 -0.389 -12.156 1 92.75 251 GLU B O 1
ATOM 5872 N N . LYS B 1 252 ? 11.422 -0.662 -13.32 1 92.31 252 LYS B N 1
ATOM 5873 C CA . LYS B 1 252 ? 11.125 -2.072 -13.555 1 92.31 252 LYS B CA 1
ATOM 5874 C C . LYS B 1 252 ? 10.938 -2.826 -12.242 1 92.31 252 LYS B C 1
ATOM 5876 O O . LYS B 1 252 ? 9.969 -3.562 -12.078 1 92.31 252 LYS B O 1
ATOM 5881 N N . LEU B 1 253 ? 11.852 -2.562 -11.336 1 93.5 253 LEU B N 1
ATOM 5882 C CA . LEU B 1 253 ? 11.773 -3.246 -10.047 1 93.5 253 LEU B CA 1
ATOM 5883 C C . LEU B 1 253 ? 10.516 -2.842 -9.297 1 93.5 253 LEU B C 1
ATOM 5885 O O . LEU B 1 253 ? 9.812 -3.695 -8.742 1 93.5 253 LEU B O 1
ATOM 5889 N N . ALA B 1 254 ? 10.18 -1.592 -9.359 1 95 254 ALA B N 1
ATOM 5890 C CA . ALA B 1 254 ? 9.031 -1.079 -8.617 1 95 254 ALA B CA 1
ATOM 5891 C C . ALA B 1 254 ? 7.723 -1.6 -9.195 1 95 254 ALA B C 1
ATOM 5893 O O . ALA B 1 254 ? 6.711 -1.684 -8.492 1 95 254 ALA B O 1
ATOM 5894 N N . HIS B 1 255 ? 7.762 -2.016 -10.5 1 95 255 HIS B N 1
ATOM 5895 C CA . HIS B 1 255 ? 6.555 -2.512 -11.156 1 95 255 HIS B CA 1
ATOM 5896 C C . HIS B 1 255 ? 6.422 -4.023 -10.992 1 95 255 HIS B C 1
ATOM 5898 O O . HIS B 1 255 ? 5.391 -4.602 -11.344 1 95 255 HIS B O 1
ATOM 5904 N N . ASN B 1 256 ? 7.48 -4.688 -10.523 1 94.12 256 ASN B N 1
ATOM 5905 C CA . ASN B 1 256 ? 7.336 -6.098 -10.195 1 94.12 256 ASN B CA 1
ATOM 5906 C C . ASN B 1 256 ? 6.375 -6.309 -9.031 1 94.12 256 ASN B C 1
ATOM 5908 O O . ASN B 1 256 ? 6.578 -5.758 -7.945 1 94.12 256 ASN B O 1
ATOM 5912 N N . ARG B 1 257 ? 5.387 -7.047 -9.25 1 94.19 257 ARG B N 1
ATOM 5913 C CA . ARG B 1 257 ? 4.297 -7.168 -8.289 1 94.19 257 ARG B CA 1
ATOM 5914 C C . ARG B 1 257 ? 4.805 -7.684 -6.945 1 94.19 257 ARG B C 1
ATOM 5916 O O . ARG B 1 257 ? 4.332 -7.262 -5.891 1 94.19 257 ARG B O 1
ATOM 5923 N N . ARG B 1 258 ? 5.711 -8.578 -6.934 1 96.25 258 ARG B N 1
ATOM 5924 C CA . ARG B 1 258 ? 6.25 -9.156 -5.707 1 96.25 258 ARG B CA 1
ATOM 5925 C C . ARG B 1 258 ? 7.133 -8.148 -4.973 1 96.25 258 ARG B C 1
ATOM 5927 O O . ARG B 1 258 ? 7.047 -8.023 -3.748 1 96.25 258 ARG B O 1
ATOM 5934 N N . ILE B 1 259 ? 7.891 -7.43 -5.734 1 96.81 259 ILE B N 1
ATOM 5935 C CA . ILE B 1 259 ? 8.695 -6.375 -5.125 1 96.81 259 ILE B CA 1
ATOM 5936 C C . ILE B 1 259 ? 7.781 -5.277 -4.59 1 96.81 259 ILE B C 1
ATOM 5938 O O . ILE B 1 259 ? 7.996 -4.766 -3.488 1 96.81 259 ILE B O 1
ATOM 5942 N N . SER B 1 260 ? 6.793 -4.965 -5.363 1 96.81 260 SER B N 1
ATOM 5943 C CA . SER B 1 260 ? 5.828 -3.963 -4.93 1 96.81 260 SER B CA 1
ATOM 5944 C C . SER B 1 260 ? 5.164 -4.367 -3.617 1 96.81 260 SER B C 1
ATOM 5946 O O . SER B 1 260 ? 5.004 -3.541 -2.717 1 96.81 260 SER B O 1
ATOM 5948 N N . ALA B 1 261 ? 4.762 -5.605 -3.496 1 97.81 261 ALA B N 1
ATOM 5949 C CA . ALA B 1 261 ? 4.168 -6.102 -2.258 1 97.81 261 ALA B CA 1
ATOM 5950 C C . ALA B 1 261 ? 5.137 -5.945 -1.086 1 97.81 261 ALA B C 1
ATOM 5952 O O . ALA B 1 261 ? 4.73 -5.57 0.016 1 97.81 261 ALA B O 1
ATOM 5953 N N . SER B 1 262 ? 6.371 -6.25 -1.341 1 97.88 262 SER B N 1
ATOM 5954 C CA . SER B 1 262 ? 7.387 -6.113 -0.301 1 97.88 262 SER B CA 1
ATOM 5955 C C . SER B 1 262 ? 7.59 -4.652 0.086 1 97.88 262 SER B C 1
ATOM 5957 O O . SER B 1 262 ? 7.656 -4.324 1.271 1 97.88 262 SER B O 1
ATOM 5959 N N . LEU B 1 263 ? 7.664 -3.779 -0.875 1 97 263 LEU B N 1
ATOM 5960 C CA . LEU B 1 263 ? 7.84 -2.354 -0.623 1 97 263 LEU B CA 1
ATOM 5961 C C . LEU B 1 263 ? 6.676 -1.802 0.197 1 97 263 LEU B C 1
ATOM 5963 O O . LEU B 1 263 ? 6.887 -1.065 1.164 1 97 263 LEU B O 1
ATOM 5967 N N . MET B 1 264 ? 5.492 -2.176 -0.17 1 96.75 264 MET B N 1
ATOM 5968 C CA . MET B 1 264 ? 4.305 -1.69 0.53 1 96.75 264 MET B CA 1
ATOM 5969 C C . MET B 1 264 ? 4.285 -2.186 1.972 1 96.75 264 MET B C 1
ATOM 5971 O O . MET B 1 264 ? 3.699 -1.542 2.846 1 96.75 264 MET B O 1
ATOM 5975 N N . SER B 1 265 ? 4.898 -3.287 2.215 1 96.56 265 SER B N 1
ATOM 5976 C CA . SER B 1 265 ? 4.879 -3.934 3.523 1 96.56 265 SER B CA 1
ATOM 5977 C C . SER B 1 265 ? 5.969 -3.379 4.434 1 96.56 265 SER B C 1
ATOM 5979 O O . SER B 1 265 ? 5.98 -3.65 5.633 1 96.56 265 SER B O 1
ATOM 5981 N N . PHE B 1 266 ? 6.812 -2.547 3.93 1 96.25 266 PHE B N 1
ATOM 5982 C CA . PHE B 1 266 ? 8.07 -2.146 4.559 1 96.25 266 PHE B CA 1
ATOM 5983 C C . PHE B 1 266 ? 7.812 -1.486 5.906 1 96.25 266 PHE B C 1
ATOM 5985 O O . PHE B 1 266 ? 8.57 -1.686 6.855 1 96.25 266 PHE B O 1
ATOM 5992 N N . ASN B 1 267 ? 6.777 -0.771 6.004 1 96.25 267 ASN B N 1
ATOM 5993 C CA . ASN B 1 267 ? 6.582 0.063 7.184 1 96.25 267 ASN B CA 1
ATOM 5994 C C . ASN B 1 267 ? 5.672 -0.611 8.203 1 96.25 267 ASN B C 1
ATOM 5996 O O . ASN B 1 267 ? 5.234 0.021 9.164 1 96.25 267 ASN B O 1
ATOM 6000 N N . TYR B 1 268 ? 5.371 -1.857 8.094 1 96.44 268 TYR B N 1
ATOM 6001 C CA . TYR B 1 268 ? 4.43 -2.523 8.984 1 96.44 268 TYR B CA 1
ATOM 6002 C C . TYR B 1 268 ? 5.082 -3.707 9.688 1 96.44 268 TYR B C 1
ATOM 6004 O O . TYR B 1 268 ? 5.355 -4.734 9.062 1 96.44 268 TYR B O 1
ATOM 6012 N N . PRO B 1 269 ? 5.289 -3.592 10.969 1 94.62 269 PRO B N 1
ATOM 6013 C CA . PRO B 1 269 ? 5.941 -4.676 11.703 1 94.62 269 PRO B CA 1
ATOM 6014 C C . PRO B 1 269 ? 5.16 -5.988 11.633 1 94.62 269 PRO B C 1
ATOM 6016 O O . PRO B 1 269 ? 5.73 -7.062 11.852 1 94.62 269 PRO B O 1
ATOM 6019 N N . TRP B 1 270 ? 3.916 -5.938 11.32 1 96.62 270 TRP B N 1
ATOM 6020 C CA . TRP B 1 270 ? 3.076 -7.129 11.273 1 96.62 270 TRP B CA 1
ATOM 6021 C C . TRP B 1 270 ? 3.104 -7.758 9.883 1 96.62 270 TRP B C 1
ATOM 6023 O O . TRP B 1 270 ? 2.447 -8.773 9.641 1 96.62 270 TRP B O 1
ATOM 6033 N N . MET B 1 271 ? 3.865 -7.164 8.953 1 97.38 271 MET B N 1
ATOM 6034 C CA . MET B 1 271 ? 4.121 -7.73 7.633 1 97.38 271 MET B CA 1
ATOM 6035 C C . MET B 1 271 ? 5.574 -8.164 7.5 1 97.38 271 MET B C 1
ATOM 6037 O O . MET B 1 271 ? 6.484 -7.34 7.562 1 97.38 271 MET B O 1
ATOM 6041 N N . ASP B 1 272 ? 5.824 -9.398 7.367 1 97.5 272 ASP B N 1
ATOM 6042 C CA . ASP B 1 272 ? 7.145 -9.914 7.023 1 97.5 272 ASP B CA 1
ATOM 6043 C C . ASP B 1 272 ? 7.164 -10.469 5.602 1 97.5 272 ASP B C 1
ATOM 6045 O O . ASP B 1 272 ? 7.238 -11.688 5.406 1 97.5 272 ASP B O 1
ATOM 6049 N N . VAL B 1 273 ? 7.059 -9.617 4.66 1 98.25 273 VAL B N 1
ATOM 6050 C CA . VAL B 1 273 ? 6.992 -9.891 3.227 1 98.25 273 VAL B CA 1
ATOM 6051 C C . VAL B 1 273 ? 8.289 -9.445 2.553 1 98.25 273 VAL B C 1
ATOM 6053 O O . VAL B 1 273 ? 8.625 -8.266 2.562 1 98.25 273 VAL B O 1
ATOM 6056 N N . GLY B 1 274 ? 9.023 -10.414 2.01 1 97.56 274 GLY B N 1
ATOM 6057 C CA . GLY B 1 274 ? 10.336 -10.062 1.487 1 97.56 274 GLY B CA 1
ATOM 6058 C C . GLY B 1 274 ? 10.719 -10.852 0.249 1 97.56 274 GLY B C 1
ATOM 6059 O O . GLY B 1 274 ? 10.195 -11.945 0.021 1 97.56 274 GLY B O 1
ATOM 6060 N N . ILE B 1 275 ? 11.625 -10.258 -0.475 1 97.12 275 ILE B N 1
ATOM 6061 C CA . ILE B 1 275 ? 12.234 -10.867 -1.648 1 97.12 275 ILE B CA 1
ATOM 6062 C C . ILE B 1 275 ? 13.508 -11.609 -1.24 1 97.12 275 ILE B C 1
ATOM 6064 O O . ILE B 1 275 ? 14.344 -11.062 -0.519 1 97.12 275 ILE B O 1
ATOM 6068 N N . THR B 1 276 ? 13.594 -12.844 -1.665 1 96.19 276 THR B N 1
ATOM 6069 C CA . THR B 1 276 ? 14.789 -13.602 -1.322 1 96.19 276 THR B CA 1
ATOM 6070 C C . THR B 1 276 ? 15.945 -13.234 -2.242 1 96.19 276 THR B C 1
ATOM 6072 O O . THR B 1 276 ? 17.109 -13.219 -1.815 1 96.19 276 THR B O 1
ATOM 6075 N N . HIS B 1 277 ? 15.547 -13 -3.5 1 92.31 277 HIS B N 1
ATOM 6076 C CA . HIS B 1 277 ? 16.562 -12.656 -4.492 1 92.31 277 HIS B CA 1
ATOM 6077 C C . HIS B 1 277 ? 15.945 -11.898 -5.668 1 92.31 277 HIS B C 1
ATOM 6079 O O . HIS B 1 277 ? 14.867 -12.258 -6.148 1 92.31 277 HIS B O 1
ATOM 6085 N N . ILE B 1 278 ? 16.672 -10.82 -6.059 1 90.5 278 ILE B N 1
ATOM 6086 C CA . ILE B 1 278 ? 16.266 -10.094 -7.262 1 90.5 278 ILE B CA 1
ATOM 6087 C C . ILE B 1 278 ? 17.062 -10.617 -8.461 1 90.5 278 ILE B C 1
ATOM 6089 O O . ILE B 1 278 ? 18.281 -10.492 -8.516 1 90.5 278 ILE B O 1
ATOM 6093 N N . HIS B 1 279 ? 16.297 -11.18 -9.398 1 83.12 279 HIS B N 1
ATOM 6094 C CA . HIS B 1 279 ? 16.922 -11.688 -10.617 1 83.12 279 HIS B CA 1
ATOM 6095 C C . HIS B 1 279 ? 17.125 -10.578 -11.641 1 83.12 279 HIS B C 1
ATOM 6097 O O . HIS B 1 279 ? 16.172 -10.164 -12.312 1 83.12 279 HIS B O 1
ATOM 6103 N N . ASP B 1 280 ? 18.312 -10.164 -11.766 1 72.19 280 ASP B N 1
ATOM 6104 C CA . ASP B 1 280 ? 18.609 -9.039 -12.648 1 72.19 280 ASP B CA 1
ATOM 6105 C C . ASP B 1 280 ? 18.281 -9.375 -14.102 1 72.19 280 ASP B C 1
ATOM 6107 O O . ASP B 1 280 ? 17.859 -8.508 -14.867 1 72.19 280 ASP B O 1
ATOM 6111 N N . TYR B 1 281 ? 18.453 -10.664 -14.445 1 67.06 281 TYR B N 1
ATOM 6112 C CA . TYR B 1 281 ? 18.25 -11.07 -15.828 1 67.06 281 TYR B CA 1
ATOM 6113 C C . TYR B 1 281 ? 16.781 -10.898 -16.234 1 67.06 281 TYR B C 1
ATOM 6115 O O . TYR B 1 281 ? 16.484 -10.719 -17.406 1 67.06 281 TYR B O 1
ATOM 6123 N N . ASP B 1 282 ? 15.969 -10.883 -15.258 1 70.88 282 ASP B N 1
ATOM 6124 C CA . ASP B 1 282 ? 14.539 -10.711 -15.516 1 70.88 282 ASP B CA 1
ATOM 6125 C C . ASP B 1 282 ? 14.234 -9.281 -15.977 1 70.88 282 ASP B C 1
ATOM 6127 O O . ASP B 1 282 ? 13.18 -9.023 -16.562 1 70.88 282 ASP B O 1
ATOM 6131 N N . PHE B 1 283 ? 15.188 -8.484 -15.805 1 76.06 283 PHE B N 1
ATOM 6132 C CA . PHE B 1 283 ? 14.898 -7.074 -16.047 1 76.06 283 PHE B CA 1
ATOM 6133 C C . PHE B 1 283 ? 15.812 -6.52 -17.141 1 76.06 283 PHE B C 1
ATOM 6135 O O . PHE B 1 283 ? 15.914 -5.305 -17.312 1 76.06 283 PHE B O 1
ATOM 6142 N N . HIS B 1 284 ? 16.312 -7.461 -18.141 1 61.62 284 HIS B N 1
ATOM 6143 C CA . HIS B 1 284 ? 17.062 -7.234 -19.359 1 61.62 284 HIS B CA 1
ATOM 6144 C C . HIS B 1 284 ? 18.094 -6.125 -19.188 1 61.62 284 HIS B C 1
ATOM 6146 O O . HIS B 1 284 ? 18.203 -5.242 -20.047 1 61.62 284 HIS B O 1
ATOM 6152 N N . ASN B 1 285 ? 18.688 -5.883 -18.125 1 56.38 285 ASN B N 1
ATOM 6153 C CA . ASN B 1 285 ? 19.469 -4.656 -18.125 1 56.38 285 ASN B CA 1
ATOM 6154 C C . ASN B 1 285 ? 20.953 -4.941 -18.344 1 56.38 285 ASN B C 1
ATOM 6156 O O . ASN B 1 285 ? 21.75 -4.832 -17.406 1 56.38 285 ASN B O 1
ATOM 6160 N N . PRO B 1 286 ? 21.328 -5.594 -19.547 1 53.41 286 PRO B N 1
ATOM 6161 C CA . PRO B 1 286 ? 22.734 -5.961 -19.75 1 53.41 286 PRO B CA 1
ATOM 6162 C C . PRO B 1 286 ? 23.688 -4.77 -19.625 1 53.41 286 PRO B C 1
ATOM 6164 O O . PRO B 1 286 ? 24.844 -4.934 -19.25 1 53.41 286 PRO B O 1
ATOM 6167 N N . GLY B 1 287 ? 23.406 -3.676 -20.219 1 50.56 287 GLY B N 1
ATOM 6168 C CA . GLY B 1 287 ? 24.438 -2.684 -20.5 1 50.56 287 GLY B CA 1
ATOM 6169 C C . GLY B 1 287 ? 24.859 -1.902 -19.266 1 50.56 287 GLY B C 1
ATOM 6170 O O . GLY B 1 287 ? 25.844 -1.176 -19.281 1 50.56 287 GLY B O 1
ATOM 6171 N N . ARG B 1 288 ? 24 -1.421 -18.547 1 52.81 288 ARG B N 1
ATOM 6172 C CA . ARG B 1 288 ? 24.344 -0.384 -17.578 1 52.81 288 ARG B CA 1
ATOM 6173 C C . ARG B 1 288 ? 24.5 -0.969 -16.188 1 52.81 288 ARG B C 1
ATOM 6175 O O . ARG B 1 288 ? 23.75 -0.598 -15.266 1 52.81 288 ARG B O 1
ATOM 6182 N N . LEU B 1 289 ? 25.453 -1.73 -16.031 1 55.53 289 LEU B N 1
ATOM 6183 C CA . LEU B 1 289 ? 25.672 -2.531 -14.82 1 55.53 289 LEU B CA 1
ATOM 6184 C C . LEU B 1 289 ? 25.844 -1.64 -13.602 1 55.53 289 LEU B C 1
ATOM 6186 O O . LEU B 1 289 ? 25.297 -1.933 -12.531 1 55.53 289 LEU B O 1
ATOM 6190 N N . THR B 1 290 ? 26.594 -0.512 -13.797 1 53.62 290 THR B N 1
ATOM 6191 C CA . THR B 1 290 ? 26.891 0.304 -12.625 1 53.62 290 THR B CA 1
ATOM 6192 C C . THR B 1 290 ? 25.625 0.939 -12.07 1 53.62 290 THR B C 1
ATOM 6194 O O . THR B 1 290 ? 25.406 0.955 -10.859 1 53.62 290 THR B O 1
ATOM 6197 N N . GLU B 1 291 ? 24.953 1.563 -12.969 1 58.28 291 GLU B N 1
ATOM 6198 C CA . GLU B 1 291 ? 23.703 2.189 -12.547 1 58.28 291 GLU B CA 1
ATOM 6199 C C . GLU B 1 291 ? 22.734 1.158 -11.977 1 58.28 291 GLU B C 1
ATOM 6201 O O . GLU B 1 291 ? 22.078 1.416 -10.977 1 58.28 291 GLU B O 1
ATOM 6206 N N . VAL B 1 292 ? 22.922 0.11 -12.531 1 64.56 292 VAL B N 1
ATOM 6207 C CA . VAL B 1 292 ? 22.062 -0.992 -12.109 1 64.56 292 VAL B CA 1
ATOM 6208 C C . VAL B 1 292 ? 22.453 -1.452 -10.711 1 64.56 292 VAL B C 1
ATOM 6210 O O . VAL B 1 292 ? 21.594 -1.715 -9.867 1 64.56 292 VAL B O 1
ATOM 6213 N N . ASN B 1 293 ? 23.656 -1.204 -10.492 1 74.88 293 ASN B N 1
ATOM 6214 C CA . ASN B 1 293 ? 24.141 -1.701 -9.203 1 74.88 293 ASN B CA 1
ATOM 6215 C C . ASN B 1 293 ? 23.672 -0.813 -8.055 1 74.88 293 ASN B C 1
ATOM 6217 O O . ASN B 1 293 ? 23.234 -1.312 -7.016 1 74.88 293 ASN B O 1
ATOM 6221 N N . SER B 1 294 ? 23.766 0.437 -8.328 1 77.94 294 SER B N 1
ATOM 6222 C CA . SER B 1 294 ? 23.359 1.342 -7.254 1 77.94 294 SER B CA 1
ATOM 6223 C C . SER B 1 294 ? 21.859 1.253 -6.984 1 77.94 294 SER B C 1
ATOM 6225 O O . SER B 1 294 ? 21.422 1.302 -5.832 1 77.94 294 SER B O 1
ATOM 6227 N N . GLN B 1 295 ? 21.109 1.1 -7.973 1 85.69 295 GLN B N 1
ATOM 6228 C CA . GLN B 1 295 ? 19.656 0.963 -7.82 1 85.69 295 GLN B CA 1
ATOM 6229 C C . GLN B 1 295 ? 19.297 -0.357 -7.148 1 85.69 295 GLN B C 1
ATOM 6231 O O . GLN B 1 295 ? 18.438 -0.395 -6.266 1 85.69 295 GLN B O 1
ATOM 6236 N N . LEU B 1 296 ? 20.078 -1.306 -7.547 1 87.75 296 LEU B N 1
ATOM 6237 C CA . LEU B 1 296 ? 19.875 -2.623 -6.957 1 87.75 296 LEU B CA 1
ATOM 6238 C C . LEU B 1 296 ? 20.172 -2.6 -5.461 1 87.75 296 LEU B C 1
ATOM 6240 O O . LEU B 1 296 ? 19.469 -3.244 -4.676 1 87.75 296 LEU B O 1
ATOM 6244 N N . GLU B 1 297 ? 21.125 -1.889 -5.137 1 88.25 297 GLU B N 1
ATOM 6245 C CA . GLU B 1 297 ? 21.5 -1.806 -3.727 1 88.25 297 GLU B CA 1
ATOM 6246 C C . GLU B 1 297 ? 20.375 -1.204 -2.889 1 88.25 297 GLU B C 1
ATOM 6248 O O . GLU B 1 297 ? 20.109 -1.665 -1.777 1 88.25 297 GLU B O 1
ATOM 6253 N N . VAL B 1 298 ? 19.75 -0.204 -3.393 1 91.19 298 VAL B N 1
ATOM 6254 C CA . VAL B 1 298 ? 18.641 0.439 -2.691 1 91.19 298 VAL B CA 1
ATOM 6255 C C . VAL B 1 298 ? 17.516 -0.564 -2.482 1 91.19 298 VAL B C 1
ATOM 6257 O O . VAL B 1 298 ? 17 -0.716 -1.367 1 91.19 298 VAL B O 1
ATOM 6260 N N . PHE B 1 299 ? 17.172 -1.28 -3.473 1 93.44 299 PHE B N 1
ATOM 6261 C CA . PHE B 1 299 ? 16.094 -2.246 -3.377 1 93.44 299 PHE B CA 1
ATOM 6262 C C . PHE B 1 299 ? 16.469 -3.414 -2.479 1 93.44 299 PHE B C 1
ATOM 6264 O O . PHE B 1 299 ? 15.648 -3.92 -1.718 1 93.44 299 PHE B O 1
ATOM 6271 N N . ASN B 1 300 ? 17.703 -3.842 -2.549 1 92.56 300 ASN B N 1
ATOM 6272 C CA . ASN B 1 300 ? 18.156 -4.906 -1.659 1 92.56 300 ASN B CA 1
ATOM 6273 C C . ASN B 1 300 ? 17.953 -4.539 -0.194 1 92.56 300 ASN B C 1
ATOM 6275 O O . ASN B 1 300 ? 17.484 -5.363 0.593 1 92.56 300 ASN B O 1
ATOM 6279 N N . LYS B 1 301 ? 18.172 -3.334 0.089 1 90.81 301 LYS B N 1
ATOM 6280 C CA . LYS B 1 301 ? 18.047 -2.865 1.465 1 90.81 301 LYS B CA 1
ATOM 6281 C C . LYS B 1 301 ? 16.578 -2.824 1.889 1 90.81 301 LYS B C 1
ATOM 6283 O O . LYS B 1 301 ? 16.25 -3.088 3.049 1 90.81 301 LYS B O 1
ATOM 6288 N N . LEU B 1 302 ? 15.766 -2.527 1 1 94.81 302 LEU B N 1
ATOM 6289 C CA . LEU B 1 302 ? 14.367 -2.27 1.342 1 94.81 302 LEU B CA 1
ATOM 6290 C C . LEU B 1 302 ? 13.555 -3.557 1.298 1 94.81 302 LEU B C 1
ATOM 6292 O O . LEU B 1 302 ? 12.625 -3.736 2.094 1 94.81 302 LEU B O 1
ATOM 6296 N N . VAL B 1 303 ? 13.938 -4.527 0.377 1 96.38 303 VAL B N 1
ATOM 6297 C CA . VAL B 1 303 ? 12.93 -5.555 0.122 1 96.38 303 VAL B CA 1
ATOM 6298 C C . VAL B 1 303 ? 13.539 -6.938 0.338 1 96.38 303 VAL B C 1
ATOM 6300 O O . VAL B 1 303 ? 12.82 -7.926 0.477 1 96.38 303 VAL B O 1
ATOM 6303 N N . VAL B 1 304 ? 14.82 -7.105 0.33 1 95.69 304 VAL B N 1
ATOM 6304 C CA . VAL B 1 304 ? 15.422 -8.43 0.402 1 95.69 304 VAL B CA 1
ATOM 6305 C C . VAL B 1 304 ? 15.477 -8.898 1.855 1 95.69 304 VAL B C 1
ATOM 6307 O O . VAL B 1 304 ? 15.859 -8.133 2.742 1 95.69 304 VAL B O 1
ATOM 6310 N N . ARG B 1 305 ? 15.039 -10.023 2.088 1 95.62 305 ARG B N 1
ATOM 6311 C CA . ARG B 1 305 ? 15.031 -10.695 3.383 1 95.62 305 ARG B CA 1
ATOM 6312 C C . ARG B 1 305 ? 15.5 -12.141 3.25 1 95.62 305 ARG B C 1
ATOM 6314 O O . ARG B 1 305 ? 15.328 -12.766 2.197 1 95.62 305 ARG B O 1
ATOM 6321 N N . PRO B 1 306 ? 16.047 -12.672 4.324 1 94.69 306 PRO B N 1
ATOM 6322 C CA . PRO B 1 306 ? 16.453 -14.078 4.262 1 94.69 306 PRO B CA 1
ATOM 6323 C C . PRO B 1 306 ? 15.273 -15.023 4.082 1 94.69 306 PRO B C 1
ATOM 6325 O O . PRO B 1 306 ? 14.195 -14.789 4.645 1 94.69 306 PRO B O 1
ATOM 6328 N N . GLY B 1 307 ? 15.5 -16.062 3.287 1 95.06 307 GLY B N 1
ATOM 6329 C CA . GLY B 1 307 ? 14.484 -17.078 3.1 1 95.06 307 GLY B CA 1
ATOM 6330 C C . GLY B 1 307 ? 14.281 -17.953 4.324 1 95.06 307 GLY B C 1
ATOM 6331 O O . GLY B 1 307 ? 15.109 -17.953 5.234 1 95.06 307 GLY B O 1
ATOM 6332 N N . LEU B 1 308 ? 13.141 -18.609 4.328 1 94.25 308 LEU B N 1
ATOM 6333 C CA . LEU B 1 308 ? 12.805 -19.625 5.312 1 94.25 308 LEU B CA 1
ATOM 6334 C C . LEU B 1 308 ? 12.289 -20.891 4.625 1 94.25 308 LEU B C 1
ATOM 6336 O O . LEU B 1 308 ? 11.586 -20.812 3.615 1 94.25 308 LEU B O 1
ATOM 6340 N N . PRO B 1 309 ? 12.672 -22 5.246 1 91.38 309 PRO B N 1
ATOM 6341 C CA . PRO B 1 309 ? 12.023 -23.188 4.723 1 91.38 309 PRO B CA 1
ATOM 6342 C C . PRO B 1 309 ? 10.5 -23.109 4.762 1 91.38 309 PRO B C 1
ATOM 6344 O O . PRO B 1 309 ? 9.938 -22.547 5.703 1 91.38 309 PRO B O 1
ATOM 6347 N N . LEU B 1 310 ? 9.883 -23.672 3.809 1 90.94 310 LEU B N 1
ATOM 6348 C CA . LEU B 1 310 ? 8.445 -23.516 3.607 1 90.94 310 LEU B CA 1
ATOM 6349 C C . LEU B 1 310 ? 7.676 -23.953 4.848 1 90.94 310 LEU B C 1
ATOM 6351 O O . LEU B 1 310 ? 6.703 -23.297 5.238 1 90.94 310 LEU B O 1
ATOM 6355 N N . GLU B 1 311 ? 8.086 -24.969 5.523 1 91.19 311 GLU B N 1
ATOM 6356 C CA . GLU B 1 311 ? 7.402 -25.453 6.715 1 91.19 311 GLU B CA 1
ATOM 6357 C C . GLU B 1 311 ? 7.391 -24.391 7.816 1 91.19 311 GLU B C 1
ATOM 6359 O O . GLU B 1 311 ? 6.422 -24.281 8.57 1 91.19 311 GLU B O 1
ATOM 6364 N N . GLN B 1 312 ? 8.422 -23.641 7.824 1 95.38 312 GLN B N 1
ATOM 6365 C CA . GLN B 1 312 ? 8.586 -22.656 8.891 1 95.38 312 GLN B CA 1
ATOM 6366 C C . GLN B 1 312 ? 7.703 -21.438 8.648 1 95.38 312 GLN B C 1
ATOM 6368 O O . GLN B 1 312 ? 7.531 -20.594 9.547 1 95.38 312 GLN B O 1
ATOM 6373 N N . TRP B 1 313 ? 7.113 -21.359 7.5 1 97.12 313 TRP B N 1
ATOM 6374 C CA . TRP B 1 313 ? 6.133 -20.297 7.281 1 97.12 313 TRP B CA 1
ATOM 6375 C C . TRP B 1 313 ? 4.953 -20.438 8.234 1 97.12 313 TRP B C 1
ATOM 6377 O O . TRP B 1 313 ? 4.266 -19.469 8.539 1 97.12 313 TRP B O 1
ATOM 6387 N N . ASN B 1 314 ? 4.793 -21.641 8.75 1 96.69 314 ASN B N 1
ATOM 6388 C CA . ASN B 1 314 ? 3.691 -21.938 9.656 1 96.69 314 ASN B CA 1
ATOM 6389 C C . ASN B 1 314 ? 3.963 -21.406 11.055 1 96.69 314 ASN B C 1
ATOM 6391 O O . ASN B 1 314 ? 3.115 -21.516 11.945 1 96.69 314 ASN B O 1
ATOM 6395 N N . ASN B 1 315 ? 5.117 -20.766 11.25 1 97.56 315 ASN B N 1
ATOM 6396 C CA . ASN B 1 315 ? 5.375 -20.047 12.5 1 97.56 315 ASN B CA 1
ATOM 6397 C C . ASN B 1 315 ? 4.582 -18.75 12.578 1 97.56 315 ASN B C 1
ATOM 6399 O O . ASN B 1 315 ? 4.48 -18.141 13.648 1 97.56 315 ASN B O 1
ATOM 6403 N N . TYR B 1 316 ? 3.93 -18.391 11.523 1 97.94 316 TYR B N 1
ATOM 6404 C CA . TYR B 1 316 ? 3.236 -17.109 11.445 1 97.94 316 TYR B CA 1
ATOM 6405 C C . TYR B 1 316 ? 1.735 -17.312 11.266 1 97.94 316 TYR B C 1
ATOM 6407 O O . TYR B 1 316 ? 1.297 -18.359 10.797 1 97.94 316 TYR B O 1
ATOM 6415 N N . LEU B 1 317 ? 0.963 -16.328 11.562 1 97.5 317 LEU B N 1
ATOM 6416 C CA . LEU B 1 317 ? -0.485 -16.484 11.648 1 97.5 317 LEU B CA 1
ATOM 6417 C C . LEU B 1 317 ? -1.106 -16.516 10.258 1 97.5 317 LEU B C 1
ATOM 6419 O O . LEU B 1 317 ? -2.174 -17.109 10.062 1 97.5 317 LEU B O 1
ATOM 6423 N N . VAL B 1 318 ? -0.46 -15.797 9.32 1 98.5 318 VAL B N 1
ATOM 6424 C CA . VAL B 1 318 ? -1.019 -15.75 7.973 1 98.5 318 VAL B CA 1
ATOM 6425 C C . VAL B 1 318 ? 0.088 -15.984 6.945 1 98.5 318 VAL B C 1
ATOM 6427 O O . VAL B 1 318 ? 1.156 -15.367 7.027 1 98.5 318 VAL B O 1
ATOM 6430 N N . ASN B 1 319 ? -0.13 -16.891 6.062 1 98.38 319 ASN B N 1
ATOM 6431 C CA . ASN B 1 319 ? 0.728 -17.031 4.891 1 98.38 319 ASN B CA 1
ATOM 6432 C C . ASN B 1 319 ? 0.173 -16.25 3.695 1 98.38 319 ASN B C 1
ATOM 6434 O O . ASN B 1 319 ? -1.006 -16.391 3.361 1 98.38 319 ASN B O 1
ATOM 6438 N N . LEU B 1 320 ? 1.003 -15.484 3.107 1 98.69 320 LEU B N 1
ATOM 6439 C CA . LEU B 1 320 ? 0.671 -14.758 1.887 1 98.69 320 LEU B CA 1
ATOM 6440 C C . LEU B 1 320 ? 1.178 -15.5 0.656 1 98.69 320 LEU B C 1
ATOM 6442 O O . LEU B 1 320 ? 2.285 -16.047 0.665 1 98.69 320 LEU B O 1
ATOM 6446 N N . HIS B 1 321 ? 0.343 -15.562 -0.341 1 98.06 321 HIS B N 1
ATOM 6447 C CA . HIS B 1 321 ? 0.758 -16.156 -1.605 1 98.06 321 HIS B CA 1
ATOM 6448 C C . HIS B 1 321 ? 0.654 -15.156 -2.748 1 98.06 321 HIS B C 1
ATOM 6450 O O . HIS B 1 321 ? -0.398 -14.547 -2.949 1 98.06 321 HIS B O 1
ATOM 6456 N N . ILE B 1 322 ? 1.713 -15.016 -3.471 1 96.12 322 ILE B N 1
ATOM 6457 C CA . ILE B 1 322 ? 1.788 -14.188 -4.668 1 96.12 322 ILE B CA 1
ATOM 6458 C C . ILE B 1 322 ? 2.412 -14.984 -5.809 1 96.12 322 ILE B C 1
ATOM 6460 O O . ILE B 1 322 ? 3.547 -15.453 -5.699 1 96.12 322 ILE B O 1
ATOM 6464 N N . HIS B 1 323 ? 1.692 -15.078 -6.898 1 91.5 323 HIS B N 1
ATOM 6465 C CA . HIS B 1 323 ? 2.246 -15.781 -8.047 1 91.5 323 HIS B CA 1
ATOM 6466 C C . HIS B 1 323 ? 3.426 -15.031 -8.648 1 91.5 323 HIS B C 1
ATOM 6468 O O . HIS B 1 323 ? 3.467 -13.797 -8.602 1 91.5 323 HIS B O 1
ATOM 6474 N N . GLY B 1 324 ? 4.371 -15.812 -9.156 1 87.12 324 GLY B N 1
ATOM 6475 C CA . GLY B 1 324 ? 5.449 -15.258 -9.961 1 87.12 324 GLY B CA 1
ATOM 6476 C C . GLY B 1 324 ? 5.219 -15.406 -11.453 1 87.12 324 GLY B C 1
ATOM 6477 O O . GLY B 1 324 ? 4.172 -15 -11.969 1 87.12 324 GLY B O 1
ATOM 6478 N N . HIS B 1 325 ? 6.055 -16.141 -12.07 1 79.62 325 HIS B N 1
ATOM 6479 C CA . HIS B 1 325 ? 6.051 -16.297 -13.516 1 79.62 325 HIS B CA 1
ATOM 6480 C C . HIS B 1 325 ? 5.09 -17.406 -13.953 1 79.62 325 HIS B C 1
ATOM 6482 O O . HIS B 1 325 ? 4.465 -17.312 -15.016 1 79.62 325 HIS B O 1
ATOM 6488 N N . GLY B 1 326 ? 4.945 -18.391 -13.195 1 80.69 326 GLY B N 1
ATOM 6489 C CA . GLY B 1 326 ? 4.164 -19.562 -13.586 1 80.69 326 GLY B CA 1
ATOM 6490 C C . GLY B 1 326 ? 3.602 -20.328 -12.406 1 80.69 326 GLY B C 1
ATOM 6491 O O . GLY B 1 326 ? 3.111 -19.734 -11.445 1 80.69 326 GLY B O 1
ATOM 6492 N N . PHE B 1 327 ? 3.691 -21.562 -12.508 1 83.56 327 PHE B N 1
ATOM 6493 C CA . PHE B 1 327 ? 3.154 -22.438 -11.461 1 83.56 327 PHE B CA 1
ATOM 6494 C C . PHE B 1 327 ? 3.863 -22.188 -10.133 1 83.56 327 PHE B C 1
ATOM 6496 O O . PHE B 1 327 ? 4.949 -21.609 -10.109 1 83.56 327 PHE B O 1
ATOM 6503 N N . THR B 1 328 ? 3.18 -22.594 -9.094 1 88.06 328 THR B N 1
ATOM 6504 C CA . THR B 1 328 ? 3.77 -22.422 -7.773 1 88.06 328 THR B CA 1
ATOM 6505 C C . THR B 1 328 ? 3.863 -23.766 -7.043 1 88.06 328 THR B C 1
ATOM 6507 O O . THR B 1 328 ? 2.932 -24.562 -7.09 1 88.06 328 THR B O 1
ATOM 6510 N N . ASP B 1 329 ? 4.969 -23.922 -6.457 1 83.06 329 ASP B N 1
ATOM 6511 C CA . ASP B 1 329 ? 5.164 -25.141 -5.668 1 83.06 329 ASP B CA 1
ATOM 6512 C C . ASP B 1 329 ? 4.762 -24.922 -4.211 1 83.06 329 ASP B C 1
ATOM 6514 O O . ASP B 1 329 ? 4.59 -25.875 -3.455 1 83.06 329 ASP B O 1
ATOM 6518 N N . ARG B 1 330 ? 4.496 -23.781 -3.855 1 91 330 ARG B N 1
ATOM 6519 C CA . ARG B 1 330 ? 4.289 -23.469 -2.441 1 91 330 ARG B CA 1
ATOM 6520 C C . ARG B 1 330 ? 2.809 -23.547 -2.08 1 91 330 ARG B C 1
ATOM 6522 O O . ARG B 1 330 ? 2.455 -23.906 -0.958 1 91 330 ARG B O 1
ATOM 6529 N N . LEU B 1 331 ? 1.993 -23.234 -3.021 1 93.88 331 LEU B N 1
ATOM 6530 C CA . LEU B 1 331 ? 0.58 -23.062 -2.707 1 93.88 331 LEU B CA 1
ATOM 6531 C C . LEU B 1 331 ? -0.045 -24.375 -2.258 1 93.88 331 LEU B C 1
ATOM 6533 O O . LEU B 1 331 ? -0.776 -24.422 -1.267 1 93.88 331 LEU B O 1
ATOM 6537 N N . PRO B 1 332 ? 0.201 -25.484 -2.895 1 92.31 332 PRO B N 1
ATOM 6538 C CA . PRO B 1 332 ? -0.354 -26.75 -2.389 1 92.31 332 PRO B CA 1
ATOM 6539 C C . PRO B 1 332 ? 0.032 -27.031 -0.937 1 92.31 332 PRO B C 1
ATOM 6541 O O . PRO B 1 332 ? -0.801 -27.469 -0.146 1 92.31 332 PRO B O 1
ATOM 6544 N N . PHE B 1 333 ? 1.24 -26.766 -0.625 1 92.12 333 PHE B N 1
ATOM 6545 C CA . PHE B 1 333 ? 1.68 -26.938 0.754 1 92.12 333 PHE B CA 1
ATOM 6546 C C . PHE B 1 333 ? 0.889 -26.031 1.691 1 92.12 333 PHE B C 1
ATOM 6548 O O . PHE B 1 333 ? 0.464 -26.453 2.766 1 92.12 333 PHE B O 1
ATOM 6555 N N . MET B 1 334 ? 0.693 -24.844 1.29 1 96.12 334 MET B N 1
ATOM 6556 C CA . MET B 1 334 ? -0.057 -23.891 2.098 1 96.12 334 MET B CA 1
ATOM 6557 C C . MET B 1 334 ? -1.507 -24.328 2.258 1 96.12 334 MET B C 1
ATOM 6559 O O . MET B 1 334 ? -2.115 -24.109 3.309 1 96.12 334 MET B O 1
ATOM 6563 N N . LEU B 1 335 ? -2.006 -24.906 1.254 1 95.88 335 LEU B N 1
ATOM 6564 C CA . LEU B 1 335 ? -3.385 -25.375 1.285 1 95.88 335 LEU B CA 1
ATOM 6565 C C . LEU B 1 335 ? -3.537 -26.531 2.264 1 95.88 335 LEU B C 1
ATOM 6567 O O . LEU B 1 335 ? -4.602 -26.719 2.861 1 95.88 335 LEU B O 1
ATOM 6571 N N . LEU B 1 336 ? -2.467 -27.266 2.518 1 93.44 336 LEU B N 1
ATOM 6572 C CA . LEU B 1 336 ? -2.48 -28.406 3.43 1 93.44 336 LEU B CA 1
ATOM 6573 C C . LEU B 1 336 ? -2.279 -27.953 4.871 1 93.44 336 LEU B C 1
ATOM 6575 O O . LEU B 1 336 ? -2.66 -28.656 5.809 1 93.44 336 LEU B O 1
ATOM 6579 N N . SER B 1 337 ? -1.704 -26.812 5.047 1 94.75 337 SER B N 1
ATOM 6580 C CA . SER B 1 337 ? -1.278 -26.359 6.363 1 94.75 337 SER B CA 1
ATOM 6581 C C . SER B 1 337 ? -2.459 -25.828 7.176 1 94.75 337 SER B C 1
ATOM 6583 O O . SER B 1 337 ? -3.535 -25.578 6.629 1 94.75 337 SER B O 1
ATOM 6585 N N . ASN B 1 338 ? -2.27 -25.703 8.477 1 95.19 338 ASN B N 1
ATOM 6586 C CA . ASN B 1 338 ? -3.309 -25.156 9.344 1 95.19 338 ASN B CA 1
ATOM 6587 C C . ASN B 1 338 ? -3.184 -23.641 9.492 1 95.19 338 ASN B C 1
ATOM 6589 O O . ASN B 1 338 ? -3.762 -23.062 10.406 1 95.19 338 ASN B O 1
ATOM 6593 N N . THR B 1 339 ? -2.391 -23.031 8.672 1 97.38 339 THR B N 1
ATOM 6594 C CA . THR B 1 339 ? -2.18 -21.594 8.711 1 97.38 339 THR B CA 1
ATOM 6595 C C . THR B 1 339 ? -3.102 -20.875 7.723 1 97.38 339 THR B C 1
ATOM 6597 O O . THR B 1 339 ? -3.188 -21.266 6.555 1 97.38 339 THR B O 1
ATOM 6600 N N . PRO B 1 340 ? -3.828 -19.859 8.18 1 97.81 340 PRO B N 1
ATOM 6601 C CA . PRO B 1 340 ? -4.66 -19.078 7.258 1 97.81 340 PRO B CA 1
ATOM 6602 C C . PRO B 1 340 ? -3.877 -18.562 6.055 1 97.81 340 PRO B C 1
ATOM 6604 O O . PRO B 1 340 ? -2.703 -18.203 6.188 1 97.81 340 PRO B O 1
ATOM 6607 N N . LEU B 1 341 ? -4.578 -18.562 4.926 1 98.44 341 LEU B N 1
ATOM 6608 C CA . LEU B 1 341 ? -3.953 -18.219 3.656 1 98.44 341 LEU B CA 1
ATOM 6609 C C . LEU B 1 341 ? -4.578 -16.953 3.078 1 98.44 341 LEU B C 1
ATOM 6611 O O . LEU B 1 341 ? -5.801 -16.859 2.945 1 98.44 341 LEU B O 1
ATOM 6615 N N . LEU B 1 342 ? -3.775 -15.953 2.807 1 98.75 342 LEU B N 1
ATOM 6616 C CA . LEU B 1 342 ? -4.133 -14.797 1.997 1 98.75 342 LEU B CA 1
ATOM 6617 C C . LEU B 1 342 ? -3.496 -14.875 0.614 1 98.75 342 LEU B C 1
ATOM 6619 O O . LEU B 1 342 ? -2.275 -14.766 0.48 1 98.75 342 LEU B O 1
ATOM 6623 N N . ALA B 1 343 ? -4.34 -15.078 -0.396 1 98.19 343 ALA B N 1
ATOM 6624 C CA . ALA B 1 343 ? -3.811 -15.242 -1.746 1 98.19 343 ALA B CA 1
ATOM 6625 C C . ALA B 1 343 ? -4.105 -14.016 -2.605 1 98.19 343 ALA B C 1
ATOM 6627 O O . ALA B 1 343 ? -5.25 -13.57 -2.682 1 98.19 343 ALA B O 1
ATOM 6628 N N . VAL B 1 344 ? -3.094 -13.469 -3.23 1 96.5 344 VAL B N 1
ATOM 6629 C CA . VAL B 1 344 ? -3.314 -12.414 -4.211 1 96.5 344 VAL B CA 1
ATOM 6630 C C . VAL B 1 344 ? -3.939 -13 -5.473 1 96.5 344 VAL B C 1
ATOM 6632 O O . VAL B 1 344 ? -3.451 -13.992 -6.012 1 96.5 344 VAL B O 1
ATOM 6635 N N . LYS B 1 345 ? -4.969 -12.391 -5.91 1 92.62 345 LYS B N 1
ATOM 6636 C CA . LYS B 1 345 ? -5.66 -12.883 -7.098 1 92.62 345 LYS B CA 1
ATOM 6637 C C . LYS B 1 345 ? -4.73 -12.906 -8.305 1 92.62 345 LYS B C 1
ATOM 6639 O O . LYS B 1 345 ? -3.914 -12 -8.484 1 92.62 345 LYS B O 1
ATOM 6644 N N . SER B 1 346 ? -4.84 -13.953 -9.008 1 87.06 346 SER B N 1
ATOM 6645 C CA . SER B 1 346 ? -3.967 -14.18 -10.156 1 87.06 346 SER B CA 1
ATOM 6646 C C . SER B 1 346 ? -4.738 -14.789 -11.328 1 87.06 346 SER B C 1
ATOM 6648 O O . SER B 1 346 ? -5.754 -15.453 -11.125 1 87.06 346 SER B O 1
ATOM 6650 N N . HIS B 1 347 ? -4.23 -14.578 -12.492 1 78.38 347 HIS B N 1
ATOM 6651 C CA . HIS B 1 347 ? -4.816 -15.18 -13.68 1 78.38 347 HIS B CA 1
ATOM 6652 C C . HIS B 1 347 ? -4.227 -16.562 -13.938 1 78.38 347 HIS B C 1
ATOM 6654 O O . HIS B 1 347 ? -4.691 -17.281 -14.828 1 78.38 347 HIS B O 1
ATOM 6660 N N . ILE B 1 348 ? -3.248 -16.906 -13.172 1 82.31 348 ILE B N 1
ATOM 6661 C CA . ILE B 1 348 ? -2.621 -18.219 -13.328 1 82.31 348 ILE B CA 1
ATOM 6662 C C . ILE B 1 348 ? -3.459 -19.281 -12.609 1 82.31 348 ILE B C 1
ATOM 6664 O O . ILE B 1 348 ? -3.818 -19.109 -11.445 1 82.31 348 ILE B O 1
ATOM 6668 N N . LYS B 1 349 ? -3.734 -20.312 -13.391 1 82.69 349 LYS B N 1
ATOM 6669 C CA . LYS B 1 349 ? -4.516 -21.422 -12.828 1 82.69 349 LYS B CA 1
ATOM 6670 C C . LYS B 1 349 ? -3.791 -22.75 -12.992 1 82.69 349 LYS B C 1
ATOM 6672 O O . LYS B 1 349 ? -3.193 -23.016 -14.039 1 82.69 349 LYS B O 1
ATOM 6677 N N . GLU B 1 350 ? -3.803 -23.453 -11.984 1 87.31 350 GLU B N 1
ATOM 6678 C CA . GLU B 1 350 ? -3.309 -24.828 -11.984 1 87.31 350 GLU B CA 1
ATOM 6679 C C . GLU B 1 350 ? -4.449 -25.812 -11.797 1 87.31 350 GLU B C 1
ATOM 6681 O O . GLU B 1 350 ? -5.602 -25.422 -11.609 1 87.31 350 GLU B O 1
ATOM 6686 N N . TRP B 1 351 ? -4.211 -27.062 -11.883 1 86.62 351 TRP B N 1
ATOM 6687 C CA . TRP B 1 351 ? -5.219 -28.125 -11.977 1 86.62 351 TRP B CA 1
ATOM 6688 C C . TRP B 1 351 ? -6.113 -28.125 -10.75 1 86.62 351 TRP B C 1
ATOM 6690 O O . TRP B 1 351 ? -7.27 -28.547 -10.812 1 86.62 351 TRP B O 1
ATOM 6700 N N . TYR B 1 352 ? -5.691 -27.609 -9.648 1 90.81 352 TYR B N 1
ATOM 6701 C CA . TYR B 1 352 ? -6.406 -27.781 -8.391 1 90.81 352 TYR B CA 1
ATOM 6702 C C . TYR B 1 352 ? -7.168 -26.531 -8.008 1 90.81 352 TYR B C 1
ATOM 6704 O O . TYR B 1 352 ? -7.945 -26.531 -7.047 1 90.81 352 TYR B O 1
ATOM 6712 N N . HIS B 1 353 ? -7.035 -25.422 -8.688 1 89.94 353 HIS B N 1
ATOM 6713 C CA . HIS B 1 353 ? -7.57 -24.141 -8.273 1 89.94 353 HIS B CA 1
ATOM 6714 C C . HIS B 1 353 ? -9.094 -24.172 -8.18 1 89.94 353 HIS B C 1
ATOM 6716 O O . HIS B 1 353 ? -9.688 -23.484 -7.34 1 89.94 353 HIS B O 1
ATOM 6722 N N . SER B 1 354 ? -9.711 -25 -8.953 1 87.25 354 SER B N 1
ATOM 6723 C CA . SER B 1 354 ? -11.164 -25.031 -9.008 1 87.25 354 SER B CA 1
ATOM 6724 C C . SER B 1 354 ? -11.758 -25.641 -7.75 1 87.25 354 SER B C 1
ATOM 6726 O O . SER B 1 354 ? -12.945 -25.484 -7.469 1 87.25 354 SER B O 1
ATOM 6728 N N . PHE B 1 355 ? -10.961 -26.344 -6.949 1 91.88 355 PHE B N 1
ATOM 6729 C CA . PHE B 1 355 ? -11.461 -27.016 -5.758 1 91.88 355 PHE B CA 1
ATOM 6730 C C . PHE B 1 355 ? -11.609 -26.047 -4.602 1 91.88 355 PHE B C 1
ATOM 6732 O O . PHE B 1 355 ? -12.258 -26.344 -3.602 1 91.88 355 PHE B O 1
ATOM 6739 N N . PHE B 1 356 ? -10.977 -24.906 -4.77 1 94.56 356 PHE B N 1
ATOM 6740 C CA . PHE B 1 356 ? -10.914 -23.984 -3.648 1 94.56 356 PHE B CA 1
ATOM 6741 C C . PHE B 1 356 ? -11.617 -22.672 -3.99 1 94.56 356 PHE B C 1
ATOM 6743 O O . PHE B 1 356 ? -11.469 -22.156 -5.098 1 94.56 356 PHE B O 1
ATOM 6750 N N . LYS B 1 357 ? -12.352 -22.25 -3.016 1 94.25 357 LYS B N 1
ATOM 6751 C CA . LYS B 1 357 ? -13.148 -21.047 -3.219 1 94.25 357 LYS B CA 1
ATOM 6752 C C . LYS B 1 357 ? -12.742 -19.938 -2.238 1 94.25 357 LYS B C 1
ATOM 6754 O O . LYS B 1 357 ? -12.555 -20.203 -1.049 1 94.25 357 LYS B O 1
ATOM 6759 N N . GLU B 1 358 ? -12.672 -18.766 -2.84 1 95.25 358 GLU B N 1
ATOM 6760 C CA . GLU B 1 358 ? -12.453 -17.594 -2.008 1 95.25 358 GLU B CA 1
ATOM 6761 C C . GLU B 1 358 ? -13.562 -17.438 -0.97 1 95.25 358 GLU B C 1
ATOM 6763 O O . GLU B 1 358 ? -14.734 -17.625 -1.277 1 95.25 358 GLU B O 1
ATOM 6768 N N . GLY B 1 359 ? -13.211 -17.078 0.304 1 95.81 359 GLY B N 1
ATOM 6769 C CA . GLY B 1 359 ? -14.18 -16.891 1.37 1 95.81 359 GLY B CA 1
ATOM 6770 C C . GLY B 1 359 ? -14.523 -18.188 2.098 1 95.81 359 GLY B C 1
ATOM 6771 O O . GLY B 1 359 ? -14.945 -18.156 3.254 1 95.81 359 GLY B O 1
ATOM 6772 N N . GLU B 1 360 ? -14.359 -19.281 1.443 1 97.31 360 GLU B N 1
ATOM 6773 C CA . GLU B 1 360 ? -14.656 -20.562 2.059 1 97.31 360 GLU B CA 1
ATOM 6774 C C . GLU B 1 360 ? -13.391 -21.266 2.527 1 97.31 360 GLU B C 1
ATOM 6776 O O . GLU B 1 360 ? -13.375 -21.891 3.588 1 97.31 360 GLU B O 1
ATOM 6781 N N . HIS B 1 361 ? -12.312 -21.125 1.709 1 97.94 361 HIS B N 1
ATOM 6782 C CA . HIS B 1 361 ? -11.109 -21.906 1.992 1 97.94 361 HIS B CA 1
ATOM 6783 C C . HIS B 1 361 ? -9.922 -20.984 2.256 1 97.94 361 HIS B C 1
ATOM 6785 O O . HIS B 1 361 ? -8.906 -21.422 2.811 1 97.94 361 HIS B O 1
ATOM 6791 N N . PHE B 1 362 ? -10.008 -19.812 1.746 1 98.19 362 PHE B N 1
ATOM 6792 C CA . PHE B 1 362 ? -8.984 -18.797 1.957 1 98.19 362 PHE B CA 1
ATOM 6793 C C . PHE B 1 362 ? -9.523 -17.406 1.638 1 98.19 362 PHE B C 1
ATOM 6795 O O . PHE B 1 362 ? -10.641 -17.266 1.126 1 98.19 362 PHE B O 1
ATOM 6802 N N . LEU B 1 363 ? -8.828 -16.406 2.025 1 98.25 363 LEU B N 1
ATOM 6803 C CA . LEU B 1 363 ? -9.148 -15.031 1.642 1 98.25 363 LEU B CA 1
ATOM 6804 C C . LEU B 1 363 ? -8.219 -14.539 0.54 1 98.25 363 LEU B C 1
ATOM 6806 O O . LEU B 1 363 ? -7.16 -15.133 0.307 1 98.25 363 LEU B O 1
ATOM 6810 N N . THR B 1 364 ? -8.68 -13.5 -0.17 1 98.06 364 THR B N 1
ATOM 6811 C CA . THR B 1 364 ? -7.883 -13.008 -1.287 1 98.06 364 THR B CA 1
ATOM 6812 C C . THR B 1 364 ? -7.645 -11.508 -1.166 1 98.06 364 THR B C 1
ATOM 6814 O O . THR B 1 364 ? -8.414 -10.805 -0.508 1 98.06 364 THR B O 1
ATOM 6817 N N . ALA B 1 365 ? -6.562 -11.016 -1.612 1 97.62 365 ALA B N 1
ATOM 6818 C CA . ALA B 1 365 ? -6.32 -9.617 -1.978 1 97.62 365 ALA B CA 1
ATOM 6819 C C . ALA B 1 365 ? -6.402 -9.43 -3.488 1 97.62 365 ALA B C 1
ATOM 6821 O O . ALA B 1 365 ? -6.227 -10.375 -4.254 1 97.62 365 ALA B O 1
ATOM 6822 N N . SER B 1 366 ? -6.648 -8.242 -3.9 1 95.56 366 SER B N 1
ATOM 6823 C CA . SER B 1 366 ? -6.758 -7.922 -5.32 1 95.56 366 SER B CA 1
ATOM 6824 C C . SER B 1 366 ? -5.445 -8.18 -6.051 1 95.56 366 SER B C 1
ATOM 6826 O O . SER B 1 366 ? -4.367 -8.039 -5.469 1 95.56 366 SER B O 1
ATOM 6828 N N . GLY B 1 367 ? -5.59 -8.453 -7.355 1 93.12 367 GLY B N 1
ATOM 6829 C CA . GLY B 1 367 ? -4.418 -8.734 -8.172 1 93.12 367 GLY B CA 1
ATOM 6830 C C . GLY B 1 367 ? -3.477 -7.551 -8.289 1 93.12 367 GLY B C 1
ATOM 6831 O O . GLY B 1 367 ? -2.268 -7.727 -8.461 1 93.12 367 GLY B O 1
ATOM 6832 N N . ASP B 1 368 ? -4.02 -6.371 -8.141 1 93.81 368 ASP B N 1
ATOM 6833 C CA . ASP B 1 368 ? -3.176 -5.184 -8.258 1 93.81 368 ASP B CA 1
ATOM 6834 C C . ASP B 1 368 ? -2.67 -4.734 -6.887 1 93.81 368 ASP B C 1
ATOM 6836 O O . ASP B 1 368 ? -1.988 -3.715 -6.777 1 93.81 368 ASP B O 1
ATOM 6840 N N . LEU B 1 369 ? -3.068 -5.379 -5.77 1 96.81 369 LEU B N 1
ATOM 6841 C CA . LEU B 1 369 ? -2.521 -5.242 -4.426 1 96.81 369 LEU B CA 1
ATOM 6842 C C . LEU B 1 369 ? -3.102 -4.02 -3.725 1 96.81 369 LEU B C 1
ATOM 6844 O O . LEU B 1 369 ? -2.693 -3.686 -2.609 1 96.81 369 LEU B O 1
ATOM 6848 N N . HIS B 1 370 ? -4.113 -3.303 -4.262 1 96.75 370 HIS B N 1
ATOM 6849 C CA . HIS B 1 370 ? -4.535 -2.041 -3.664 1 96.75 370 HIS B CA 1
ATOM 6850 C C . HIS B 1 370 ? -5.172 -2.268 -2.297 1 96.75 370 HIS B C 1
ATOM 6852 O O . HIS B 1 370 ? -5.266 -1.34 -1.489 1 96.75 370 HIS B O 1
ATOM 6858 N N . ASP B 1 371 ? -5.633 -3.49 -2.033 1 97.94 371 ASP B N 1
ATOM 6859 C CA . ASP B 1 371 ? -6.297 -3.768 -0.763 1 97.94 371 ASP B CA 1
ATOM 6860 C C . ASP B 1 371 ? -5.477 -4.73 0.088 1 97.94 371 ASP B C 1
ATOM 6862 O O . ASP B 1 371 ? -5.949 -5.219 1.117 1 97.94 371 ASP B O 1
ATOM 6866 N N . LEU B 1 372 ? -4.266 -5.035 -0.321 1 98.44 372 LEU B N 1
ATOM 6867 C CA . LEU B 1 372 ? -3.455 -6.059 0.336 1 98.44 372 LEU B CA 1
ATOM 6868 C C . LEU B 1 372 ? -3.262 -5.73 1.812 1 98.44 372 LEU B C 1
ATOM 6870 O O . LEU B 1 372 ? -3.555 -6.555 2.68 1 98.44 372 LEU B O 1
ATOM 6874 N N . LEU B 1 373 ? -2.766 -4.492 2.127 1 98.5 373 LEU B N 1
ATOM 6875 C CA . LEU B 1 373 ? -2.484 -4.117 3.51 1 98.5 373 LEU B CA 1
ATOM 6876 C C . LEU B 1 373 ? -3.764 -4.094 4.336 1 98.5 373 LEU B C 1
ATOM 6878 O O . LEU B 1 373 ? -3.77 -4.527 5.492 1 98.5 373 LEU B O 1
ATOM 6882 N N . TYR B 1 374 ? -4.801 -3.66 3.736 1 98.44 374 TYR B N 1
ATOM 6883 C CA . TYR B 1 374 ? -6.078 -3.559 4.426 1 98.44 374 TYR B CA 1
ATOM 6884 C C . TYR B 1 374 ? -6.602 -4.938 4.812 1 98.44 374 TYR B C 1
ATOM 6886 O O . TYR B 1 374 ? -6.938 -5.18 5.977 1 98.44 374 TYR B O 1
ATOM 6894 N N . VAL B 1 375 ? -6.648 -5.836 3.855 1 98.56 375 VAL B N 1
ATOM 6895 C CA . VAL B 1 375 ? -7.18 -7.176 4.086 1 98.56 375 VAL B CA 1
ATOM 6896 C C . VAL B 1 375 ? -6.273 -7.934 5.051 1 98.56 375 VAL B C 1
ATOM 6898 O O . VAL B 1 375 ? -6.754 -8.648 5.934 1 98.56 375 VAL B O 1
ATOM 6901 N N . ALA B 1 376 ? -4.953 -7.77 4.879 1 98.62 376 ALA B N 1
ATOM 6902 C CA . ALA B 1 376 ? -3.996 -8.422 5.77 1 98.62 376 ALA B CA 1
ATOM 6903 C C . ALA B 1 376 ? -4.199 -7.977 7.215 1 98.62 376 ALA B C 1
ATOM 6905 O O . ALA B 1 376 ? -4.258 -8.805 8.125 1 98.62 376 ALA B O 1
ATOM 6906 N N . LYS B 1 377 ? -4.301 -6.668 7.441 1 97.88 377 LYS B N 1
ATOM 6907 C CA . LYS B 1 377 ? -4.504 -6.133 8.781 1 97.88 377 LYS B CA 1
ATOM 6908 C C . LYS B 1 377 ? -5.809 -6.645 9.391 1 97.88 377 LYS B C 1
ATOM 6910 O O . LYS B 1 377 ? -5.84 -7.059 10.547 1 97.88 377 LYS B O 1
ATOM 6915 N N . GLN B 1 378 ? -6.848 -6.625 8.586 1 97.62 378 GLN B N 1
ATOM 6916 C CA . GLN B 1 378 ? -8.141 -7.109 9.055 1 97.62 378 GLN B CA 1
ATOM 6917 C C . GLN B 1 378 ? -8.062 -8.586 9.453 1 97.62 378 GLN B C 1
ATOM 6919 O O . GLN B 1 378 ? -8.609 -8.984 10.484 1 97.62 378 GLN B O 1
ATOM 6924 N N . MET B 1 379 ? -7.395 -9.336 8.641 1 97.75 379 MET B N 1
ATOM 6925 C CA . MET B 1 379 ? -7.262 -10.766 8.922 1 97.75 379 MET B CA 1
ATOM 6926 C C . MET B 1 379 ? -6.508 -11 10.227 1 97.75 379 MET B C 1
ATOM 6928 O O . MET B 1 379 ? -6.945 -11.789 11.062 1 97.75 379 MET B O 1
ATOM 6932 N N . LEU B 1 380 ? -5.414 -10.297 10.43 1 97.56 380 LEU B N 1
ATOM 6933 C CA . LEU B 1 380 ? -4.613 -10.445 11.641 1 97.56 380 LEU B CA 1
ATOM 6934 C C . LEU B 1 380 ? -5.41 -10.031 12.875 1 97.56 380 LEU B C 1
ATOM 6936 O O . LEU B 1 380 ? -5.379 -10.711 13.898 1 97.56 380 LEU B O 1
ATOM 6940 N N . ASP B 1 381 ? -6.105 -8.922 12.766 1 96.56 381 ASP B N 1
ATOM 6941 C CA . ASP B 1 381 ? -6.91 -8.453 13.891 1 96.56 381 ASP B CA 1
ATOM 6942 C C . ASP B 1 381 ? -8 -9.461 14.25 1 96.56 381 ASP B C 1
ATOM 6944 O O . ASP B 1 381 ? -8.234 -9.727 15.43 1 96.56 381 ASP B O 1
ATOM 6948 N N . ARG B 1 382 ? -8.641 -10.039 13.234 1 96.5 382 ARG B N 1
ATOM 6949 C CA . ARG B 1 382 ? -9.672 -11.047 13.445 1 96.5 382 ARG B CA 1
ATOM 6950 C C . ARG B 1 382 ? -9.094 -12.281 14.125 1 96.5 382 ARG B C 1
ATOM 6952 O O . ARG B 1 382 ? -9.703 -12.828 15.055 1 96.5 382 ARG B O 1
ATOM 6959 N N . LEU B 1 383 ? -7.941 -12.711 13.695 1 95.88 383 LEU B N 1
ATOM 6960 C CA . LEU B 1 383 ? -7.312 -13.898 14.25 1 95.88 383 LEU B CA 1
ATOM 6961 C C . LEU B 1 383 ? -6.859 -13.656 15.688 1 95.88 383 LEU B C 1
ATOM 6963 O O . LEU B 1 383 ? -7.051 -14.508 16.562 1 95.88 383 LEU B O 1
ATOM 6967 N N . ARG B 1 384 ? -6.32 -12.484 15.914 1 92.94 384 ARG B N 1
ATOM 6968 C CA . ARG B 1 384 ? -5.887 -12.117 17.266 1 92.94 384 ARG B CA 1
ATOM 6969 C C . ARG B 1 384 ? -7.07 -12.055 18.219 1 92.94 384 ARG B C 1
ATOM 6971 O O . ARG B 1 384 ? -6.93 -12.359 19.406 1 92.94 384 ARG B O 1
ATOM 6978 N N . ASN B 1 385 ? -8.148 -11.766 17.688 1 92.19 385 ASN B N 1
ATOM 6979 C CA . ASN B 1 385 ? -9.344 -11.633 18.516 1 92.19 385 ASN B CA 1
ATOM 6980 C C . ASN B 1 385 ? -10.109 -12.953 18.594 1 92.19 385 ASN B C 1
ATOM 6982 O O . ASN B 1 385 ? -11.25 -12.984 19.078 1 92.19 385 ASN B O 1
ATOM 6986 N N . GLY B 1 386 ? -9.547 -14.023 18.094 1 88.56 386 GLY B N 1
ATOM 6987 C CA . GLY B 1 386 ? -10.117 -15.352 18.25 1 88.56 386 GLY B CA 1
ATOM 6988 C C . GLY B 1 386 ? -11.234 -15.641 17.266 1 88.56 386 GLY B C 1
ATOM 6989 O O . GLY B 1 386 ? -12.18 -16.359 17.594 1 88.56 386 GLY B O 1
ATOM 6990 N N . ASP B 1 387 ? -11.172 -15.07 16.125 1 89.25 387 ASP B N 1
ATOM 6991 C CA . ASP B 1 387 ? -12.195 -15.281 15.094 1 89.25 387 ASP B CA 1
ATOM 6992 C C . ASP B 1 387 ? -12.32 -16.766 14.742 1 89.25 387 ASP B C 1
ATOM 6994 O O . ASP B 1 387 ? -11.453 -17.328 14.078 1 89.25 387 ASP B O 1
ATOM 6998 N N . LYS B 1 388 ? -13.391 -17.375 14.977 1 92.69 388 LYS B N 1
ATOM 6999 C CA . LYS B 1 388 ? -13.633 -18.812 14.758 1 92.69 388 LYS B CA 1
ATOM 7000 C C . LYS B 1 388 ? -13.914 -19.094 13.281 1 92.69 388 LYS B C 1
ATOM 7002 O O . LYS B 1 388 ? -13.672 -20.203 12.805 1 92.69 388 LYS B O 1
ATOM 7007 N N . GLU B 1 389 ? -14.422 -18.078 12.664 1 95.56 389 GLU B N 1
ATOM 7008 C CA . GLU B 1 389 ? -14.766 -18.297 11.258 1 95.56 389 GLU B CA 1
ATOM 7009 C C . GLU B 1 389 ? -13.516 -18.547 10.422 1 95.56 389 GLU B C 1
ATOM 7011 O O . GLU B 1 389 ? -13.523 -19.391 9.523 1 95.56 389 GLU B O 1
ATOM 7016 N N . LEU B 1 390 ? -12.469 -17.875 10.688 1 95.81 390 LEU B N 1
ATOM 7017 C CA . LEU B 1 390 ? -11.227 -18.078 9.953 1 95.81 390 LEU B CA 1
ATOM 7018 C C . LEU B 1 390 ? -10.625 -19.453 10.266 1 95.81 390 LEU B C 1
ATOM 7020 O O . LEU B 1 390 ? -10.047 -20.094 9.391 1 95.81 390 LEU B O 1
ATOM 7024 N N . ARG B 1 391 ? -10.789 -19.891 11.438 1 93.44 391 ARG B N 1
ATOM 7025 C CA . ARG B 1 391 ? -10.312 -21.219 11.812 1 93.44 391 ARG B CA 1
ATOM 7026 C C . ARG B 1 391 ? -11.109 -22.312 11.102 1 93.44 391 ARG B C 1
ATOM 7028 O O . ARG B 1 391 ? -10.547 -23.312 10.648 1 93.44 391 ARG B O 1
ATOM 7035 N N . HIS B 1 392 ? -12.383 -22.078 11.055 1 96.81 392 HIS B N 1
ATOM 7036 C CA . HIS B 1 392 ? -13.227 -23.016 10.328 1 96.81 392 HIS B CA 1
ATOM 7037 C C . HIS B 1 392 ? -12.883 -23.047 8.844 1 96.81 392 HIS B C 1
ATOM 7039 O O . HIS B 1 392 ? -12.93 -24.094 8.211 1 96.81 392 HIS B O 1
ATOM 7045 N N . MET B 1 393 ? -12.57 -21.906 8.328 1 97.81 393 MET B N 1
ATOM 7046 C CA . MET B 1 393 ? -12.133 -21.812 6.941 1 97.81 393 MET B CA 1
ATOM 7047 C C . MET B 1 393 ? -10.898 -22.672 6.695 1 97.81 393 MET B C 1
ATOM 7049 O O . MET B 1 393 ? -10.836 -23.406 5.695 1 97.81 393 MET B O 1
ATOM 7053 N N . VAL B 1 394 ? -9.984 -22.656 7.621 1 97.19 394 VAL B N 1
ATOM 7054 C CA . VAL B 1 394 ? -8.758 -23.422 7.516 1 97.19 394 VAL B CA 1
ATOM 7055 C C . VAL B 1 394 ? -9.07 -24.922 7.578 1 97.19 394 VAL B C 1
ATOM 7057 O O . VAL B 1 394 ? -8.531 -25.719 6.801 1 97.19 394 VAL B O 1
ATOM 7060 N N . ALA B 1 395 ? -9.969 -25.266 8.453 1 96.25 395 ALA B N 1
ATOM 7061 C CA . ALA B 1 395 ? -10.352 -26.656 8.594 1 96.25 395 ALA B CA 1
ATOM 7062 C C . ALA B 1 395 ? -11.008 -27.188 7.32 1 96.25 395 ALA B C 1
ATOM 7064 O O . ALA B 1 395 ? -10.719 -28.297 6.879 1 96.25 395 ALA B O 1
ATOM 7065 N N . ARG B 1 396 ? -11.867 -26.391 6.754 1 97.56 396 ARG B N 1
ATOM 7066 C CA . ARG B 1 396 ? -12.508 -26.766 5.5 1 97.56 396 ARG B CA 1
ATOM 7067 C C . ARG B 1 396 ? -11.477 -26.938 4.387 1 97.56 396 ARG B C 1
ATOM 7069 O O . ARG B 1 396 ? -11.555 -27.891 3.598 1 97.56 396 ARG B O 1
ATOM 7076 N N . ARG B 1 397 ? -10.555 -26.047 4.355 1 97.81 397 ARG B N 1
ATOM 7077 C CA . ARG B 1 397 ? -9.492 -26.094 3.357 1 97.81 397 ARG B CA 1
ATOM 7078 C C . ARG B 1 397 ? -8.656 -27.359 3.514 1 97.81 397 ARG B C 1
ATOM 7080 O O . ARG B 1 397 ? -8.359 -28.047 2.529 1 97.81 397 ARG B O 1
ATOM 7087 N N . GLN B 1 398 ? -8.305 -27.688 4.699 1 95.31 398 GLN B N 1
ATOM 7088 C CA . GLN B 1 398 ? -7.508 -28.875 4.969 1 95.31 398 GLN B CA 1
ATOM 7089 C C . GLN B 1 398 ? -8.258 -30.141 4.547 1 95.31 398 GLN B C 1
ATOM 7091 O O . GLN B 1 398 ? -7.66 -31.062 3.99 1 95.31 398 GLN B O 1
ATOM 7096 N N . GLU B 1 399 ? -9.484 -30.156 4.793 1 94.75 399 GLU B N 1
ATOM 7097 C CA . GLU B 1 399 ? -10.289 -31.328 4.445 1 94.75 399 GLU B CA 1
ATOM 7098 C C . GLU B 1 399 ? -10.305 -31.547 2.936 1 94.75 399 GLU B C 1
ATOM 7100 O O . GLU B 1 399 ? -10.062 -32.656 2.467 1 94.75 399 GLU B O 1
ATOM 7105 N N . ILE B 1 400 ? -10.539 -30.516 2.219 1 95.06 400 ILE B N 1
ATOM 7106 C CA . ILE B 1 400 ? -10.57 -30.641 0.766 1 95.06 400 ILE B CA 1
ATOM 7107 C C . ILE B 1 400 ? -9.172 -30.984 0.248 1 95.06 400 ILE B C 1
ATOM 7109 O O . ILE B 1 400 ? -9.023 -31.75 -0.708 1 95.06 400 ILE B O 1
ATOM 7113 N N . SER B 1 401 ? -8.172 -30.406 0.847 1 94.06 401 SER B N 1
ATOM 7114 C CA . SER B 1 401 ? -6.797 -30.656 0.428 1 94.06 401 SER B CA 1
ATOM 7115 C C . SER B 1 401 ? -6.422 -32.125 0.61 1 94.06 401 SER B C 1
ATOM 7117 O O . SER B 1 401 ? -5.785 -32.719 -0.26 1 94.06 401 SER B O 1
ATOM 7119 N N . ARG B 1 402 ? -6.816 -32.656 1.676 1 89.88 402 ARG B N 1
ATOM 7120 C CA . ARG B 1 402 ? -6.559 -34.062 1.935 1 89.88 402 ARG B CA 1
ATOM 7121 C C . ARG B 1 402 ? -7.199 -34.969 0.867 1 89.88 402 ARG B C 1
ATOM 7123 O O . ARG B 1 402 ? -6.605 -35.938 0.428 1 89.88 402 ARG B O 1
ATOM 7130 N N . GLN B 1 403 ? -8.273 -34.562 0.452 1 89.81 403 GLN B N 1
ATOM 7131 C CA . GLN B 1 403 ? -9.023 -35.344 -0.522 1 89.81 403 GLN B CA 1
ATOM 7132 C C . GLN B 1 403 ? -8.438 -35.188 -1.923 1 89.81 403 GLN B C 1
ATOM 7134 O O . GLN B 1 403 ? -8.508 -36.094 -2.734 1 89.81 403 GLN B O 1
ATOM 7139 N N . LYS B 1 404 ? -7.789 -34.031 -2.08 1 90.38 404 LYS B N 1
ATOM 7140 C CA . LYS B 1 404 ? -7.488 -33.719 -3.475 1 90.38 404 LYS B CA 1
ATOM 7141 C C . LYS B 1 404 ? -5.992 -33.812 -3.748 1 90.38 404 LYS B C 1
ATOM 7143 O O . LYS B 1 404 ? -5.566 -33.875 -4.902 1 90.38 404 LYS B O 1
ATOM 7148 N N . PHE B 1 405 ? -5.184 -33.812 -2.746 1 90.12 405 PHE B N 1
ATOM 7149 C CA . PHE B 1 405 ? -3.748 -33.812 -2.99 1 90.12 405 PHE B CA 1
ATOM 7150 C C . PHE B 1 405 ? -3.137 -35.188 -2.668 1 90.12 405 PHE B C 1
ATOM 7152 O O . PHE B 1 405 ? -1.934 -35.281 -2.42 1 90.12 405 PHE B O 1
ATOM 7159 N N . ASN B 1 406 ? -3.898 -36.219 -2.727 1 85.12 406 ASN B N 1
ATOM 7160 C CA . ASN B 1 406 ? -3.342 -37.562 -2.578 1 85.12 406 ASN B CA 1
ATOM 7161 C C . ASN B 1 406 ? -3.031 -38.188 -3.932 1 85.12 406 ASN B C 1
ATOM 7163 O O . ASN B 1 406 ? -3.414 -37.656 -4.973 1 85.12 406 ASN B O 1
ATOM 7167 N N . THR B 1 407 ? -2.385 -39.312 -3.889 1 85.88 407 THR B N 1
ATOM 7168 C CA . THR B 1 407 ? -1.861 -39.938 -5.09 1 85.88 407 THR B CA 1
ATOM 7169 C C . THR B 1 407 ? -2.982 -40.219 -6.086 1 85.88 407 THR B C 1
ATOM 7171 O O . THR B 1 407 ? -2.84 -39.969 -7.281 1 85.88 407 THR B O 1
AT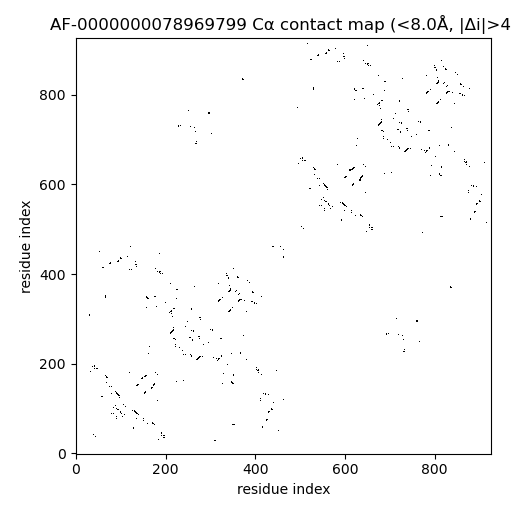OM 7174 N N . ILE B 1 408 ? -4.035 -40.719 -5.633 1 86.06 408 ILE B N 1
ATOM 7175 C CA . ILE B 1 408 ? -5.133 -41.125 -6.512 1 86.06 408 ILE B CA 1
ATOM 7176 C C . ILE B 1 408 ? -5.75 -39.875 -7.156 1 86.06 408 ILE B C 1
ATOM 7178 O O . ILE B 1 408 ? -6.023 -39.875 -8.359 1 86.06 408 ILE B O 1
ATOM 7182 N N . ALA B 1 409 ? -5.992 -38.875 -6.387 1 88.12 409 ALA B N 1
ATOM 7183 C CA . ALA B 1 409 ? -6.582 -37.656 -6.91 1 88.12 409 ALA B CA 1
ATOM 7184 C C . ALA B 1 409 ? -5.668 -37 -7.945 1 88.12 409 ALA B C 1
ATOM 7186 O O . ALA B 1 409 ? -6.137 -36.469 -8.953 1 88.12 409 ALA B O 1
ATOM 7187 N N . ILE B 1 410 ? -4.414 -37 -7.703 1 90.56 410 ILE B N 1
ATOM 7188 C CA . ILE B 1 410 ? -3.43 -36.469 -8.633 1 90.56 410 ILE B CA 1
ATOM 7189 C C . ILE B 1 410 ? -3.469 -37.25 -9.945 1 90.56 410 ILE B C 1
ATOM 7191 O O . ILE B 1 410 ? -3.502 -36.656 -11.023 1 90.56 410 ILE B O 1
ATOM 7195 N N . LEU B 1 411 ? -3.529 -38.562 -9.82 1 91.25 411 LEU B N 1
ATOM 7196 C CA . LEU B 1 411 ? -3.566 -39.375 -11.008 1 91.25 411 LEU B CA 1
ATOM 7197 C C . LEU B 1 411 ? -4.902 -39.25 -11.734 1 91.25 411 LEU B C 1
ATOM 7199 O O . LEU B 1 411 ? -4.957 -39.312 -12.961 1 91.25 411 LEU B O 1
ATOM 7203 N N . ASP B 1 412 ? -5.973 -39.062 -10.969 1 91.5 412 ASP B N 1
ATOM 7204 C CA . ASP B 1 412 ? -7.273 -38.781 -11.57 1 91.5 412 ASP B CA 1
ATOM 7205 C C . ASP B 1 412 ? -7.223 -37.531 -12.414 1 91.5 412 ASP B C 1
ATOM 7207 O O . ASP B 1 412 ? -7.707 -37.5 -13.547 1 91.5 412 ASP B O 1
ATOM 7211 N N . ALA B 1 413 ? -6.664 -36.5 -11.852 1 91.38 413 ALA B N 1
ATOM 7212 C CA . ALA B 1 413 ? -6.543 -35.25 -12.562 1 91.38 413 ALA B CA 1
ATOM 7213 C C . ALA B 1 413 ? -5.684 -35.375 -13.812 1 91.38 413 ALA B C 1
ATOM 7215 O O . ALA B 1 413 ? -6.031 -34.875 -14.875 1 91.38 413 ALA B O 1
ATOM 7216 N N . PHE B 1 414 ? -4.613 -36.062 -13.648 1 93.12 414 PHE B N 1
ATOM 7217 C CA . PHE B 1 414 ? -3.693 -36.281 -14.758 1 93.12 414 PHE B CA 1
ATOM 7218 C C . PHE B 1 414 ? -4.371 -37.062 -15.883 1 93.12 414 PHE B C 1
ATOM 7220 O O . PHE B 1 414 ? -4.355 -36.625 -17.031 1 93.12 414 PHE B O 1
ATOM 7227 N N . ALA B 1 415 ? -4.945 -38.188 -15.531 1 94.06 415 ALA B N 1
ATOM 7228 C CA . ALA B 1 415 ? -5.602 -39.062 -16.5 1 94.06 415 ALA B CA 1
ATOM 7229 C C . ALA B 1 415 ? -6.738 -38.312 -17.219 1 94.06 415 ALA B C 1
ATOM 7231 O O . ALA B 1 415 ? -6.918 -38.469 -18.422 1 94.06 415 ALA B O 1
ATOM 7232 N N . TRP B 1 416 ? -7.418 -37.625 -16.438 1 92.19 416 TRP B N 1
ATOM 7233 C CA . TRP B 1 416 ? -8.508 -36.844 -17.031 1 92.19 416 TRP B CA 1
ATOM 7234 C C . TRP B 1 416 ? -7.969 -35.812 -18.031 1 92.19 416 TRP B C 1
ATOM 7236 O O . TRP B 1 416 ? -8.484 -35.688 -19.141 1 92.19 416 TRP B O 1
ATOM 7246 N N . ALA B 1 417 ? -6.973 -35.062 -17.688 1 89.19 417 ALA B N 1
ATOM 7247 C CA . ALA B 1 417 ? -6.422 -34 -18.531 1 89.19 417 ALA B CA 1
ATOM 7248 C C . ALA B 1 417 ? -5.887 -34.562 -19.844 1 89.19 417 ALA B C 1
ATOM 7250 O O . ALA B 1 417 ? -6.164 -34 -20.922 1 89.19 417 ALA B O 1
ATOM 7251 N N . VAL B 1 418 ? -5.141 -35.625 -19.781 1 91.94 418 VAL B N 1
ATOM 7252 C CA . VAL B 1 418 ? -4.547 -36.156 -21 1 91.94 418 VAL B CA 1
ATOM 7253 C C . VAL B 1 418 ? -5.637 -36.781 -21.891 1 91.94 418 VAL B C 1
ATOM 7255 O O . VAL B 1 418 ? -5.566 -36.688 -23.125 1 91.94 418 VAL B O 1
ATOM 7258 N N . THR B 1 419 ? -6.617 -37.344 -21.25 1 91.56 419 THR B N 1
ATOM 7259 C CA . THR B 1 419 ? -7.723 -37.906 -22.031 1 91.56 419 THR B CA 1
ATOM 7260 C C . THR B 1 419 ? -8.539 -36.812 -22.688 1 91.56 419 THR B C 1
ATOM 7262 O O . THR B 1 419 ? -8.953 -36.938 -23.828 1 91.56 419 THR B O 1
ATOM 7265 N N . GLN B 1 420 ? -8.742 -35.781 -21.938 1 86.19 420 GLN B N 1
ATOM 7266 C CA . GLN B 1 420 ? -9.477 -34.625 -22.484 1 86.19 420 GLN B CA 1
ATOM 7267 C C . GLN B 1 420 ? -8.711 -34 -23.625 1 86.19 420 GLN B C 1
ATOM 7269 O O . GLN B 1 420 ? -9.297 -33.594 -24.641 1 86.19 420 GLN B O 1
ATOM 7274 N N . ALA B 1 421 ? -7.422 -33.812 -23.438 1 84.19 421 ALA B N 1
ATOM 7275 C CA . ALA B 1 421 ? -6.605 -33.25 -24.516 1 84.19 421 ALA B CA 1
ATOM 7276 C C . ALA B 1 421 ? -6.699 -34.125 -25.781 1 84.19 421 ALA B C 1
ATOM 7278 O O . ALA B 1 421 ? -6.848 -33.594 -26.875 1 84.19 421 ALA B O 1
ATOM 7279 N N . TRP B 1 422 ? -6.703 -35.344 -25.625 1 89.12 422 TRP B N 1
ATOM 7280 C CA . TRP B 1 422 ? -6.75 -36.281 -26.75 1 89.12 422 TRP B CA 1
ATOM 7281 C C . TRP B 1 422 ? -8.133 -36.281 -27.391 1 89.12 422 TRP B C 1
ATOM 7283 O O . TRP B 1 422 ? -8.266 -36.5 -28.609 1 89.12 422 TRP B O 1
ATOM 7293 N N . SER B 1 423 ? -9.156 -36.031 -26.625 1 86.25 423 SER B N 1
ATOM 7294 C CA . SER B 1 423 ? -10.531 -36.125 -27.109 1 86.25 423 SER B CA 1
ATOM 7295 C C . SER B 1 423 ? -10.773 -35.125 -28.25 1 86.25 423 SER B C 1
ATOM 7297 O O . SER B 1 423 ? -11.758 -35.25 -28.984 1 86.25 423 SER B O 1
ATOM 7299 N N . TRP B 1 424 ? -9.867 -34.25 -28.391 1 81.62 424 TRP B N 1
ATOM 7300 C CA . TRP B 1 424 ? -10.016 -33.25 -29.453 1 81.62 424 TRP B CA 1
ATOM 7301 C C . TRP B 1 424 ? -9.359 -33.719 -30.75 1 81.62 424 TRP B C 1
ATOM 7303 O O . TRP B 1 424 ? -9.414 -33.031 -31.766 1 81.62 424 TRP B O 1
ATOM 7313 N N . CYS B 1 425 ? -8.805 -34.875 -30.672 1 83.12 425 CYS B N 1
ATOM 7314 C CA . CYS B 1 425 ? -8.109 -35.438 -31.828 1 83.12 425 CYS B CA 1
ATOM 7315 C C . CYS B 1 425 ? -8.953 -36.5 -32.5 1 83.12 425 CYS B C 1
ATOM 7317 O O . CYS B 1 425 ? -9.695 -37.219 -31.828 1 83.12 425 CYS B O 1
ATOM 7319 N N . ASN B 1 426 ? -8.867 -36.594 -33.875 1 83.06 426 ASN B N 1
ATOM 7320 C CA . ASN B 1 426 ? -9.766 -37.469 -34.594 1 83.06 426 ASN B CA 1
ATOM 7321 C C . ASN B 1 426 ? -9 -38.5 -35.438 1 83.06 426 ASN B C 1
ATOM 7323 O O . ASN B 1 426 ? -9.547 -39.031 -36.375 1 83.06 426 ASN B O 1
ATOM 7327 N N . TRP B 1 427 ? -7.828 -38.688 -35.156 1 90.12 427 TRP B N 1
ATOM 7328 C CA . TRP B 1 427 ? -7.082 -39.719 -35.906 1 90.12 427 TRP B CA 1
ATOM 7329 C C . TRP B 1 427 ? -6.68 -40.875 -35 1 90.12 427 TRP B C 1
ATOM 7331 O O . TRP B 1 427 ? -6.867 -40.812 -33.781 1 90.12 427 TRP B O 1
ATOM 7341 N N . LYS B 1 428 ? -6.211 -41.875 -35.656 1 91.69 428 LYS B N 1
ATOM 7342 C CA . LYS B 1 428 ? -5.695 -43.031 -34.906 1 91.69 428 LYS B CA 1
ATOM 7343 C C . LYS B 1 428 ? -4.191 -42.906 -34.688 1 91.69 428 LYS B C 1
ATOM 7345 O O . LYS B 1 428 ? -3.424 -42.75 -35.625 1 91.69 428 LYS B O 1
ATOM 7350 N N . PRO B 1 429 ? -3.836 -42.969 -33.375 1 93.88 429 PRO B N 1
ATOM 7351 C CA . PRO B 1 429 ? -2.395 -42.938 -33.094 1 93.88 429 PRO B CA 1
ATOM 7352 C C . PRO B 1 429 ? -1.652 -44.125 -33.719 1 93.88 429 PRO B C 1
ATOM 7354 O O . PRO B 1 429 ? -2.172 -45.219 -33.719 1 93.88 429 PRO B O 1
ATOM 7357 N N . ASP B 1 430 ? -0.538 -43.812 -34.281 1 91.12 430 ASP B N 1
ATOM 7358 C CA . ASP B 1 430 ? 0.312 -44.844 -34.844 1 91.12 430 ASP B CA 1
ATOM 7359 C C . ASP B 1 430 ? 1.782 -44.594 -34.531 1 91.12 430 ASP B C 1
ATOM 7361 O O . ASP B 1 430 ? 2.152 -43.5 -34.125 1 91.12 430 ASP B O 1
ATOM 7365 N N . MET B 1 431 ? 2.475 -45.75 -34.656 1 90.56 431 MET B N 1
ATOM 7366 C CA . MET B 1 431 ? 3.906 -45.625 -34.406 1 90.56 431 MET B CA 1
ATOM 7367 C C . MET B 1 431 ? 4.594 -44.875 -35.531 1 90.56 431 MET B C 1
ATOM 7369 O O . MET B 1 431 ? 4.324 -45.125 -36.688 1 90.56 431 MET B O 1
ATOM 7373 N N . GLN B 1 432 ? 5.195 -43.844 -35.219 1 83.69 432 GLN B N 1
ATOM 7374 C CA . GLN B 1 432 ? 5.934 -43.031 -36.188 1 83.69 432 GLN B CA 1
ATOM 7375 C C . GLN B 1 432 ? 7.434 -43.062 -35.906 1 83.69 432 GLN B C 1
ATOM 7377 O O . GLN B 1 432 ? 7.852 -43.344 -34.781 1 83.69 432 GLN B O 1
ATOM 7382 N N . GLU B 1 433 ? 8.133 -42.75 -36.969 1 83.69 433 GLU B N 1
ATOM 7383 C CA . GLU B 1 433 ? 9.578 -42.656 -36.781 1 83.69 433 GLU B CA 1
ATOM 7384 C C . GLU B 1 433 ? 9.953 -41.562 -35.812 1 83.69 433 GLU B C 1
ATOM 7386 O O . GLU B 1 433 ? 9.312 -40.5 -35.781 1 83.69 433 GLU B O 1
ATOM 7391 N N . GLY B 1 434 ? 10.961 -41.906 -34.969 1 87.44 434 GLY B N 1
ATOM 7392 C CA . GLY B 1 434 ? 11.484 -40.906 -34.062 1 87.44 434 GLY B CA 1
ATOM 7393 C C . GLY B 1 434 ? 11.039 -41.094 -32.625 1 87.44 434 GLY B C 1
ATOM 7394 O O . GLY B 1 434 ? 11.578 -40.469 -31.719 1 87.44 434 GLY B O 1
ATOM 7395 N N . PHE B 1 435 ? 10.062 -41.938 -32.5 1 91.88 435 PHE B N 1
ATOM 7396 C CA . PHE B 1 435 ? 9.602 -42.188 -31.125 1 91.88 435 PHE B CA 1
ATOM 7397 C C . PHE B 1 435 ? 10.305 -43.438 -30.547 1 91.88 435 PHE B C 1
ATOM 7399 O O . PHE B 1 435 ? 10.578 -44.375 -31.266 1 91.88 435 PHE B O 1
ATOM 7406 N N . GLU B 1 436 ? 10.617 -43.344 -29.297 1 93.25 436 GLU B N 1
ATOM 7407 C CA . GLU B 1 436 ? 11.18 -44.469 -28.547 1 93.25 436 GLU B CA 1
ATOM 7408 C C . GLU B 1 436 ? 10.398 -44.75 -27.266 1 93.25 436 GLU B C 1
ATOM 7410 O O . GLU B 1 436 ? 9.68 -43.875 -26.781 1 93.25 436 GLU B O 1
ATOM 7415 N N . VAL B 1 437 ? 10.508 -45.938 -26.828 1 94.94 437 VAL B N 1
ATOM 7416 C CA . VAL B 1 437 ? 9.867 -46.281 -25.547 1 94.94 437 VAL B CA 1
ATOM 7417 C C . VAL B 1 437 ? 10.406 -45.375 -24.453 1 94.94 437 VAL B C 1
ATOM 7419 O O . VAL B 1 437 ? 11.625 -45.188 -24.312 1 94.94 437 VAL B O 1
ATOM 7422 N N . PHE B 1 438 ? 9.5 -44.719 -23.75 1 94.19 438 PHE B N 1
ATOM 7423 C CA . PHE B 1 438 ? 9.906 -43.906 -22.609 1 94.19 438 PHE B CA 1
ATOM 7424 C C . PHE B 1 438 ? 10.344 -44.812 -21.453 1 94.19 438 PHE B C 1
ATOM 7426 O O . PHE B 1 438 ? 9.594 -45.688 -21.016 1 94.19 438 PHE B O 1
ATOM 7433 N N . LYS B 1 439 ? 11.531 -44.562 -20.938 1 93.19 439 LYS B N 1
ATOM 7434 C CA . LYS B 1 439 ? 12.039 -45.25 -19.766 1 93.19 439 LYS B CA 1
ATOM 7435 C C . LYS B 1 439 ? 12.016 -44.375 -18.531 1 93.19 439 LYS B C 1
ATOM 7437 O O . LYS B 1 439 ? 12.594 -43.281 -18.531 1 93.19 439 LYS B O 1
ATOM 7442 N N . VAL B 1 440 ? 11.336 -44.844 -17.531 1 90.94 440 VAL B N 1
ATOM 7443 C CA . VAL B 1 440 ? 11.258 -44.062 -16.281 1 90.94 440 VAL B CA 1
ATOM 7444 C C . VAL B 1 440 ? 12.641 -43.969 -15.656 1 90.94 440 VAL B C 1
ATOM 7446 O O . VAL B 1 440 ? 13.211 -44.969 -15.219 1 90.94 440 VAL B O 1
ATOM 7449 N N . PRO B 1 441 ? 13.094 -42.781 -15.578 1 84.19 441 PRO B N 1
ATOM 7450 C CA . PRO B 1 441 ? 14.469 -42.688 -15.102 1 84.19 441 PRO B CA 1
ATOM 7451 C C . PRO B 1 441 ? 14.594 -42.875 -13.594 1 84.19 441 PRO B C 1
ATOM 7453 O O . PRO B 1 441 ? 15.523 -43.5 -13.117 1 84.19 441 PRO B O 1
ATOM 7456 N N . LYS B 1 442 ? 13.773 -42.188 -12.812 1 81.69 442 LYS B N 1
ATOM 7457 C CA . LYS B 1 442 ? 13.766 -42.219 -11.352 1 81.69 442 LYS B CA 1
ATOM 7458 C C . LYS B 1 442 ? 12.344 -42.375 -10.82 1 81.69 442 LYS B C 1
ATOM 7460 O O . LYS B 1 442 ? 11.469 -41.562 -11.109 1 81.69 442 LYS B O 1
ATOM 7465 N N . LEU B 1 443 ? 12.281 -43.469 -10.078 1 80.44 443 LEU B N 1
ATOM 7466 C CA . LEU B 1 443 ? 10.953 -43.75 -9.539 1 80.44 443 LEU B CA 1
ATOM 7467 C C . LEU B 1 443 ? 10.594 -42.812 -8.414 1 80.44 443 LEU B C 1
ATOM 7469 O O . LEU B 1 443 ? 11.438 -42.469 -7.578 1 80.44 443 LEU B O 1
ATOM 7473 N N . ASN B 1 444 ? 9.43 -42.312 -8.453 1 81.94 444 ASN B N 1
ATOM 7474 C CA . ASN B 1 444 ? 8.906 -41.562 -7.32 1 81.94 444 ASN B CA 1
ATOM 7475 C C . ASN B 1 444 ? 8.867 -42.406 -6.055 1 81.94 444 ASN B C 1
ATOM 7477 O O . ASN B 1 444 ? 8.062 -43.344 -5.953 1 81.94 444 ASN B O 1
ATOM 7481 N N . ASN B 1 445 ? 9.625 -42.031 -5.109 1 73.88 445 ASN B N 1
ATOM 7482 C CA . ASN B 1 445 ? 9.828 -42.844 -3.922 1 73.88 445 ASN B CA 1
ATOM 7483 C C . ASN B 1 445 ? 8.656 -42.719 -2.947 1 73.88 445 ASN B C 1
ATOM 7485 O O . ASN B 1 445 ? 8.578 -43.469 -1.972 1 73.88 445 ASN B O 1
ATOM 7489 N N . ASN B 1 446 ? 7.801 -41.906 -3.246 1 73.5 446 ASN B N 1
ATOM 7490 C CA . ASN B 1 446 ? 6.645 -41.781 -2.367 1 73.5 446 ASN B CA 1
ATOM 7491 C C . ASN B 1 446 ? 5.57 -42.812 -2.695 1 73.5 446 ASN B C 1
ATOM 7493 O O . ASN B 1 446 ? 4.684 -43.062 -1.88 1 73.5 446 ASN B O 1
ATOM 7497 N N . LEU B 1 447 ? 5.703 -43.406 -3.867 1 77.5 447 LEU B N 1
ATOM 7498 C CA . LEU B 1 447 ? 4.82 -44.531 -4.18 1 77.5 447 LEU B CA 1
ATOM 7499 C C . LEU B 1 447 ? 5.332 -45.812 -3.541 1 77.5 447 LEU B C 1
ATOM 7501 O O . LEU B 1 447 ? 6.539 -46.062 -3.477 1 77.5 447 LEU B O 1
ATOM 7505 N N . PRO B 1 448 ? 4.438 -46.656 -3.105 1 73 448 PRO B N 1
ATOM 7506 C CA . PRO B 1 448 ? 4.883 -47.906 -2.518 1 73 448 PRO B CA 1
ATOM 7507 C C . PRO B 1 448 ? 5.633 -48.812 -3.512 1 73 448 PRO B C 1
ATOM 7509 O O . PRO B 1 448 ? 5.25 -48.875 -4.68 1 73 448 PRO B O 1
ATOM 7512 N N . PRO B 1 449 ? 6.551 -49.469 -2.936 1 77.44 449 PRO B N 1
ATOM 7513 C CA . PRO B 1 449 ? 7.367 -50.312 -3.812 1 77.44 449 PRO B CA 1
ATOM 7514 C C . PRO B 1 449 ? 6.547 -51.375 -4.539 1 77.44 449 PRO B C 1
ATOM 7516 O O . PRO B 1 449 ? 6.875 -51.75 -5.668 1 77.44 449 PRO B O 1
ATOM 7519 N N . TYR B 1 450 ? 5.543 -51.906 -3.918 1 78.94 450 TYR B N 1
ATOM 7520 C CA . TYR B 1 450 ? 4.77 -52.969 -4.531 1 78.94 450 TYR B CA 1
ATOM 7521 C C . TYR B 1 450 ? 4.047 -52.469 -5.777 1 78.94 450 TYR B C 1
ATOM 7523 O O . TYR B 1 450 ? 3.809 -53.25 -6.711 1 78.94 450 TYR B O 1
ATOM 7531 N N . ILE B 1 451 ? 3.799 -51.188 -5.906 1 80.31 451 ILE B N 1
ATOM 7532 C CA . ILE B 1 451 ? 3.174 -50.625 -7.094 1 80.31 451 ILE B CA 1
ATOM 7533 C C . ILE B 1 451 ? 4.168 -50.625 -8.258 1 80.31 451 ILE B C 1
ATOM 7535 O O . ILE B 1 451 ? 3.838 -51.062 -9.359 1 80.31 451 ILE B O 1
ATOM 7539 N N . TRP B 1 452 ? 5.297 -50.281 -7.938 1 86.38 452 TRP B N 1
ATOM 7540 C CA . TRP B 1 452 ? 6.332 -50.25 -8.969 1 86.38 452 TRP B CA 1
ATOM 7541 C C . TRP B 1 452 ? 6.652 -51.688 -9.438 1 86.38 452 TRP B C 1
ATOM 7543 O O . TRP B 1 452 ? 6.863 -51.906 -10.633 1 86.38 452 TRP B O 1
ATOM 7553 N N . LYS B 1 453 ? 6.684 -52.562 -8.461 1 86.38 453 LYS B N 1
ATOM 7554 C CA . LYS B 1 453 ? 6.93 -53.969 -8.82 1 86.38 453 LYS B CA 1
ATOM 7555 C C . LYS B 1 453 ? 5.859 -54.469 -9.781 1 86.38 453 LYS B C 1
ATOM 7557 O O . LYS B 1 453 ? 6.168 -55.188 -10.734 1 86.38 453 LYS B O 1
ATOM 7562 N N . THR B 1 454 ? 4.668 -54.125 -9.523 1 85.94 454 THR B N 1
ATOM 7563 C CA . THR B 1 454 ? 3.559 -54.562 -10.359 1 85.94 454 THR B CA 1
ATOM 7564 C C . THR B 1 454 ? 3.654 -53.938 -11.75 1 85.94 454 THR B C 1
ATOM 7566 O O . THR B 1 454 ? 3.467 -54.625 -12.758 1 85.94 454 THR B O 1
ATOM 7569 N N . ILE B 1 455 ? 3.992 -52.688 -11.859 1 88.62 455 ILE B N 1
ATOM 7570 C CA . ILE B 1 455 ? 4.102 -52 -13.141 1 88.62 455 ILE B CA 1
ATOM 7571 C C . ILE B 1 455 ? 5.277 -52.562 -13.93 1 88.62 455 ILE B C 1
ATOM 7573 O O . ILE B 1 455 ? 5.164 -52.844 -15.133 1 88.62 455 ILE B O 1
ATOM 7577 N N . LYS B 1 456 ? 6.336 -52.844 -13.258 1 90.94 456 LYS B N 1
ATOM 7578 C CA . LYS B 1 456 ? 7.52 -53.406 -13.898 1 90.94 456 LYS B CA 1
ATOM 7579 C C . LYS B 1 456 ? 7.227 -54.781 -14.469 1 90.94 456 LYS B C 1
ATOM 7581 O O . LYS B 1 456 ? 7.754 -55.156 -15.523 1 90.94 456 LYS B O 1
ATOM 7586 N N . LYS B 1 457 ? 6.461 -55.469 -13.789 1 90.19 457 LYS B N 1
ATOM 7587 C CA . LYS B 1 457 ? 6.117 -56.812 -14.234 1 90.19 457 LYS B CA 1
ATOM 7588 C C . LYS B 1 457 ? 5.25 -56.781 -15.492 1 90.19 457 LYS B C 1
ATOM 7590 O O . LYS B 1 457 ? 5.398 -57.625 -16.391 1 90.19 457 LYS B O 1
ATOM 7595 N N . THR B 1 458 ? 4.391 -55.812 -15.562 1 88 458 THR B N 1
ATOM 7596 C CA . THR B 1 458 ? 3.418 -55.781 -16.656 1 88 458 THR B CA 1
ATOM 7597 C C . THR B 1 458 ? 3.934 -54.938 -17.812 1 88 458 THR B C 1
ATOM 7599 O O . THR B 1 458 ? 3.5 -55.125 -18.953 1 88 458 THR B O 1
ATOM 7602 N N . ARG B 1 459 ? 4.84 -54.031 -17.484 1 90.5 459 ARG B N 1
ATOM 7603 C CA . ARG B 1 459 ? 5.406 -53.156 -18.5 1 90.5 459 ARG B CA 1
ATOM 7604 C C . ARG B 1 459 ? 6.922 -53.094 -18.375 1 90.5 459 ARG B C 1
ATOM 7606 O O . ARG B 1 459 ? 7.477 -52 -18.203 1 90.5 459 ARG B O 1
ATOM 7613 N N . PRO B 1 460 ? 7.59 -54.156 -18.547 1 92.81 460 PRO B N 1
ATOM 7614 C CA . PRO B 1 460 ? 9.039 -54.156 -18.312 1 92.81 460 PRO B CA 1
ATOM 7615 C C . PRO B 1 460 ? 9.805 -53.25 -19.281 1 92.81 460 PRO B C 1
ATOM 7617 O O . PRO B 1 460 ? 10.859 -52.75 -18.922 1 92.81 460 PRO B O 1
ATOM 7620 N N . GLU B 1 461 ? 9.32 -53.031 -20.406 1 92.88 461 GLU B N 1
ATOM 7621 C CA . GLU B 1 461 ? 10 -52.25 -21.438 1 92.88 461 GLU B CA 1
ATOM 7622 C C . GLU B 1 461 ? 10.172 -50.812 -21 1 92.88 461 GLU B C 1
ATOM 7624 O O . GLU B 1 461 ? 10.984 -50.062 -21.578 1 92.88 461 GLU B O 1
ATOM 7629 N N . GLN B 1 462 ? 9.445 -50.375 -20.062 1 94.31 462 GLN B N 1
ATOM 7630 C CA . GLN B 1 462 ? 9.453 -48.969 -19.672 1 94.31 462 GLN B CA 1
ATOM 7631 C C . GLN B 1 462 ? 10.445 -48.75 -18.531 1 94.31 462 GLN B C 1
ATOM 7633 O O . GLN B 1 462 ? 10.516 -47.625 -18 1 94.31 462 GLN B O 1
ATOM 7638 N N . PHE B 1 463 ? 11.188 -49.781 -18.172 1 92.62 463 PHE B N 1
ATOM 7639 C CA . PHE B 1 463 ? 12.148 -49.656 -17.094 1 92.62 463 PHE B CA 1
ATOM 7640 C C . PHE B 1 463 ? 13.5 -50.25 -17.5 1 92.62 463 PHE B C 1
ATOM 7642 O O . PHE B 1 463 ? 13.57 -51.094 -18.406 1 92.62 463 PHE B O 1
#